Protein 6HBE (pdb70)

Solvent-accessible surface area: 39692 Å² total; per-residue (Å²): 96,125,86,112,27,52,0,44,0,69,56,9,13,8,50,4,15,90,18,0,14,20,96,10,6,0,1,42,23,31,12,0,1,22,9,6,47,1,114,49,46,7,38,0,58,1,2,1,90,3,92,21,128,15,13,0,0,1,3,3,6,1,1,35,30,1,3,48,135,71,0,10,48,0,75,57,69,66,58,57,118,20,55,11,65,0,85,36,14,1,0,0,0,0,3,0,10,1,18,10,0,0,20,0,2,0,0,8,4,6,0,5,0,0,0,1,0,37,11,163,81,114,3,79,1,27,145,98,58,70,113,32,30,47,8,58,0,6,0,0,1,5,8,4,1,17,8,0,28,25,1,14,54,26,74,3,43,2,0,6,3,0,7,44,3,12,50,18,22,61,123,35,5,36,0,87,29,42,8,0,0,5,0,0,0,0,1,0,0,1,20,42,21,0,0,0,2,1,16,6,4,0,1,22,23,0,3,22,0,0,9,16,141,15,68,25,20,1,0,1,0,0,14,0,0,0,0,0,0,13,0,0,0,1,91,2,6,120,45,66,14,37,0,19,3,5,0,2,10,2,2,5,0,0,8,1,0,8,1,20,1,88,1,103,160,126,5,89,92,50,114,71,16,104,0,30,5,59,91,17,50,158,146,46,60,116,102,28,62,14,15,6,17,2,7,2,59,11,52,34,35,44,59,41,25,69,34,34,72,80,25,32,13,67,66,85,88,4,5,15,64,84,166,43,35,125,42,42,25,28,52,0,38,0,0,3,0,0,1,96,17,5,9,1,5,0,8,32,28,9,28,0,4,0,2,0,16,0,6,5,38,77,80,88,27,9,61,0,0,61,0,4,0,23,19,51,123,86,118,14,74,44,69,14,110,5,72,120,8,7,4,2,75,60,80,126,25,76,0,79,103,41,5,51,1,30,1,26,0,57,27,0,66,52,0,65,0,15,0,58,0,10,70,65,146,100,128,89,105,28,51,0,45,0,85,64,10,16,9,50,2,15,95,19,0,12,19,97,9,6,0,1,45,33,31,12,0,1,24,6,5,39,1,97,39,41,12,45,0,54,0,4,2,92,4,98,19,125,12,14,0,0,2,3,4,5,1,2,35,31,1,3,50,136,72,0,10,48,0,82,63,67,60,56,49,121,19,57,11,64,0,81,38,14,0,0,0,0,0,2,0,10,1,17,11,0,0,21,0,1,0,0,8,4,5,0,5,0,0,0,1,0,22,11,155,81,118,4,77,1,24,142,95,57,70,114,30,29,50,31,65,1,6,0,0,1,5,8,4,1,17,7,0,31,27,1,14,51,26,74,3,44,1,0,6,3,0,9,40,2,10,48,14,23,66,121,37,4,20,0,79,32,42,7,0,0,5,1,0,0,0,0,1,0,0,21,42,22,0,0,0,3,0,15,6,3,0,2,20,23,0,3,22,0,0,9,15,138,15,69,24,20,1,0,0,0,0,14,0,0,0,0,0,0,14,0,0,0,0,98,3,6,121,42,58,11,38,0,20,2,4,0,2,10,1,2,6,0,0,8,1,0,8,0,20,0,91,0,97,157,125,3,86,100,83,120,90,18,93,0,35,6,54,101,17,45,193,130,48,58,119,97,29,62,14,13,5,17,3,6,2,61,10,51,31,35,51,61,44,23,69,36,31,72,74,25,29,13,67,67,90,86,4,8,18,71,93,183,50,40,133,43,44,25,26,53,0,39,0,0,2,0,0,1,93,18,6,10,1,7,0,8,34,27,9,32,0,4,0,3,0,17,0,6,5,40,76,83,84,24,8,56,0,0,64,0,5,0,22,25,86,69,79,108,24,76,40,77,16,114,5,70,119,8,8,3,2,76,59,81,124,23,75,0,79,110,42,2,44,0,26,1,24,0,55,26,0,63,49,0,66,0,17,0,54,0,11,69,69,144,95,129,82,109,27,52,0,46,0,64,58,9,20,7,53,3,15,91,16,0,13,20,95,9,6,0,1,46,24,31,12,0,0,22,9,5,42,1,96,42,40,10,44,0,56,0,2,1,89,2,97,18,118,12,15,0,0,2,3,3,5,1,2,34,29,1,2,48,134,73,0,10,49,1,84,63,67,61,57,49,118,20,57,12,63,0,81,37,15,0,0,0,0,0,2,0,11,1,17,12,0,0,18,0,2,0,0,8,5,5,0,5,0,0,0,2,0,20,13,153,78,122,4,79,1,27,146,98,59,69,110,33,29,48,9,53,2,4,0,0,0,5,8,3,2,16,8,0,33,26,1,16,53,24,78,3,42,1,0,6,4,0,7,43,2,12,50,17,20,62,125,36,5,38,0,89,19,42,8,0,0,5,1,0,0,0,0,0,0,1,20,41,21,0,0,0,3,0,14,7,3,0,2,21,22,0,4,22,0,0,10,15,138,15,70,24,20,1,0,1,0,0,13,0,0,0,0,0,0,14,0,0,0,1,93,3,7,112,42,68,14,38,0,21,4,5,0,2,10,2,2,6,0,0,8,1,0,8,1,21,2,88,1,105,127,127,5,87,91,50,116,74,15,104,0,29,5,61,91,18,49,150,144,44,57,115,97,29,63,13,10,4,16,2,8,2,56,11,51,35,35,46,59,43,23,69,36,33,75,77,25,32,12,68,65,91,84,3,6,13,73,86,183,47,37,139,49,44,24,25,57,0,37,0,0,4,0,0,1,98,15,5,8,2,6,0,10,34,32,9,32,0,4,0,3,0,19,0,6,4,43,65,82,88,27,9,58,0,0,62,0,4,0,23,23,95,64,84,114,22,79,42,70,25,101,6,70,122,7,8,3,5,76,62,77,124,25,74,0,80,110,39,1,54,2,29,1,23,0,57,27,0,55,51,0,68,0,20,0,57,0,10,43,30,98,98,156

CATH classification: 2.60.40.420

B-factor: mean 29.68, std 9.72, range [16.01, 89.19]

Foldseek 3Di:
DEEEDEWEKEWFWADQEVLEIETFIETPQWFVAAEAEEAAFYKYKYKYFYQYQAWKWKDKFQAPDDGCVQTEQAHHGGMTIDIGTRHAFFKFKMFIPNAAPLRVLRRQRRGMYIYGHHYPDDADVCVVVVHDFLAEAEWEKEFHDQALVCVVVVNTQAIEILRHFQPQVVPPAEDAQFTKYKYKYFYQYVFDKFWKAKAVDFFAWKAKRGGNVRIDGGHRTDIGHHRTIMITIGTHHRDFAWIKIATPPVVRRVRGGIHIHGYDNPTDRDHHHGSIGDRGDDDRDPSRDWYGYHQAQIPPRVVLEDEDEDFPLVVDFDDDPDGGDDGDADEWECGSNEIPSQEYEYEAFHKHKYAYQDAAADDAASNGSWWWKFFDPDDDDDTDTGPTDHHGDMDMDHGHDFDKTWIATPRHRRHIGIYTYDDDD/DEEEDEWEKEWFWADAEVLEIETAIETPQWFVHDEAEEAAFYKYKYKYFYQYQAWKWKDKFQAPDDGCVQTEQAHHGGMTMDIGTRHAFFKFKMFIPNAAPLRVLRRQRRGMYIYGHHYPDDADVCVVVVHDFPAEAEWEKEFHDQALVCVVVVNTQAIEILRYFQPQAVPPAEDAAFTWYKYKYFYQYVFDKFWKAKAVFFFAWKAKRGGNVRIDGGHRTDIGHHGIIMITITGHHRDFAWTKIATPVVVRRVRGGIHTHGYDNPTDDDPHNHSIGDRGDDDNDPSRPWYGYHQAQIPPNVVLEDEDDDFPLRVDFDDDPPGTDDGDAAEWECGSNETPSQEYEYEAFHKYKYAYQDAAADDAASNGSWWWKFFDDWFDDDGDTGPTDHHGDMDMDHGHDFTKTWIATPSHRRHIGIYTYDDDD/DEEEDEWEKEWFWADQEVLEIETAIETPQWFVADEAEDAAFYKYKYKYFYQYQAWKWKDKFQAPDDGCVQTELAHHGGMGIDIGGRHAFFKFKMFIPNAAPLRVLRRQRRGMYIYGYHYPDDADVCVVVVHDFLAEAEWEKEFHDQALVCVVVVNTQAIEILRHFQPQVVPPAEDAAFTKYKYKYFYQYVADKFWKAKAVFFFAWKAKRGGRVRIDGGHRTDIGHRGTIMITITGHHNDFAWTKIATPPVVRRVRGGIHTHGYDNPTDRDHHHGSIGDRGDDDNDPSRPWYGYHQAQIPPRVVLEDEDDDFPLVVDFDDDPDHTDDGDAAEWECGSNEIPSQEYEEEAFGKYKYAYQDAAADDAASNGSWWKKFFDDWWDDDGDTGDTDHHGDMDMDHGHDFTKTKIATPSHRSRIGIYTYDDDPVD

Organism: Thermus scotoductus (strain ATCC 700910 / SA-01) (NCBI:txid743525)

Radius of gyration: 29.8 Å; Cα contacts (8 Å, |Δi|>4): 4031; chains: 3; bounding box: 88×75×76 Å

Nearest PDB structures (foldseek):
  6hbe-assembly1_A  TM=1.001E+00  e=3.677E-94  Thermus scotoductus SA-01
  3wia-assembly1_B  TM=9.416E-01  e=6.941E-30  Geobacillus kaustophilus HTA426
  3x1f-assembly1_A  TM=9.394E-01  e=3.033E-29  Geobacillus thermodenitrificans NG80-2
  3wi9-assembly1_A  TM=9.405E-01  e=1.255E-28  Geobacillus kaustophilus HTA426
  6the-assembly1_A  TM=8.598E-01  e=2.128E-26  Bradyrhizobium sp. ORS 375

Secondary structure (DSSP, 8-state):
-EEEEEEEEEEEEEEEETTEEEEEEEETTBSS---EEEETT-EEEEEEEE-SSS-B--EETT--S--HHHHSSB-TT-EEEEEEE--S-EEEEEE---STHHHHHHHTTT-EEEEEEE-SSPPHHHHHHTS--SEEEEEEEEEE-S-HHHHHHT--SEEEETTBTTHHHHSPEEE-TT-EEEEEEEEEESS--EEEEETT--EEEEEETT-TTSEEEEES-EEE-TT-EEEEEEEPPSS-EEEEEEES-HHHHTTT-EEEEEE-TT---PPPB-S------SS--TT-SEEE-SSS--BSGGGGEEE-PPPHHHHS-EESSSSBPPPPPEEEEE-SSSEESSEEEEETTPEEEEEE------SSGGG---B--EEEEEESS---B---B-TT-EEEEE--S-EEEEEE-SSSTT-EEEEEEEEE-/-EEEEEEEEEEEEEEEETTEEEEEEEETTBSS---EEEETT-EEEEEEEE-SSS-B--EETT--S--HHHHSSB-TT-EEEEEEE--S-EEEEEE---STHHHHHHHTTT-EEEEEEE-SSPPHHHHHHTS--SEEEEEEEEEE-S-HHHHHHT--SEEEETTBTTHHHHSPEEE-TT-EEEEEEEEEESS--EEEEETT--EEEEEETT-TTSEEEEES-EEE-TT-EEEEEEEPPSS-EEEEEEES-HHHHTTT-EEEEEE-TT----S-B-S-PPPPPSS--TT-SEEE-SSS--BSGGGGEEEPPPPHHHHS-EESSSSBPPPPPEEEEE-SSSEESSEEEEETTPEEEEEE------S-GGG---B--EEEEEESS---BPPPB-TT-EEEEE--S-EEEEEE-SSSTT-EEEEEEEEE-/-EEEEEEEEEEEEEEEETTEEEEEEEETTBSS---EEEETT-EEEEEEEE-SSS-B--EETT--S--HHHHSSB-TT-EEEEEEE--S-EEEEEE---STHHHHHHHTTT-EEEEEEE-SSPPHHHHHHTS--SEEEEEEEEEE-S-HHHHHHT--SEEEETTBTTHHHHS-EEE-TT-EEEEEEEEEESS--EEEEETT--EEEEEETT-TTSEEEEES-EEE-TT-EEEEEEEPPSS-EEEEEEES-HHHHTTT-EEEEEE-TT---PPPB-S-PPP--SS--TT-SEEE-SSS--BSGGGGEEEPPPPHHHHS-EESSSSBPPPPPEEEEE-SSSEESSEEEEETT-EEEEEE------SSGGG---B--EEEEEESS---BPPPB-TT-EEEEE--S-EEEEEE-SSSTT-EEEEEEEEETT-

Structure (mmCIF, N/CA/C/O backbone):
data_6HBE
#
_entry.id   6HBE
#
_cell.length_a   145.692
_cell.length_b   110.553
_cell.length_c   88.810
_cell.angle_alpha   90.000
_cell.angle_beta   107.510
_cell.angle_gamma   90.000
#
_symmetry.space_group_name_H-M   'C 1 2 1'
#
loop_
_entity.id
_entity.type
_entity.pdbx_description
1 polymer 'Copper-containing nitrite reductase'
2 non-polymer 'COPPER (II) ION'
3 non-polymer 'CALCIUM ION'
4 water water
#
loop_
_atom_site.group_PDB
_atom_site.id
_atom_site.type_symbol
_atom_site.label_atom_id
_atom_site.label_alt_id
_atom_site.label_comp_id
_atom_site.label_asym_id
_atom_site.label_entity_id
_atom_site.label_seq_id
_atom_site.pdbx_PDB_ins_code
_atom_site.Cartn_x
_atom_site.Cartn_y
_atom_site.Cartn_z
_atom_site.occupancy
_atom_site.B_iso_or_equiv
_atom_site.auth_seq_id
_atom_site.auth_comp_id
_atom_site.auth_asym_id
_atom_site.auth_atom_id
_atom_site.pdbx_PDB_model_num
ATOM 1 N N . ALA A 1 20 ? -23.939 -9.660 -20.285 1.00 44.49 20 ALA A N 1
ATOM 2 C CA . ALA A 1 20 ? -25.226 -10.399 -20.543 1.00 43.67 20 ALA A CA 1
ATOM 3 C C . ALA A 1 20 ? -26.460 -9.509 -20.475 1.00 42.31 20 ALA A C 1
ATOM 4 O O . ALA A 1 20 ? -26.390 -8.371 -19.992 1.00 39.00 20 ALA A O 1
ATOM 6 N N . GLU A 1 21 ? -27.564 -10.050 -20.997 1.00 40.40 21 GLU A N 1
ATOM 7 C CA . GLU A 1 21 ? -28.908 -9.485 -20.881 1.00 42.73 21 GLU A CA 1
ATOM 8 C C . GLU A 1 21 ? -29.677 -10.385 -19.923 1.00 38.83 21 GLU A C 1
ATOM 9 O O . GLU A 1 21 ? -29.834 -11.577 -20.201 1.00 40.32 21 GLU A O 1
ATOM 15 N N . ARG A 1 22 ? -30.150 -9.840 -18.807 1.00 33.66 22 ARG A N 1
ATOM 16 C CA . ARG A 1 22 ? -30.837 -10.638 -17.779 1.00 32.67 22 ARG A CA 1
ATOM 17 C C . ARG A 1 22 ? -32.265 -10.164 -17.639 1.00 31.37 22 ARG A C 1
ATOM 18 O O . ARG A 1 22 ? -32.506 -8.960 -17.619 1.00 39.01 22 ARG A O 1
ATOM 26 N N . HIS A 1 23 ? -33.216 -11.084 -17.563 1.00 28.60 23 HIS A N 1
ATOM 27 C CA . HIS A 1 23 ? -34.629 -10.698 -17.502 1.00 31.08 23 HIS A CA 1
ATOM 28 C C . HIS A 1 23 ? -35.298 -11.236 -16.244 1.00 30.03 23 HIS A C 1
ATOM 29 O O . HIS A 1 23 ? -35.139 -12.404 -15.933 1.00 29.25 23 HIS A O 1
ATOM 36 N N . PHE A 1 24 ? -36.038 -10.369 -15.528 1.00 26.98 24 PHE A N 1
ATOM 37 C CA . PHE A 1 24 ? -36.725 -10.729 -14.297 1.00 26.70 24 PHE A CA 1
ATOM 38 C C . PHE A 1 24 ? -38.156 -10.236 -14.331 1.00 24.54 24 PHE A C 1
ATOM 39 O O . PHE A 1 24 ? -38.398 -9.110 -14.763 1.00 26.69 24 PHE A O 1
ATOM 47 N N . THR A 1 25 ? -39.077 -11.049 -13.826 1.00 26.19 25 THR A N 1
ATOM 48 C CA . THR A 1 25 ? -40.493 -10.671 -13.737 1.00 28.15 25 THR A CA 1
ATOM 49 C C . THR A 1 25 ? -40.950 -10.577 -12.272 1.00 26.24 25 THR A C 1
ATOM 50 O O . THR A 1 25 ? -40.791 -11.532 -11.488 1.00 25.41 25 THR A O 1
ATOM 54 N N . LEU A 1 26 ? -41.478 -9.407 -11.901 1.00 24.47 26 LEU A N 1
ATOM 55 C CA . LEU A 1 26 ? -42.031 -9.169 -10.574 1.00 24.58 26 LEU A CA 1
ATOM 56 C C . LEU A 1 26 ? -43.532 -8.949 -10.687 1.00 23.81 26 LEU A C 1
ATOM 57 O O . LEU A 1 26 ? -43.994 -8.160 -11.530 1.00 27.45 26 LEU A O 1
ATOM 62 N N . GLU A 1 27 ? -44.279 -9.630 -9.837 1.00 25.52 27 GLU A N 1
ATOM 63 C CA . GLU A 1 27 ? -45.736 -9.555 -9.855 1.00 26.25 27 GLU A CA 1
ATOM 64 C C . GLU A 1 27 ? -46.300 -9.032 -8.528 1.00 27.07 27 GLU A C 1
ATOM 65 O O . GLU A 1 27 ? -46.254 -9.723 -7.515 1.00 26.17 27 GLU A O 1
ATOM 71 N N . ALA A 1 28 ? -46.890 -7.835 -8.554 1.00 24.81 28 ALA A N 1
ATOM 72 C CA . ALA A 1 28 ? -47.404 -7.216 -7.341 1.00 26.14 28 ALA A CA 1
ATOM 73 C C . ALA A 1 28 ? -48.761 -7.808 -6.975 1.00 27.56 28 ALA A C 1
ATOM 74 O O . ALA A 1 28 ? -49.665 -7.885 -7.856 1.00 28.51 28 ALA A O 1
ATOM 76 N N . ARG A 1 29 ? -48.901 -8.266 -5.729 1.00 24.95 29 ARG A N 1
ATOM 77 C CA . ARG A 1 29 ? -50.194 -8.744 -5.222 1.00 27.88 29 ARG A CA 1
ATOM 78 C C . ARG A 1 29 ? -50.451 -8.589 -3.728 1.00 25.98 29 ARG A C 1
ATOM 79 O O . ARG A 1 29 ? -49.592 -8.116 -3.013 1.00 25.83 29 ARG A O 1
ATOM 87 N N . SER A 1 30 ? -51.685 -8.906 -3.305 1.00 24.87 30 SER A N 1
ATOM 88 C CA . SER A 1 30 ? -52.066 -9.040 -1.896 1.00 25.96 30 SER A CA 1
ATOM 89 C C . SER A 1 30 ? -51.846 -10.487 -1.409 1.00 26.98 30 SER A C 1
ATOM 90 O O . SER A 1 30 ? -52.200 -11.436 -2.107 1.00 26.83 30 SER A O 1
ATOM 93 N N . SER A 1 31 ? -51.276 -10.662 -0.220 1.00 24.50 31 SER A N 1
ATOM 94 C CA . SER A 1 31 ? -50.789 -11.975 0.230 1.00 23.75 31 SER A CA 1
ATOM 95 C C . SER A 1 31 ? -50.948 -12.182 1.742 1.00 25.10 31 SER A C 1
ATOM 96 O O . SER A 1 31 ? -51.237 -11.228 2.504 1.00 23.44 31 SER A O 1
ATOM 99 N N . ILE A 1 32 ? -50.738 -13.431 2.170 1.00 22.92 32 ILE A N 1
ATOM 100 C CA . ILE A 1 32 ? -50.741 -13.830 3.577 1.00 25.06 32 ILE A CA 1
ATOM 101 C C . ILE A 1 32 ? -49.474 -14.667 3.829 1.00 25.43 32 ILE A C 1
ATOM 102 O O . ILE A 1 32 ? -49.248 -15.678 3.138 1.00 23.81 32 ILE A O 1
ATOM 107 N N . PHE A 1 33 ? -48.641 -14.243 4.782 1.00 22.94 33 PHE A N 1
ATOM 108 C CA . PHE A 1 33 ? -47.366 -14.908 5.051 1.00 25.43 33 PHE A CA 1
ATOM 109 C C . PHE A 1 33 ? -47.465 -15.632 6.412 1.00 25.82 33 PHE A C 1
ATOM 110 O O . PHE A 1 33 ? -48.029 -15.064 7.351 1.00 25.68 33 PHE A O 1
ATOM 118 N N . GLU A 1 34 ? -46.934 -16.862 6.528 1.00 26.42 34 GLU A N 1
ATOM 119 C CA . GLU A 1 34 ? -46.791 -17.523 7.842 1.00 27.17 34 GLU A CA 1
ATOM 120 C C . GLU A 1 34 ? -45.430 -17.139 8.451 1.00 25.40 34 GLU A C 1
ATOM 121 O O . GLU A 1 34 ? -44.431 -17.750 8.160 1.00 25.38 34 GLU A O 1
ATOM 127 N N . VAL A 1 35 ? -45.415 -16.122 9.316 1.00 24.48 35 VAL A N 1
ATOM 128 C CA . VAL A 1 35 ? -44.167 -15.598 9.903 1.00 22.86 35 VAL A CA 1
ATOM 129 C C . VAL A 1 35 ? -43.661 -16.352 11.151 1.00 23.37 35 VAL A C 1
ATOM 130 O O . VAL A 1 35 ? -42.514 -16.181 11.554 1.00 21.72 35 VAL A O 1
ATOM 134 N N . ASP A 1 36 ? -44.522 -17.178 11.754 1.00 22.22 36 ASP A N 1
ATOM 135 C CA . ASP A 1 36 ? -44.151 -18.078 12.862 1.00 23.03 36 ASP A CA 1
ATOM 136 C C . ASP A 1 36 ? -45.177 -19.224 12.863 1.00 23.81 36 ASP A C 1
ATOM 137 O O . ASP A 1 36 ? -46.201 -19.114 12.184 1.00 23.75 36 ASP A O 1
ATOM 142 N N . GLN A 1 37 ? -44.938 -20.301 13.622 1.00 23.50 37 GLN A N 1
ATOM 143 C CA . GLN A 1 37 ? -45.918 -21.390 13.661 1.00 24.45 37 GLN A CA 1
ATOM 144 C C . GLN A 1 37 ? -47.240 -20.835 14.159 1.00 23.57 37 GLN A C 1
ATOM 145 O O . GLN A 1 37 ? -47.296 -20.249 15.231 1.00 25.58 37 GLN A O 1
ATOM 151 N N . GLY A 1 38 ? -48.286 -20.978 13.336 1.00 23.76 38 GLY A N 1
ATOM 152 C CA . GLY A 1 38 ? -49.642 -20.547 13.689 1.00 22.68 38 GLY A CA 1
ATOM 153 C C . GLY A 1 38 ? -49.894 -19.025 13.680 1.00 22.91 38 GLY A C 1
ATOM 154 O O . GLY A 1 38 ? -50.959 -18.555 14.142 1.00 21.15 38 GLY A O 1
ATOM 155 N N . VAL A 1 39 ? -48.923 -18.253 13.191 1.00 22.33 39 VAL A N 1
ATOM 156 C CA . VAL A 1 39 ? -49.010 -16.790 13.128 1.00 23.05 39 VAL A CA 1
ATOM 157 C C . VAL A 1 39 ? -48.935 -16.338 11.677 1.00 21.42 39 VAL A C 1
ATOM 158 O O . VAL A 1 39 ? -47.928 -16.575 11.006 1.00 22.69 39 VAL A O 1
ATOM 162 N N . TYR A 1 40 ? -49.989 -15.645 11.233 1.00 21.05 40 TYR A N 1
ATOM 163 C CA . TYR A 1 40 ? -50.200 -15.223 9.846 1.00 22.77 40 TYR A CA 1
ATOM 164 C C . TYR A 1 40 ? -50.253 -13.686 9.738 1.00 23.47 40 TYR A C 1
ATOM 165 O O . TYR A 1 40 ? -50.869 -13.021 10.580 1.00 24.10 40 TYR A O 1
ATOM 174 N N . LEU A 1 41 ? -49.588 -13.150 8.712 1.00 22.85 41 LEU A N 1
ATOM 175 C CA . LEU A 1 41 ? -49.451 -11.711 8.477 1.00 21.58 41 LEU A CA 1
ATOM 176 C C . LEU A 1 41 ? -50.079 -11.357 7.126 1.00 22.38 41 LEU A C 1
ATOM 177 O O . LEU A 1 41 ? -49.646 -11.850 6.093 1.00 24.00 41 LEU A O 1
ATOM 182 N N . ARG A 1 42 ? -51.090 -10.500 7.132 1.00 22.29 42 ARG A N 1
ATOM 183 C CA . ARG A 1 42 ? -51.674 -9.985 5.902 1.00 24.39 42 ARG A CA 1
ATOM 184 C C . ARG A 1 42 ? -50.909 -8.776 5.423 1.00 25.16 42 ARG A C 1
ATOM 185 O O . ARG A 1 42 ? -50.536 -7.906 6.223 1.00 25.66 42 ARG A O 1
ATOM 193 N N . GLY A 1 43 ? -50.696 -8.700 4.118 1.00 23.47 43 GLY A N 1
ATOM 194 C CA . GLY A 1 43 ? -49.989 -7.553 3.527 1.00 25.09 43 GLY A CA 1
ATOM 195 C C . GLY A 1 43 ? -49.889 -7.595 2.011 1.00 23.89 43 GLY A C 1
ATOM 196 O O . GLY A 1 43 ? -50.786 -8.091 1.344 1.00 23.47 43 GLY A O 1
ATOM 197 N N . PHE A 1 44 ? -48.791 -7.072 1.464 1.00 22.37 44 PHE A N 1
ATOM 198 C CA . PHE A 1 44 ? -48.612 -6.973 0.017 1.00 22.12 44 PHE A CA 1
ATOM 199 C C . PHE A 1 44 ? -47.276 -7.626 -0.309 1.00 21.95 44 PHE A C 1
ATOM 200 O O . PHE A 1 44 ? -46.384 -7.596 0.525 1.00 22.50 44 PHE A O 1
ATOM 208 N N . SER A 1 45 ? -47.142 -8.185 -1.508 1.00 21.51 45 SER A N 1
ATOM 209 C CA . SER A 1 45 ? -45.898 -8.861 -1.934 1.00 21.53 45 SER A CA 1
ATOM 210 C C . SER A 1 45 ? -45.548 -8.635 -3.386 1.00 22.14 45 SER A C 1
ATOM 211 O O . SER A 1 45 ? -46.347 -8.100 -4.164 1.00 24.60 45 SER A O 1
ATOM 214 N N . PHE A 1 46 ? -44.315 -9.008 -3.742 1.00 21.94 46 PHE A N 1
ATOM 215 C CA . PHE A 1 46 ? -44.002 -9.450 -5.093 1.00 22.06 46 PHE A CA 1
ATOM 216 C C . PHE A 1 46 ? -43.956 -10.988 -5.098 1.00 21.55 46 PHE A C 1
ATOM 217 O O . PHE A 1 46 ? -43.260 -11.622 -4.285 1.00 21.22 46 PHE A O 1
ATOM 225 N N . ASN A 1 47 ? -44.749 -11.600 -5.972 1.00 22.41 47 ASN A N 1
ATOM 226 C CA . ASN A 1 47 ? -44.654 -13.054 -6.244 1.00 24.17 47 ASN A CA 1
ATOM 227 C C . ASN A 1 47 ? -45.000 -13.953 -5.052 1.00 23.34 47 ASN A C 1
ATOM 228 O O . ASN A 1 47 ? -44.504 -15.063 -4.929 1.00 24.81 47 ASN A O 1
ATOM 233 N N . ASP A 1 48 ? -4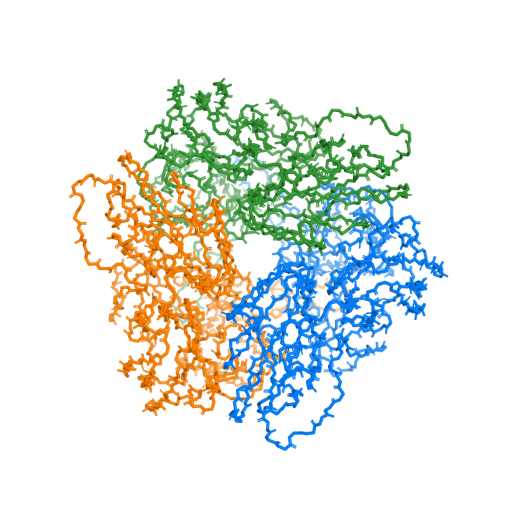5.878 -13.455 -4.166 1.00 23.47 48 ASP A N 1
ATOM 234 C CA . ASP A 1 48 ? -46.403 -14.186 -3.021 1.00 25.71 48 ASP A CA 1
ATOM 235 C C . ASP A 1 48 ? -45.378 -14.613 -1.939 1.00 26.78 48 ASP A C 1
ATOM 236 O O . ASP A 1 48 ? -45.625 -15.594 -1.214 1.00 28.87 48 ASP A O 1
ATOM 241 N N A MET A 1 49 ? -44.247 -13.908 -1.835 0.50 24.89 49 MET A N 1
ATOM 242 N N B MET A 1 49 ? -44.275 -13.859 -1.837 0.50 24.09 49 MET A N 1
ATOM 243 C CA A MET A 1 49 ? -43.252 -14.156 -0.782 0.50 24.48 49 MET A CA 1
ATOM 244 C CA B MET A 1 49 ? -43.192 -14.089 -0.877 0.50 23.37 49 MET A CA 1
ATOM 245 C C A MET A 1 49 ? -42.709 -12.800 -0.306 0.50 21.84 49 MET A C 1
ATOM 246 C C B MET A 1 49 ? -42.763 -12.743 -0.292 0.50 21.20 49 MET A C 1
ATOM 247 O O A MET A 1 49 ? -42.608 -11.869 -1.106 0.50 19.02 49 MET A O 1
ATOM 248 O O B MET A 1 49 ? -42.768 -11.752 -1.017 0.50 18.81 49 MET A O 1
ATOM 257 N N . SER A 1 50 ? -42.354 -12.723 0.979 1.00 20.92 50 SER A N 1
ATOM 258 C CA . SER A 1 50 ? -41.784 -11.500 1.623 1.00 19.53 50 SER A CA 1
ATOM 259 C C . SER A 1 50 ? -40.641 -11.912 2.545 1.00 18.88 50 SER A C 1
ATOM 260 O O . SER A 1 50 ? -40.889 -12.599 3.543 1.00 20.07 50 SER A O 1
ATOM 263 N N . PRO A 1 51 ? -39.375 -11.587 2.195 1.00 17.81 51 PRO A N 1
ATOM 264 C CA . PRO A 1 51 ? -38.999 -10.797 1.016 1.00 18.59 51 PRO A CA 1
ATOM 265 C C . PRO A 1 51 ? -39.292 -11.500 -0.317 1.00 19.17 51 PRO A C 1
ATOM 266 O O . PRO A 1 51 ? -39.449 -12.722 -0.358 1.00 20.61 51 PRO A O 1
ATOM 270 N N . GLY A 1 52 ? -39.313 -10.713 -1.379 1.00 19.20 52 GLY A N 1
ATOM 271 C CA . GLY A 1 52 ? -39.620 -11.183 -2.709 1.00 20.79 52 GLY A CA 1
ATOM 272 C C . GLY A 1 52 ? -38.474 -11.886 -3.408 1.00 21.20 52 GLY A C 1
ATOM 273 O O . GLY A 1 52 ? -37.410 -12.158 -2.794 1.00 21.81 52 GLY A O 1
ATOM 274 N N . PRO A 1 53 ? -38.676 -12.192 -4.698 1.00 20.55 53 PRO A N 1
ATOM 275 C CA . PRO A 1 53 ? -37.632 -12.895 -5.420 1.00 20.63 53 PRO A CA 1
ATOM 276 C C . PRO A 1 53 ? -36.295 -12.188 -5.357 1.00 18.75 53 PRO A C 1
ATOM 277 O O . PRO A 1 53 ? -36.248 -10.961 -5.505 1.00 19.97 53 PRO A O 1
ATOM 281 N N . MET A 1 54 ? -35.221 -12.959 -5.170 1.00 19.68 54 MET A N 1
ATOM 282 C CA . MET A 1 54 ? -33.852 -12.433 -5.158 1.00 21.63 54 MET A CA 1
ATOM 283 C C . MET A 1 54 ? -33.276 -12.429 -6.584 1.00 23.25 54 MET A C 1
ATOM 284 O O . MET A 1 54 ? -33.322 -13.454 -7.290 1.00 21.65 54 MET A O 1
ATOM 289 N N . LEU A 1 55 ? -32.726 -11.282 -6.992 1.00 21.57 55 LEU A N 1
ATOM 290 C CA . LEU A 1 55 ? -32.230 -11.074 -8.346 1.00 22.67 55 LEU A CA 1
ATOM 291 C C . LEU A 1 55 ? -30.705 -10.946 -8.247 1.00 21.85 55 LEU A C 1
ATOM 292 O O . LEU A 1 55 ? -30.207 -10.200 -7.427 1.00 20.84 55 LEU A O 1
ATOM 297 N N . VAL A 1 56 ? -29.965 -11.699 -9.050 1.00 21.98 56 VAL A N 1
ATOM 298 C CA . VAL A 1 56 ? -28.484 -11.662 -9.033 1.00 22.70 56 VAL A CA 1
ATOM 299 C C . VAL A 1 56 ? -27.938 -11.462 -10.460 1.00 24.57 56 VAL A C 1
ATOM 300 O O . VAL A 1 56 ? -28.268 -12.240 -11.382 1.00 24.90 56 VAL A O 1
ATOM 304 N N . VAL A 1 57 ? -27.132 -10.417 -10.649 1.00 24.74 57 VAL A N 1
ATOM 305 C CA . VAL A 1 57 ? -26.549 -10.098 -11.948 1.00 24.45 57 VAL A CA 1
ATOM 306 C C . VAL A 1 57 ? -25.070 -9.812 -11.772 1.00 25.52 57 VAL A C 1
ATOM 307 O O . VAL A 1 57 ? -24.567 -9.772 -10.653 1.00 25.54 57 VAL A O 1
ATOM 311 N N . GLU A 1 58 ? -24.379 -9.633 -12.889 1.00 26.18 58 GLU A N 1
ATOM 312 C CA . GLU A 1 58 ? -22.985 -9.201 -12.866 1.00 27.98 58 GLU A CA 1
ATOM 313 C C . GLU A 1 58 ? -22.845 -7.725 -13.242 1.00 25.07 58 GLU A C 1
ATOM 314 O O . GLU A 1 58 ? -23.583 -7.223 -14.090 1.00 25.72 58 GLU A O 1
ATOM 320 N N . GLU A 1 59 ? -21.858 -7.054 -12.644 1.00 25.56 59 GLU A N 1
ATOM 321 C CA . GLU A 1 59 ? -21.497 -5.669 -12.983 1.00 25.57 59 GLU A CA 1
ATOM 322 C C . GLU A 1 59 ? -21.363 -5.497 -14.509 1.00 27.30 59 GLU A C 1
ATOM 323 O O . GLU A 1 59 ? -20.642 -6.259 -15.154 1.00 26.80 59 GLU A O 1
ATOM 329 N N . GLY A 1 60 ? -22.067 -4.517 -15.071 1.00 26.44 60 GLY A N 1
ATOM 330 C CA . GLY A 1 60 ? -22.065 -4.278 -16.527 1.00 28.24 60 GLY A CA 1
ATOM 331 C C . GLY A 1 60 ? -23.175 -4.961 -17.307 1.00 28.81 60 GLY A C 1
ATOM 332 O O . GLY A 1 60 ? -23.363 -4.649 -18.481 1.00 29.97 60 GLY A O 1
ATOM 333 N N . ASP A 1 61 ? -23.930 -5.876 -16.685 1.00 27.27 61 ASP A N 1
ATOM 334 C CA . ASP A 1 61 ? -25.101 -6.485 -17.334 1.00 28.11 61 ASP A CA 1
ATOM 335 C C . ASP A 1 61 ? -26.202 -5.463 -17.631 1.00 29.06 61 ASP A C 1
ATOM 336 O O . ASP A 1 61 ? -26.340 -4.453 -16.927 1.00 27.25 61 ASP A O 1
ATOM 341 N N . THR A 1 62 ? -26.968 -5.728 -18.699 1.00 27.69 62 THR A N 1
ATOM 342 C CA . THR A 1 62 ? -28.234 -5.057 -18.953 1.00 27.32 62 THR A CA 1
ATOM 343 C C . THR A 1 62 ? -29.284 -5.858 -18.212 1.00 27.39 62 THR A C 1
ATOM 344 O O . THR A 1 62 ? -29.332 -7.087 -18.322 1.00 30.48 62 THR A O 1
ATOM 348 N N . VAL A 1 63 ? -30.107 -5.162 -17.434 1.00 27.38 63 VAL A N 1
ATOM 349 C CA . VAL A 1 63 ? -31.145 -5.789 -16.611 1.00 27.50 63 VAL A CA 1
ATOM 350 C C . VAL A 1 63 ? -32.477 -5.352 -17.168 1.00 27.21 63 VAL A C 1
ATOM 351 O O . VAL A 1 63 ? -32.742 -4.133 -17.229 1.00 28.40 63 VAL A O 1
ATOM 355 N N . HIS A 1 64 ? -33.299 -6.315 -17.601 1.00 26.76 64 HIS A N 1
ATOM 356 C CA . HIS A 1 64 ? -34.644 -6.042 -18.113 1.00 29.89 64 HIS A CA 1
ATOM 357 C C . HIS A 1 64 ? -35.632 -6.472 -17.045 1.00 29.49 64 HIS A C 1
ATOM 358 O O . HIS A 1 64 ? -35.591 -7.628 -16.606 1.00 29.43 64 HIS A O 1
ATOM 365 N N . ILE A 1 65 ? -36.525 -5.557 -16.643 1.00 27.00 65 ILE A N 1
ATOM 366 C CA . ILE A 1 65 ? -37.557 -5.845 -15.631 1.00 26.01 65 ILE A CA 1
ATOM 367 C C . ILE A 1 65 ? -38.941 -5.833 -16.289 1.00 25.92 65 ILE A C 1
ATOM 368 O O . ILE A 1 65 ? -39.249 -4.905 -17.050 1.00 28.92 65 ILE A O 1
ATOM 373 N N . THR A 1 66 ? -39.755 -6.847 -16.009 1.00 25.43 66 THR A N 1
ATOM 374 C CA . THR A 1 66 ? -41.174 -6.834 -16.331 1.00 26.74 66 THR A CA 1
ATOM 375 C C . THR A 1 66 ? -41.919 -6.756 -15.007 1.00 27.05 66 THR A C 1
ATOM 376 O O . THR A 1 66 ? -41.792 -7.661 -14.175 1.00 27.26 66 THR A O 1
ATOM 380 N N . LEU A 1 67 ? -42.650 -5.662 -14.805 1.00 26.60 67 LEU A N 1
ATOM 381 C CA . LEU A 1 67 ? -43.505 -5.502 -13.638 1.00 28.15 67 LEU A CA 1
ATOM 382 C C . LEU A 1 67 ? -44.957 -5.635 -14.049 1.00 26.81 67 LEU A C 1
ATOM 383 O O . LEU A 1 67 ? -45.411 -4.877 -14.916 1.00 28.67 67 LEU A O 1
ATOM 388 N N . ARG A 1 68 ? -45.690 -6.537 -13.402 1.00 25.04 68 ARG A N 1
ATOM 389 C CA . ARG A 1 68 ? -47.138 -6.715 -13.637 1.00 28.17 68 ARG A CA 1
ATOM 390 C C . ARG A 1 68 ? -47.917 -6.529 -12.350 1.00 27.90 68 ARG A C 1
ATOM 391 O O . ARG A 1 68 ? -47.528 -7.058 -11.293 1.00 28.53 68 ARG A O 1
ATOM 399 N N . ASN A 1 69 ? -49.030 -5.810 -12.418 1.00 26.81 69 ASN A N 1
ATOM 400 C CA . ASN A 1 69 ? -49.874 -5.612 -11.240 1.00 27.05 69 ASN A CA 1
ATOM 401 C C . ASN A 1 69 ? -51.082 -6.553 -11.298 1.00 28.68 69 ASN A C 1
ATOM 402 O O . ASN A 1 69 ? -52.024 -6.333 -12.062 1.00 30.25 69 ASN A O 1
ATOM 407 N N . LEU A 1 70 ? -51.041 -7.573 -10.458 1.00 28.80 70 LEU A N 1
ATOM 408 C CA . LEU A 1 70 ? -52.048 -8.599 -10.377 1.00 31.97 70 LEU A CA 1
ATOM 409 C C . LEU A 1 70 ? -53.069 -8.302 -9.276 1.00 33.78 70 LEU A C 1
ATOM 410 O O . LEU A 1 70 ? -53.950 -9.127 -9.029 1.00 35.89 70 LEU A O 1
ATOM 415 N N . ASP A 1 71 ? -52.992 -7.119 -8.650 1.00 30.92 71 ASP A N 1
ATOM 416 C CA . ASP A 1 71 ? -53.843 -6.759 -7.512 1.00 31.44 71 ASP A CA 1
ATOM 417 C C . ASP A 1 71 ? -55.004 -5.823 -7.933 1.00 31.02 71 ASP A C 1
ATOM 418 O O . ASP A 1 71 ? -55.105 -5.445 -9.099 1.00 31.17 71 ASP A O 1
ATOM 423 N N . ASN A 1 72 ? -55.870 -5.459 -6.986 1.00 32.01 72 ASN A N 1
ATOM 424 C CA . ASN A 1 72 ? -56.960 -4.487 -7.219 1.00 32.61 72 ASN A CA 1
ATOM 425 C C . ASN A 1 72 ? -56.697 -3.052 -6.698 1.00 32.78 72 ASN A C 1
ATOM 426 O O . ASN A 1 72 ? -57.603 -2.226 -6.722 1.00 29.90 72 ASN A O 1
ATOM 431 N N . VAL A 1 73 ? -55.458 -2.753 -6.280 1.00 29.25 73 VAL A N 1
ATOM 432 C CA . VAL A 1 73 ? -55.010 -1.374 -6.047 1.00 26.66 73 VAL A CA 1
ATOM 433 C C . VAL A 1 73 ? -53.691 -1.128 -6.803 1.00 25.99 73 VAL A C 1
ATOM 434 O O . VAL A 1 73 ? -53.027 -2.083 -7.231 1.00 26.38 73 VAL A O 1
ATOM 438 N N . THR A 1 74 ? -53.353 0.144 -6.973 1.00 23.62 74 THR A N 1
ATOM 439 C CA . THR A 1 74 ? -52.131 0.592 -7.649 1.00 23.47 74 THR A CA 1
ATOM 440 C C . THR A 1 74 ? -50.871 0.175 -6.878 1.00 23.50 74 THR A C 1
ATOM 441 O O . THR A 1 74 ? -50.867 0.165 -5.650 1.00 22.71 74 THR A O 1
ATOM 445 N N . HIS A 1 75 ? -49.841 -0.207 -7.624 1.00 23.18 75 HIS A N 1
ATOM 446 C CA . HIS A 1 75 ? -48.528 -0.583 -7.094 1.00 23.43 75 HIS A CA 1
ATOM 447 C C . HIS A 1 75 ? -47.452 0.076 -7.985 1.00 23.80 75 HIS A C 1
ATOM 448 O O . HIS A 1 75 ? -47.747 0.991 -8.760 1.00 24.63 75 HIS A O 1
ATOM 455 N N . GLY A 1 76 ? -46.193 -0.326 -7.833 1.00 23.61 76 GLY A N 1
ATOM 456 C CA . GLY A 1 76 ? -45.118 0.228 -8.595 1.00 21.78 76 GLY A CA 1
ATOM 457 C C . GLY A 1 76 ? -43.812 -0.405 -8.174 1.00 21.86 76 GLY A C 1
ATOM 458 O O . GLY A 1 76 ? -43.810 -1.409 -7.466 1.00 21.95 76 GLY A O 1
ATOM 459 N N . LEU A 1 77 ? -42.702 0.170 -8.617 1.00 22.09 77 LEU A N 1
ATOM 460 C CA . LEU A 1 77 ? -41.349 -0.361 -8.284 1.00 21.94 77 LEU A CA 1
ATOM 461 C C . LEU A 1 77 ? -40.272 0.714 -8.259 1.00 21.10 77 LEU A C 1
ATOM 462 O O . LEU A 1 77 ? -40.211 1.594 -9.140 1.00 20.50 77 LEU A O 1
ATOM 467 N N . SER A 1 78 ? -39.428 0.629 -7.233 1.00 20.13 78 SER A N 1
ATOM 468 C CA . SER A 1 78 ? -38.143 1.284 -7.186 1.00 20.45 78 SER A CA 1
ATOM 469 C C . SER A 1 78 ? -37.051 0.228 -7.021 1.00 20.12 78 SER A C 1
ATOM 470 O O . SER A 1 78 ? -37.220 -0.720 -6.265 1.00 19.39 78 SER A O 1
ATOM 473 N N . ILE A 1 79 ? -35.922 0.418 -7.695 1.00 20.17 79 ILE A N 1
ATOM 474 C CA . ILE A 1 79 ? -34.847 -0.564 -7.730 1.00 20.84 79 ILE A CA 1
ATOM 475 C C . ILE A 1 79 ? -33.495 0.147 -7.585 1.00 21.02 79 ILE A C 1
ATOM 476 O O . ILE A 1 79 ? -33.029 0.871 -8.490 1.00 21.16 79 ILE A O 1
ATOM 481 N N . HIS A 1 80 ? -32.865 -0.017 -6.411 1.00 19.95 80 HIS A N 1
ATOM 482 C CA . HIS A 1 80 ? -31.746 0.866 -6.027 1.00 19.59 80 HIS A CA 1
ATOM 483 C C . HIS A 1 80 ? -30.480 0.598 -6.861 1.00 21.06 80 HIS A C 1
ATOM 484 O O . HIS A 1 80 ? -29.562 1.412 -6.841 1.00 19.67 80 HIS A O 1
ATOM 491 N N . ALA A 1 81 ? -30.423 -0.518 -7.584 1.00 20.55 81 ALA A N 1
ATOM 492 C CA . ALA A 1 81 ? -29.276 -0.790 -8.471 1.00 21.34 81 ALA A CA 1
ATOM 493 C C . ALA A 1 81 ? -29.251 0.074 -9.746 1.00 22.44 81 ALA A C 1
ATOM 494 O O . ALA A 1 81 ? -28.229 0.111 -10.451 1.00 23.04 81 ALA A O 1
ATOM 496 N N . ALA A 1 82 ? -30.362 0.744 -10.050 1.00 21.31 82 ALA A N 1
ATOM 497 C CA . ALA A 1 82 ? -30.461 1.661 -11.208 1.00 22.08 82 ALA A CA 1
ATOM 498 C C . ALA A 1 82 ? -30.023 3.095 -10.866 1.00 23.00 82 ALA A C 1
ATOM 499 O O . ALA A 1 82 ? -30.649 3.752 -10.013 1.00 23.15 82 ALA A O 1
ATOM 501 N N . ASN A 1 83 ? -28.951 3.578 -11.511 1.00 21.84 83 ASN A N 1
ATOM 502 C CA . ASN A 1 83 ? -28.577 4.995 -11.472 1.00 21.87 83 ASN A CA 1
ATOM 503 C C . ASN A 1 83 ? -29.130 5.714 -12.706 1.00 22.52 83 ASN A C 1
ATOM 504 O O . ASN A 1 83 ? -28.377 6.231 -13.525 1.00 24.61 83 ASN A O 1
ATOM 509 N N . THR A 1 84 ? -30.459 5.747 -12.829 1.00 22.25 84 THR A N 1
ATOM 510 C CA . THR A 1 84 ? -31.145 6.458 -13.901 1.00 22.58 84 THR A CA 1
ATOM 511 C C . THR A 1 84 ? -32.598 6.592 -13.460 1.00 22.42 84 THR A C 1
ATOM 512 O O . THR A 1 84 ? -33.009 5.889 -12.528 1.00 22.89 84 THR A O 1
ATOM 516 N N A GLN A 1 85 ? -33.341 7.484 -14.109 0.50 21.32 85 GLN A N 1
ATOM 517 N N B GLN A 1 85 ? -33.356 7.481 -14.109 0.50 22.03 85 GLN A N 1
ATOM 518 C CA A GLN A 1 85 ? -34.738 7.765 -13.776 0.50 22.33 85 GLN A CA 1
ATOM 519 C CA B GLN A 1 85 ? -34.749 7.764 -13.727 0.50 23.60 85 GLN A CA 1
ATOM 520 C C A GLN A 1 85 ? -35.605 6.507 -13.753 0.50 23.74 85 GLN A C 1
ATOM 521 C C B GLN A 1 85 ? -35.570 6.493 -13.725 0.50 24.47 85 GLN A C 1
ATOM 522 O O A GLN A 1 85 ? -35.645 5.784 -14.749 0.50 24.44 85 GLN A O 1
ATOM 523 O O B GLN A 1 85 ? -35.534 5.741 -14.697 0.50 25.26 85 GLN A O 1
ATOM 534 N N . THR A 1 86 ? -36.316 6.255 -12.645 1.00 24.38 86 THR A N 1
ATOM 535 C CA . THR A 1 86 ? -37.202 5.088 -12.553 1.00 23.04 86 THR A CA 1
ATOM 536 C C . THR A 1 86 ? -38.685 5.386 -12.441 1.00 23.25 86 THR A C 1
ATOM 537 O O . THR A 1 86 ? -39.488 4.661 -13.049 1.00 23.42 86 THR A O 1
ATOM 541 N N A SER A 1 87 ? -39.071 6.413 -11.681 0.50 23.82 87 SER A N 1
ATOM 542 N N B SER A 1 87 ? -39.041 6.428 -11.687 0.50 24.43 87 SER A N 1
ATOM 543 C CA A SER A 1 87 ? -40.497 6.598 -11.325 0.50 23.92 87 SER A CA 1
ATOM 544 C CA B SER A 1 87 ? -40.440 6.687 -11.302 0.50 25.10 87 SER A CA 1
ATOM 545 C C A SER A 1 87 ? -41.434 6.886 -12.516 0.50 25.35 87 SER A C 1
ATOM 546 C C B SER A 1 87 ? -41.411 6.915 -12.489 0.50 26.09 87 SER A C 1
ATOM 547 O O A SER A 1 87 ? -42.607 6.492 -12.486 0.50 24.93 87 SER A O 1
ATOM 548 O O B SER A 1 87 ? -42.577 6.505 -12.428 0.50 25.86 87 SER A O 1
ATOM 553 N N . ARG A 1 88 ? -40.930 7.556 -13.552 1.00 25.71 88 ARG A N 1
ATOM 554 C CA . ARG A 1 88 ? -41.718 7.761 -14.812 1.00 29.46 88 ARG A CA 1
ATOM 555 C C . ARG A 1 88 ? -42.135 6.455 -15.461 1.00 29.40 88 ARG A C 1
ATOM 556 O O . ARG A 1 88 ? -43.215 6.348 -16.053 1.00 30.00 88 ARG A O 1
ATOM 564 N N . PHE A 1 89 ? -41.250 5.475 -15.369 1.00 27.77 89 PHE A N 1
ATOM 565 C CA . PHE A 1 89 ? -41.390 4.190 -16.037 1.00 27.36 89 PHE A CA 1
ATOM 566 C C . PHE A 1 89 ? -41.966 3.054 -15.190 1.00 28.67 89 PHE A C 1
ATOM 567 O O . PHE A 1 89 ? -42.563 2.115 -15.740 1.00 29.53 89 PHE A O 1
ATOM 575 N N . LEU A 1 90 ? -41.779 3.113 -13.864 1.00 28.28 90 LEU A N 1
ATOM 576 C CA . LEU A 1 90 ? -42.208 2.022 -12.969 1.00 27.63 90 LEU A CA 1
ATOM 577 C C . LEU A 1 90 ? -43.167 2.455 -11.835 1.00 26.70 90 LEU A C 1
ATOM 578 O O . LEU A 1 90 ? -43.567 1.611 -11.015 1.00 25.05 90 LEU A O 1
ATOM 583 N N . GLY A 1 91 ? -43.547 3.735 -11.798 1.00 25.32 91 GLY A N 1
ATOM 584 C CA . GLY A 1 91 ? -44.443 4.267 -10.766 1.00 24.99 91 GLY A CA 1
ATOM 585 C C . GLY A 1 91 ? -45.886 4.305 -11.216 1.00 25.70 91 GLY A C 1
ATOM 586 O O . GLY A 1 91 ? -46.168 4.280 -12.420 1.00 27.36 91 GLY A O 1
ATOM 587 N N . ASN A 1 92 ? -46.795 4.322 -10.244 1.00 25.95 92 ASN A N 1
ATOM 588 C CA . ASN A 1 92 ? -48.223 4.517 -10.486 1.00 27.27 92 ASN A CA 1
ATOM 589 C C . ASN A 1 92 ? -48.803 3.498 -11.493 1.00 28.14 92 ASN A C 1
ATOM 590 O O . ASN A 1 92 ? -49.463 3.875 -12.493 1.00 28.33 92 ASN A O 1
ATOM 595 N N . VAL A 1 93 ? -48.553 2.220 -11.210 1.00 25.72 93 VAL A N 1
ATOM 596 C CA . VAL A 1 93 ? -48.960 1.103 -12.065 1.00 26.90 93 VAL A CA 1
ATOM 597 C C . VAL A 1 93 ? -50.363 0.633 -11.673 1.00 25.94 93 VAL A C 1
ATOM 598 O O . VAL A 1 93 ? -50.556 0.003 -10.639 1.00 25.77 93 VAL A O 1
ATOM 602 N N . GLN A 1 94 ? -51.343 0.922 -12.522 1.00 27.76 94 GLN A N 1
ATOM 603 C CA . GLN A 1 94 ? -52.751 0.601 -12.206 1.00 28.94 94 GLN A CA 1
ATOM 604 C C . GLN A 1 94 ? -53.027 -0.912 -12.212 1.00 27.21 94 GLN A C 1
ATOM 605 O O . GLN A 1 94 ? -52.265 -1.683 -12.797 1.00 25.18 94 GLN A O 1
ATOM 611 N N . PRO A 1 95 ? -54.119 -1.352 -11.551 1.00 28.31 95 PRO A N 1
ATOM 612 C CA . PRO A 1 95 ? -54.514 -2.767 -11.558 1.00 30.36 95 PRO A CA 1
ATOM 613 C C . PRO A 1 95 ? -54.632 -3.328 -12.970 1.00 31.63 95 PRO A C 1
ATOM 614 O O . PRO A 1 95 ? -55.148 -2.650 -13.856 1.00 32.49 95 PRO A O 1
ATOM 618 N N . GLY A 1 96 ? -54.070 -4.504 -13.200 1.00 32.52 96 GLY A N 1
ATOM 619 C CA . GLY A 1 96 ? -54.023 -5.079 -14.544 1.00 34.19 96 GLY A CA 1
ATOM 620 C C . GLY A 1 96 ? -52.950 -4.565 -15.495 1.00 34.97 96 GLY A C 1
ATOM 621 O O . GLY A 1 96 ? -52.771 -5.166 -16.551 1.00 36.83 96 GLY A O 1
ATOM 622 N N . GLU A 1 97 ? -52.231 -3.489 -15.163 1.00 32.52 97 GLU A N 1
ATOM 623 C CA . GLU A 1 97 ? -51.204 -2.936 -16.071 1.00 34.74 97 GLU A CA 1
ATOM 624 C C . GLU A 1 97 ? -49.865 -3.680 -16.000 1.00 33.03 97 GLU A C 1
ATOM 625 O O . GLU A 1 97 ? -49.557 -4.317 -14.988 1.00 34.14 97 GLU A O 1
ATOM 631 N N . THR A 1 98 ? -49.061 -3.525 -17.060 1.00 32.05 98 THR A N 1
ATOM 632 C CA . THR A 1 98 ? -47.704 -4.086 -17.166 1.00 32.66 98 THR A CA 1
ATOM 633 C C . THR A 1 98 ? -46.752 -2.972 -17.550 1.00 32.39 98 THR A C 1
ATOM 634 O O . THR A 1 98 ? -47.145 -2.049 -18.268 1.00 33.30 98 THR A O 1
ATOM 638 N N . ARG A 1 99 ? -45.516 -3.008 -17.037 1.00 28.07 99 ARG A N 1
ATOM 639 C CA . ARG A 1 99 ? -44.465 -2.091 -17.472 1.00 29.11 99 ARG A CA 1
ATOM 640 C C . ARG A 1 99 ? -43.225 -2.892 -17.816 1.00 29.09 99 ARG A C 1
ATOM 641 O O . ARG A 1 99 ? -42.973 -3.922 -17.182 1.00 28.73 99 ARG A O 1
ATOM 649 N N . GLU A 1 100 ? -42.451 -2.381 -18.777 1.00 28.43 100 GLU A N 1
ATOM 650 C CA . GLU A 1 100 ? -41.181 -2.963 -19.199 1.00 31.67 100 GLU A CA 1
ATOM 651 C C . GLU A 1 100 ? -40.134 -1.887 -19.049 1.00 30.93 100 GLU A C 1
ATOM 652 O O . GLU A 1 100 ? -40.334 -0.789 -19.541 1.00 34.70 100 GLU A O 1
ATOM 658 N N . PHE A 1 101 ? -39.015 -2.193 -18.387 1.00 28.28 101 PHE A N 1
ATOM 659 C CA . PHE A 1 101 ? -37.969 -1.216 -18.113 1.00 28.66 101 PHE A CA 1
ATOM 660 C C . PHE A 1 101 ? -36.598 -1.893 -18.181 1.00 28.88 101 PHE A C 1
ATOM 661 O O . PHE A 1 101 ? -36.463 -3.003 -17.701 1.00 31.04 101 PHE A O 1
ATOM 669 N N . SER A 1 102 ? -35.597 -1.236 -18.778 1.00 28.34 102 SER A N 1
ATOM 670 C CA . SER A 1 102 ? -34.212 -1.748 -18.798 1.00 30.57 102 SER A CA 1
ATOM 671 C C . SER A 1 102 ? -33.212 -0.727 -18.277 1.00 27.48 102 SER A C 1
ATOM 672 O O . SER A 1 102 ? -33.387 0.455 -18.499 1.00 27.77 102 SER A O 1
ATOM 675 N N . PHE A 1 103 ? -32.153 -1.189 -17.620 1.00 25.83 103 PHE A N 1
ATOM 676 C CA . PHE A 1 103 ? -31.043 -0.332 -17.179 1.00 25.74 103 PHE A CA 1
ATOM 677 C C . PHE A 1 103 ? -29.787 -1.155 -17.117 1.00 24.96 103 PHE A C 1
ATOM 678 O O . PHE A 1 103 ? -29.862 -2.365 -17.054 1.00 27.13 103 PHE A O 1
ATOM 686 N N . THR A 1 104 ? -28.645 -0.491 -17.103 1.00 25.06 104 THR A N 1
ATOM 687 C CA . THR A 1 104 ? -27.359 -1.123 -16.966 1.00 25.70 104 THR A CA 1
ATOM 688 C C . THR A 1 104 ? -26.922 -1.106 -15.498 1.00 25.01 104 THR A C 1
ATOM 689 O O . THR A 1 104 ? -26.979 -0.071 -14.833 1.00 23.31 104 THR A O 1
ATOM 693 N N . ALA A 1 105 ? -26.426 -2.237 -15.016 1.00 25.32 105 ALA A N 1
ATOM 694 C CA . ALA A 1 105 ? -25.918 -2.332 -13.637 1.00 26.82 105 ALA A CA 1
ATOM 695 C C . ALA A 1 105 ? -24.456 -1.849 -13.539 1.00 27.72 105 ALA A C 1
ATOM 696 O O . ALA A 1 105 ? -23.541 -2.656 -13.617 1.00 30.23 105 ALA A O 1
ATOM 698 N N . ASP A 1 106 ? -24.266 -0.545 -13.315 1.00 28.83 106 ASP A N 1
ATOM 699 C CA . ASP A 1 106 ? -22.937 0.112 -13.347 1.00 29.99 106 ASP A CA 1
ATOM 700 C C . ASP A 1 106 ? -22.219 0.111 -12.012 1.00 30.07 106 ASP A C 1
ATOM 701 O O . ASP A 1 106 ? -21.029 0.400 -11.979 1.00 27.40 106 ASP A O 1
ATOM 706 N N . PHE A 1 107 ? -22.947 -0.135 -10.910 1.00 27.36 107 PHE A N 1
ATOM 707 C CA . PHE A 1 107 ? -22.363 -0.083 -9.568 1.00 27.46 107 PHE A CA 1
ATOM 708 C C . PHE A 1 107 ? -22.489 -1.444 -8.883 1.00 23.65 107 PHE A C 1
ATOM 709 O O . PHE A 1 107 ? -23.611 -1.962 -8.739 1.00 23.11 107 PHE A O 1
ATOM 717 N N . PRO A 1 108 ? -21.366 -2.020 -8.436 1.00 23.92 108 PRO A N 1
ATOM 718 C CA . PRO A 1 108 ? -21.456 -3.303 -7.741 1.00 23.61 108 PRO A CA 1
ATOM 719 C C . PRO A 1 108 ? -21.940 -3.161 -6.299 1.00 23.29 108 PRO A C 1
ATOM 720 O O . PRO A 1 108 ? -21.694 -2.117 -5.663 1.00 23.59 108 PRO A O 1
ATOM 724 N N . GLY A 1 109 ? -22.592 -4.221 -5.798 1.00 22.68 109 GLY A N 1
ATOM 725 C CA . GLY A 1 109 ? -22.965 -4.324 -4.391 1.00 22.72 109 GLY A CA 1
ATOM 726 C C . GLY A 1 109 ? -24.319 -4.976 -4.165 1.00 21.28 109 GLY A C 1
ATOM 727 O O . GLY A 1 109 ? -24.793 -5.704 -5.019 1.00 20.52 109 GLY A O 1
ATOM 728 N N . VAL A 1 110 ? -24.931 -4.659 -3.021 1.00 20.03 110 VAL A N 1
ATOM 729 C CA . VAL A 1 110 ? -26.181 -5.284 -2.558 1.00 19.52 110 VAL A CA 1
ATOM 730 C C . VAL A 1 110 ? -27.224 -4.173 -2.415 1.00 19.75 110 VAL A C 1
ATOM 731 O O . VAL A 1 110 ? -27.039 -3.255 -1.582 1.00 19.36 110 VAL A O 1
ATOM 735 N N . PHE A 1 111 ? -28.326 -4.259 -3.181 1.00 19.12 111 PHE A N 1
ATOM 736 C CA . PHE A 1 111 ? -29.277 -3.179 -3.311 1.00 18.69 111 PHE A CA 1
ATOM 737 C C . PHE A 1 111 ? -30.678 -3.634 -2.930 1.00 18.63 111 PHE A C 1
ATOM 738 O O . PHE A 1 111 ? -31.055 -4.775 -3.204 1.00 19.85 111 PHE A O 1
ATOM 746 N N . MET A 1 112 ? -31.439 -2.710 -2.337 1.00 16.71 112 MET A N 1
ATOM 747 C CA . MET A 1 112 ? -32.893 -2.942 -2.079 1.00 17.66 112 MET A CA 1
ATOM 748 C C . MET A 1 112 ? -33.728 -2.671 -3.343 1.00 17.97 112 MET A C 1
ATOM 749 O O . MET A 1 112 ? -33.412 -1.767 -4.119 1.00 18.82 112 MET A O 1
ATOM 754 N N . TYR A 1 113 ? -34.850 -3.387 -3.478 1.00 18.43 113 TYR A N 1
ATOM 755 C CA . TYR A 1 113 ? -35.980 -2.956 -4.320 1.00 18.69 113 TYR A CA 1
ATOM 756 C C . TYR A 1 113 ? -37.249 -3.026 -3.465 1.00 18.82 113 TYR A C 1
ATOM 757 O O . TYR A 1 113 ? -37.271 -3.744 -2.471 1.00 18.99 113 TYR A O 1
ATOM 766 N N . HIS A 1 114 ? -38.243 -2.220 -3.804 1.00 18.32 114 HIS A N 1
ATOM 767 C CA . HIS A 1 114 ? -39.496 -2.155 -3.046 1.00 18.99 114 HIS A CA 1
ATOM 768 C C . HIS A 1 114 ? -40.607 -1.552 -3.884 1.00 19.90 114 HIS A C 1
ATOM 769 O O . HIS A 1 114 ? -40.359 -0.984 -4.940 1.00 19.52 114 HIS A O 1
ATOM 776 N N . CYS A 1 115 ? -41.846 -1.644 -3.403 1.00 20.50 115 CYS A N 1
ATOM 777 C CA . CYS A 1 115 ? -42.976 -1.009 -4.100 1.00 22.63 115 CYS A CA 1
ATOM 778 C C . CYS A 1 115 ? -42.846 0.532 -4.055 1.00 22.97 115 CYS A C 1
ATOM 779 O O . CYS A 1 115 ? -42.331 1.119 -3.076 1.00 22.64 115 CYS A O 1
ATOM 782 N N . ALA A 1 116 ? -43.252 1.174 -5.146 1.00 22.36 116 ALA A N 1
ATOM 783 C CA . ALA A 1 116 ? -43.281 2.639 -5.259 1.00 23.04 116 ALA A CA 1
ATOM 784 C C . ALA A 1 116 ? -44.479 3.057 -6.106 1.00 24.90 116 ALA A C 1
ATOM 785 O O . ALA A 1 116 ? -44.319 3.455 -7.249 1.00 24.16 116 ALA A O 1
ATOM 787 N N . PRO A 1 117 ? -45.707 3.004 -5.523 1.00 23.93 117 PRO A N 1
ATOM 788 C CA . PRO A 1 117 ? -46.832 3.623 -6.236 1.00 25.46 117 PRO A CA 1
ATOM 789 C C . PRO A 1 117 ? -46.590 5.113 -6.509 1.00 26.64 117 PRO A C 1
ATOM 790 O O . PRO A 1 117 ? -47.000 5.614 -7.559 1.00 26.44 117 PRO A O 1
ATOM 794 N N . GLY A 1 118 ? -45.879 5.789 -5.586 1.00 25.66 118 GLY A N 1
ATOM 795 C CA . GLY A 1 118 ? -45.681 7.219 -5.589 1.00 24.32 118 GLY A CA 1
ATOM 796 C C . GLY A 1 118 ? -46.138 7.799 -4.260 1.00 23.16 118 GLY A C 1
ATOM 797 O O . GLY A 1 118 ? -46.991 7.227 -3.583 1.00 22.40 118 GLY A O 1
ATOM 798 N N . GLY A 1 119 ? -45.547 8.928 -3.892 1.00 22.88 119 GLY A N 1
ATOM 799 C CA . GLY A 1 119 ? -45.963 9.710 -2.721 1.00 22.95 119 GLY A CA 1
ATOM 800 C C . GLY A 1 119 ? -46.055 8.919 -1.429 1.00 22.44 119 GLY A C 1
ATOM 801 O O . GLY A 1 119 ? -45.160 8.153 -1.110 1.00 21.54 119 GLY A O 1
ATOM 802 N N . HIS A 1 120 ? -47.169 9.083 -0.710 1.00 22.15 120 HIS A N 1
ATOM 803 C CA . HIS A 1 120 ? -47.429 8.404 0.557 1.00 21.62 120 HIS A CA 1
ATOM 804 C C . HIS A 1 120 ? -47.296 6.890 0.453 1.00 21.58 120 HIS A C 1
ATOM 805 O O . HIS A 1 120 ? -46.789 6.224 1.375 1.00 20.04 120 HIS A O 1
ATOM 812 N N . GLY A 1 121 ? -47.726 6.335 -0.685 1.00 20.09 121 GLY A N 1
ATOM 813 C CA . GLY A 1 121 ? -47.757 4.896 -0.834 1.00 20.71 121 GLY A CA 1
ATOM 814 C C . GLY A 1 121 ? -46.418 4.173 -0.878 1.00 19.38 121 GLY A C 1
ATOM 815 O O . GLY A 1 121 ? -46.372 2.964 -0.611 1.00 21.05 121 GLY A O 1
ATOM 816 N N . ILE A 1 122 ? -45.358 4.882 -1.238 1.00 20.00 122 ILE A N 1
ATOM 817 C CA . ILE A 1 122 ? -44.021 4.278 -1.214 1.00 20.63 122 ILE A CA 1
ATOM 818 C C . ILE A 1 122 ? -43.748 3.704 0.197 1.00 19.98 122 ILE A C 1
ATOM 819 O O . ILE A 1 122 ? -43.392 2.526 0.367 1.00 20.50 122 ILE A O 1
ATOM 824 N N . MET A 1 123 ? -43.939 4.557 1.199 1.00 19.40 123 MET A N 1
ATOM 825 C CA . MET A 1 123 ? -43.698 4.198 2.593 1.00 18.86 123 MET A CA 1
ATOM 826 C C . MET A 1 123 ? -44.767 3.218 3.079 1.00 19.36 123 MET A C 1
ATOM 827 O O . MET A 1 123 ? -44.471 2.211 3.732 1.00 19.62 123 MET A O 1
ATOM 832 N N . ALA A 1 124 ? -46.030 3.478 2.746 1.00 20.27 124 ALA A N 1
ATOM 833 C CA . ALA A 1 124 ? -47.089 2.656 3.289 1.00 21.36 124 ALA A CA 1
ATOM 834 C C . ALA A 1 124 ? -47.074 1.202 2.773 1.00 21.82 124 ALA A C 1
ATOM 835 O O . ALA A 1 124 ? -47.279 0.250 3.560 1.00 21.77 124 ALA A O 1
ATOM 837 N N . HIS A 1 125 ? -46.854 1.025 1.479 1.00 21.21 125 HIS A N 1
ATOM 838 C CA . HIS A 1 125 ? -46.757 -0.317 0.884 1.00 22.38 125 HIS A CA 1
ATOM 839 C C . HIS A 1 125 ? -45.491 -1.069 1.270 1.00 20.97 125 HIS A C 1
ATOM 840 O O . HIS A 1 125 ? -45.540 -2.289 1.511 1.00 20.53 125 HIS A O 1
ATOM 847 N N . THR A 1 126 ? -44.349 -0.371 1.329 1.00 21.91 126 THR A N 1
ATOM 848 C CA . THR A 1 126 ? -43.107 -1.028 1.717 1.00 21.54 126 THR A CA 1
ATOM 849 C C . THR A 1 126 ? -43.197 -1.665 3.102 1.00 23.11 126 THR A C 1
ATOM 850 O O . THR A 1 126 ? -42.784 -2.823 3.295 1.00 24.79 126 THR A O 1
ATOM 854 N N . MET A 1 127 ? -43.824 -0.982 4.050 1.00 22.04 127 MET A N 1
ATOM 855 C CA . MET A 1 127 ? -43.980 -1.576 5.380 1.00 23.62 127 MET A CA 1
ATOM 856 C C . MET A 1 127 ? -44.969 -2.751 5.447 1.00 22.01 127 MET A C 1
ATOM 857 O O . MET A 1 127 ? -44.954 -3.501 6.415 1.00 21.13 127 MET A O 1
ATOM 862 N N . GLY A 1 128 ? -45.768 -2.936 4.406 1.00 21.24 128 GLY A N 1
ATOM 863 C CA . GLY A 1 128 ? -46.648 -4.111 4.280 1.00 22.52 128 GLY A CA 1
ATOM 864 C C . GLY A 1 128 ? -46.054 -5.376 3.693 1.00 22.83 128 GLY A C 1
ATOM 865 O O . GLY A 1 128 ? -46.745 -6.379 3.592 1.00 22.28 128 GLY A O 1
ATOM 866 N N . GLY A 1 129 ? -44.774 -5.335 3.299 1.00 22.76 129 GLY A N 1
ATOM 867 C CA . GLY A 1 129 ? -44.032 -6.543 2.888 1.00 23.21 129 GLY A CA 1
ATOM 868 C C . GLY A 1 129 ? -43.400 -6.515 1.501 1.00 22.81 129 GLY A C 1
ATOM 869 O O . GLY A 1 129 ? -42.741 -7.487 1.106 1.00 23.11 129 GLY A O 1
ATOM 870 N N . GLN A 1 130 ? -43.603 -5.434 0.747 1.00 22.24 130 GLN A N 1
ATOM 871 C CA . GLN A 1 130 ? -43.222 -5.401 -0.651 1.00 21.88 130 GLN A CA 1
ATOM 872 C C . GLN A 1 130 ? -41.775 -4.919 -0.787 1.00 21.31 130 GLN A C 1
ATOM 873 O O . GLN A 1 130 ? -41.539 -3.748 -1.040 1.00 21.50 130 GLN A O 1
ATOM 879 N N . PHE A 1 131 ? -40.838 -5.841 -0.647 1.00 19.73 131 PHE A N 1
ATOM 880 C CA . PHE A 1 131 ? -39.398 -5.533 -0.731 1.00 20.13 131 PHE A CA 1
ATOM 881 C C . PHE A 1 131 ? -38.601 -6.765 -1.072 1.00 18.76 131 PHE A C 1
ATOM 882 O O . PHE A 1 131 ? -39.074 -7.879 -0.853 1.00 19.69 131 PHE A O 1
ATOM 890 N N . GLY A 1 132 ? -37.340 -6.562 -1.499 1.00 19.45 132 GLY A N 1
ATOM 891 C CA . GLY A 1 132 ? -36.450 -7.659 -1.836 1.00 18.11 132 GLY A CA 1
ATOM 892 C C . GLY A 1 132 ? -35.036 -7.149 -2.116 1.00 18.33 132 GLY A C 1
ATOM 893 O O . GLY A 1 132 ? -34.765 -5.949 -1.957 1.00 17.48 132 GLY A O 1
ATOM 894 N N . MET A 1 133 ? -34.189 -8.059 -2.578 1.00 18.20 133 MET A N 1
ATOM 895 C CA . MET A 1 133 ? -32.744 -7.812 -2.845 1.00 18.91 133 MET A CA 1
ATOM 896 C C . MET A 1 133 ? -32.367 -8.032 -4.316 1.00 20.30 133 MET A C 1
ATOM 897 O O . MET A 1 133 ? -32.761 -9.058 -4.906 1.00 20.61 133 MET A O 1
ATOM 902 N N . ILE A 1 134 ? -31.551 -7.121 -4.861 1.00 19.31 134 ILE A N 1
ATOM 903 C CA . ILE A 1 134 ? -30.820 -7.335 -6.117 1.00 21.64 134 ILE A CA 1
ATOM 904 C C . ILE A 1 134 ? -29.315 -7.153 -5.863 1.00 21.56 134 ILE A C 1
ATOM 905 O O . ILE A 1 134 ? -28.897 -6.104 -5.333 1.00 21.50 134 ILE A O 1
ATOM 910 N N . VAL A 1 135 ? -28.542 -8.196 -6.200 1.00 20.47 135 VAL A N 1
ATOM 911 C CA . VAL A 1 135 ? -27.071 -8.226 -6.065 1.00 21.48 135 VAL A CA 1
ATOM 912 C C . VAL A 1 135 ? -26.410 -7.983 -7.438 1.00 22.46 135 VAL A C 1
ATOM 913 O O . VAL A 1 135 ? -26.805 -8.602 -8.440 1.00 21.76 135 VAL A O 1
ATOM 917 N N . VAL A 1 136 ? -25.383 -7.128 -7.455 1.00 22.17 136 VAL A N 1
ATOM 918 C CA . VAL A 1 136 ? -24.557 -6.831 -8.643 1.00 21.95 136 VAL A CA 1
ATOM 919 C C . VAL A 1 136 ? -23.131 -7.221 -8.276 1.00 22.80 136 VAL A C 1
ATOM 920 O O . VAL A 1 136 ? -22.458 -6.519 -7.514 1.00 22.29 136 VAL A O 1
ATOM 924 N N . GLU A 1 137 ? -22.710 -8.400 -8.750 1.00 22.79 137 GLU A N 1
ATOM 925 C CA . GLU A 1 137 ? -21.428 -8.970 -8.377 1.00 24.78 137 GLU A CA 1
ATOM 926 C C . GLU A 1 137 ? -20.287 -8.185 -9.064 1.00 24.24 137 GLU A C 1
ATOM 927 O O . GLU A 1 137 ? -20.351 -7.927 -10.275 1.00 23.87 137 GLU A O 1
ATOM 933 N N . PRO A 1 138 ? -19.249 -7.790 -8.294 1.00 25.47 138 PRO A N 1
ATOM 934 C CA . PRO A 1 138 ? -18.233 -6.925 -8.912 1.00 26.38 138 PRO A CA 1
ATOM 935 C C . PRO A 1 138 ? -17.280 -7.665 -9.861 1.00 27.22 138 PRO A C 1
ATOM 936 O O . PRO A 1 138 ? -17.015 -8.835 -9.669 1.00 26.40 138 PRO A O 1
ATOM 940 N N . LYS A 1 139 ? -16.754 -6.927 -10.839 1.00 30.28 139 LYS A N 1
ATOM 941 C CA . LYS A 1 139 ? -15.654 -7.415 -11.712 1.00 33.56 139 LYS A CA 1
ATOM 942 C C . LYS A 1 139 ? -14.385 -7.571 -10.889 1.00 32.84 139 LYS A C 1
ATOM 943 O O . LYS A 1 139 ? -13.724 -8.593 -10.968 1.00 34.70 139 LYS A O 1
ATOM 949 N N . GLU A 1 140 ? -14.060 -6.556 -10.086 1.00 31.43 140 GLU A N 1
ATOM 950 C CA . GLU A 1 140 ? -12.968 -6.621 -9.121 1.00 32.31 140 GLU A CA 1
ATOM 951 C C . GLU A 1 140 ? -13.326 -7.628 -8.019 1.00 34.28 140 GLU A C 1
ATOM 952 O O . GLU A 1 140 ? -14.349 -7.471 -7.322 1.00 32.34 140 GLU A O 1
ATOM 958 N N . LYS A 1 141 ? -12.475 -8.638 -7.856 1.00 31.40 141 LYS A N 1
ATOM 959 C CA . LYS A 1 141 ? -12.665 -9.650 -6.829 1.00 32.93 141 LYS A CA 1
ATOM 960 C C . LYS A 1 141 ? -12.518 -9.090 -5.414 1.00 30.65 141 LYS A C 1
ATOM 961 O O . LYS A 1 141 ? -11.601 -8.325 -5.141 1.00 28.11 141 LYS A O 1
ATOM 967 N N . TYR A 1 142 ? -13.408 -9.498 -4.504 1.00 29.12 142 TYR A N 1
ATOM 968 C CA . TYR A 1 142 ? -13.241 -9.190 -3.063 1.00 27.73 142 TYR A CA 1
ATOM 969 C C . TYR A 1 142 ? -11.907 -9.786 -2.522 1.00 29.56 142 TYR A C 1
ATOM 970 O O . TYR A 1 142 ? -11.364 -10.765 -3.067 1.00 28.44 142 TYR A O 1
ATOM 979 N N . ARG A 1 143 ? -11.410 -9.197 -1.445 1.00 29.36 143 ARG A N 1
ATOM 980 C CA . ARG A 1 143 ? -10.052 -9.437 -0.963 1.00 31.36 143 ARG A CA 1
ATOM 981 C C . ARG A 1 143 ? -9.757 -10.894 -0.580 1.00 32.68 143 ARG A C 1
ATOM 982 O O . ARG A 1 143 ? -8.733 -11.454 -1.014 1.00 28.94 143 ARG A O 1
ATOM 990 N N . MET A 1 144 ? -10.634 -11.524 0.210 1.00 29.71 144 MET A N 1
ATOM 991 C CA . MET A 1 144 ? -10.384 -12.922 0.600 1.00 29.37 144 MET A CA 1
ATOM 992 C C . MET A 1 144 ? -10.370 -13.896 -0.604 1.00 31.66 144 MET A C 1
ATOM 993 O O . MET A 1 144 ? -9.564 -14.852 -0.620 1.00 28.89 144 MET A O 1
ATOM 998 N N . GLU A 1 145 ? -11.257 -13.675 -1.585 1.00 30.32 145 GLU A N 1
ATOM 999 C CA . GLU A 1 145 ? -11.227 -14.469 -2.825 1.00 32.44 145 GLU A CA 1
ATOM 1000 C C . GLU A 1 145 ? -9.885 -14.278 -3.545 1.00 33.98 145 GLU A C 1
ATOM 1001 O O . GLU A 1 145 ? -9.297 -15.249 -3.997 1.00 34.50 145 GLU A O 1
ATOM 1007 N N . ARG A 1 146 ? -9.407 -13.046 -3.634 1.00 34.65 146 ARG A N 1
ATOM 1008 C CA . ARG A 1 146 ? -8.083 -12.791 -4.219 1.00 37.52 146 ARG A CA 1
ATOM 1009 C C . ARG A 1 146 ? -7.004 -13.571 -3.467 1.00 37.68 146 ARG A C 1
ATOM 1010 O O . ARG A 1 146 ? -6.230 -14.316 -4.078 1.00 35.76 146 ARG A O 1
ATOM 1018 N N . GLU A 1 147 ? -6.969 -13.410 -2.153 1.00 35.64 147 GLU A N 1
ATOM 1019 C CA . GLU A 1 147 ? -5.911 -14.013 -1.329 1.00 38.03 147 GLU A CA 1
ATOM 1020 C C . GLU A 1 147 ? -5.892 -15.547 -1.367 1.00 38.49 147 GLU A C 1
ATOM 1021 O O . GLU A 1 147 ? -4.821 -16.135 -1.419 1.00 40.93 147 GLU A O 1
ATOM 1027 N N . LEU A 1 148 ? -7.062 -16.184 -1.376 1.00 35.35 148 LEU A N 1
ATOM 1028 C CA . LEU A 1 148 ? -7.153 -17.650 -1.389 1.00 35.74 148 LEU A CA 1
ATOM 1029 C C . LEU A 1 148 ? -7.103 -18.295 -2.796 1.00 36.74 148 LEU A C 1
ATOM 1030 O O . LEU A 1 148 ? -6.991 -19.519 -2.905 1.00 36.93 148 LEU A O 1
ATOM 1035 N N . GLY A 1 149 ? -7.227 -17.494 -3.853 1.00 37.04 149 GLY A N 1
ATOM 1036 C CA . GLY A 1 149 ? -7.259 -18.006 -5.218 1.00 36.31 149 GLY A CA 1
ATOM 1037 C C . GLY A 1 149 ? -8.503 -18.801 -5.597 1.00 39.27 149 GLY A C 1
ATOM 1038 O O . GLY A 1 149 ? -8.479 -19.530 -6.575 1.00 37.75 149 GLY A O 1
ATOM 1039 N N . ARG A 1 150 ? -9.599 -18.653 -4.848 1.00 36.21 150 ARG A N 1
ATOM 1040 C CA . ARG A 1 150 ? -10.820 -19.412 -5.107 1.00 35.47 150 ARG A CA 1
ATOM 1041 C C . ARG A 1 150 ? -12.025 -18.688 -4.534 1.00 34.03 150 ARG A C 1
ATOM 1042 O O . ARG A 1 150 ? -11.867 -17.852 -3.651 1.00 30.89 150 ARG A O 1
ATOM 1050 N N . GLY A 1 151 ? -13.205 -19.056 -5.026 1.00 33.43 151 GLY A N 1
ATOM 1051 C CA . GLY A 1 151 ? -14.474 -18.483 -4.597 1.00 32.23 151 GLY A CA 1
ATOM 1052 C C . GLY A 1 151 ? -14.962 -19.061 -3.284 1.00 31.87 151 GLY A C 1
ATOM 1053 O O . GLY A 1 151 ? -14.359 -19.982 -2.752 1.00 31.57 151 GLY A O 1
ATOM 1054 N N . PRO A 1 152 ? -16.088 -18.527 -2.746 1.00 30.21 152 PRO A N 1
ATOM 1055 C CA . PRO A 1 152 ? -16.586 -18.989 -1.454 1.00 28.36 152 PRO A CA 1
ATOM 1056 C C . PRO A 1 152 ? -16.996 -20.444 -1.442 1.00 28.94 152 PRO A C 1
ATOM 1057 O O . PRO A 1 152 ? -17.466 -20.967 -2.446 1.00 26.48 152 PRO A O 1
ATOM 1061 N N . ASP A 1 153 ? -16.812 -21.103 -0.307 1.00 28.12 153 ASP A N 1
ATOM 1062 C CA . ASP A 1 153 ? -17.343 -22.458 -0.119 1.00 29.97 153 ASP A CA 1
ATOM 1063 C C . ASP A 1 153 ? -18.847 -22.416 0.001 1.00 29.28 153 ASP A C 1
ATOM 1064 O O . ASP A 1 153 ? -19.517 -23.338 -0.444 1.00 27.80 153 ASP A O 1
ATOM 1069 N N . LEU A 1 154 ? -19.387 -21.354 0.603 1.00 26.25 154 LEU A N 1
ATOM 1070 C CA . LEU A 1 154 ? -20.834 -21.166 0.620 1.00 27.05 154 LEU A CA 1
ATOM 1071 C C . LEU A 1 154 ? -21.177 -19.662 0.631 1.00 27.37 154 LEU A C 1
ATOM 1072 O O . LEU A 1 154 ? -20.561 -18.902 1.365 1.00 25.20 154 LEU A O 1
ATOM 1077 N N . LYS A 1 155 ? -22.171 -19.261 -0.170 1.00 26.50 155 LYS A N 1
ATOM 1078 C CA . LYS A 1 155 ? -22.722 -17.891 -0.150 1.00 26.15 155 LYS A CA 1
ATOM 1079 C C . LYS A 1 155 ? -24.034 -17.903 0.612 1.00 24.48 155 LYS A C 1
ATOM 1080 O O . LYS A 1 155 ? -24.852 -18.783 0.399 1.00 24.47 155 LYS A O 1
ATOM 1086 N N . LEU A 1 156 ? -24.245 -16.904 1.478 1.00 22.91 156 LEU A N 1
ATOM 1087 C CA . LEU A 1 156 ? -25.492 -16.743 2.243 1.00 23.18 156 LEU A CA 1
ATOM 1088 C C . LEU A 1 156 ? -26.060 -15.343 1.981 1.00 22.39 156 LEU A C 1
ATOM 1089 O O . LEU A 1 156 ? -25.351 -14.360 2.172 1.00 21.22 156 LEU A O 1
ATOM 1094 N N . TYR A 1 157 ? -27.350 -15.257 1.614 1.00 21.83 157 TYR A N 1
ATOM 1095 C CA . TYR A 1 157 ? -27.982 -13.995 1.244 1.00 20.24 157 TYR A CA 1
ATOM 1096 C C . TYR A 1 157 ? -29.092 -13.819 2.268 1.00 21.53 157 TYR A C 1
ATOM 1097 O O . TYR A 1 157 ? -29.978 -14.700 2.372 1.00 21.39 157 TYR A O 1
ATOM 1106 N N . ILE A 1 158 ? -29.003 -12.726 3.043 1.00 20.56 158 ILE A N 1
ATOM 1107 C CA . ILE A 1 158 ? -29.866 -12.478 4.209 1.00 20.72 158 ILE A CA 1
ATOM 1108 C C . ILE A 1 158 ? -30.492 -11.061 4.164 1.00 20.51 158 ILE A C 1
ATOM 1109 O O . ILE A 1 158 ? -29.783 -10.062 4.059 1.00 19.46 158 ILE A O 1
ATOM 1114 N N . ILE A 1 159 ? -31.822 -10.986 4.278 1.00 18.65 159 ILE A N 1
ATOM 1115 C CA . ILE A 1 159 ? -32.553 -9.745 4.545 1.00 19.81 159 ILE A CA 1
ATOM 1116 C C . ILE A 1 159 ? -33.062 -9.765 6.005 1.00 18.76 159 ILE A C 1
ATOM 1117 O O . ILE A 1 159 ? -33.587 -10.782 6.457 1.00 18.83 159 ILE A O 1
ATOM 1122 N N . GLN A 1 160 ? -32.890 -8.649 6.716 1.00 17.89 160 GLN A N 1
ATOM 1123 C CA . GLN A 1 160 ? -33.610 -8.385 7.954 1.00 17.91 160 GLN A CA 1
ATOM 1124 C C . GLN A 1 160 ? -34.769 -7.450 7.685 1.00 17.27 160 GLN A C 1
ATOM 1125 O O . GLN A 1 160 ? -34.594 -6.420 7.045 1.00 17.01 160 GLN A O 1
ATOM 1131 N N . SER A 1 161 ? -35.951 -7.788 8.196 1.00 17.51 161 SER A N 1
ATOM 1132 C CA . SER A 1 161 ? -37.122 -6.938 8.019 1.00 18.23 161 SER A CA 1
ATOM 1133 C C . SER A 1 161 ? -38.065 -6.993 9.223 1.00 18.70 161 SER A C 1
ATOM 1134 O O . SER A 1 161 ? -37.978 -7.903 10.065 1.00 18.13 161 SER A O 1
ATOM 1137 N N . GLU A 1 162 ? -38.990 -6.030 9.285 1.00 18.65 162 GLU A N 1
ATOM 1138 C CA . GLU A 1 162 ? -39.903 -5.857 10.427 1.00 18.83 162 GLU A CA 1
ATOM 1139 C C . GLU A 1 162 ? -41.343 -6.114 9.995 1.00 19.81 162 GLU A C 1
ATOM 1140 O O . GLU A 1 162 ? -41.676 -5.878 8.834 1.00 21.41 162 GLU A O 1
ATOM 1146 N N . ALA A 1 163 ? -42.184 -6.540 10.939 1.00 18.09 163 ALA A N 1
ATOM 1147 C CA . ALA A 1 163 ? -43.649 -6.608 10.740 1.00 18.94 163 ALA A CA 1
ATOM 1148 C C . ALA A 1 163 ? -44.399 -5.783 11.793 1.00 18.85 163 ALA A C 1
ATOM 1149 O O . ALA A 1 163 ? -43.984 -5.760 12.966 1.00 18.43 163 ALA A O 1
ATOM 1151 N N . TYR A 1 164 ? -45.526 -5.166 11.381 1.00 19.05 164 TYR A N 1
ATOM 1152 C CA . TYR A 1 164 ? -46.281 -4.213 12.241 1.00 19.00 164 TYR A CA 1
ATOM 1153 C C . TYR A 1 164 ? -47.742 -4.667 12.458 1.00 19.25 164 TYR A C 1
ATOM 1154 O O . TYR A 1 164 ? -48.390 -5.133 11.511 1.00 20.39 164 TYR A O 1
ATOM 1163 N N . ALA A 1 165 ? -48.208 -4.544 13.706 1.00 20.24 165 ALA A N 1
ATOM 1164 C CA . ALA A 1 165 ? -49.622 -4.776 14.054 1.00 21.23 165 ALA A CA 1
ATOM 1165 C C . ALA A 1 165 ? -50.596 -3.661 13.633 1.00 22.64 165 ALA A C 1
ATOM 1166 O O . ALA A 1 165 ? -51.792 -3.908 13.545 1.00 23.28 165 ALA A O 1
ATOM 1168 N N . SER A 1 166 ? -50.113 -2.432 13.448 1.00 22.37 166 SER A N 1
ATOM 1169 C CA . SER A 1 166 ? -50.962 -1.278 13.082 1.00 22.34 166 SER A CA 1
ATOM 1170 C C . SER A 1 166 ? -50.130 -0.167 12.464 1.00 21.49 166 SER A C 1
ATOM 1171 O O . SER A 1 166 ? -48.908 -0.116 12.664 1.00 20.33 166 SER A O 1
ATOM 1174 N N . GLY A 1 167 ? -50.782 0.733 11.732 1.00 22.19 167 GLY A N 1
ATOM 1175 C CA . GLY A 1 167 ? -50.109 1.962 11.254 1.00 22.88 167 GLY A CA 1
ATOM 1176 C C . GLY A 1 167 ? -49.688 2.896 12.401 1.00 21.88 167 GLY A C 1
ATOM 1177 O O . GLY A 1 167 ? -48.706 3.635 12.267 1.00 23.35 167 GLY A O 1
ATOM 1178 N N . ARG A 1 168 ? -50.404 2.866 13.529 1.00 20.51 168 ARG A N 1
ATOM 1179 C CA . ARG A 1 168 ? -49.983 3.596 14.747 1.00 21.37 168 ARG A CA 1
ATOM 1180 C C . ARG A 1 168 ? -48.584 3.135 15.208 1.00 22.72 168 ARG A C 1
ATOM 1181 O O . ARG A 1 168 ? -47.685 3.941 15.480 1.00 22.63 168 ARG A O 1
ATOM 1189 N N . ASP A 1 169 ? -48.427 1.818 15.296 1.00 20.98 169 ASP A N 1
ATOM 1190 C CA . ASP A 1 169 ? -47.156 1.222 15.676 1.00 21.48 169 ASP A CA 1
ATOM 1191 C C . ASP A 1 169 ? -46.068 1.522 14.644 1.00 19.94 169 ASP A C 1
ATOM 1192 O O . ASP A 1 169 ? -44.908 1.718 15.031 1.00 20.76 169 ASP A O 1
ATOM 1197 N N . PHE A 1 170 ? -46.410 1.514 13.357 1.00 19.71 170 PHE A N 1
ATOM 1198 C CA . PHE A 1 170 ? -45.438 1.884 12.306 1.00 19.68 170 PHE A CA 1
ATOM 1199 C C . PHE A 1 170 ? -44.890 3.329 12.549 1.00 19.92 170 PHE A C 1
ATOM 1200 O O . PHE A 1 170 ? -43.654 3.563 12.517 1.00 19.23 170 PHE A O 1
ATOM 1208 N N . TYR A 1 171 ? -45.780 4.289 12.780 1.00 19.18 171 TYR A N 1
ATOM 1209 C CA . TYR A 1 171 ? -45.380 5.678 13.106 1.00 19.60 171 TYR A CA 1
ATOM 1210 C C . TYR A 1 171 ? -44.476 5.723 14.338 1.00 20.41 171 TYR A C 1
ATOM 1211 O O . TYR A 1 171 ? -43.495 6.459 14.363 1.00 20.30 171 TYR A O 1
ATOM 1220 N N . ASP A 1 172 ? -44.796 4.907 15.341 1.00 22.03 172 ASP A N 1
ATOM 1221 C CA . ASP A 1 172 ? -44.102 4.919 16.625 1.00 21.70 172 ASP A CA 1
ATOM 1222 C C . ASP A 1 172 ? -42.784 4.091 16.656 1.00 22.34 172 ASP A C 1
ATOM 1223 O O . ASP A 1 172 ? -42.101 4.065 17.658 1.00 23.47 172 ASP A O 1
ATOM 1228 N N . GLY A 1 173 ? -42.444 3.386 15.577 1.00 22.74 173 GLY A N 1
ATOM 1229 C CA . GLY A 1 173 ? -41.257 2.536 15.560 1.00 22.38 173 GLY A CA 1
ATOM 1230 C C . GLY A 1 173 ? -41.368 1.259 16.399 1.00 21.47 173 GLY A C 1
ATOM 1231 O O . GLY A 1 173 ? -40.363 0.747 16.825 1.00 23.26 173 GLY A O 1
ATOM 1232 N N . LYS A 1 174 ? -42.581 0.772 16.654 1.00 20.06 174 LYS A N 1
ATOM 1233 C CA . LYS A 1 174 ? -42.851 -0.378 17.514 1.00 22.02 174 LYS A CA 1
ATOM 1234 C C . LYS A 1 174 ? -43.145 -1.643 16.656 1.00 21.01 174 LYS A C 1
ATOM 1235 O O . LYS A 1 174 ? -44.294 -1.938 16.331 1.00 19.28 174 LYS A O 1
ATOM 1241 N N . ALA A 1 175 ? -42.101 -2.374 16.272 1.00 17.59 175 ALA A N 1
ATOM 1242 C CA . ALA A 1 175 ? -42.247 -3.594 15.464 1.00 17.78 175 ALA A CA 1
ATOM 1243 C C . ALA A 1 175 ? -42.791 -4.758 16.310 1.00 18.81 175 ALA A C 1
ATOM 1244 O O . ALA A 1 175 ? -42.325 -4.965 17.415 1.00 19.44 175 ALA A O 1
ATOM 1246 N N . LEU A 1 176 ? -43.770 -5.506 15.797 1.00 19.84 176 LEU A N 1
ATOM 1247 C CA . LEU A 1 176 ? -44.197 -6.754 16.460 1.00 20.23 176 LEU A CA 1
ATOM 1248 C C . LEU A 1 176 ? -43.134 -7.860 16.321 1.00 19.95 176 LEU A C 1
ATOM 1249 O O . LEU A 1 176 ? -42.726 -8.476 17.326 1.00 18.84 176 LEU A O 1
ATOM 1254 N N . TYR A 1 177 ? -42.661 -8.084 15.091 1.00 18.83 177 TYR A N 1
ATOM 1255 C CA . TYR A 1 177 ? -41.632 -9.113 14.817 1.00 17.31 177 TYR A CA 1
ATOM 1256 C C . TYR A 1 177 ? -40.540 -8.494 13.984 1.00 16.83 177 TYR A C 1
ATOM 1257 O O . TYR A 1 177 ? -40.773 -7.545 13.227 1.00 16.87 177 TYR A O 1
ATOM 1266 N N . VAL A 1 178 ? -39.347 -9.062 14.134 1.00 16.62 178 VAL A N 1
ATOM 1267 C CA . VAL A 1 178 ? -38.168 -8.705 13.340 1.00 17.74 178 VAL A CA 1
ATOM 1268 C C . VAL A 1 178 ? -37.490 -10.030 12.977 1.00 17.63 178 VAL A C 1
ATOM 1269 O O . VAL A 1 178 ? -37.379 -10.918 13.830 1.00 16.82 178 VAL A O 1
ATOM 1273 N N . MET A 1 179 ? -37.178 -10.226 11.699 1.00 18.17 179 MET A N 1
ATOM 1274 C CA . MET A 1 179 ? -36.829 -11.566 11.176 1.00 20.22 179 MET A CA 1
ATOM 1275 C C . MET A 1 179 ? -35.797 -11.569 10.033 1.00 19.35 179 MET A C 1
ATOM 1276 O O . MET A 1 179 ? -35.667 -10.567 9.313 1.00 19.63 179 MET A O 1
ATOM 1281 N N . PHE A 1 180 ? -35.086 -12.692 9.886 1.00 18.47 180 PHE A N 1
ATOM 1282 C CA . PHE A 1 180 ? -34.206 -12.956 8.742 1.00 18.93 180 PHE A CA 1
ATOM 1283 C C . PHE A 1 180 ? -34.994 -13.796 7.689 1.00 19.11 180 PHE A C 1
ATOM 1284 O O . PHE A 1 180 ? -35.539 -14.847 8.007 1.00 18.41 180 PHE A O 1
ATOM 1292 N N . ASN A 1 181 ? -35.064 -13.298 6.462 1.00 18.10 181 ASN A N 1
ATOM 1293 C CA . ASN A 1 181 ? -35.734 -13.971 5.330 1.00 18.37 181 ASN A CA 1
ATOM 1294 C C . ASN A 1 181 ? -37.175 -14.425 5.644 1.00 18.25 181 ASN A C 1
ATOM 1295 O O . ASN A 1 181 ? -37.596 -15.542 5.323 1.00 19.71 181 ASN A O 1
ATOM 1300 N N . GLY A 1 182 ? -37.906 -13.534 6.271 1.00 19.21 182 GLY A N 1
ATOM 1301 C CA . GLY A 1 182 ? -39.385 -13.639 6.330 1.00 19.80 182 GLY A CA 1
ATOM 1302 C C . GLY A 1 182 ? -40.030 -14.574 7.311 1.00 20.65 182 GLY A C 1
ATOM 1303 O O . GLY A 1 182 ? -41.249 -14.771 7.232 1.00 21.35 182 GLY A O 1
ATOM 1304 N N . ARG A 1 183 ? -39.280 -15.146 8.256 1.00 19.73 183 ARG A N 1
ATOM 1305 C CA . ARG A 1 183 ? -39.883 -16.018 9.296 1.00 19.61 183 ARG A CA 1
ATOM 1306 C C . ARG A 1 183 ? -39.063 -15.960 10.592 1.00 20.22 183 ARG A C 1
ATOM 1307 O O . ARG A 1 183 ? -37.836 -16.095 10.556 1.00 18.59 183 ARG A O 1
ATOM 1315 N N . ASN A 1 184 ? -39.752 -15.752 11.714 1.00 18.71 184 ASN A N 1
ATOM 1316 C CA . ASN A 1 184 ? -39.124 -15.704 13.073 1.00 19.63 184 ASN A CA 1
ATOM 1317 C C . ASN A 1 184 ? -38.274 -16.947 13.365 1.00 20.63 184 ASN A C 1
ATOM 1318 O O . ASN A 1 184 ? -38.735 -18.089 13.239 1.00 20.52 184 ASN A O 1
ATOM 1323 N N . PHE A 1 185 ? -37.006 -16.736 13.713 1.00 19.28 185 PHE A N 1
ATOM 1324 C CA . PHE A 1 185 ? -36.112 -17.828 14.105 1.00 19.86 185 PHE A CA 1
ATOM 1325 C C . PHE A 1 185 ? -36.056 -18.975 13.071 1.00 18.97 185 PHE A C 1
ATOM 1326 O O . PHE A 1 185 ? -35.849 -20.139 13.431 1.00 18.48 185 PHE A O 1
ATOM 1334 N N . ARG A 1 186 ? -36.208 -18.605 11.792 1.00 19.61 186 ARG A N 1
ATOM 1335 C CA . ARG A 1 186 ? -36.149 -19.539 10.664 1.00 20.83 186 ARG A CA 1
ATOM 1336 C C . ARG A 1 186 ? -34.922 -20.481 10.694 1.00 20.77 186 ARG A C 1
ATOM 1337 O O . ARG A 1 186 ? -35.053 -21.685 10.463 1.00 20.72 186 ARG A O 1
ATOM 1345 N N . TYR A 1 187 ? -33.751 -19.917 10.974 1.00 19.89 187 TYR A N 1
ATOM 1346 C CA . TYR A 1 187 ? -32.498 -20.655 10.950 1.00 19.93 187 TYR A CA 1
ATOM 1347 C C . TYR A 1 187 ? -32.082 -21.178 12.325 1.00 21.64 187 TYR A C 1
ATOM 1348 O O . TYR A 1 187 ? -30.970 -21.689 12.497 1.00 22.01 187 TYR A O 1
ATOM 1357 N N . VAL A 1 188 ? -32.989 -21.075 13.298 1.00 22.24 188 VAL A N 1
ATOM 1358 C CA . VAL A 1 188 ? -32.924 -21.901 14.494 1.00 24.35 188 VAL A CA 1
ATOM 1359 C C . VAL A 1 188 ? -33.704 -23.197 14.217 1.00 25.34 188 VAL A C 1
ATOM 1360 O O . VAL A 1 188 ? -33.191 -24.273 14.504 1.00 24.27 188 VAL A O 1
ATOM 1364 N N . ASP A 1 189 ? -34.940 -23.079 13.695 1.00 24.57 189 ASP A N 1
ATOM 1365 C CA . ASP A 1 189 ? -35.758 -24.236 13.339 1.00 24.55 189 ASP A CA 1
ATOM 1366 C C . ASP A 1 189 ? -35.060 -25.129 12.304 1.00 25.37 189 ASP A C 1
ATOM 1367 O O . ASP A 1 189 ? -35.213 -26.358 12.388 1.00 25.50 189 ASP A O 1
ATOM 1372 N N . GLU A 1 190 ? -34.359 -24.518 11.330 1.00 23.13 190 GLU A N 1
ATOM 1373 C CA . GLU A 1 190 ? -33.564 -25.212 10.317 1.00 25.31 190 GLU A CA 1
ATOM 1374 C C . GLU A 1 190 ? -32.138 -24.580 10.209 1.00 22.04 190 GLU A C 1
ATOM 1375 O O . GLU A 1 190 ? -31.903 -23.699 9.356 1.00 21.67 190 GLU A O 1
ATOM 1381 N N . PRO A 1 191 ? -31.204 -25.022 11.055 1.00 22.82 191 PRO A N 1
ATOM 1382 C CA . PRO A 1 191 ? -29.834 -24.497 11.029 1.00 23.53 191 PRO A CA 1
ATOM 1383 C C . PRO A 1 191 ? -29.116 -24.722 9.716 1.00 25.65 191 PRO A C 1
ATOM 1384 O O . PRO A 1 191 ? -29.393 -25.704 9.009 1.00 23.91 191 PRO A O 1
ATOM 1388 N N . ILE A 1 192 ? -28.240 -23.780 9.367 1.00 24.07 192 ILE A N 1
ATOM 1389 C CA . ILE A 1 192 ? -27.540 -23.766 8.084 1.00 24.78 192 ILE A CA 1
ATOM 1390 C C . ILE A 1 192 ? -26.248 -24.578 8.247 1.00 24.85 192 ILE A C 1
ATOM 1391 O O . ILE A 1 192 ? -25.408 -24.213 9.068 1.00 23.29 192 ILE A O 1
ATOM 1396 N N . PRO A 1 193 ? -26.083 -25.687 7.487 1.00 26.89 193 PRO A N 1
ATOM 1397 C CA . PRO A 1 193 ? -24.835 -26.474 7.629 1.00 25.19 193 PRO A CA 1
ATOM 1398 C C . PRO A 1 193 ? -23.611 -25.817 7.008 1.00 23.29 193 PRO A C 1
ATOM 1399 O O . PRO A 1 193 ? -23.675 -25.334 5.884 1.00 22.63 193 PRO A O 1
ATOM 1403 N N . VAL A 1 194 ? -22.510 -25.818 7.757 1.00 22.36 194 VAL A N 1
ATOM 1404 C CA . VAL A 1 194 ? -21.220 -25.342 7.289 1.00 22.84 194 VAL A CA 1
ATOM 1405 C C . VAL A 1 194 ? -20.143 -26.269 7.834 1.00 21.18 194 VAL A C 1
ATOM 1406 O O . VAL A 1 194 ? -20.391 -27.051 8.728 1.00 22.18 194 VAL A O 1
ATOM 1410 N N . ARG A 1 195 ? -18.921 -26.129 7.320 1.00 23.42 195 ARG A N 1
ATOM 1411 C CA . ARG A 1 195 ? -17.769 -26.878 7.819 1.00 24.64 195 ARG A CA 1
ATOM 1412 C C . ARG A 1 195 ? -16.714 -25.950 8.466 1.00 25.02 195 ARG A C 1
ATOM 1413 O O . ARG A 1 195 ? -16.456 -24.860 7.937 1.00 24.58 195 ARG A O 1
ATOM 1421 N N . PRO A 1 196 ? -16.053 -26.413 9.557 1.00 24.22 196 PRO A N 1
ATOM 1422 C CA . PRO A 1 196 ? -14.860 -25.732 10.071 1.00 24.79 196 PRO A CA 1
ATOM 1423 C C . PRO A 1 196 ? -13.867 -25.485 8.952 1.00 25.10 196 PRO A C 1
ATOM 1424 O O . PRO A 1 196 ? -13.706 -26.334 8.079 1.00 26.47 196 PRO A O 1
ATOM 1428 N N . GLY A 1 197 ? -13.296 -24.289 8.914 1.00 22.77 197 GLY A N 1
ATOM 1429 C CA . GLY A 1 197 ? -12.451 -23.838 7.810 1.00 24.18 197 GLY A CA 1
ATOM 1430 C C . GLY A 1 197 ? -13.123 -23.273 6.545 1.00 24.53 197 GLY A C 1
ATOM 1431 O O . GLY A 1 197 ? -12.423 -22.728 5.705 1.00 27.19 197 GLY A O 1
ATOM 1432 N N . ASP A 1 198 ? -14.449 -23.365 6.391 1.00 24.82 198 ASP A N 1
ATOM 1433 C CA . ASP A 1 198 ? -15.136 -22.831 5.181 1.00 24.81 198 ASP A CA 1
ATOM 1434 C C . ASP A 1 198 ? -14.920 -21.317 4.977 1.00 24.40 198 ASP A C 1
ATOM 1435 O O . ASP A 1 198 ? -14.976 -20.556 5.952 1.00 26.43 198 ASP A O 1
ATOM 1440 N N . TYR A 1 199 ? -14.649 -20.892 3.748 1.00 25.21 199 TYR A N 1
ATOM 1441 C CA . TYR A 1 199 ? -14.743 -19.468 3.360 1.00 24.44 199 TYR A CA 1
ATOM 1442 C C . TYR A 1 199 ? -16.223 -19.131 3.053 1.00 25.57 199 TYR A C 1
ATOM 1443 O O . TYR A 1 199 ? -16.797 -19.591 2.049 1.00 23.39 199 TYR A O 1
ATOM 1452 N N . LEU A 1 200 ? -16.840 -18.368 3.957 1.00 25.55 200 LEU A N 1
ATOM 1453 C CA . LEU A 1 200 ? -18.215 -17.874 3.767 1.00 25.61 200 LEU A CA 1
ATOM 1454 C C . LEU A 1 200 ? -18.184 -16.435 3.246 1.00 23.97 200 LEU A C 1
ATOM 1455 O O . LEU A 1 200 ? -17.354 -15.624 3.690 1.00 23.17 200 LEU A O 1
ATOM 1460 N N . ARG A 1 201 ? -19.078 -16.140 2.306 1.00 21.93 201 ARG A N 1
ATOM 1461 C CA . ARG A 1 201 ? -19.391 -14.754 1.924 1.00 21.92 201 ARG A CA 1
ATOM 1462 C C . ARG A 1 201 ? -20.866 -14.477 2.189 1.00 22.98 201 ARG A C 1
ATOM 1463 O O . ARG A 1 201 ? -21.716 -15.149 1.634 1.00 23.90 201 ARG A O 1
ATOM 1471 N N . ILE A 1 202 ? -21.141 -13.467 3.012 1.00 21.36 202 ILE A N 1
ATOM 1472 C CA . ILE A 1 202 ? -22.490 -13.106 3.446 1.00 21.33 202 ILE A CA 1
ATOM 1473 C C . ILE A 1 202 ? -22.899 -11.801 2.737 1.00 20.72 202 ILE A C 1
ATOM 1474 O O . ILE A 1 202 ? -22.136 -10.832 2.754 1.00 20.03 202 ILE A O 1
ATOM 1479 N N . TYR A 1 203 ? -24.089 -11.798 2.109 1.00 19.30 203 TYR A N 1
ATOM 1480 C CA . TYR A 1 203 ? -24.677 -10.637 1.444 1.00 18.62 203 TYR A CA 1
ATOM 1481 C C . TYR A 1 203 ? -25.858 -10.216 2.328 1.00 19.32 203 TYR A C 1
ATOM 1482 O O . TYR A 1 203 ? -26.872 -10.922 2.370 1.00 18.78 203 TYR A O 1
ATOM 1491 N N . PHE A 1 204 ? -25.691 -9.119 3.065 1.00 19.20 204 PHE A N 1
ATOM 1492 C CA . PHE A 1 204 ? -26.662 -8.656 4.075 1.00 18.91 204 PHE A CA 1
ATOM 1493 C C . PHE A 1 204 ? -27.331 -7.327 3.716 1.00 18.52 204 PHE A C 1
ATOM 1494 O O . PHE A 1 204 ? -26.654 -6.331 3.471 1.00 18.31 204 PHE A O 1
ATOM 1502 N N . LEU A 1 205 ? -28.666 -7.263 3.810 1.00 18.77 205 LEU A N 1
ATOM 1503 C CA . LEU A 1 205 ? -29.424 -6.039 3.568 1.00 18.04 205 LEU A CA 1
ATOM 1504 C C . LEU A 1 205 ? -30.449 -5.876 4.684 1.00 18.72 205 LEU A C 1
ATOM 1505 O O . LEU A 1 205 ? -31.242 -6.785 4.892 1.00 17.99 205 LEU A O 1
ATOM 1510 N N . ASN A 1 206 ? -30.391 -4.757 5.408 1.00 17.23 206 ASN A N 1
ATOM 1511 C CA . ASN A 1 206 ? -31.424 -4.392 6.370 1.00 18.33 206 ASN A CA 1
ATOM 1512 C C . ASN A 1 206 ? -32.469 -3.558 5.654 1.00 18.66 206 ASN A C 1
ATOM 1513 O O . ASN A 1 206 ? -32.201 -2.399 5.315 1.00 18.09 206 ASN A O 1
ATOM 1518 N N . VAL A 1 207 ? -33.680 -4.096 5.446 1.00 19.93 207 VAL A N 1
ATOM 1519 C CA . VAL A 1 207 ? -34.707 -3.288 4.767 1.00 19.52 207 VAL A CA 1
ATOM 1520 C C . VAL A 1 207 ? -35.435 -2.377 5.775 1.00 19.56 207 VAL A C 1
ATOM 1521 O O . VAL A 1 207 ? -36.085 -1.431 5.370 1.00 18.00 207 VAL A O 1
ATOM 1525 N N . GLY A 1 208 ? -35.310 -2.658 7.068 1.00 18.06 208 GLY A N 1
ATOM 1526 C CA . GLY A 1 208 ? -36.002 -1.885 8.059 1.00 17.44 208 GLY A CA 1
ATOM 1527 C C . GLY A 1 208 ? -37.475 -2.302 8.079 1.00 17.92 208 GLY A C 1
ATOM 1528 O O . GLY A 1 208 ? -37.758 -3.507 8.244 1.00 19.45 208 GLY A O 1
ATOM 1529 N N . PRO A 1 209 ? -38.406 -1.366 7.920 1.00 18.36 209 PRO A N 1
ATOM 1530 C CA . PRO A 1 209 ? -38.173 0.017 7.453 1.00 19.46 209 PRO A CA 1
ATOM 1531 C C . PRO A 1 209 ? -37.832 1.107 8.494 1.00 18.00 209 PRO A C 1
ATOM 1532 O O . PRO A 1 209 ? -37.603 2.257 8.067 1.00 18.48 209 PRO A O 1
ATOM 1536 N N . ASN A 1 210 ? -37.837 0.788 9.788 1.00 16.94 210 ASN A N 1
ATOM 1537 C CA . ASN A 1 210 ? -37.554 1.755 10.859 1.00 18.11 210 ASN A CA 1
ATOM 1538 C C . ASN A 1 210 ? -36.270 1.548 11.664 1.00 19.23 210 ASN A C 1
ATOM 1539 O O . ASN A 1 210 ? -35.668 2.552 12.099 1.00 20.04 210 ASN A O 1
ATOM 1544 N N . LEU A 1 211 ? -35.861 0.288 11.893 1.00 17.52 211 LEU A N 1
ATOM 1545 C CA . LEU A 1 211 ? -34.887 0.006 12.961 1.00 18.10 211 LEU A CA 1
ATOM 1546 C C . LEU A 1 211 ? -33.495 -0.288 12.380 1.00 18.81 211 LEU A C 1
ATOM 1547 O O . LEU A 1 211 ? -33.374 -0.824 11.304 1.00 19.43 211 LEU A O 1
ATOM 1552 N N . THR A 1 212 ? -32.490 0.099 13.136 1.00 17.83 212 THR A N 1
ATOM 1553 C CA . THR A 1 212 ? -31.086 -0.179 12.791 1.00 18.42 212 THR A CA 1
ATOM 1554 C C . THR A 1 212 ? -30.721 -1.593 13.237 1.00 18.50 212 THR A C 1
ATOM 1555 O O . THR A 1 212 ? -31.359 -2.138 14.157 1.00 18.46 212 THR A O 1
ATOM 1559 N N . SER A 1 213 ? -29.710 -2.198 12.592 1.00 17.13 213 SER A N 1
ATOM 1560 C CA . SER A 1 213 ? -29.222 -3.544 12.895 1.00 18.20 213 SER A CA 1
ATOM 1561 C C . SER A 1 213 ? -27.723 -3.515 13.137 1.00 18.96 213 SER A C 1
ATOM 1562 O O . SER A 1 213 ? -27.058 -2.653 12.571 1.00 19.76 213 SER A O 1
ATOM 1565 N N . THR A 1 214 ? -27.221 -4.402 14.008 1.00 18.26 214 THR A N 1
ATOM 1566 C CA . THR A 1 214 ? -25.772 -4.602 14.144 1.00 18.01 214 THR A CA 1
ATOM 1567 C C . THR A 1 214 ? -25.470 -6.116 14.013 1.00 17.64 214 THR A C 1
ATOM 1568 O O . THR A 1 214 ? -25.486 -6.869 15.004 1.00 18.54 214 THR A O 1
ATOM 1572 N N . LEU A 1 215 ? -25.182 -6.560 12.790 1.00 18.07 215 LEU A N 1
ATOM 1573 C CA . LEU A 1 215 ? -25.059 -8.003 12.516 1.00 19.10 215 LEU A CA 1
ATOM 1574 C C . LEU A 1 215 ? -23.784 -8.575 13.156 1.00 18.97 215 LEU A C 1
ATOM 1575 O O . LEU A 1 215 ? -22.706 -7.964 13.068 1.00 20.38 215 LEU A O 1
ATOM 1580 N N . HIS A 1 216 ? -23.912 -9.751 13.759 1.00 19.09 216 HIS A N 1
ATOM 1581 C CA . HIS A 1 216 ? -22.869 -10.380 14.593 1.00 20.83 216 HIS A CA 1
ATOM 1582 C C . HIS A 1 216 ? -22.921 -11.907 14.456 1.00 20.24 216 HIS A C 1
ATOM 1583 O O . HIS A 1 216 ? -23.985 -12.471 14.299 1.00 19.04 216 HIS A O 1
ATOM 1590 N N . VAL A 1 217 ? -21.759 -12.559 14.470 1.00 20.42 217 VAL A N 1
ATOM 1591 C CA . VAL A 1 217 ? -21.680 -14.029 14.663 1.00 21.65 217 VAL A CA 1
ATOM 1592 C C . VAL A 1 217 ? -20.999 -14.365 15.992 1.00 22.10 217 VAL A C 1
ATOM 1593 O O . VAL A 1 217 ? -19.872 -13.929 16.228 1.00 21.90 217 VAL A O 1
ATOM 1597 N N . VAL A 1 218 ? -21.697 -15.125 16.851 1.00 21.60 218 VAL A N 1
ATOM 1598 C CA . VAL A 1 218 ? -21.156 -15.589 18.159 1.00 21.66 218 VAL A CA 1
ATOM 1599 C C . VAL A 1 218 ? -20.052 -16.620 17.912 1.00 22.68 218 VAL A C 1
ATOM 1600 O O . VAL A 1 218 ? -20.314 -17.698 17.332 1.00 23.33 218 VAL A O 1
ATOM 1604 N N . GLY A 1 219 ? -18.833 -16.297 18.338 1.00 21.87 219 GLY A N 1
ATOM 1605 C CA . GLY A 1 219 ? -17.642 -17.091 18.008 1.00 21.65 219 GLY A CA 1
ATOM 1606 C C . GLY A 1 219 ? -16.894 -16.652 16.774 1.00 22.80 219 GLY A C 1
ATOM 1607 O O . GLY A 1 219 ? -15.933 -17.331 16.356 1.00 25.22 219 GLY A O 1
ATOM 1608 N N . GLY A 1 220 ? -17.305 -15.533 16.158 1.00 21.42 220 GLY A N 1
ATOM 1609 C CA . GLY A 1 220 ? -16.556 -14.966 15.045 1.00 22.16 220 GLY A CA 1
ATOM 1610 C C . GLY A 1 220 ? -16.238 -13.474 15.100 1.00 21.35 220 GLY A C 1
ATOM 1611 O O . GLY A 1 220 ? -16.985 -12.695 15.664 1.00 20.91 220 GLY A O 1
ATOM 1612 N N . ILE A 1 221 ? -15.109 -13.095 14.497 1.00 21.21 221 ILE A N 1
ATOM 1613 C CA . ILE A 1 221 ? -14.790 -11.719 14.176 1.00 23.17 221 ILE A CA 1
ATOM 1614 C C . ILE A 1 221 ? -14.680 -11.646 12.670 1.00 24.06 221 ILE A C 1
ATOM 1615 O O . ILE A 1 221 ? -13.855 -12.360 12.073 1.00 24.24 221 ILE A O 1
ATOM 1620 N N . PHE A 1 222 ? -15.518 -10.807 12.047 1.00 22.75 222 PHE A N 1
ATOM 1621 C CA . PHE A 1 222 ? -15.570 -10.703 10.600 1.00 21.75 222 PHE A CA 1
ATOM 1622 C C . PHE A 1 222 ? -14.231 -10.168 10.064 1.00 23.09 222 PHE A C 1
ATOM 1623 O O . PHE A 1 222 ? -13.740 -9.140 10.528 1.00 23.84 222 PHE A O 1
ATOM 1631 N N . GLU A 1 223 ? -13.652 -10.861 9.090 1.00 22.55 223 GLU A N 1
ATOM 1632 C CA . GLU A 1 223 ? -12.300 -10.512 8.632 1.00 22.63 223 GLU A CA 1
ATOM 1633 C C . GLU A 1 223 ? -12.289 -9.271 7.730 1.00 21.10 223 GLU A C 1
ATOM 1634 O O . GLU A 1 223 ? -11.588 -8.307 8.020 1.00 20.23 223 GLU A O 1
ATOM 1640 N N . TYR A 1 224 ? -13.070 -9.287 6.656 1.00 21.33 224 TYR A N 1
ATOM 1641 C CA . TYR A 1 224 ? -13.237 -8.145 5.735 1.00 22.66 224 TYR A CA 1
ATOM 1642 C C . TYR A 1 224 ? -14.729 -7.863 5.488 1.00 21.90 224 TYR A C 1
ATOM 1643 O O . TYR A 1 224 ? -15.492 -8.800 5.279 1.00 22.64 224 TYR A O 1
ATOM 1652 N N . MET A 1 225 ? -15.113 -6.586 5.506 1.00 20.55 225 MET A N 1
ATOM 1653 C CA . MET A 1 225 ? -16.508 -6.177 5.250 1.00 21.01 225 MET A CA 1
ATOM 1654 C C . MET A 1 225 ? -16.494 -5.009 4.237 1.00 21.49 225 MET A C 1
ATOM 1655 O O . MET A 1 225 ? -15.558 -4.206 4.219 1.00 21.83 225 MET A O 1
ATOM 1660 N N . TYR A 1 226 ? -17.544 -4.909 3.422 1.00 19.64 226 TYR A N 1
ATOM 1661 C CA . TYR A 1 226 ? -17.634 -3.914 2.348 1.00 21.08 226 TYR A CA 1
ATOM 1662 C C . TYR A 1 226 ? -18.959 -3.172 2.425 1.00 21.17 226 TYR A C 1
ATOM 1663 O O . TYR A 1 226 ? -20.020 -3.780 2.168 1.00 18.69 226 TYR A O 1
ATOM 1672 N N . TYR A 1 227 ? -18.909 -1.888 2.796 1.00 19.44 227 TYR A N 1
ATOM 1673 C CA . TYR A 1 227 ? -20.132 -1.085 2.947 1.00 19.98 227 TYR A CA 1
ATOM 1674 C C . TYR A 1 227 ? -20.824 -0.925 1.585 1.00 19.63 227 TYR A C 1
ATOM 1675 O O . TYR A 1 227 ? -20.174 -0.622 0.569 1.00 19.49 227 TYR A O 1
ATOM 1684 N N . GLN A 1 228 ? -22.133 -1.193 1.559 1.00 18.18 228 GLN A N 1
ATOM 1685 C CA . GLN A 1 228 ? -22.912 -1.251 0.325 1.00 18.48 228 GLN A CA 1
ATOM 1686 C C . GLN A 1 228 ? -22.582 -2.459 -0.590 1.00 20.40 228 GLN A C 1
ATOM 1687 O O . GLN A 1 228 ? -23.205 -2.620 -1.654 1.00 19.82 228 GLN A O 1
ATOM 1693 N N . GLY A 1 229 ? -21.634 -3.307 -0.174 1.00 19.49 229 GLY A N 1
ATOM 1694 C CA . GLY A 1 229 ? -21.117 -4.378 -1.032 1.00 21.11 229 GLY A CA 1
ATOM 1695 C C . GLY A 1 229 ? -20.090 -3.926 -2.093 1.00 21.36 229 GLY A C 1
ATOM 1696 O O . GLY A 1 229 ? -19.708 -4.723 -2.939 1.00 23.37 229 GLY A O 1
ATOM 1697 N N . ASN A 1 230 ? -19.649 -2.673 -2.059 1.00 22.20 230 ASN A N 1
ATOM 1698 C CA . ASN A 1 230 ? -18.657 -2.179 -3.021 1.00 21.94 230 ASN A CA 1
ATOM 1699 C C . ASN A 1 230 ? -17.255 -2.535 -2.542 1.00 23.14 230 ASN A C 1
ATOM 1700 O O . ASN A 1 230 ? -16.875 -2.168 -1.410 1.00 24.01 230 ASN A O 1
ATOM 1705 N N . PRO A 1 231 ? -16.454 -3.232 -3.383 1.00 24.58 231 PRO A N 1
ATOM 1706 C CA . PRO A 1 231 ? -15.100 -3.628 -2.929 1.00 25.42 231 PRO A CA 1
ATOM 1707 C C . PRO A 1 231 ? -14.199 -2.512 -2.417 1.00 26.24 231 PRO A C 1
ATOM 1708 O O . PRO A 1 231 ? -13.296 -2.796 -1.641 1.00 25.90 231 PRO A O 1
ATOM 1712 N N . LYS A 1 232 ? -14.418 -1.265 -2.836 1.00 27.21 232 LYS A N 1
ATOM 1713 C CA . LYS A 1 232 ? -13.609 -0.142 -2.335 1.00 28.60 232 LYS A CA 1
ATOM 1714 C C . LYS A 1 232 ? -13.872 0.201 -0.853 1.00 28.97 232 LYS A C 1
ATOM 1715 O O . LYS A 1 232 ? -12.998 0.737 -0.188 1.00 26.62 232 LYS A O 1
ATOM 1721 N N . ASN A 1 233 ? -15.071 -0.096 -0.324 1.00 25.79 233 ASN A N 1
ATOM 1722 C CA . ASN A 1 233 ? -15.460 0.400 1.025 1.00 24.07 233 ASN A CA 1
ATOM 1723 C C . ASN A 1 233 ? -15.108 -0.615 2.164 1.00 25.13 233 ASN A C 1
ATOM 1724 O O . ASN A 1 233 ? -15.967 -1.081 2.922 1.00 23.36 233 ASN A O 1
ATOM 1729 N N . LEU A 1 234 ? -13.817 -0.921 2.280 1.00 24.40 234 LEU A N 1
ATOM 1730 C CA . LEU A 1 234 ? -13.305 -1.963 3.175 1.00 24.21 234 LEU A CA 1
ATOM 1731 C C . LEU A 1 234 ? -13.206 -1.550 4.621 1.00 23.91 234 LEU A C 1
ATOM 1732 O O . LEU A 1 234 ? -12.652 -0.498 4.944 1.00 24.01 234 LEU A O 1
ATOM 1737 N N . VAL A 1 235 ? -13.744 -2.409 5.492 1.00 22.91 235 VAL A N 1
ATOM 1738 C CA . VAL A 1 235 ? -13.614 -2.322 6.938 1.00 24.26 235 VAL A CA 1
ATOM 1739 C C . VAL A 1 235 ? -13.127 -3.690 7.423 1.00 24.82 235 VAL A C 1
ATOM 1740 O O . VAL A 1 235 ? -13.654 -4.717 6.972 1.00 23.47 235 VAL A O 1
ATOM 1744 N N . VAL A 1 236 ? -12.161 -3.723 8.346 1.00 23.63 236 VAL A N 1
ATOM 1745 C CA . VAL A 1 236 ? -11.580 -4.998 8.810 1.00 23.88 236 VAL A CA 1
ATOM 1746 C C . VAL A 1 236 ? -11.766 -5.295 10.306 1.00 21.65 236 VAL A C 1
ATOM 1747 O O . VAL A 1 236 ? -11.834 -4.381 11.150 1.00 21.02 236 VAL A O 1
ATOM 1751 N N . GLY A 1 237 ? -11.811 -6.592 10.626 1.00 20.68 237 GLY A N 1
ATOM 1752 C CA . GLY A 1 237 ? -11.727 -7.072 12.006 1.00 20.85 237 GLY A CA 1
ATOM 1753 C C . GLY A 1 237 ? -12.855 -6.616 12.945 1.00 20.70 237 GLY A C 1
ATOM 1754 O O . GLY A 1 237 ? -12.606 -6.078 14.049 1.00 21.16 237 GLY A O 1
ATOM 1755 N N . ALA A 1 238 ? -14.082 -6.853 12.505 1.00 21.15 238 ALA A N 1
ATOM 1756 C CA . ALA A 1 238 ? -15.275 -6.309 13.149 1.00 21.11 238 ALA A CA 1
ATOM 1757 C C . ALA A 1 238 ? -16.175 -7.332 13.875 1.00 21.33 238 ALA A C 1
ATOM 1758 O O . ALA A 1 238 ? -16.459 -8.432 13.360 1.00 20.46 238 ALA A O 1
ATOM 1760 N N . GLN A 1 239 ? -16.623 -6.957 15.073 1.00 20.10 239 GLN A N 1
ATOM 1761 C CA . GLN A 1 239 ? -17.583 -7.745 15.837 1.00 19.70 239 GLN A CA 1
ATOM 1762 C C . GLN A 1 239 ? -19.048 -7.487 15.431 1.00 20.88 239 GLN A C 1
ATOM 1763 O O . GLN A 1 239 ? -19.943 -8.290 15.797 1.00 20.75 239 GLN A O 1
ATOM 1769 N N . THR A 1 240 ? -19.279 -6.371 14.730 1.00 20.09 240 THR A N 1
ATOM 1770 C CA . THR A 1 240 ? -20.599 -5.945 14.256 1.00 20.92 240 THR A CA 1
ATOM 1771 C C . THR A 1 240 ? -20.492 -5.256 12.884 1.00 21.04 240 THR A C 1
ATOM 1772 O O . THR A 1 240 ? -19.458 -4.621 12.558 1.00 21.15 240 THR A O 1
ATOM 1776 N N . ALA A 1 241 ? -21.564 -5.360 12.109 1.00 19.73 241 ALA A N 1
ATOM 1777 C CA . ALA A 1 241 ? -21.779 -4.577 10.897 1.00 19.11 241 ALA A CA 1
ATOM 1778 C C . ALA A 1 241 ? -23.008 -3.715 11.098 1.00 20.02 241 ALA A C 1
ATOM 1779 O O . ALA A 1 241 ? -24.134 -4.249 11.083 1.00 20.35 241 ALA A O 1
ATOM 1781 N N . LEU A 1 242 ? -22.799 -2.407 11.282 1.00 18.26 242 LEU A N 1
ATOM 1782 C CA . LEU A 1 242 ? -23.856 -1.434 11.538 1.00 19.41 242 LEU A CA 1
ATOM 1783 C C . LEU A 1 242 ? -24.615 -1.132 10.239 1.00 17.92 242 LEU A C 1
ATOM 1784 O O . LEU A 1 242 ? -23.993 -0.793 9.231 1.00 19.62 242 LEU A O 1
ATOM 1789 N N . ALA A 1 243 ? -25.950 -1.233 10.258 1.00 17.80 243 ALA A N 1
ATOM 1790 C CA . ALA A 1 243 ? -26.755 -0.981 9.053 1.00 16.13 243 ALA A CA 1
ATOM 1791 C C . ALA A 1 243 ? -28.114 -0.375 9.415 1.00 17.14 243 ALA A C 1
ATOM 1792 O O . ALA A 1 243 ? -28.938 -1.028 10.083 1.00 16.61 243 ALA A O 1
ATOM 1794 N N . GLY A 1 244 ? -28.331 0.859 8.974 1.00 17.35 244 GLY A N 1
ATOM 1795 C CA . GLY A 1 244 ? -29.645 1.484 9.039 1.00 17.90 244 GLY A CA 1
ATOM 1796 C C . GLY A 1 244 ? -30.546 0.918 7.953 1.00 17.39 244 GLY A C 1
ATOM 1797 O O . GLY A 1 244 ? -30.135 0.089 7.147 1.00 17.13 244 GLY A O 1
ATOM 1798 N N . PRO A 1 245 ? -31.815 1.345 7.929 1.00 16.37 245 PRO A N 1
ATOM 1799 C CA . PRO A 1 245 ? -32.721 0.903 6.884 1.00 17.76 245 PRO A CA 1
ATOM 1800 C C . PRO A 1 245 ? -32.255 1.251 5.453 1.00 17.87 245 PRO A C 1
ATOM 1801 O O . PRO A 1 245 ? -31.961 2.411 5.168 1.00 17.54 245 PRO A O 1
ATOM 1805 N N . SER A 1 246 ? -32.196 0.201 4.617 1.00 17.70 246 SER A N 1
ATOM 1806 C CA . SER A 1 246 ? -31.695 0.148 3.242 1.00 17.39 246 SER A CA 1
ATOM 1807 C C . SER A 1 246 ? -30.163 0.168 3.171 1.00 18.17 246 SER A C 1
ATOM 1808 O O . SER A 1 246 ? -29.644 0.220 2.068 1.00 20.18 246 SER A O 1
ATOM 1811 N N . ASP A 1 247 ? -29.446 0.102 4.298 1.00 18.53 247 ASP A N 1
ATOM 1812 C CA . ASP A 1 247 ? -27.973 -0.115 4.236 1.00 18.25 247 ASP A CA 1
ATOM 1813 C C . ASP A 1 247 ? -27.699 -1.603 3.994 1.00 18.05 247 ASP A C 1
ATOM 1814 O O . ASP A 1 247 ? -28.449 -2.489 4.427 1.00 16.89 247 ASP A O 1
ATOM 1819 N N . SER A 1 248 ? -26.523 -1.897 3.437 1.00 17.40 248 SER A N 1
ATOM 1820 C CA . SER A 1 248 ? -26.125 -3.257 3.159 1.00 18.11 248 SER A CA 1
ATOM 1821 C C . SER A 1 248 ? -24.601 -3.454 3.345 1.00 18.93 248 SER A C 1
ATOM 1822 O O . SER A 1 248 ? -23.877 -2.483 3.405 1.00 19.24 248 SER A O 1
ATOM 1825 N N . TRP A 1 249 ? -24.188 -4.717 3.430 1.00 18.79 249 TRP A N 1
ATOM 1826 C CA . TRP A 1 249 ? -22.793 -5.138 3.536 1.00 18.63 249 TRP A CA 1
ATOM 1827 C C . TRP A 1 249 ? -22.556 -6.428 2.748 1.00 19.99 249 TRP A C 1
ATOM 1828 O O . TRP A 1 249 ? -23.427 -7.274 2.658 1.00 20.37 249 TRP A O 1
ATOM 1839 N N . VAL A 1 250 ? -21.336 -6.612 2.246 1.00 18.87 250 VAL A N 1
ATOM 1840 C CA . VAL A 1 250 ? -20.825 -7.946 1.966 1.00 20.94 250 VAL A CA 1
ATOM 1841 C C . VAL A 1 250 ? -19.732 -8.239 3.023 1.00 21.73 250 VAL A C 1
ATOM 1842 O O . VAL A 1 250 ? -18.923 -7.357 3.357 1.00 21.43 250 VAL A O 1
ATOM 1846 N N . ILE A 1 251 ? -19.777 -9.442 3.587 1.00 20.21 251 ILE A N 1
ATOM 1847 C CA . ILE A 1 251 ? -18.885 -9.839 4.693 1.00 21.65 251 ILE A CA 1
ATOM 1848 C C . ILE A 1 251 ? -18.148 -11.133 4.266 1.00 22.57 251 ILE A C 1
ATOM 1849 O O . ILE A 1 251 ? -18.778 -12.081 3.772 1.00 22.46 251 ILE A O 1
ATOM 1854 N N . GLU A 1 252 ? -16.817 -11.141 4.413 1.00 21.80 252 GLU A N 1
ATOM 1855 C CA . GLU A 1 252 ? -15.986 -12.334 4.197 1.00 22.71 252 GLU A CA 1
ATOM 1856 C C . GLU A 1 252 ? -15.420 -12.828 5.539 1.00 20.67 252 GLU A C 1
ATOM 1857 O O . GLU A 1 252 ? -14.846 -12.045 6.314 1.00 21.18 252 GLU A O 1
ATOM 1863 N N . TRP A 1 253 ? -15.624 -14.117 5.834 1.00 21.66 253 TRP A N 1
ATOM 1864 C CA . TRP A 1 253 ? -15.216 -14.727 7.119 1.00 21.79 253 TRP A CA 1
ATOM 1865 C C . TRP A 1 253 ? -14.959 -16.226 6.933 1.00 23.66 253 TRP A C 1
ATOM 1866 O O . TRP A 1 253 ? -15.776 -16.934 6.317 1.00 23.13 253 TRP A O 1
ATOM 1877 N N . ARG A 1 254 ? -13.854 -16.718 7.504 1.00 25.37 254 ARG A N 1
ATOM 1878 C CA . ARG A 1 254 ? -13.600 -18.168 7.616 1.00 25.12 254 ARG A CA 1
ATOM 1879 C C . ARG A 1 254 ? -14.128 -18.746 8.906 1.00 23.67 254 ARG A C 1
ATOM 1880 O O . ARG A 1 254 ? -13.890 -18.189 9.985 1.00 23.63 254 ARG A O 1
ATOM 1888 N N . VAL A 1 255 ? -14.835 -19.870 8.819 1.00 24.90 255 VAL A N 1
ATOM 1889 C CA . VAL A 1 255 ? -15.330 -20.561 10.009 1.00 24.03 255 VAL A CA 1
ATOM 1890 C C . VAL A 1 255 ? -14.083 -21.072 10.761 1.00 24.57 255 VAL A C 1
ATOM 1891 O O . VAL A 1 255 ? -13.262 -21.749 10.148 1.00 24.21 255 VAL A O 1
ATOM 1895 N N . PRO A 1 256 ? -13.928 -20.744 12.063 1.00 24.56 256 PRO A N 1
ATOM 1896 C CA . PRO A 1 256 ? -12.765 -21.253 12.818 1.00 25.54 256 PRO A CA 1
ATOM 1897 C C . PRO A 1 256 ? -12.699 -22.773 12.828 1.00 27.42 256 PRO A C 1
ATOM 1898 O O . PRO A 1 256 ? -13.731 -23.428 12.587 1.00 26.51 256 PRO A O 1
ATOM 1902 N N . PRO A 1 257 ? -11.501 -23.341 13.092 1.00 27.71 257 PRO A N 1
ATOM 1903 C CA . PRO A 1 257 ? -11.306 -24.806 12.950 1.00 27.95 257 PRO A CA 1
ATOM 1904 C C . PRO A 1 257 ? -11.888 -25.626 14.093 1.00 26.33 257 PRO A C 1
ATOM 1905 O O . PRO A 1 257 ? -11.258 -26.569 14.542 1.00 27.66 257 PRO A O 1
ATOM 1909 N N . VAL A 1 258 ? -13.099 -25.295 14.566 1.00 26.31 258 VAL A N 1
ATOM 1910 C CA . VAL A 1 258 ? -13.698 -25.957 15.723 1.00 25.31 258 VAL A CA 1
ATOM 1911 C C . VAL A 1 258 ? -15.178 -26.190 15.448 1.00 26.81 258 VAL A C 1
ATOM 1912 O O . VAL A 1 258 ? -15.872 -25.266 14.998 1.00 26.85 258 VAL A O 1
ATOM 1916 N N . GLU A 1 259 ? -15.654 -27.406 15.744 1.00 25.13 259 GLU A N 1
ATOM 1917 C CA . GLU A 1 259 ? -17.053 -27.767 15.489 1.00 26.01 259 GLU A CA 1
ATOM 1918 C C . GLU A 1 259 ? -17.983 -27.102 16.500 1.00 25.90 259 GLU A C 1
ATOM 1919 O O . GLU A 1 259 ? -17.577 -26.789 17.621 1.00 24.47 259 GLU A O 1
ATOM 1925 N N . GLY A 1 260 ? -19.233 -26.896 16.072 1.00 23.44 260 GLY A N 1
ATOM 1926 C CA . GLY A 1 260 ? -20.300 -26.401 16.928 1.00 22.80 260 GLY A CA 1
ATOM 1927 C C . GLY A 1 260 ? -21.124 -25.289 16.278 1.00 21.91 260 GLY A C 1
ATOM 1928 O O . GLY A 1 260 ? -20.986 -25.010 15.087 1.00 22.35 260 GLY A O 1
ATOM 1929 N N . ASP A 1 261 ? -22.033 -24.705 17.057 1.00 21.78 261 ASP A N 1
ATOM 1930 C CA . ASP A 1 261 ? -22.946 -23.680 16.548 1.00 23.12 261 ASP A CA 1
ATOM 1931 C C . ASP A 1 261 ? -22.316 -22.286 16.642 1.00 22.02 261 ASP A C 1
ATOM 1932 O O . ASP A 1 261 ? -21.790 -21.929 17.707 1.00 23.82 261 ASP A O 1
ATOM 1937 N N . TYR A 1 262 ? -22.372 -21.534 15.543 1.00 21.33 262 TYR A N 1
ATOM 1938 C CA . TYR A 1 262 ? -21.988 -20.143 15.480 1.00 20.86 262 TYR A CA 1
ATOM 1939 C C . TYR A 1 262 ? -23.250 -19.328 15.143 1.00 21.56 262 TYR A C 1
ATOM 1940 O O . TYR A 1 262 ? -23.762 -19.397 14.009 1.00 20.69 262 TYR A O 1
ATOM 1949 N N . THR A 1 263 ? -23.736 -18.569 16.123 1.00 21.92 263 THR A N 1
ATOM 1950 C CA . THR A 1 263 ? -25.110 -17.973 16.069 1.00 22.24 263 THR A CA 1
ATOM 1951 C C . THR A 1 263 ? -25.046 -16.617 15.357 1.00 23.01 263 THR A C 1
ATOM 1952 O O . THR A 1 263 ? -24.211 -15.776 15.680 1.00 22.95 263 THR A O 1
ATOM 1956 N N . LEU A 1 264 ? -25.871 -16.459 14.334 1.00 21.15 264 LEU A N 1
ATOM 1957 C CA . LEU A 1 264 ? -26.023 -15.216 13.595 1.00 21.28 264 LEU A CA 1
ATOM 1958 C C . LEU A 1 264 ? -27.110 -14.392 14.261 1.00 21.54 264 LEU A C 1
ATOM 1959 O O . LEU A 1 264 ? -28.222 -14.883 14.467 1.00 20.73 264 LEU A O 1
ATOM 1964 N N . VAL A 1 265 ? -26.804 -13.143 14.604 1.00 20.33 265 VAL A N 1
ATOM 1965 C CA . VAL A 1 265 ? -27.741 -12.345 15.415 1.00 19.63 265 VAL A CA 1
ATOM 1966 C C . VAL A 1 265 ? -27.501 -10.845 15.186 1.00 18.42 265 VAL A C 1
ATOM 1967 O O . VAL A 1 265 ? -26.402 -10.430 14.788 1.00 20.40 265 VAL A O 1
ATOM 1971 N N . THR A 1 266 ? -28.545 -10.042 15.389 1.00 18.01 266 THR A N 1
ATOM 1972 C CA . THR A 1 266 ? -28.375 -8.566 15.497 1.00 17.85 266 THR A CA 1
ATOM 1973 C C . THR A 1 266 ? -28.174 -8.221 16.978 1.00 18.94 266 THR A C 1
ATOM 1974 O O . THR A 1 266 ? -28.924 -8.697 17.846 1.00 18.48 266 THR A O 1
ATOM 1978 N N . HIS A 1 267 ? -27.175 -7.387 17.275 1.00 18.03 267 HIS A N 1
ATOM 1979 C CA . HIS A 1 267 ? -26.886 -6.989 18.676 1.00 18.16 267 HIS A CA 1
ATOM 1980 C C . HIS A 1 267 ? -27.838 -5.890 19.222 1.00 17.52 267 HIS A C 1
ATOM 1981 O O . HIS A 1 267 ? -27.740 -5.479 20.386 1.00 18.02 267 HIS A O 1
ATOM 1988 N N . VAL A 1 268 ? -28.798 -5.457 18.389 1.00 16.36 268 VAL A N 1
ATOM 1989 C CA . VAL A 1 268 ? -29.933 -4.660 18.849 1.00 16.88 268 VAL A CA 1
ATOM 1990 C C . VAL A 1 268 ? -30.888 -5.701 19.486 1.00 17.99 268 VAL A C 1
ATOM 1991 O O . VAL A 1 268 ? -31.722 -6.344 18.795 1.00 18.73 268 VAL A O 1
ATOM 1995 N N . PHE A 1 269 ? -30.683 -5.955 20.775 1.00 18.17 269 PHE A N 1
ATOM 1996 C CA . PHE A 1 269 ? -31.252 -7.175 21.404 1.00 17.78 269 PHE A CA 1
ATOM 1997 C C . PHE A 1 269 ? -32.754 -7.122 21.613 1.00 18.25 269 PHE A C 1
ATOM 1998 O O . PHE A 1 269 ? -33.399 -8.177 21.729 1.00 19.26 269 PHE A O 1
ATOM 2006 N N . GLY A 1 270 ? -33.311 -5.915 21.614 1.00 18.12 270 GLY A N 1
ATOM 2007 C CA . GLY A 1 270 ? -34.779 -5.777 21.594 1.00 17.45 270 GLY A CA 1
ATOM 2008 C C . GLY A 1 270 ? -35.428 -6.150 20.267 1.00 19.56 270 GLY A C 1
ATOM 2009 O O . GLY A 1 270 ? -36.657 -6.271 20.205 1.00 19.62 270 GLY A O 1
ATOM 2010 N N . THR A 1 271 ? -34.633 -6.318 19.214 1.00 17.88 271 THR A N 1
ATOM 2011 C CA . THR A 1 271 ? -35.085 -6.912 17.947 1.00 18.42 271 THR A CA 1
ATOM 2012 C C . THR A 1 271 ? -34.666 -8.391 17.766 1.00 18.80 271 THR A C 1
ATOM 2013 O O . THR A 1 271 ? -35.371 -9.165 17.122 1.00 19.84 271 THR A O 1
ATOM 2017 N N . ALA A 1 272 ? -33.515 -8.796 18.303 1.00 18.63 272 ALA A N 1
ATOM 2018 C CA . ALA A 1 272 ? -33.108 -10.225 18.281 1.00 19.28 272 ALA A CA 1
ATOM 2019 C C . ALA A 1 272 ? -34.160 -11.098 18.975 1.00 19.70 272 ALA A C 1
ATOM 2020 O O . ALA A 1 272 ? -34.487 -12.183 18.500 1.00 18.96 272 ALA A O 1
ATOM 2022 N N . ILE A 1 273 ? -34.700 -10.566 20.065 1.00 20.10 273 ILE A N 1
ATOM 2023 C CA . ILE A 1 273 ? -35.674 -11.264 20.912 1.00 19.95 273 ILE A CA 1
ATOM 2024 C C . ILE A 1 273 ? -37.041 -11.437 20.231 1.00 21.00 273 ILE A C 1
ATOM 2025 O O . ILE A 1 273 ? -37.841 -12.292 20.680 1.00 19.92 273 ILE A O 1
ATOM 2030 N N . LYS A 1 274 ? -37.287 -10.651 19.164 1.00 18.83 274 LYS A N 1
ATOM 2031 C CA . LYS A 1 274 ? -38.515 -10.700 18.375 1.00 19.76 274 LYS A CA 1
ATOM 2032 C C . LYS A 1 274 ? -38.418 -11.563 17.112 1.00 19.64 274 LYS A C 1
ATOM 2033 O O . LYS A 1 274 ? -39.364 -11.523 16.296 1.00 20.00 274 LYS A O 1
ATOM 2039 N N . GLY A 1 275 ? -37.294 -12.283 16.902 1.00 18.87 275 GLY A N 1
ATOM 2040 C CA . GLY A 1 275 ? -37.162 -13.248 15.790 1.00 18.95 275 GLY A CA 1
ATOM 2041 C C . GLY A 1 275 ? -35.876 -13.245 14.951 1.00 20.43 275 GLY A C 1
ATOM 2042 O O . GLY A 1 275 ? -35.697 -14.109 14.065 1.00 19.86 275 GLY A O 1
ATOM 2043 N N . ALA A 1 276 ? -34.999 -12.289 15.211 1.00 17.94 276 ALA A N 1
ATOM 2044 C CA . ALA A 1 276 ? -33.776 -12.082 14.374 1.00 17.96 276 ALA A CA 1
ATOM 2045 C C . ALA A 1 276 ? -32.539 -12.738 14.946 1.00 19.82 276 ALA A C 1
ATOM 2046 O O . ALA A 1 276 ? -31.565 -12.073 15.397 1.00 18.52 276 ALA A O 1
ATOM 2048 N N . LEU A 1 277 ? -32.565 -14.068 14.898 1.00 19.41 277 LEU A N 1
ATOM 2049 C CA . LEU A 1 277 ? -31.475 -14.902 15.385 1.00 20.54 277 LEU A CA 1
ATOM 2050 C C . LEU A 1 277 ? -31.514 -16.217 14.583 1.00 20.60 277 LEU A C 1
ATOM 2051 O O . LEU A 1 277 ? -32.578 -16.711 14.301 1.00 19.37 277 LEU A O 1
ATOM 2056 N N . GLY A 1 278 ? -30.351 -16.716 14.146 1.00 19.23 278 GLY A N 1
ATOM 2057 C CA . GLY A 1 278 ? -30.244 -17.987 13.397 1.00 20.58 278 GLY A CA 1
ATOM 2058 C C . GLY A 1 278 ? -28.970 -18.734 13.769 1.00 21.92 278 GLY A C 1
ATOM 2059 O O . GLY A 1 278 ? -28.165 -18.213 14.564 1.00 22.09 278 GLY A O 1
ATOM 2060 N N . ILE A 1 279 ? -28.800 -19.951 13.235 1.00 21.03 279 ILE A N 1
ATOM 2061 C CA . ILE A 1 279 ? -27.634 -20.807 13.553 1.00 22.00 279 ILE A CA 1
ATOM 2062 C C . ILE A 1 279 ? -26.872 -21.269 12.303 1.00 21.64 279 ILE A C 1
ATOM 2063 O O . ILE A 1 279 ? -27.487 -21.756 11.342 1.00 21.72 279 ILE A O 1
ATOM 2068 N N . LEU A 1 280 ? -25.546 -21.103 12.321 1.00 20.89 280 LEU A N 1
ATOM 2069 C CA . LEU A 1 280 ? -24.625 -21.773 11.400 1.00 21.78 280 LEU A CA 1
ATOM 2070 C C . LEU A 1 280 ? -24.053 -22.982 12.164 1.00 23.13 280 LEU A C 1
ATOM 2071 O O . LEU A 1 280 ? -23.311 -22.787 13.128 1.00 23.84 280 LEU A O 1
ATOM 2076 N N . ARG A 1 281 ? -24.431 -24.202 11.755 1.00 23.30 281 ARG A N 1
ATOM 2077 C CA . ARG A 1 281 ? -24.054 -25.433 12.478 1.00 23.53 281 ARG A CA 1
ATOM 2078 C C . ARG A 1 281 ? -22.852 -26.055 11.784 1.00 24.62 281 ARG A C 1
ATOM 2079 O O . ARG A 1 281 ? -22.970 -26.647 10.691 1.00 23.45 281 ARG A O 1
ATOM 2087 N N . ALA A 1 282 ? -21.694 -25.911 12.434 1.00 23.84 282 ALA A N 1
ATOM 2088 C CA . ALA A 1 282 ? -20.407 -26.362 11.875 1.00 24.51 282 ALA A CA 1
ATOM 2089 C C . ALA A 1 282 ? -20.065 -27.817 12.229 1.00 24.66 282 ALA A C 1
ATOM 2090 O O . ALA A 1 282 ? -19.956 -28.175 13.416 1.00 24.94 282 ALA A O 1
ATOM 2092 N N . LYS A 1 283 ? -19.961 -28.656 11.194 1.00 26.28 283 LYS A N 1
ATOM 2093 C CA . LYS A 1 283 ? -19.563 -30.075 11.328 1.00 27.68 283 LYS A CA 1
ATOM 2094 C C . LYS A 1 283 ? -18.563 -30.439 10.237 1.00 26.26 283 LYS A C 1
ATOM 2095 O O . LYS A 1 283 ? -18.763 -30.090 9.075 1.00 23.47 283 LYS A O 1
ATOM 2101 N N . LYS A 1 284 ? -17.525 -31.199 10.595 1.00 28.62 284 LYS A N 1
ATOM 2102 C CA . LYS A 1 284 ? -16.498 -31.637 9.636 1.00 32.43 284 LYS A CA 1
ATOM 2103 C C . LYS A 1 284 ? -17.091 -32.368 8.425 1.00 31.14 284 LYS A C 1
ATOM 2104 O O . LYS A 1 284 ? -16.598 -32.199 7.337 1.00 31.14 284 LYS A O 1
ATOM 2110 N N . ASP A 1 285 ? -18.161 -33.124 8.614 1.00 30.25 285 ASP A N 1
ATOM 2111 C CA . ASP A 1 285 ? -18.736 -33.889 7.487 1.00 37.83 285 ASP A CA 1
ATOM 2112 C C . ASP A 1 285 ? -20.014 -33.234 6.878 1.00 36.30 285 ASP A C 1
ATOM 2113 O O . ASP A 1 285 ? -20.845 -33.927 6.282 1.00 35.39 285 ASP A O 1
ATOM 2118 N N . ALA A 1 286 ? -20.177 -31.915 7.029 1.00 31.53 286 ALA A N 1
ATOM 2119 C CA . ALA A 1 286 ? -21.402 -31.249 6.569 1.00 29.40 286 ALA A CA 1
ATOM 2120 C C . ALA A 1 286 ? -21.491 -31.313 5.044 1.00 30.23 286 ALA A C 1
ATOM 2121 O O . ALA A 1 286 ? -20.495 -31.004 4.339 1.00 32.03 286 ALA A O 1
ATOM 2123 N N . PRO A 1 287 ? -22.679 -31.674 4.515 1.00 31.76 287 PRO A N 1
ATOM 2124 C CA . PRO A 1 287 ? -22.876 -31.611 3.065 1.00 32.46 287 PRO A CA 1
ATOM 2125 C C . PRO A 1 287 ? -22.925 -30.189 2.581 1.00 33.09 287 PRO A C 1
ATOM 2126 O O . PRO A 1 287 ? -23.290 -29.287 3.351 1.00 34.66 287 PRO A O 1
ATOM 2130 N N . ARG A 1 288 ? -22.601 -30.009 1.308 1.00 30.94 288 ARG A N 1
ATOM 2131 C CA . ARG A 1 288 ? -22.666 -28.724 0.669 1.00 31.86 288 ARG A CA 1
ATOM 2132 C C . ARG A 1 288 ? -24.079 -28.444 0.159 1.00 32.08 288 ARG A C 1
ATOM 2133 O O . ARG A 1 288 ? -24.498 -28.925 -0.897 1.00 29.81 288 ARG A O 1
ATOM 2141 N N . ILE A 1 289 ? -24.842 -27.703 0.952 1.00 29.48 289 ILE A N 1
ATOM 2142 C CA . ILE A 1 289 ? -26.217 -27.382 0.577 1.00 30.80 289 ILE A CA 1
ATOM 2143 C C . ILE A 1 289 ? -26.287 -26.290 -0.481 1.00 28.26 289 ILE A C 1
ATOM 2144 O O . ILE A 1 289 ? -25.279 -25.577 -0.738 1.00 27.95 289 ILE A O 1
ATOM 2149 N N . PRO A 1 290 ? -27.463 -26.140 -1.107 1.00 29.26 290 PRO A N 1
ATOM 2150 C CA . PRO A 1 290 ? -27.651 -25.003 -2.011 1.00 30.83 290 PRO A CA 1
ATOM 2151 C C . PRO A 1 290 ? -27.556 -23.649 -1.270 1.00 29.15 290 PRO A C 1
ATOM 2152 O O . PRO A 1 290 ? -27.859 -23.585 -0.070 1.00 26.16 290 PRO A O 1
ATOM 2156 N N . GLU A 1 291 ? -27.120 -22.606 -1.974 1.00 29.63 291 GLU A N 1
ATOM 2157 C CA . GLU A 1 291 ? -27.008 -21.262 -1.395 1.00 27.83 291 GLU A CA 1
ATOM 2158 C C . GLU A 1 291 ? -28.330 -20.830 -0.746 1.00 26.19 291 GLU A C 1
ATOM 2159 O O . GLU A 1 291 ? -29.435 -21.129 -1.224 1.00 24.72 291 GLU A O 1
ATOM 2165 N N . VAL A 1 292 ? -28.195 -20.131 0.372 1.00 24.69 292 VAL A N 1
ATOM 2166 C CA . VAL A 1 292 ? -29.331 -19.583 1.105 1.00 23.36 292 VAL A CA 1
ATOM 2167 C C . VAL A 1 292 ? -29.745 -18.303 0.379 1.00 23.79 292 VAL A C 1
ATOM 2168 O O . VAL A 1 292 ? -28.962 -17.344 0.333 1.00 22.52 292 VAL A O 1
ATOM 2172 N N . ARG A 1 293 ? -30.948 -18.311 -0.220 1.00 21.89 293 ARG A N 1
ATOM 2173 C CA . ARG A 1 293 ? -31.488 -17.185 -0.966 1.00 21.70 293 ARG A CA 1
ATOM 2174 C C . ARG A 1 293 ? -32.287 -16.231 -0.037 1.00 21.24 293 ARG A C 1
ATOM 2175 O O . ARG A 1 293 ? -32.887 -16.677 0.948 1.00 20.60 293 ARG A O 1
ATOM 2183 N N . ALA A 1 294 ? -32.280 -14.938 -0.342 1.00 20.30 294 ALA A N 1
ATOM 2184 C CA . ALA A 1 294 ? -32.904 -13.912 0.546 1.00 20.36 294 ALA A CA 1
ATOM 2185 C C . ALA A 1 294 ? -34.372 -13.777 0.168 1.00 20.89 294 ALA A C 1
ATOM 2186 O O . ALA A 1 294 ? -34.788 -12.724 -0.329 1.00 21.27 294 ALA A O 1
ATOM 2188 N N . GLU A 1 295 ? -35.137 -14.850 0.391 1.00 22.53 295 GLU A N 1
ATOM 2189 C CA . GLU A 1 295 ? -36.538 -14.980 -0.075 1.00 21.20 295 GLU A CA 1
ATOM 2190 C C . GLU A 1 295 ? -37.377 -15.585 1.026 1.00 22.37 295 GLU A C 1
ATOM 2191 O O . GLU A 1 295 ? -36.941 -16.501 1.739 1.00 22.45 295 GLU A O 1
ATOM 2197 N N . GLY A 1 296 ? -38.599 -15.073 1.191 1.00 21.93 296 GLY A N 1
ATOM 2198 C CA . GLY A 1 296 ? -39.500 -15.633 2.175 1.00 23.02 296 GLY A CA 1
ATOM 2199 C C . GLY A 1 296 ? -40.091 -16.974 1.719 1.00 26.21 296 GLY A C 1
ATOM 2200 O O . GLY A 1 296 ? -39.863 -17.421 0.600 1.00 25.82 296 GLY A O 1
ATOM 2201 N N . VAL A 1 297 ? -40.915 -17.551 2.586 1.00 26.96 297 VAL A N 1
ATOM 2202 C CA . VAL A 1 297 ? -41.632 -18.808 2.335 1.00 30.30 297 VAL A CA 1
ATOM 2203 C C . VAL A 1 297 ? -42.895 -18.451 1.541 1.00 28.81 297 VAL A C 1
ATOM 2204 O O . VAL A 1 297 ? -43.583 -17.501 1.905 1.00 29.46 297 VAL A O 1
ATOM 2208 N N . PRO A 1 298 ? -43.229 -19.198 0.474 1.00 27.90 298 PRO A N 1
ATOM 2209 C CA . PRO A 1 298 ? -44.456 -18.815 -0.245 1.00 27.37 298 PRO A CA 1
ATOM 2210 C C . PRO A 1 298 ? -45.677 -18.713 0.663 1.00 26.81 298 PRO A C 1
ATOM 2211 O O . PRO A 1 298 ? -45.797 -19.475 1.628 1.00 27.49 298 PRO A O 1
ATOM 2215 N N . GLY A 1 299 ? -46.564 -17.780 0.336 1.00 27.87 299 GLY A N 1
ATOM 2216 C CA . GLY A 1 299 ? -47.745 -17.491 1.147 1.00 29.06 299 GLY A CA 1
ATOM 2217 C C . GLY A 1 299 ? -48.868 -18.488 1.004 1.00 30.13 299 GLY A C 1
ATOM 2218 O O . GLY A 1 299 ? -48.755 -19.472 0.284 1.00 29.32 299 GLY A O 1
ATOM 2219 N N . VAL A 1 300 ? -49.967 -18.217 1.688 1.00 31.47 300 VAL A N 1
ATOM 2220 C CA . VAL A 1 300 ? -51.114 -19.125 1.719 1.00 33.09 300 VAL A CA 1
ATOM 2221 C C . VAL A 1 300 ? -52.334 -18.423 1.152 1.00 34.92 300 VAL A C 1
ATOM 2222 O O . VAL A 1 300 ? -52.361 -17.217 1.095 1.00 32.84 300 VAL A O 1
ATOM 2226 N N . LYS A 1 301 ? -53.358 -19.179 0.755 1.00 39.37 301 LYS A N 1
ATOM 2227 C CA . LYS A 1 301 ? -54.612 -18.583 0.258 1.00 41.88 301 LYS A CA 1
ATOM 2228 C C . LYS A 1 301 ? -55.655 -18.364 1.326 1.00 41.85 301 LYS A C 1
ATOM 2229 O O . LYS A 1 301 ? -56.451 -17.428 1.216 1.00 43.40 301 LYS A O 1
ATOM 2235 N N . GLU A 1 302 ? -55.638 -19.201 2.357 1.00 41.87 302 GLU A N 1
ATOM 2236 C CA . GLU A 1 302 ? -56.545 -19.067 3.480 1.00 46.28 302 GLU A CA 1
ATOM 2237 C C . GLU A 1 302 ? -55.825 -19.342 4.786 1.00 41.23 302 GLU A C 1
ATOM 2238 O O . GLU A 1 302 ? -54.802 -20.026 4.825 1.00 44.79 302 GLU A O 1
ATOM 2244 N N . ILE A 1 303 ? -56.403 -18.819 5.855 1.00 37.91 303 ILE A N 1
ATOM 2245 C CA . ILE A 1 303 ? -55.882 -18.993 7.204 1.00 38.03 303 ILE A CA 1
ATOM 2246 C C . ILE A 1 303 ? -56.554 -20.225 7.814 1.00 38.44 303 ILE A C 1
ATOM 2247 O O . ILE A 1 303 ? -57.771 -20.294 7.827 1.00 39.14 303 ILE A O 1
ATOM 2252 N N . PRO A 1 304 ? -55.770 -21.202 8.302 1.00 41.82 304 PRO A N 1
ATOM 2253 C CA . PRO A 1 304 ? -56.396 -22.397 8.883 1.00 43.55 304 PRO A CA 1
ATOM 2254 C C . PRO A 1 304 ? -57.134 -22.146 10.191 1.00 48.34 304 PRO A C 1
ATOM 2255 O O . PRO A 1 304 ? -56.894 -21.135 10.874 1.00 50.28 304 PRO A O 1
ATOM 2259 N N . ALA A 1 305 ? -58.019 -23.075 10.540 1.00 51.26 305 ALA A N 1
ATOM 2260 C CA . ALA A 1 305 ? -58.773 -23.004 11.795 1.00 52.05 305 ALA A CA 1
ATOM 2261 C C . ALA A 1 305 ? -57.841 -22.994 13.020 1.00 48.36 305 ALA A C 1
ATOM 2262 O O . ALA A 1 305 ? -58.124 -22.301 13.997 1.00 54.15 305 ALA A O 1
ATOM 2264 N N . SER A 1 306 ? -56.740 -23.752 12.927 1.00 47.54 306 SER A N 1
ATOM 2265 C CA . SER A 1 306 ? -55.672 -23.812 13.944 1.00 48.06 306 SER A CA 1
ATOM 2266 C C . SER A 1 306 ? -54.968 -22.481 14.354 1.00 46.32 306 SER A C 1
ATOM 2267 O O . SER A 1 306 ? -54.433 -22.392 15.465 1.00 48.67 306 SER A O 1
ATOM 2270 N N . ALA A 1 307 ? -54.989 -21.459 13.499 1.00 40.10 307 ALA A N 1
ATOM 2271 C CA . ALA A 1 307 ? -54.175 -20.236 13.718 1.00 36.20 307 ALA A CA 1
ATOM 2272 C C . ALA A 1 307 ? -54.337 -19.628 15.093 1.00 36.23 307 ALA A C 1
ATOM 2273 O O . ALA A 1 307 ? -55.449 -19.499 15.591 1.00 40.25 307 ALA A O 1
ATOM 2275 N N . LYS A 1 308 ? -53.241 -19.186 15.685 1.00 31.00 308 LYS A N 1
ATOM 2276 C CA . LYS A 1 308 ? -53.344 -18.519 16.963 1.00 32.12 308 LYS A CA 1
ATOM 2277 C C . LYS A 1 308 ? -53.351 -16.987 16.899 1.00 30.02 308 LYS A C 1
ATOM 2278 O O . LYS A 1 308 ? -53.839 -16.348 17.813 1.00 28.76 308 LYS A O 1
ATOM 2284 N N . ARG A 1 309 ? -52.875 -16.416 15.804 1.00 28.67 309 ARG A N 1
ATOM 2285 C CA . ARG A 1 309 ? -52.850 -14.965 15.611 1.00 28.77 309 ARG A CA 1
ATOM 2286 C C . ARG A 1 309 ? -52.895 -14.610 14.120 1.00 26.31 309 ARG A C 1
ATOM 2287 O O . ARG A 1 309 ? -52.217 -15.260 13.306 1.00 26.60 309 ARG A O 1
ATOM 2295 N N . VAL A 1 310 ? -53.694 -13.598 13.763 1.00 24.85 310 VAL A N 1
ATOM 2296 C CA . VAL A 1 310 ? -53.649 -12.979 12.439 1.00 25.13 310 VAL A CA 1
ATOM 2297 C C . VAL A 1 310 ? -53.348 -11.485 12.611 1.00 26.17 310 VAL A C 1
ATOM 2298 O O . VAL A 1 310 ? -54.082 -10.766 13.313 1.00 25.41 310 VAL A O 1
ATOM 2302 N N . VAL A 1 311 ? -52.236 -11.055 12.008 1.00 24.43 311 VAL A N 1
ATOM 2303 C CA . VAL A 1 311 ? -51.704 -9.703 12.117 1.00 23.40 311 VAL A CA 1
ATOM 2304 C C . VAL A 1 311 ? -52.057 -9.006 10.796 1.00 22.70 311 VAL A C 1
ATOM 2305 O O . VAL A 1 311 ? -51.886 -9.590 9.729 1.00 22.93 311 VAL A O 1
ATOM 2309 N N . ASP A 1 312 ? -52.550 -7.772 10.869 1.00 21.88 312 ASP A N 1
ATOM 2310 C CA . ASP A 1 312 ? -52.894 -6.964 9.690 1.00 22.91 312 ASP A CA 1
ATOM 2311 C C . ASP A 1 312 ? -52.711 -5.497 10.024 1.00 22.76 312 ASP A C 1
ATOM 2312 O O . ASP A 1 312 ? -53.516 -4.944 10.751 1.00 20.82 312 ASP A O 1
ATOM 2317 N N . PRO A 1 313 ? -51.637 -4.867 9.510 1.00 22.89 313 PRO A N 1
ATOM 2318 C CA . PRO A 1 313 ? -51.429 -3.472 9.892 1.00 22.75 313 PRO A CA 1
ATOM 2319 C C . PRO A 1 313 ? -52.523 -2.538 9.431 1.00 23.13 313 PRO A C 1
ATOM 2320 O O . PRO A 1 313 ? -52.838 -1.600 10.172 1.00 24.90 313 PRO A O 1
ATOM 2324 N N . TYR A 1 314 ? -53.153 -2.839 8.293 1.00 22.04 314 TYR A N 1
ATOM 2325 C CA . TYR A 1 314 ? -54.153 -1.947 7.710 1.00 23.88 314 TYR A CA 1
ATOM 2326 C C . TYR A 1 314 ? -55.599 -2.196 8.147 1.00 25.74 314 TYR A C 1
ATOM 2327 O O . TYR A 1 314 ? -56.419 -1.281 8.053 1.00 24.74 314 TYR A O 1
ATOM 2336 N N . GLY A 1 315 ? -55.895 -3.403 8.614 1.00 26.71 315 GLY A N 1
ATOM 2337 C CA . GLY A 1 315 ? -57.283 -3.887 8.718 1.00 26.52 315 GLY A CA 1
ATOM 2338 C C . GLY A 1 315 ? -57.592 -4.593 10.017 1.00 27.14 315 GLY A C 1
ATOM 2339 O O . GLY A 1 315 ? -56.965 -4.354 11.037 1.00 26.03 315 GLY A O 1
ATOM 2340 N N . LEU A 1 316 ? -58.589 -5.474 10.003 1.00 28.16 316 LEU A N 1
ATOM 2341 C CA . LEU A 1 316 ? -58.953 -6.193 11.235 1.00 30.26 316 LEU A CA 1
ATOM 2342 C C . LEU A 1 316 ? -58.003 -7.355 11.551 1.00 29.09 316 LEU A C 1
ATOM 2343 O O . LEU A 1 316 ? -57.634 -8.116 10.674 1.00 35.78 316 LEU A O 1
ATOM 2348 N N . ALA A 1 317 ? -57.621 -7.477 12.800 1.00 29.43 317 ALA A N 1
ATOM 2349 C CA . ALA A 1 317 ? -56.721 -8.530 13.273 1.00 32.01 317 ALA A CA 1
ATOM 2350 C C . ALA A 1 317 ? -57.428 -9.532 14.211 1.00 32.27 317 ALA A C 1
ATOM 2351 O O . ALA A 1 317 ? -58.529 -9.237 14.712 1.00 32.52 317 ALA A O 1
ATOM 2353 N N . SER A 1 318 ? -56.812 -10.702 14.440 1.00 29.28 318 SER A N 1
ATOM 2354 C CA . SER A 1 318 ? -57.384 -11.749 15.342 1.00 31.03 318 SER A CA 1
ATOM 2355 C C . SER A 1 318 ? -56.355 -12.240 16.358 1.00 30.53 318 SER A C 1
ATOM 2356 O O . SER A 1 318 ? -55.193 -12.444 15.980 1.00 31.80 318 SER A O 1
ATOM 2359 N N . PRO A 1 319 ? -56.752 -12.462 17.616 1.00 29.84 319 PRO A N 1
ATOM 2360 C CA . PRO A 1 319 ? -58.160 -12.322 18.073 1.00 31.28 319 PRO A CA 1
ATOM 2361 C C . PRO A 1 319 ? -58.554 -10.859 18.187 1.00 33.21 319 PRO A C 1
ATOM 2362 O O . PRO A 1 319 ? -57.714 -10.027 18.563 1.00 30.81 319 PRO A O 1
ATOM 2366 N N . GLY A 1 320 ? -59.814 -10.552 17.886 1.00 31.42 320 GLY A N 1
ATOM 2367 C CA . GLY A 1 320 ? -60.300 -9.161 17.865 1.00 31.92 320 GLY A CA 1
ATOM 2368 C C . GLY A 1 320 ? -60.230 -8.406 19.190 1.00 31.59 320 GLY A C 1
ATOM 2369 O O . GLY A 1 320 ? -60.035 -7.182 19.210 1.00 28.88 320 GLY A O 1
ATOM 2370 N N . HIS A 1 321 ? -60.366 -9.124 20.303 1.00 31.67 321 HIS A N 1
ATOM 2371 C CA . HIS A 1 321 ? -60.463 -8.490 21.614 1.00 31.49 321 HIS A CA 1
ATOM 2372 C C . HIS A 1 321 ? -59.151 -7.787 22.024 1.00 31.74 321 HIS A C 1
ATOM 2373 O O . HIS A 1 321 ? -59.197 -6.772 22.726 1.00 30.58 321 HIS A O 1
ATOM 2380 N N . GLU A 1 322 ? -58.009 -8.272 21.526 1.00 32.62 322 GLU A N 1
ATOM 2381 C CA . GLU A 1 322 ? -56.721 -7.619 21.816 1.00 35.38 322 GLU A CA 1
ATOM 2382 C C . GLU A 1 322 ? -56.538 -6.268 21.079 1.00 34.95 322 GLU A C 1
ATOM 2383 O O . GLU A 1 322 ? -55.587 -5.550 21.360 1.00 38.19 322 GLU A O 1
ATOM 2389 N N . HIS A 1 323 ? -57.444 -5.925 20.156 1.00 33.21 323 HIS A N 1
ATOM 2390 C CA . HIS A 1 323 ? -57.416 -4.622 19.453 1.00 32.62 323 HIS A CA 1
ATOM 2391 C C . HIS A 1 323 ? -58.624 -3.721 19.791 1.00 31.68 323 HIS A C 1
ATOM 2392 O O . HIS A 1 323 ? -58.871 -2.701 19.124 1.00 29.17 323 HIS A O 1
ATOM 2399 N N . THR A 1 324 ? -59.356 -4.094 20.841 1.00 30.48 324 THR A N 1
ATOM 2400 C CA . THR A 1 324 ? -60.646 -3.472 21.165 1.00 29.80 324 THR A CA 1
ATOM 2401 C C . THR A 1 324 ? -60.494 -2.551 22.372 1.00 29.42 324 THR A C 1
ATOM 2402 O O . THR A 1 324 ? -59.920 -2.943 23.395 1.00 31.44 324 THR A O 1
ATOM 2406 N N . VAL A 1 325 ? -61.014 -1.335 22.230 1.00 30.06 325 VAL A N 1
ATOM 2407 C CA . VAL A 1 325 ? -61.126 -0.365 23.304 1.00 31.68 325 VAL A CA 1
ATOM 2408 C C . VAL A 1 325 ? -62.630 -0.233 23.631 1.00 31.31 325 VAL A C 1
ATOM 2409 O O . VAL A 1 325 ? -63.413 0.094 22.749 1.00 30.25 325 VAL A O 1
ATOM 2413 N N . ARG A 1 326 ? -62.994 -0.474 24.891 1.00 30.83 326 ARG A N 1
ATOM 2414 C CA . ARG A 1 326 ? -64.379 -0.282 25.372 1.00 30.89 326 ARG A CA 1
ATOM 2415 C C . ARG A 1 326 ? -64.345 0.874 26.370 1.00 31.65 326 ARG A C 1
ATOM 2416 O O . ARG A 1 326 ? -63.590 0.862 27.337 1.00 29.90 326 ARG A O 1
ATOM 2424 N N . VAL A 1 327 ? -65.146 1.890 26.087 1.00 35.08 327 VAL A N 1
ATOM 2425 C CA . VAL A 1 327 ? -65.153 3.135 26.842 1.00 37.78 327 VAL A CA 1
ATOM 2426 C C . VAL A 1 327 ? -66.410 3.116 27.741 1.00 38.08 327 VAL A C 1
ATOM 2427 O O . VAL A 1 327 ? -67.457 2.680 27.285 1.00 33.25 327 VAL A O 1
ATOM 2431 N N . PRO A 1 328 ? -66.295 3.538 29.018 1.00 40.60 328 PRO A N 1
ATOM 2432 C CA . PRO A 1 328 ? -67.511 3.759 29.842 1.00 41.21 328 PRO A CA 1
ATOM 2433 C C . PRO A 1 328 ? -68.194 5.091 29.505 1.00 42.26 328 PRO A C 1
ATOM 2434 O O . PRO A 1 328 ? -67.658 5.886 28.726 1.00 39.64 328 PRO A O 1
ATOM 2438 N N . LEU A 1 329 ? -69.364 5.342 30.089 1.00 43.00 329 LEU A N 1
ATOM 2439 C CA . LEU A 1 329 ? -70.069 6.625 29.881 1.00 45.19 329 LEU A CA 1
ATOM 2440 C C . LEU A 1 329 ? -69.227 7.779 30.434 1.00 41.82 329 LEU A C 1
ATOM 2441 O O . LEU A 1 329 ? -68.725 7.665 31.544 1.00 40.61 329 LEU A O 1
ATOM 2446 N N . ASP A 1 330 ? -69.032 8.856 29.661 1.00 40.49 330 ASP A N 1
ATOM 2447 C CA . ASP A 1 330 ? -68.341 10.076 30.162 1.00 42.00 330 ASP A CA 1
ATOM 2448 C C . ASP A 1 330 ? -69.042 10.560 31.459 1.00 41.58 330 ASP A C 1
ATOM 2449 O O . ASP A 1 330 ? -70.287 10.601 31.482 1.00 42.50 330 ASP A O 1
ATOM 2454 N N . PRO A 1 331 ? -68.267 10.916 32.519 1.00 40.39 331 PRO A N 1
ATOM 2455 C CA . PRO A 1 331 ? -68.855 11.493 33.750 1.00 43.60 331 PRO A CA 1
ATOM 2456 C C . PRO A 1 331 ? -69.813 12.676 33.503 1.00 45.01 331 PRO A C 1
ATOM 2457 O O . PRO A 1 331 ? -70.783 12.842 34.244 1.00 45.20 331 PRO A O 1
ATOM 2461 N N . ALA A 1 332 ? -69.541 13.462 32.460 1.00 45.17 332 ALA A N 1
ATOM 2462 C CA . ALA A 1 332 ? -70.381 14.602 32.064 1.00 46.64 332 ALA A CA 1
ATOM 2463 C C . ALA A 1 332 ? -71.718 14.207 31.442 1.00 48.01 332 ALA A C 1
ATOM 2464 O O . ALA A 1 332 ? -72.659 15.000 31.480 1.00 46.04 332 ALA A O 1
ATOM 2466 N N . LEU A 1 333 ? -71.783 13.021 30.828 1.00 47.89 333 LEU A N 1
ATOM 2467 C CA . LEU A 1 333 ? -73.051 12.434 30.355 1.00 44.90 333 LEU A CA 1
ATOM 2468 C C . LEU A 1 333 ? -73.789 11.665 31.455 1.00 44.80 333 LEU A C 1
ATOM 2469 O O . LEU A 1 333 ? -75.026 11.634 31.462 1.00 46.24 333 LEU A O 1
ATOM 2474 N N . ALA A 1 334 ? -73.048 11.022 32.357 1.00 43.01 334 ALA A N 1
ATOM 2475 C CA . ALA A 1 334 ? -73.656 10.295 33.473 1.00 47.23 334 ALA A CA 1
ATOM 2476 C C . ALA A 1 334 ? -74.607 11.208 34.265 1.00 50.85 334 ALA A C 1
ATOM 2477 O O . ALA A 1 334 ? -75.778 10.875 34.458 1.00 48.89 334 ALA A O 1
ATOM 2479 N N . GLN A 1 335 ? -74.089 12.361 34.691 1.00 49.30 335 GLN A N 1
ATOM 2480 C CA . GLN A 1 335 ? -74.886 13.390 35.378 1.00 52.19 335 GLN A CA 1
ATOM 2481 C C . GLN A 1 335 ? -74.322 14.780 35.066 1.00 51.55 335 GLN A C 1
ATOM 2482 O O . GLN A 1 335 ? -73.175 14.889 34.620 1.00 49.61 335 GLN A O 1
ATOM 2488 N N . PRO A 1 336 ? -75.121 15.845 35.281 1.00 49.62 336 PRO A N 1
ATOM 2489 C CA . PRO A 1 336 ? -74.558 17.189 35.089 1.00 46.70 336 PRO A CA 1
ATOM 2490 C C . PRO A 1 336 ? -73.443 17.540 36.093 1.00 44.58 336 PRO A C 1
ATOM 2491 O O . PRO A 1 336 ? -73.667 17.495 37.305 1.00 42.71 336 PRO A O 1
ATOM 2495 N N . VAL A 1 337 ? -72.244 17.857 35.584 1.00 42.18 337 VAL A N 1
ATOM 2496 C CA . VAL A 1 337 ? -71.106 18.255 36.442 1.00 37.95 337 VAL A CA 1
ATOM 2497 C C . VAL A 1 337 ? -70.538 19.595 35.969 1.00 35.71 337 VAL A C 1
ATOM 2498 O O . VAL A 1 337 ? -70.776 20.003 34.827 1.00 37.37 337 VAL A O 1
ATOM 2502 N N . ALA A 1 338 ? -69.785 20.278 36.834 1.00 34.87 338 ALA A N 1
ATOM 2503 C CA . ALA A 1 338 ? -69.210 21.595 36.485 1.00 37.06 338 ALA A CA 1
ATOM 2504 C C . ALA A 1 338 ? -67.943 21.884 37.246 1.00 36.14 338 ALA A C 1
ATOM 2505 O O . ALA A 1 338 ? -67.711 21.291 38.303 1.00 37.16 338 ALA A O 1
ATOM 2507 N N . VAL A 1 339 ? -67.163 22.834 36.732 1.00 36.46 339 VAL A N 1
ATOM 2508 C CA . VAL A 1 339 ? -65.882 23.224 37.346 1.00 41.21 339 VAL A CA 1
ATOM 2509 C C . VAL A 1 339 ? -65.899 24.650 37.932 1.00 44.61 339 VAL A C 1
ATOM 2510 O O . VAL A 1 339 ? -64.843 25.266 38.109 1.00 45.56 339 VAL A O 1
ATOM 2514 N N . GLY A 1 340 ? -67.087 25.138 38.274 1.00 51.30 340 GLY A N 1
ATOM 2515 C CA . GLY A 1 340 ? -67.260 26.490 38.810 1.00 56.36 340 GLY A CA 1
ATOM 2516 C C . GLY A 1 340 ? -68.369 27.312 38.169 1.00 59.18 340 GLY A C 1
ATOM 2517 O O . GLY A 1 340 ? -68.812 28.298 38.767 1.00 63.87 340 GLY A O 1
ATOM 2518 N N . ALA A 1 341 ? -68.815 26.932 36.969 1.00 58.14 341 ALA A N 1
ATOM 2519 C CA . ALA A 1 341 ? -69.821 27.707 36.237 1.00 60.57 341 ALA A CA 1
ATOM 2520 C C . ALA A 1 341 ? -70.877 26.755 35.634 1.00 61.34 341 ALA A C 1
ATOM 2521 O O . ALA A 1 341 ? -71.516 26.032 36.402 1.00 59.38 341 ALA A O 1
ATOM 2523 N N . LYS A 1 342 ? -71.062 26.742 34.305 1.00 60.64 342 LYS A N 1
ATOM 2524 C CA . LYS A 1 342 ? -72.060 25.872 33.656 1.00 60.68 342 LYS A CA 1
ATOM 2525 C C . LYS A 1 342 ? -71.574 24.424 33.490 1.00 56.51 342 LYS A C 1
ATOM 2526 O O . LYS A 1 342 ? -70.392 24.129 33.677 1.00 49.13 342 LYS A O 1
ATOM 2532 N N . ALA A 1 343 ? -72.500 23.541 33.111 1.00 52.58 343 ALA A N 1
ATOM 2533 C CA . ALA A 1 343 ? -72.218 22.111 32.948 1.00 52.66 343 ALA A CA 1
ATOM 2534 C C . ALA A 1 343 ? -71.114 21.828 31.912 1.00 51.15 343 ALA A C 1
ATOM 2535 O O . ALA A 1 343 ? -71.077 22.468 30.859 1.00 47.53 343 ALA A O 1
ATOM 2537 N N . LEU A 1 344 ? -70.218 20.885 32.234 1.00 52.33 344 LEU A N 1
ATOM 2538 C CA . LEU A 1 344 ? -69.207 20.396 31.278 1.00 49.45 344 LEU A CA 1
ATOM 2539 C C . LEU A 1 344 ? -69.852 19.582 30.158 1.00 48.32 344 LEU A C 1
ATOM 2540 O O . LEU A 1 344 ? -70.775 18.803 30.404 1.00 46.55 344 LEU A O 1
ATOM 2545 N N . GLU A 1 345 ? -69.337 19.779 28.944 1.00 48.81 345 GLU A N 1
ATOM 2546 C CA . GLU A 1 345 ? -69.620 18.917 27.796 1.00 50.11 345 GLU A CA 1
ATOM 2547 C C . GLU A 1 345 ? -68.772 17.648 27.898 1.00 46.29 345 GLU A C 1
ATOM 2548 O O . GLU A 1 345 ? -67.679 17.691 28.471 1.00 41.79 345 GLU A O 1
ATOM 2554 N N . PRO A 1 346 ? -69.253 16.519 27.341 1.00 43.97 346 PRO A N 1
ATOM 2555 C CA . PRO A 1 346 ? -68.378 15.340 27.258 1.00 43.40 346 PRO A CA 1
ATOM 2556 C C . PRO A 1 346 ? -67.183 15.567 26.298 1.00 39.86 346 PRO A C 1
ATOM 2557 O O . PRO A 1 346 ? -67.272 16.377 25.381 1.00 39.50 346 PRO A O 1
ATOM 2561 N N . LEU A 1 347 ? -66.071 14.888 26.547 1.00 38.10 347 LEU A N 1
ATOM 2562 C CA . LEU A 1 347 ? -64.952 14.879 25.587 1.00 38.68 347 LEU A CA 1
ATOM 2563 C C . LEU A 1 347 ? -65.227 13.885 24.447 1.00 33.82 347 LEU A C 1
ATOM 2564 O O . LEU A 1 347 ? -65.674 12.778 24.688 1.00 35.70 347 LEU A O 1
ATOM 2569 N N . PRO A 1 348 ? -64.942 14.266 23.198 1.00 35.66 348 PRO A N 1
ATOM 2570 C CA . PRO A 1 348 ? -65.080 13.266 22.124 1.00 34.57 348 PRO A CA 1
ATOM 2571 C C . PRO A 1 348 ? -64.068 12.098 22.276 1.00 31.67 348 PRO A C 1
ATOM 2572 O O . PRO A 1 348 ? -63.040 12.255 22.938 1.00 30.70 348 PRO A O 1
ATOM 2576 N N . VAL A 1 349 ? -64.412 10.947 21.701 1.00 31.13 349 VAL A N 1
ATOM 2577 C CA . VAL A 1 349 ? -63.571 9.747 21.659 1.00 32.06 349 VAL A CA 1
ATOM 2578 C C . VAL A 1 349 ? -62.902 9.734 20.274 1.00 30.11 349 VAL A C 1
ATOM 2579 O O . VAL A 1 349 ? -63.575 9.714 19.258 1.00 28.40 349 VAL A O 1
ATOM 2583 N N . THR A 1 350 ? -61.569 9.768 20.248 1.00 30.24 350 THR A N 1
ATOM 2584 C CA . THR A 1 350 ? -60.811 9.845 18.989 1.00 28.77 350 THR A CA 1
ATOM 2585 C C . THR A 1 350 ? -60.607 8.491 18.283 1.00 27.85 350 THR A C 1
ATOM 2586 O O . THR A 1 350 ? -60.201 7.498 18.918 1.00 30.45 350 THR A O 1
ATOM 2590 N N . VAL A 1 351 ? -60.861 8.466 16.976 1.00 26.74 351 VAL A N 1
ATOM 2591 C CA . VAL A 1 351 ? -60.322 7.439 16.081 1.00 25.79 351 VAL A CA 1
ATOM 2592 C C . VAL A 1 351 ? -59.378 8.142 15.091 1.00 24.35 351 VAL A C 1
ATOM 2593 O O . VAL A 1 351 ? -59.769 9.088 14.367 1.00 24.33 351 VAL A O 1
ATOM 2597 N N . GLN A 1 352 ? -58.114 7.709 15.105 1.00 23.36 352 GLN A N 1
ATOM 2598 C CA . GLN A 1 352 ? -57.069 8.198 14.181 1.00 24.20 352 GLN A CA 1
ATOM 2599 C C . GLN A 1 352 ? -57.041 7.412 12.873 1.00 24.00 352 GLN A C 1
ATOM 2600 O O . GLN A 1 352 ? -57.189 6.179 12.874 1.00 25.29 352 GLN A O 1
ATOM 2606 N N . MET A 1 353 ? -56.866 8.128 11.768 1.00 22.87 353 MET A N 1
ATOM 2607 C CA . MET A 1 353 ? -56.391 7.538 10.533 1.00 23.19 353 MET A CA 1
ATOM 2608 C C . MET A 1 353 ? -54.889 7.731 10.546 1.00 22.61 353 MET A C 1
ATOM 2609 O O . MET A 1 353 ? -54.436 8.864 10.617 1.00 22.96 353 MET A O 1
ATOM 2614 N N . VAL A 1 354 ? -54.125 6.634 10.532 1.00 22.15 354 VAL A N 1
ATOM 2615 C CA . VAL A 1 354 ? -52.663 6.735 10.674 1.00 21.59 354 VAL A CA 1
ATOM 2616 C C . VAL A 1 354 ? -51.986 5.509 10.049 1.00 22.14 354 VAL A C 1
ATOM 2617 O O . VAL A 1 354 ? -52.352 4.370 10.353 1.00 22.47 354 VAL A O 1
ATOM 2621 N N . GLY A 1 355 ? -50.983 5.748 9.203 1.00 21.99 355 GLY A N 1
ATOM 2622 C CA . GLY A 1 355 ? -50.316 4.647 8.470 1.00 22.21 355 GLY A CA 1
ATOM 2623 C C . GLY A 1 355 ? -51.270 3.746 7.666 1.00 22.80 355 GLY A C 1
ATOM 2624 O O . GLY A 1 355 ? -51.131 2.518 7.666 1.00 22.03 355 GLY A O 1
ATOM 2625 N N . ASN A 1 356 ? -52.209 4.361 6.947 1.00 21.12 356 ASN A N 1
ATOM 2626 C CA . ASN A 1 356 ? -53.232 3.631 6.180 1.00 21.62 356 ASN A CA 1
ATOM 2627 C C . ASN A 1 356 ? -53.994 2.583 7.051 1.00 21.24 356 ASN A C 1
ATOM 2628 O O . ASN A 1 356 ? -54.194 1.425 6.661 1.00 20.74 356 ASN A O 1
ATOM 2633 N N . SER A 1 357 ? -54.391 3.020 8.239 1.00 21.76 357 SER A N 1
ATOM 2634 C CA . SER A 1 357 ? -55.129 2.186 9.189 1.00 21.55 357 SER A CA 1
ATOM 2635 C C . SER A 1 357 ? -55.980 3.035 10.127 1.00 22.91 357 SER A C 1
ATOM 2636 O O . SER A 1 357 ? -55.768 4.239 10.235 1.00 23.81 357 SER A O 1
ATOM 2639 N N . PHE A 1 358 ? -56.949 2.413 10.807 1.00 24.48 358 PHE A N 1
ATOM 2640 C CA . PHE A 1 358 ? -57.750 3.090 11.830 1.00 23.39 358 PHE A CA 1
ATOM 2641 C C . PHE A 1 358 ? -57.338 2.637 13.230 1.00 22.29 358 PHE A C 1
ATOM 2642 O O . PHE A 1 358 ? -57.208 1.437 13.479 1.00 23.70 358 PHE A O 1
ATOM 2650 N N . TYR A 1 359 ? -57.155 3.592 14.150 1.00 22.73 359 TYR A N 1
ATOM 2651 C CA . TYR A 1 359 ? -56.690 3.294 15.498 1.00 23.05 359 TYR A CA 1
ATOM 2652 C C . TYR A 1 359 ? -57.561 3.984 16.563 1.00 23.97 359 TYR A C 1
ATOM 2653 O O . TYR A 1 359 ? -57.641 5.217 16.539 1.00 24.11 359 TYR A O 1
ATOM 2662 N N . PRO A 1 360 ? -58.178 3.248 17.503 1.00 26.18 360 PRO A N 1
ATOM 2663 C CA . PRO A 1 360 ? -58.176 1.791 17.571 1.00 25.79 360 PRO A CA 1
ATOM 2664 C C . PRO A 1 360 ? -58.961 1.117 16.416 1.00 25.36 360 PRO A C 1
ATOM 2665 O O . PRO A 1 360 ? -59.867 1.732 15.806 1.00 26.08 360 PRO A O 1
ATOM 2669 N N . LYS A 1 361 ? -58.572 -0.120 16.094 1.00 24.69 361 LYS A N 1
ATOM 2670 C CA . LYS A 1 361 ? -59.228 -0.924 15.056 1.00 24.72 361 LYS A CA 1
ATOM 2671 C C . LYS A 1 361 ? -60.710 -1.206 15.409 1.00 24.63 361 LYS A C 1
ATOM 2672 O O . LYS A 1 361 ? -61.546 -1.165 14.521 1.00 25.35 361 LYS A O 1
ATOM 2678 N N . VAL A 1 362 ? -60.983 -1.468 16.687 1.00 25.58 362 VAL A N 1
ATOM 2679 C CA . VAL A 1 362 ? -62.363 -1.744 17.181 1.00 27.81 362 VAL A CA 1
ATOM 2680 C C . VAL A 1 362 ? -62.637 -0.855 18.400 1.00 26.42 362 VAL A C 1
ATOM 2681 O O . VAL A 1 362 ? -61.864 -0.859 19.382 1.00 24.89 362 VAL A O 1
ATOM 2685 N N . LEU A 1 363 ? -63.735 -0.086 18.329 1.00 27.66 363 LEU A N 1
ATOM 2686 C CA . LEU A 1 363 ? -64.129 0.853 19.377 1.00 29.39 363 LEU A CA 1
ATOM 2687 C C . LEU A 1 363 ? -65.566 0.522 19.847 1.00 30.71 363 LEU A C 1
ATOM 2688 O O . LEU A 1 363 ? -66.444 0.354 19.013 1.00 32.60 363 LEU A O 1
ATOM 2693 N N . GLU A 1 364 ? -65.778 0.444 21.164 1.00 30.93 364 GLU A N 1
ATOM 2694 C CA . GLU A 1 364 ? -67.097 0.107 21.742 1.00 32.04 364 GLU A CA 1
ATOM 2695 C C . GLU A 1 364 ? -67.478 1.213 22.724 1.00 31.36 364 GLU A C 1
ATOM 2696 O O . GLU A 1 364 ? -66.752 1.459 23.689 1.00 29.23 364 GLU A O 1
ATOM 2702 N N . ILE A 1 365 ? -68.598 1.884 22.444 1.00 32.24 365 ILE A N 1
ATOM 2703 C CA . ILE A 1 365 ? -68.971 3.133 23.119 1.00 33.89 365 ILE A CA 1
ATOM 2704 C C . ILE A 1 365 ? -70.445 3.104 23.563 1.00 32.61 365 ILE A C 1
ATOM 2705 O O . ILE A 1 365 ? -71.258 2.473 22.907 1.00 31.29 365 ILE A O 1
ATOM 2710 N N . PRO A 1 366 ? -70.780 3.797 24.663 1.00 32.82 366 PRO A N 1
ATOM 2711 C CA . PRO A 1 366 ? -72.195 3.864 25.068 1.00 34.77 366 PRO A CA 1
ATOM 2712 C C . PRO A 1 366 ? -72.988 4.891 24.260 1.00 35.83 366 PRO A C 1
ATOM 2713 O O . PRO A 1 366 ? -72.443 5.915 23.782 1.00 33.37 366 PRO A O 1
ATOM 2717 N N . VAL A 1 367 ? -74.280 4.611 24.098 1.00 36.69 367 VAL A N 1
ATOM 2718 C CA . VAL A 1 367 ? -75.202 5.547 23.436 1.00 36.71 367 VAL A CA 1
ATOM 2719 C C . VAL A 1 367 ? -75.032 6.938 24.026 1.00 35.12 367 VAL A C 1
ATOM 2720 O O . VAL A 1 367 ? -74.807 7.066 25.232 1.00 35.18 367 VAL A O 1
ATOM 2724 N N . GLY A 1 368 ? -75.090 7.955 23.162 1.00 36.34 368 GLY A N 1
ATOM 2725 C CA . GLY A 1 368 ? -74.865 9.352 23.546 1.00 38.14 368 GLY A CA 1
ATOM 2726 C C . GLY A 1 368 ? -73.450 9.874 23.316 1.00 40.06 368 GLY A C 1
ATOM 2727 O O . GLY A 1 368 ? -73.220 11.078 23.423 1.00 38.22 368 GLY A O 1
ATOM 2728 N N . THR A 1 369 ? -72.512 8.984 22.972 1.00 36.86 369 THR A N 1
ATOM 2729 C CA . THR A 1 369 ? -71.104 9.352 22.794 1.00 35.30 369 THR A CA 1
ATOM 2730 C C . THR A 1 369 ? -70.845 9.952 21.402 1.00 34.39 369 THR A C 1
ATOM 2731 O O . THR A 1 369 ? -71.411 9.497 20.401 1.00 37.51 369 THR A O 1
ATOM 2735 N N . THR A 1 370 ? -69.986 10.974 21.351 1.00 33.20 370 THR A N 1
ATOM 2736 C CA . THR A 1 370 ? -69.520 11.551 20.088 1.00 33.61 370 THR A CA 1
ATOM 2737 C C . THR A 1 370 ? -68.127 11.005 19.747 1.00 32.48 370 THR A C 1
ATOM 2738 O O . THR A 1 370 ? -67.240 10.982 20.614 1.00 33.56 370 THR A O 1
ATOM 2742 N N . VAL A 1 371 ? -67.973 10.553 18.505 1.00 31.73 371 VAL A N 1
ATOM 2743 C CA . VAL A 1 371 ? -66.680 10.137 17.964 1.00 31.81 371 VAL A CA 1
ATOM 2744 C C . VAL A 1 371 ? -66.088 11.230 17.093 1.00 29.93 371 VAL A C 1
ATOM 2745 O O . VAL A 1 371 ? -66.805 11.799 16.268 1.00 33.58 371 VAL A O 1
ATOM 2749 N N . GLU A 1 372 ? -64.779 11.498 17.234 1.00 29.32 372 GLU A N 1
ATOM 2750 C CA . GLU A 1 372 ? -64.060 12.391 16.299 1.00 28.22 372 GLU A CA 1
ATOM 2751 C C . GLU A 1 372 ? -62.966 11.627 15.522 1.00 28.37 372 GLU A C 1
ATOM 2752 O O . GLU A 1 372 ? -61.985 11.177 16.117 1.00 28.08 372 GLU A O 1
ATOM 2758 N N . PHE A 1 373 ? -63.151 11.505 14.216 1.00 27.79 373 PHE A N 1
ATOM 2759 C CA . PHE A 1 373 ? -62.117 11.011 13.299 1.00 27.96 373 PHE A CA 1
ATOM 2760 C C . PHE A 1 373 ? -61.142 12.147 13.064 1.00 28.24 373 PHE A C 1
ATOM 2761 O O . PHE A 1 373 ? -61.556 13.298 12.879 1.00 26.48 373 PHE A O 1
ATOM 2769 N N . VAL A 1 374 ? -59.849 11.836 13.080 1.00 24.85 374 VAL A N 1
ATOM 2770 C CA . VAL A 1 374 ? -58.807 12.808 12.779 1.00 25.35 374 VAL A CA 1
ATOM 2771 C C . VAL A 1 374 ? -57.774 12.109 11.873 1.00 24.88 374 VAL A C 1
ATOM 2772 O O . VAL A 1 374 ? -57.394 10.976 12.155 1.00 24.16 374 VAL A O 1
ATOM 2776 N N . ASN A 1 375 ? -57.383 12.764 10.782 1.00 25.00 375 ASN A N 1
ATOM 2777 C CA . ASN A 1 375 ? -56.336 12.229 9.889 1.00 24.48 375 ASN A CA 1
ATOM 2778 C C . ASN A 1 375 ? -54.930 12.642 10.342 1.00 22.61 375 ASN A C 1
ATOM 2779 O O . ASN A 1 375 ? -54.536 13.796 10.192 1.00 23.82 375 ASN A O 1
ATOM 2784 N N . GLU A 1 376 ? -54.198 11.689 10.918 1.00 21.48 376 GLU A N 1
ATOM 2785 C CA . GLU A 1 376 ? -52.799 11.903 11.321 1.00 21.64 376 GLU A CA 1
ATOM 2786 C C . GLU A 1 376 ? -51.782 11.621 10.190 1.00 21.55 376 GLU A C 1
ATOM 2787 O O . GLU A 1 376 ? -50.625 11.999 10.328 1.00 21.66 376 GLU A O 1
ATOM 2793 N N . ASP A 1 377 ? -52.176 10.990 9.076 1.00 21.94 377 ASP A N 1
ATOM 2794 C CA . ASP A 1 377 ? -51.245 10.909 7.923 1.00 21.37 377 ASP A CA 1
ATOM 2795 C C . ASP A 1 377 ? -51.004 12.346 7.418 1.00 23.17 377 ASP A C 1
ATOM 2796 O O . ASP A 1 377 ? -51.878 13.213 7.542 1.00 21.92 377 ASP A O 1
ATOM 2801 N N . VAL A 1 378 ? -49.777 12.606 6.959 1.00 21.25 378 VAL A N 1
ATOM 2802 C CA . VAL A 1 378 ? -49.265 13.944 6.708 1.00 22.13 378 VAL A CA 1
ATOM 2803 C C . VAL A 1 378 ? -49.287 14.334 5.214 1.00 23.35 378 VAL A C 1
ATOM 2804 O O . VAL A 1 378 ? -49.615 15.483 4.884 1.00 23.30 378 VAL A O 1
ATOM 2808 N N . PHE A 1 379 ? -48.941 13.398 4.325 1.00 22.88 379 PHE A N 1
ATOM 2809 C CA . PHE A 1 379 ? -48.875 13.654 2.889 1.00 24.23 379 PHE A CA 1
ATOM 2810 C C . PHE A 1 379 ? -50.292 13.579 2.323 1.00 24.17 379 PHE A C 1
ATOM 2811 O O . PHE A 1 379 ? -50.827 12.491 2.202 1.00 24.84 379 PHE A O 1
ATOM 2819 N N . ASP A 1 380 ? -50.880 14.725 1.981 1.00 24.59 380 ASP A N 1
ATOM 2820 C CA . ASP A 1 380 ? -52.291 14.758 1.540 1.00 26.51 380 ASP A CA 1
ATOM 2821 C C . ASP A 1 380 ? -52.522 15.261 0.099 1.00 28.03 380 ASP A C 1
ATOM 2822 O O . ASP A 1 380 ? -53.670 15.539 -0.286 1.00 24.96 380 ASP A O 1
ATOM 2827 N N . LEU A 1 381 ? -51.445 15.328 -0.682 1.00 25.62 381 LEU A N 1
ATOM 2828 C CA . LEU A 1 381 ? -51.495 15.585 -2.127 1.00 29.03 381 LEU A CA 1
ATOM 2829 C C . LEU A 1 381 ? -51.727 14.308 -2.955 1.00 27.21 381 LEU A C 1
ATOM 2830 O O . LEU A 1 381 ? -51.758 13.208 -2.421 1.00 27.36 381 LEU A O 1
ATOM 2835 N N . LEU A 1 382 ? -51.877 14.478 -4.273 1.00 26.39 382 LEU A N 1
ATOM 2836 C CA . LEU A 1 382 ? -52.061 13.361 -5.237 1.00 26.79 382 LEU A CA 1
ATOM 2837 C C . LEU A 1 382 ? -53.396 12.633 -5.012 1.00 28.19 382 LEU A C 1
ATOM 2838 O O . LEU A 1 382 ? -54.324 13.237 -4.486 1.00 28.93 382 LEU A O 1
ATOM 2843 N N . GLU A 1 383 ? -53.513 11.365 -5.412 1.00 26.99 383 GLU A N 1
ATOM 2844 C CA . GLU A 1 383 ? -54.780 10.609 -5.279 1.00 28.27 383 GLU A CA 1
ATOM 2845 C C . GLU A 1 383 ? -54.506 9.125 -5.107 1.00 27.30 383 GLU A C 1
ATOM 2846 O O . GLU A 1 383 ? -53.366 8.669 -5.344 1.00 26.70 383 GLU A O 1
ATOM 2852 N N . GLY A 1 384 ? -55.538 8.378 -4.711 1.00 25.17 384 GLY A N 1
ATOM 2853 C CA . GLY A 1 384 ? -55.477 6.919 -4.618 1.00 25.82 384 GLY A CA 1
ATOM 2854 C C . GLY A 1 384 ? -54.356 6.437 -3.702 1.00 27.87 384 GLY A C 1
ATOM 2855 O O . GLY A 1 384 ? -54.149 6.998 -2.614 1.00 24.20 384 GLY A O 1
ATOM 2856 N N . GLU A 1 385 ? -53.589 5.441 -4.161 1.00 26.25 385 GLU A N 1
ATOM 2857 C CA . GLU A 1 385 ? -52.483 4.905 -3.350 1.00 25.74 385 GLU A CA 1
ATOM 2858 C C . GLU A 1 385 ? -51.311 5.877 -3.196 1.00 25.22 385 GLU A C 1
ATOM 2859 O O . GLU A 1 385 ? -50.430 5.624 -2.370 1.00 24.86 385 GLU A O 1
ATOM 2865 N N . ARG A 1 386 ? -51.282 6.968 -3.978 1.00 23.49 386 ARG A N 1
ATOM 2866 C CA . ARG A 1 386 ? -50.259 7.987 -3.810 1.00 23.31 386 ARG A CA 1
ATOM 2867 C C . ARG A 1 386 ? -50.565 9.032 -2.717 1.00 22.11 386 ARG A C 1
ATOM 2868 O O . ARG A 1 386 ? -49.690 9.805 -2.363 1.00 22.25 386 ARG A O 1
ATOM 2876 N N . THR A 1 387 ? -51.797 9.079 -2.215 1.00 23.45 387 THR A N 1
ATOM 2877 C CA . THR A 1 387 ? -52.182 10.067 -1.192 1.00 22.90 387 THR A CA 1
ATOM 2878 C C . THR A 1 387 ? -52.371 9.436 0.184 1.00 21.38 387 THR A C 1
ATOM 2879 O O . THR A 1 387 ? -52.678 8.262 0.290 1.00 22.02 387 THR A O 1
ATOM 2883 N N . GLY A 1 388 ? -52.191 10.260 1.220 1.00 21.00 388 GLY A N 1
ATOM 2884 C CA . GLY A 1 388 ? -52.509 9.939 2.607 1.00 21.48 388 GLY A CA 1
ATOM 2885 C C . GLY A 1 388 ? -53.795 10.598 3.114 1.00 23.50 388 GLY A C 1
ATOM 2886 O O . GLY A 1 388 ? -54.074 10.565 4.319 1.00 22.80 388 GLY A O 1
ATOM 2887 N N . ARG A 1 389 ? -54.567 11.204 2.207 1.00 24.42 389 ARG A N 1
ATOM 2888 C CA . ARG A 1 389 ? -55.994 11.546 2.502 1.00 25.59 389 ARG A CA 1
ATOM 2889 C C . ARG A 1 389 ? -56.845 10.283 2.742 1.00 25.31 389 ARG A C 1
ATOM 2890 O O . ARG A 1 389 ? -56.582 9.244 2.132 1.00 24.44 389 ARG A O 1
ATOM 2898 N N . HIS A 1 390 ? -57.862 10.376 3.616 1.00 23.95 390 HIS A N 1
ATOM 2899 C CA . HIS A 1 390 ? -58.722 9.238 3.977 1.00 24.46 390 HIS A CA 1
ATOM 2900 C C . HIS A 1 390 ? -60.140 9.690 4.320 1.00 26.79 390 HIS A C 1
ATOM 2901 O O . HIS A 1 390 ? -60.355 10.830 4.765 1.00 26.65 390 HIS A O 1
ATOM 2908 N N . ASP A 1 391 ? -61.062 8.749 4.172 1.00 26.82 391 ASP A N 1
ATOM 2909 C CA . ASP A 1 391 ? -62.426 8.892 4.710 1.00 28.38 391 ASP A CA 1
ATOM 2910 C C . ASP A 1 391 ? -62.781 7.634 5.492 1.00 29.47 391 ASP A C 1
ATOM 2911 O O . ASP A 1 391 ? -61.960 6.697 5.629 1.00 27.30 391 ASP A O 1
ATOM 2916 N N . ALA A 1 392 ? -63.986 7.612 6.043 1.00 27.93 392 ALA A N 1
ATOM 2917 C CA . ALA A 1 392 ? -64.505 6.450 6.714 1.00 29.06 392 ALA A CA 1
ATOM 2918 C C . ALA A 1 392 ? -65.985 6.306 6.316 1.00 31.01 392 ALA A C 1
ATOM 2919 O O . ALA A 1 392 ? -66.746 7.247 6.512 1.00 29.30 392 ALA A O 1
ATOM 2921 N N . VAL A 1 393 ? -66.335 5.154 5.723 1.00 31.66 393 VAL A N 1
ATOM 2922 C CA . VAL A 1 393 ? -67.655 4.881 5.131 1.00 33.70 393 VAL A CA 1
ATOM 2923 C C . VAL A 1 393 ? -68.184 3.477 5.518 1.00 35.04 393 VAL A C 1
ATOM 2924 O O . VAL A 1 393 ? -67.491 2.459 5.348 1.00 31.32 393 VAL A O 1
ATOM 2928 N N . VAL A 1 394 ? -69.407 3.417 6.069 1.00 35.11 394 VAL A N 1
ATOM 2929 C CA . VAL A 1 394 ? -69.985 2.138 6.510 1.00 36.23 394 VAL A CA 1
ATOM 2930 C C . VAL A 1 394 ? -70.364 1.275 5.281 1.00 37.91 394 VAL A C 1
ATOM 2931 O O . VAL A 1 394 ? -70.943 1.769 4.329 1.00 37.28 394 VAL A O 1
ATOM 2935 N N . ILE A 1 395 ? -69.992 -0.008 5.333 1.00 40.53 395 ILE A N 1
ATOM 2936 C CA . ILE A 1 395 ? -70.372 -1.021 4.345 1.00 43.04 395 ILE A CA 1
ATOM 2937 C C . ILE A 1 395 ? -71.263 -2.083 5.027 1.00 45.27 395 ILE A C 1
ATOM 2938 O O . ILE A 1 395 ? -71.270 -2.210 6.276 1.00 39.56 395 ILE A O 1
ATOM 2943 N N . ASP A 1 396 ? -72.015 -2.829 4.221 1.00 49.78 396 ASP A N 1
ATOM 2944 C CA . ASP A 1 396 ? -72.899 -3.901 4.739 1.00 58.04 396 ASP A CA 1
ATOM 2945 C C . ASP A 1 396 ? -73.711 -3.452 5.985 1.00 58.80 396 ASP A C 1
ATOM 2946 O O . ASP A 1 396 ? -73.622 -4.044 7.078 1.00 58.52 396 ASP A O 1
ATOM 2951 N N . VAL A 1 397 ? -74.495 -2.394 5.787 1.00 59.26 397 VAL A N 1
ATOM 2952 C CA . VAL A 1 397 ? -75.140 -1.643 6.882 1.00 57.28 397 VAL A CA 1
ATOM 2953 C C . VAL A 1 397 ? -76.114 -2.527 7.687 1.00 55.54 397 VAL A C 1
ATOM 2954 O O . VAL A 1 397 ? -76.980 -3.164 7.104 1.00 54.58 397 VAL A O 1
ATOM 2958 N N . GLN A 1 398 ? -75.949 -2.547 9.012 1.00 58.24 398 GLN A N 1
ATOM 2959 C CA . GLN A 1 398 ? -76.803 -3.302 9.945 1.00 61.27 398 GLN A CA 1
ATOM 2960 C C . GLN A 1 398 ? -76.976 -2.562 11.296 1.00 61.38 398 GLN A C 1
ATOM 2961 O O . GLN A 1 398 ? -76.982 -3.171 12.378 1.00 65.96 398 GLN A O 1
ATOM 2967 N N . GLY A 1 399 ? -77.091 -1.244 11.228 1.00 56.18 399 GLY A N 1
ATOM 2968 C CA . GLY A 1 399 ? -77.370 -0.424 12.399 1.00 50.82 399 GLY A CA 1
ATOM 2969 C C . GLY A 1 399 ? -78.149 0.772 11.912 1.00 49.60 399 GLY A C 1
ATOM 2970 O O . GLY A 1 399 ? -78.091 1.089 10.722 1.00 47.06 399 GLY A O 1
ATOM 2971 N N . PRO A 1 400 ? -78.889 1.441 12.808 1.00 47.58 400 PRO A N 1
ATOM 2972 C CA . PRO A 1 400 ? -79.767 2.542 12.364 1.00 48.45 400 PRO A CA 1
ATOM 2973 C C . PRO A 1 400 ? -79.101 3.864 11.933 1.00 45.82 400 PRO A C 1
ATOM 2974 O O . PRO A 1 400 ? -79.747 4.650 11.248 1.00 45.22 400 PRO A O 1
ATOM 2978 N N . GLU A 1 401 ? -77.832 4.095 12.297 1.00 44.41 401 GLU A N 1
ATOM 2979 C CA . GLU A 1 401 ? -77.152 5.371 12.053 1.00 43.04 401 GLU A CA 1
ATOM 2980 C C . GLU A 1 401 ? -75.810 5.220 11.279 1.00 42.55 401 GLU A C 1
ATOM 2981 O O . GLU A 1 401 ? -74.745 5.503 11.830 1.00 41.15 401 GLU A O 1
ATOM 2987 N N . PRO A 1 402 ? -75.862 4.783 10.003 1.00 43.85 402 PRO A N 1
ATOM 2988 C CA . PRO A 1 402 ? -74.625 4.639 9.223 1.00 45.20 402 PRO A CA 1
ATOM 2989 C C . PRO A 1 402 ? -74.055 5.991 8.815 1.00 45.36 402 PRO A C 1
ATOM 2990 O O . PRO A 1 402 ? -74.803 6.956 8.688 1.00 41.59 402 PRO A O 1
ATOM 2994 N N . PHE A 1 403 ? -72.739 6.046 8.614 1.00 41.96 403 PHE A N 1
ATOM 2995 C CA . PHE A 1 403 ? -72.025 7.301 8.380 1.00 39.63 403 PHE A CA 1
ATOM 2996 C C . PHE A 1 403 ? -71.156 7.247 7.110 1.00 37.71 403 PHE A C 1
ATOM 2997 O O . PHE A 1 403 ? -70.812 6.164 6.618 1.00 36.42 403 PHE A O 1
ATOM 3005 N N . VAL A 1 404 ? -70.880 8.433 6.567 1.00 39.64 404 VAL A N 1
ATOM 3006 C CA . VAL A 1 404 ? -69.953 8.660 5.458 1.00 39.30 404 VAL A CA 1
ATOM 3007 C C . VAL A 1 404 ? -69.235 9.968 5.789 1.00 39.82 404 VAL A C 1
ATOM 3008 O O . VAL A 1 404 ? -69.865 11.014 5.774 1.00 41.68 404 VAL A O 1
ATOM 3012 N N . THR A 1 405 ? -67.937 9.929 6.097 1.00 37.02 405 THR A N 1
ATOM 3013 C CA . THR A 1 405 ? -67.205 11.165 6.391 1.00 32.70 405 THR A CA 1
ATOM 3014 C C . THR A 1 405 ? -66.734 11.778 5.075 1.00 31.88 405 THR A C 1
ATOM 3015 O O . THR A 1 405 ? -66.597 11.070 4.075 1.00 29.53 405 THR A O 1
ATOM 3019 N N . PRO A 1 406 ? -66.447 13.087 5.069 1.00 31.54 406 PRO A N 1
ATOM 3020 C CA . PRO A 1 406 ? -65.718 13.634 3.946 1.00 34.26 406 PRO A CA 1
ATOM 3021 C C . PRO A 1 406 ? -64.300 13.066 3.920 1.00 31.65 406 PRO A C 1
ATOM 3022 O O . PRO A 1 406 ? -63.872 12.412 4.887 1.00 31.41 406 PRO A O 1
ATOM 3026 N N . LYS A 1 407 ? -63.608 13.321 2.822 1.00 31.02 407 LYS A N 1
ATOM 3027 C CA . LYS A 1 407 ? -62.200 12.960 2.688 1.00 31.41 407 LYS A CA 1
ATOM 3028 C C . LYS A 1 407 ? -61.337 14.015 3.387 1.00 31.38 407 LYS A C 1
ATOM 3029 O O . LYS A 1 407 ? -61.301 15.182 2.965 1.00 32.16 407 LYS A O 1
ATOM 3035 N N . LEU A 1 408 ? -60.666 13.589 4.452 1.00 27.54 408 LEU A N 1
ATOM 3036 C CA . LEU A 1 408 ? -59.924 14.457 5.334 1.00 27.74 408 LEU A CA 1
ATOM 3037 C C . LEU A 1 408 ? -58.460 14.551 4.894 1.00 28.80 408 LEU A C 1
ATOM 3038 O O . LEU A 1 408 ? -57.829 13.520 4.674 1.00 26.64 408 LEU A O 1
ATOM 3043 N N . GLY A 1 409 ? -57.962 15.786 4.763 1.00 27.50 409 GLY A N 1
ATOM 3044 C CA . GLY A 1 409 ? -56.502 16.079 4.690 1.00 26.15 409 GLY A CA 1
ATOM 3045 C C . GLY A 1 409 ? -55.843 16.039 6.075 1.00 24.80 409 GLY A C 1
ATOM 3046 O O . GLY A 1 409 ? -56.494 15.755 7.115 1.00 24.10 409 GLY A O 1
ATOM 3047 N N . HIS A 1 410 ? -54.546 16.337 6.121 1.00 24.02 410 HIS A N 1
ATOM 3048 C CA . HIS A 1 410 ? -53.800 16.236 7.376 1.00 22.92 410 HIS A CA 1
ATOM 3049 C C . HIS A 1 410 ? -54.358 17.155 8.467 1.00 23.96 410 HIS A C 1
ATOM 3050 O O . HIS A 1 410 ? -54.571 18.332 8.236 1.00 24.49 410 HIS A O 1
ATOM 3057 N N . GLY A 1 411 ? -54.601 16.608 9.648 1.00 24.03 411 GLY A N 1
ATOM 3058 C CA . GLY A 1 411 ? -55.074 17.408 10.778 1.00 25.69 411 GLY A CA 1
ATOM 3059 C C . GLY A 1 411 ? -56.539 17.833 10.697 1.00 26.08 411 GLY A C 1
ATOM 3060 O O . GLY A 1 411 ? -57.008 18.585 11.584 1.00 24.22 411 GLY A O 1
ATOM 3061 N N . GLU A 1 412 ? -57.243 17.385 9.651 1.00 25.62 412 GLU A N 1
ATOM 3062 C CA . GLU A 1 412 ? -58.679 17.644 9.497 1.00 25.03 412 GLU A CA 1
ATOM 3063 C C . GLU A 1 412 ? -59.490 16.622 10.265 1.00 26.52 412 GLU A C 1
ATOM 3064 O O . GLU A 1 412 ? -59.016 15.511 10.536 1.00 26.28 412 GLU A O 1
ATOM 3070 N N . ARG A 1 413 ? -60.712 17.017 10.658 1.00 25.64 413 ARG A N 1
ATOM 3071 C CA . ARG A 1 413 ? -61.503 16.289 11.670 1.00 27.34 413 ARG A CA 1
ATOM 3072 C C . ARG A 1 413 ? -62.970 16.146 11.262 1.00 29.80 413 ARG A C 1
ATOM 3073 O O . ARG A 1 413 ? -63.473 16.943 10.472 1.00 29.96 413 ARG A O 1
ATOM 3081 N N . TYR A 1 414 ? -63.645 15.133 11.799 1.00 29.37 414 TYR A N 1
ATOM 3082 C CA . TYR A 1 414 ? -65.091 14.985 11.593 1.00 31.10 414 TYR A CA 1
ATOM 3083 C C . TYR A 1 414 ? -65.772 14.271 12.768 1.00 32.75 414 TYR A C 1
ATOM 3084 O O . TYR A 1 414 ? -65.286 13.228 13.225 1.00 30.63 414 TYR A O 1
ATOM 3093 N N . ARG A 1 415 ? -66.897 14.838 13.245 1.00 31.53 415 ARG A N 1
ATOM 3094 C CA . ARG A 1 415 ? -67.617 14.331 14.425 1.00 32.32 415 ARG A CA 1
ATOM 3095 C C . ARG A 1 415 ? -68.939 13.643 14.081 1.00 32.78 415 ARG A C 1
ATOM 3096 O O . ARG A 1 415 ? -69.651 14.044 13.166 1.00 32.92 415 ARG A O 1
ATOM 3104 N N . ILE A 1 416 ? -69.237 12.577 14.810 1.00 34.52 416 ILE A N 1
ATOM 3105 C CA . ILE A 1 416 ? -70.483 11.820 14.666 1.00 36.87 416 ILE A CA 1
ATOM 3106 C C . ILE A 1 416 ? -70.962 11.486 16.082 1.00 37.55 416 ILE A C 1
ATOM 3107 O O . ILE A 1 416 ? -70.193 10.936 16.886 1.00 35.25 416 ILE A O 1
ATOM 3112 N N . THR A 1 417 ? -72.211 11.844 16.402 1.00 39.67 417 THR A N 1
ATOM 3113 C CA . THR A 1 417 ? -72.830 11.500 17.699 1.00 38.44 417 THR A CA 1
ATOM 3114 C C . THR A 1 417 ? -73.768 10.322 17.490 1.00 37.03 417 THR A C 1
ATOM 3115 O O . THR A 1 417 ? -74.630 10.390 16.635 1.00 37.09 417 THR A O 1
ATOM 3119 N N . PHE A 1 418 ? -73.590 9.254 18.272 1.00 35.63 418 PHE A N 1
ATOM 3120 C CA . PHE A 1 418 ? -74.361 8.020 18.128 1.00 36.72 418 PHE A CA 1
ATOM 3121 C C . PHE A 1 418 ? -75.420 8.004 19.242 1.00 36.92 418 PHE A C 1
ATOM 3122 O O . PHE A 1 418 ? -75.076 8.169 20.413 1.00 41.17 418 PHE A O 1
ATOM 3130 N N . THR A 1 419 ? -76.688 7.847 18.868 1.00 39.64 419 THR A N 1
ATOM 3131 C CA . THR A 1 419 ? -77.813 7.869 19.845 1.00 43.47 419 THR A CA 1
ATOM 3132 C C . THR A 1 419 ? -78.542 6.531 20.047 1.00 45.54 419 THR A C 1
ATOM 3133 O O . THR A 1 419 ? -79.286 6.397 21.024 1.00 43.75 419 THR A O 1
ATOM 3137 N N . LYS A 1 420 ? -78.335 5.557 19.153 1.00 46.22 420 LYS A N 1
ATOM 3138 C CA . LYS A 1 420 ? -79.006 4.249 19.241 1.00 47.71 420 LYS A CA 1
ATOM 3139 C C . LYS A 1 420 ? -78.016 3.076 19.105 1.00 50.26 420 LYS A C 1
ATOM 3140 O O . LYS A 1 420 ? -76.944 3.232 18.514 1.00 47.65 420 LYS A O 1
ATOM 3146 N N . PRO A 1 421 ? -78.373 1.888 19.651 1.00 50.77 421 PRO A N 1
ATOM 3147 C CA . PRO A 1 421 ? -77.393 0.796 19.631 1.00 48.05 421 PRO A CA 1
ATOM 3148 C C . PRO A 1 421 ? -77.217 0.232 18.217 1.00 46.30 421 PRO A C 1
ATOM 3149 O O . PRO A 1 421 ? -78.120 0.355 17.389 1.00 43.82 421 PRO A O 1
ATOM 3153 N N . GLY A 1 422 ? -76.039 -0.322 17.927 1.00 43.08 422 GLY A N 1
ATOM 3154 C CA . GLY A 1 422 ? -75.778 -0.931 16.624 1.00 41.01 422 GLY A CA 1
ATOM 3155 C C . GLY A 1 422 ? -74.300 -1.195 16.369 1.00 41.34 422 GLY A C 1
ATOM 3156 O O . GLY A 1 422 ? -73.441 -0.730 17.121 1.00 40.29 422 GLY A O 1
ATOM 3157 N N . GLU A 1 423 ? -74.026 -1.972 15.328 1.00 40.34 423 GLU A N 1
ATOM 3158 C CA . GLU A 1 423 ? -72.654 -2.317 14.921 1.00 42.35 423 GLU A CA 1
ATOM 3159 C C . GLU A 1 423 ? -72.396 -1.784 13.518 1.00 39.29 423 GLU A C 1
ATOM 3160 O O . GLU A 1 423 ? -73.257 -1.901 12.654 1.00 37.55 423 GLU A O 1
ATOM 3166 N N . TYR A 1 424 ? -71.205 -1.202 13.303 1.00 38.10 424 TYR A N 1
ATOM 3167 C CA . TYR A 1 424 ? -70.809 -0.640 12.014 1.00 36.21 424 TYR A CA 1
ATOM 3168 C C . TYR A 1 424 ? -69.373 -1.067 11.657 1.00 34.98 424 TYR A C 1
ATOM 3169 O O . TYR A 1 424 ? -68.419 -0.728 12.352 1.00 33.00 424 TYR A O 1
ATOM 3178 N N . VAL A 1 425 ? -69.263 -1.819 10.574 1.00 34.63 425 VAL A N 1
ATOM 3179 C CA . VAL A 1 425 ? -67.993 -2.117 9.940 1.00 35.31 425 VAL A CA 1
ATOM 3180 C C . VAL A 1 425 ? -67.811 -1.047 8.874 1.00 31.71 425 VAL A C 1
ATOM 3181 O O . VAL A 1 425 ? -68.731 -0.792 8.095 1.00 31.44 425 VAL A O 1
ATOM 3185 N N . TYR A 1 426 ? -66.623 -0.437 8.813 1.00 28.27 426 TYR A N 1
ATOM 3186 C CA . TYR A 1 426 ? -66.366 0.668 7.883 1.00 27.02 426 TYR A CA 1
ATOM 3187 C C . TYR A 1 426 ? -64.992 0.562 7.210 1.00 28.40 426 TYR A C 1
ATOM 3188 O O . TYR A 1 426 ? -64.099 -0.112 7.723 1.00 27.44 426 TYR A O 1
ATOM 3197 N N . ILE A 1 427 ? -64.870 1.191 6.046 1.00 28.60 427 ILE A N 1
ATOM 3198 C CA . ILE A 1 427 ? -63.610 1.217 5.272 1.00 31.00 427 ILE A CA 1
ATOM 3199 C C . ILE A 1 427 ? -63.281 2.635 4.830 1.00 29.89 427 ILE A C 1
ATOM 3200 O O . ILE A 1 427 ? -64.097 3.544 4.988 1.00 30.75 427 ILE A O 1
ATOM 3205 N N . CYS A 1 428 ? -62.080 2.810 4.278 1.00 27.00 428 CYS A N 1
ATOM 3206 C CA . CYS A 1 428 ? -61.723 3.994 3.510 1.00 27.02 428 CYS A CA 1
ATOM 3207 C C . CYS A 1 428 ? -62.025 3.749 2.030 1.00 28.94 428 CYS A C 1
ATOM 3208 O O . CYS A 1 428 ? -61.564 2.740 1.469 1.00 28.00 428 CYS A O 1
ATOM 3211 N N . SER A 1 429 ? -62.770 4.663 1.388 1.00 28.39 429 SER A N 1
ATOM 3212 C CA . SER A 1 429 ? -63.111 4.517 -0.051 1.00 30.42 429 SER A CA 1
ATOM 3213 C C . SER A 1 429 ? -61.895 4.694 -0.974 1.00 31.22 429 SER A C 1
ATOM 3214 O O . SER A 1 429 ? -61.880 4.143 -2.080 1.00 29.85 429 SER A O 1
ATOM 3217 N N . ILE A 1 430 ? -60.889 5.426 -0.501 1.00 26.91 430 ILE A N 1
ATOM 3218 C CA . ILE A 1 430 ? -59.671 5.681 -1.273 1.00 29.82 430 ILE A CA 1
ATOM 3219 C C . ILE A 1 430 ? -58.740 4.461 -1.221 1.00 29.04 430 ILE A C 1
ATOM 3220 O O . ILE A 1 430 ? -58.191 4.091 -2.252 1.00 28.70 430 ILE A O 1
ATOM 3225 N N . HIS A 1 431 ? -58.571 3.877 -0.024 1.00 26.46 431 HIS A N 1
ATOM 3226 C CA . HIS A 1 431 ? -57.755 2.681 0.221 1.00 27.78 431 HIS A CA 1
ATOM 3227 C C . HIS A 1 431 ? -58.634 1.552 0.810 1.00 26.77 431 HIS A C 1
ATOM 3228 O O . HIS A 1 431 ? -58.728 1.393 2.035 1.00 26.70 431 HIS A O 1
ATOM 3235 N N . PRO A 1 432 ? -59.297 0.757 -0.048 1.00 28.47 432 PRO A N 1
ATOM 3236 C CA . PRO A 1 432 ? -60.385 -0.133 0.460 1.00 29.59 432 PRO A CA 1
ATOM 3237 C C . PRO A 1 432 ? -60.002 -1.314 1.354 1.00 29.29 432 PRO A C 1
ATOM 3238 O O . PRO A 1 432 ? -60.877 -1.910 2.022 1.00 28.89 432 PRO A O 1
ATOM 3242 N N . TYR A 1 433 ? -58.710 -1.621 1.409 1.00 27.52 433 TYR A N 1
ATOM 3243 C CA . TYR A 1 433 ? -58.158 -2.574 2.412 1.00 26.04 433 TYR A CA 1
ATOM 3244 C C . TYR A 1 433 ? -58.058 -2.028 3.862 1.00 25.65 433 TYR A C 1
ATOM 3245 O O . TYR A 1 433 ? -57.833 -2.796 4.780 1.00 26.60 433 TYR A O 1
ATOM 3254 N N . MET A 1 434 ? -58.217 -0.716 4.071 1.00 24.27 434 MET A N 1
ATOM 3255 C CA . MET A 1 434 ? -58.322 -0.153 5.429 1.00 26.08 434 MET A CA 1
ATOM 3256 C C . MET A 1 434 ? -59.699 -0.495 5.972 1.00 26.52 434 MET A C 1
ATOM 3257 O O . MET A 1 434 ? -60.680 -0.266 5.266 1.00 30.45 434 MET A O 1
ATOM 3262 N N . LYS A 1 435 ? -59.759 -1.017 7.194 1.00 25.81 435 LYS A N 1
ATOM 3263 C CA . LYS A 1 435 ?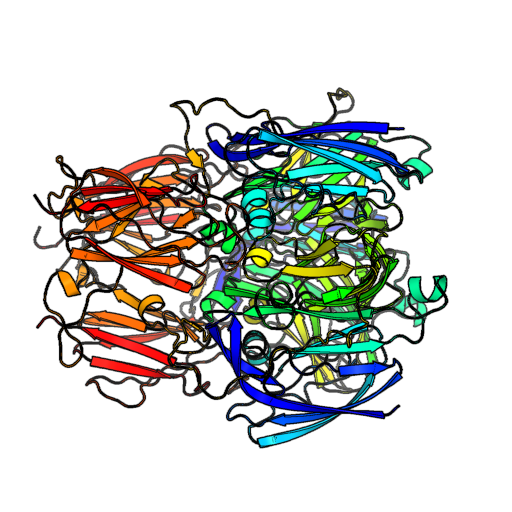 -61.033 -1.422 7.822 1.00 27.73 435 LYS A CA 1
ATOM 3264 C C . LYS A 1 435 ? -61.052 -1.240 9.323 1.00 28.24 435 LYS A C 1
ATOM 3265 O O . LYS A 1 435 ? -60.047 -1.465 10.004 1.00 28.23 435 LYS A O 1
ATOM 3271 N N . GLY A 1 436 ? -62.211 -0.837 9.851 1.00 27.22 436 GLY A N 1
ATOM 3272 C CA . GLY A 1 436 ? -62.413 -0.724 11.278 1.00 27.83 436 GLY A CA 1
ATOM 3273 C C . GLY A 1 436 ? -63.869 -1.003 11.676 1.00 27.72 436 GLY A C 1
ATOM 3274 O O . GLY A 1 436 ? -64.724 -1.182 10.811 1.00 29.10 436 GLY A O 1
ATOM 3275 N N . ILE A 1 437 ? -64.108 -1.035 12.979 1.00 28.70 437 ILE A N 1
ATOM 3276 C CA . ILE A 1 437 ? -65.435 -1.315 13.576 1.00 29.36 437 ILE A CA 1
ATOM 3277 C C . ILE A 1 437 ? -65.748 -0.321 14.700 1.00 29.65 437 ILE A C 1
ATOM 3278 O O . ILE A 1 437 ? -64.897 -0.043 15.573 1.00 28.26 437 ILE A O 1
ATOM 3283 N N . ILE A 1 438 ? -66.993 0.173 14.707 1.00 30.34 438 ILE A N 1
ATOM 3284 C CA . ILE A 1 438 ? -67.560 0.857 15.875 1.00 31.66 438 ILE A CA 1
ATOM 3285 C C . ILE A 1 438 ? -68.837 0.120 16.296 1.00 30.09 438 ILE A C 1
ATOM 3286 O O . ILE A 1 438 ? -69.703 -0.150 15.470 1.00 31.33 438 ILE A O 1
ATOM 3291 N N . ARG A 1 439 ? -68.919 -0.212 17.577 1.00 32.45 439 ARG A N 1
ATOM 3292 C CA . ARG A 1 439 ? -70.140 -0.757 18.170 1.00 34.30 439 ARG A CA 1
ATOM 3293 C C . ARG A 1 439 ? -70.656 0.198 19.245 1.00 34.85 439 ARG A C 1
ATOM 3294 O O . ARG A 1 439 ? -69.880 0.706 20.068 1.00 33.39 439 ARG A O 1
ATOM 3302 N N . VAL A 1 440 ? -71.976 0.412 19.252 1.00 37.70 440 VAL A N 1
ATOM 3303 C CA . VAL A 1 440 ? -72.634 1.290 20.230 1.00 37.15 440 VAL A CA 1
ATOM 3304 C C . VAL A 1 440 ? -73.553 0.435 21.133 1.00 36.71 440 VAL A C 1
ATOM 3305 O O . VAL A 1 440 ? -74.407 -0.290 20.621 1.00 35.41 440 VAL A O 1
ATOM 3309 N N . TYR A 1 441 ? -73.380 0.535 22.450 1.00 36.07 441 TYR A N 1
ATOM 3310 C CA . TYR A 1 441 ? -74.117 -0.301 23.406 1.00 36.24 441 TYR A CA 1
ATOM 3311 C C . TYR A 1 441 ? -75.090 0.515 24.265 1.00 36.82 441 TYR A C 1
ATOM 3312 O O . TYR A 1 441 ? -74.908 1.717 24.468 1.00 33.39 441 TYR A O 1
ATOM 3321 N N . GLU A 1 442 ? -76.102 -0.182 24.780 1.00 40.87 442 GLU A N 1
ATOM 3322 C CA . GLU A 1 442 ? -77.213 0.409 25.535 1.00 44.22 442 GLU A CA 1
ATOM 3323 C C . GLU A 1 442 ? -77.662 -0.596 26.594 1.00 43.59 442 GLU A C 1
ATOM 3324 O O . GLU A 1 442 ? -77.777 -1.788 26.280 1.00 42.47 442 GLU A O 1
ATOM 3330 N N . PRO A 1 443 ? -77.932 -0.136 27.837 1.00 46.64 443 PRO A N 1
ATOM 3331 C CA . PRO A 1 443 ? -78.533 -1.040 28.833 1.00 49.55 443 PRO A CA 1
ATOM 3332 C C . PRO A 1 443 ? -79.829 -1.704 28.354 1.00 47.80 443 PRO A C 1
ATOM 3333 O O . PRO A 1 443 ? -80.641 -1.041 27.727 1.00 47.07 443 PRO A O 1
ATOM 3337 N N . LEU A 1 444 ? -79.980 -3.004 28.603 1.00 50.58 444 LEU A N 1
ATOM 3338 C CA . LEU A 1 444 ? -81.255 -3.695 28.367 1.00 58.08 444 LEU A CA 1
ATOM 3339 C C . LEU A 1 444 ? -82.264 -3.305 29.439 1.00 54.37 444 LEU A C 1
ATOM 3340 O O . LEU A 1 444 ? -83.196 -2.570 29.155 1.00 57.33 444 LEU A O 1
ATOM 3345 N N . ALA B 1 20 ? 2.170 -13.140 26.324 1.00 48.99 20 ALA B N 1
ATOM 3346 C CA . ALA B 1 20 ? 1.954 -13.671 27.703 1.00 48.54 20 ALA B CA 1
ATOM 3347 C C . ALA B 1 20 ? 0.640 -14.465 27.821 1.00 47.57 20 ALA B C 1
ATOM 3348 O O . ALA B 1 20 ? -0.153 -14.545 26.867 1.00 43.79 20 ALA B O 1
ATOM 3350 N N . GLU B 1 21 ? 0.455 -15.074 28.989 1.00 46.00 21 GLU B N 1
ATOM 3351 C CA . GLU B 1 21 ? -0.782 -15.727 29.373 1.00 45.25 21 GLU B CA 1
ATOM 3352 C C . GLU B 1 21 ? -1.393 -14.842 30.418 1.00 43.66 21 GLU B C 1
ATOM 3353 O O . GLU B 1 21 ? -0.730 -14.479 31.390 1.00 44.54 21 GLU B O 1
ATOM 3359 N N . ARG B 1 22 ? -2.663 -14.523 30.232 1.00 38.05 22 ARG B N 1
ATOM 3360 C CA . ARG B 1 22 ? -3.401 -13.608 31.092 1.00 35.64 22 ARG B CA 1
ATOM 3361 C C . ARG B 1 22 ? -4.626 -14.351 31.566 1.00 34.48 22 ARG B C 1
ATOM 3362 O O . ARG B 1 22 ? -5.291 -15.008 30.766 1.00 38.94 22 ARG B O 1
ATOM 3370 N N . HIS B 1 23 ? -4.925 -14.251 32.844 1.00 29.91 23 HIS B N 1
ATOM 3371 C CA . HIS B 1 23 ? -6.047 -14.964 33.428 1.00 30.47 23 HIS B CA 1
ATOM 3372 C C . HIS B 1 23 ? -7.013 -14.021 34.107 1.00 29.92 23 HIS B C 1
ATOM 3373 O O . HIS B 1 23 ? -6.611 -13.156 34.895 1.00 29.29 23 HIS B O 1
ATOM 3380 N N . PHE B 1 24 ? -8.309 -14.260 33.883 1.00 28.59 24 PHE B N 1
ATOM 3381 C CA . PHE B 1 24 ? -9.377 -13.489 34.483 1.00 28.33 24 PHE B CA 1
ATOM 3382 C C . PHE B 1 24 ? -10.463 -14.396 35.010 1.00 27.25 24 PHE B C 1
ATOM 3383 O O . PHE B 1 24 ? -10.780 -15.404 34.376 1.00 27.17 24 PHE B O 1
ATOM 3391 N N . THR B 1 25 ? -11.050 -14.013 36.143 1.00 25.93 25 THR B N 1
ATOM 3392 C CA . THR B 1 25 ? -12.194 -14.718 36.726 1.00 26.79 25 THR B CA 1
ATOM 3393 C C . THR B 1 25 ? -13.448 -13.838 36.693 1.00 26.45 25 THR B C 1
ATOM 3394 O O . THR B 1 25 ? -13.423 -12.706 37.172 1.00 26.60 25 THR B O 1
ATOM 3398 N N . LEU B 1 26 ? -14.542 -14.365 36.129 1.00 25.41 26 LEU B N 1
ATOM 3399 C CA . LEU B 1 26 ? -15.830 -13.705 36.148 1.00 25.03 2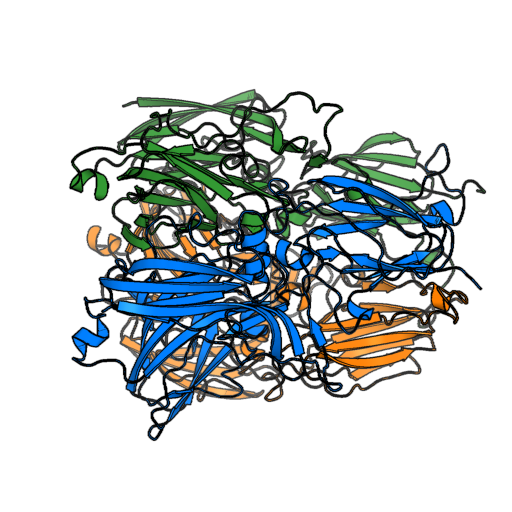6 LEU B CA 1
ATOM 3400 C C . LEU B 1 26 ? -16.825 -14.562 36.939 1.00 25.17 26 LEU B C 1
ATOM 3401 O O . LEU B 1 26 ? -16.881 -15.792 36.732 1.00 24.82 26 LEU B O 1
ATOM 3406 N N . GLU B 1 27 ? -17.592 -13.916 37.823 1.00 24.07 27 GLU B N 1
ATOM 3407 C CA . GLU B 1 27 ? -18.547 -14.571 38.699 1.00 24.20 27 GLU B CA 1
ATOM 3408 C C . GLU B 1 27 ? -19.958 -14.048 38.457 1.00 24.91 27 GLU B C 1
ATOM 3409 O O . GLU B 1 27 ? -20.272 -12.894 38.806 1.00 23.06 27 GLU B O 1
ATOM 3415 N N . ALA B 1 28 ? -20.821 -14.888 37.863 1.00 26.06 28 ALA B N 1
ATOM 3416 C CA . ALA B 1 28 ? -22.207 -14.519 37.622 1.00 24.33 28 ALA B CA 1
ATOM 3417 C C . ALA B 1 28 ? -23.033 -14.506 38.911 1.00 26.74 28 ALA B C 1
ATOM 3418 O O . ALA B 1 28 ? -23.004 -15.484 39.689 1.00 25.54 28 ALA B O 1
ATOM 3420 N N . ARG B 1 29 ? -23.781 -13.414 39.132 1.00 24.97 29 ARG B N 1
ATOM 3421 C CA . ARG B 1 29 ? -24.490 -13.144 40.393 1.00 28.57 29 ARG B CA 1
ATOM 3422 C C . ARG B 1 29 ? -25.769 -12.362 40.157 1.00 27.11 29 ARG B C 1
ATOM 3423 O O . ARG B 1 29 ? -25.896 -11.676 39.151 1.00 26.04 29 ARG B O 1
ATOM 3431 N N . SER B 1 30 ? -26.703 -12.461 41.094 1.00 25.85 30 SER B N 1
ATOM 3432 C CA . SER B 1 30 ? -27.832 -11.544 41.181 1.00 25.55 30 SER B CA 1
ATOM 3433 C C . SER B 1 30 ? -27.404 -10.337 42.043 1.00 26.06 30 SER B C 1
ATOM 3434 O O . SER B 1 30 ? -26.818 -10.536 43.100 1.00 27.55 30 SER B O 1
ATOM 3437 N N . SER B 1 31 ? -27.671 -9.104 41.597 1.00 26.27 31 SER B N 1
ATOM 3438 C CA . SER B 1 31 ? -27.129 -7.878 42.245 1.00 26.63 31 SER B CA 1
ATOM 3439 C C . SER B 1 31 ? -28.117 -6.689 42.332 1.00 25.63 31 SER B C 1
ATOM 3440 O O . SER B 1 31 ? -29.226 -6.708 41.735 1.00 23.57 31 SER B O 1
ATOM 3443 N N . ILE B 1 32 ? -27.728 -5.684 43.125 1.00 24.77 32 ILE B N 1
ATOM 3444 C CA . ILE B 1 32 ? -28.438 -4.385 43.238 1.00 26.30 32 ILE B CA 1
ATOM 3445 C C . ILE B 1 32 ? -27.423 -3.251 42.965 1.00 27.89 32 ILE B C 1
ATOM 3446 O O . ILE B 1 32 ? -26.419 -3.133 43.675 1.00 28.21 32 ILE B O 1
ATOM 3451 N N . PHE B 1 33 ? -27.686 -2.417 41.947 1.00 26.27 33 PHE B N 1
ATOM 3452 C CA . PHE B 1 33 ? -26.781 -1.328 41.544 1.00 25.65 33 PHE B CA 1
ATOM 3453 C C . PHE B 1 33 ? -27.351 0.045 41.961 1.00 26.58 33 PHE B C 1
ATOM 3454 O O . PHE B 1 33 ? -28.542 0.305 41.798 1.00 25.33 33 PHE B O 1
ATOM 3462 N N . GLU B 1 34 ? -26.507 0.918 42.514 1.00 27.50 34 GLU B N 1
ATOM 3463 C CA . GLU B 1 34 ? -26.911 2.297 42.839 1.00 27.43 34 GLU B CA 1
ATOM 3464 C C . GLU B 1 34 ? -26.644 3.184 41.608 1.00 26.48 34 GLU B C 1
ATOM 3465 O O . GLU B 1 34 ? -25.502 3.580 41.358 1.00 29.32 34 GLU B O 1
ATOM 3471 N N . VAL B 1 35 ? -27.678 3.416 40.800 1.00 25.13 35 VAL B N 1
ATOM 3472 C CA . VAL B 1 35 ? -27.537 4.123 39.512 1.00 24.37 35 VAL B CA 1
ATOM 3473 C C . VAL B 1 35 ? -27.716 5.642 39.595 1.00 24.97 35 VAL B C 1
ATOM 3474 O O . VAL B 1 35 ? -27.403 6.352 38.618 1.00 23.88 35 VAL B O 1
ATOM 3478 N N . ASP B 1 36 ? -28.275 6.130 40.704 1.00 22.69 36 ASP B N 1
ATOM 3479 C CA . ASP B 1 36 ? -28.422 7.574 40.965 1.00 24.37 36 ASP B CA 1
ATOM 3480 C C . ASP B 1 36 ? -28.515 7.741 42.489 1.00 24.28 36 ASP B C 1
ATOM 3481 O O . ASP B 1 36 ? -28.671 6.723 43.215 1.00 22.59 36 ASP B O 1
ATOM 3486 N N . GLN B 1 37 ? -28.460 8.984 42.987 1.00 23.80 37 GLN B N 1
ATOM 3487 C CA . GLN B 1 37 ? -28.682 9.194 44.424 1.00 24.08 37 GLN B CA 1
ATOM 3488 C C . GLN B 1 37 ? -30.101 8.760 44.726 1.00 23.27 37 GLN B C 1
ATOM 3489 O O . GLN B 1 37 ? -30.992 9.207 44.056 1.00 26.04 37 GLN B O 1
ATOM 3495 N N . GLY B 1 38 ? -30.284 7.825 45.682 1.00 23.08 38 GLY B N 1
ATOM 3496 C CA . GLY B 1 38 ? -31.581 7.285 46.037 1.00 21.91 38 GLY B CA 1
ATOM 3497 C C . GLY B 1 38 ? -32.274 6.349 45.035 1.00 23.51 38 GLY B C 1
ATOM 3498 O O . GLY B 1 38 ? -33.437 5.999 45.240 1.00 24.01 38 GLY B O 1
ATOM 3499 N N . VAL B 1 39 ? -31.568 5.923 43.984 1.00 23.54 39 VAL B N 1
ATOM 3500 C CA . VAL B 1 39 ? -32.176 5.102 42.907 1.00 22.51 39 VAL B CA 1
ATOM 3501 C C . VAL B 1 39 ? -31.393 3.814 42.735 1.00 22.92 39 VAL B C 1
ATOM 3502 O O . VAL B 1 39 ? -30.175 3.848 42.414 1.00 24.19 39 VAL B O 1
ATOM 3506 N N . TYR B 1 40 ? -32.091 2.687 42.956 1.00 23.59 40 TYR B N 1
ATOM 3507 C CA . TYR B 1 40 ? -31.492 1.348 42.929 1.00 25.45 40 TYR B CA 1
ATOM 3508 C C . TYR B 1 40 ? -32.057 0.493 41.778 1.00 25.32 40 TYR B C 1
ATOM 3509 O O . TYR B 1 40 ? -33.237 0.556 41.508 1.00 26.17 40 TYR B O 1
ATOM 3518 N N . LEU B 1 41 ? -31.193 -0.301 41.132 1.00 22.73 41 LEU B N 1
ATOM 3519 C CA . LEU B 1 41 ? -31.583 -1.178 40.018 1.00 23.69 41 LEU B CA 1
ATOM 3520 C C . LEU B 1 41 ? -31.312 -2.634 40.355 1.00 22.25 41 LEU B C 1
ATOM 3521 O O . LEU B 1 41 ? -30.160 -3.010 40.569 1.00 23.74 41 LEU B O 1
ATOM 3526 N N . ARG B 1 42 ? -32.354 -3.458 40.351 1.00 22.95 42 ARG B N 1
ATOM 3527 C CA . ARG B 1 42 ? -32.196 -4.918 40.529 1.00 25.00 42 ARG B CA 1
ATOM 3528 C C . ARG B 1 42 ? -31.879 -5.587 39.200 1.00 25.38 42 ARG B C 1
ATOM 3529 O O . ARG B 1 42 ? -32.502 -5.283 38.185 1.00 25.61 42 ARG B O 1
ATOM 3537 N N . GLY B 1 43 ? -30.892 -6.475 39.204 1.00 24.65 43 GLY B N 1
ATOM 3538 C CA . GLY B 1 43 ? -30.544 -7.236 37.990 1.00 24.11 43 GLY B CA 1
ATOM 3539 C C . GLY B 1 43 ? -29.523 -8.326 38.186 1.00 23.61 43 GLY B C 1
ATOM 3540 O O . GLY B 1 43 ? -29.441 -8.925 39.282 1.00 22.79 43 GLY B O 1
ATOM 3541 N N . PHE B 1 44 ? -28.747 -8.587 37.125 1.00 21.18 44 PHE B N 1
ATOM 3542 C CA . PHE B 1 44 ? -27.717 -9.622 37.128 1.00 22.15 44 PHE B CA 1
ATOM 3543 C C . PHE B 1 44 ? -26.381 -8.965 36.805 1.00 22.26 44 PHE B C 1
ATOM 3544 O O . PHE B 1 44 ? -26.324 -8.009 35.997 1.00 21.75 44 PHE B O 1
ATOM 3552 N N . SER B 1 45 ? -25.308 -9.478 37.414 1.00 21.31 45 SER B N 1
ATOM 3553 C CA . SER B 1 45 ? -23.966 -8.946 37.172 1.00 21.06 45 SER B CA 1
ATOM 3554 C C . SER B 1 45 ? -22.916 -10.026 36.949 1.00 21.94 45 SER B C 1
ATOM 3555 O O . SER B 1 45 ? -23.172 -11.231 37.153 1.00 21.60 45 SER B O 1
ATOM 3558 N N . PHE B 1 46 ? -21.752 -9.573 36.483 1.00 21.13 46 PHE B N 1
ATOM 3559 C CA . PHE B 1 46 ? -20.485 -10.234 36.742 1.00 21.80 46 PHE B CA 1
ATOM 3560 C C . PHE B 1 46 ? -19.758 -9.480 37.871 1.00 22.59 46 PHE B C 1
ATOM 3561 O O . PHE B 1 46 ? -19.427 -8.289 37.731 1.00 22.68 46 PHE B O 1
ATOM 3569 N N . ASN B 1 47 ? -19.506 -10.170 38.988 1.00 22.11 47 ASN B N 1
ATOM 3570 C CA . ASN B 1 47 ? -18.705 -9.639 40.101 1.00 22.72 47 ASN B CA 1
ATOM 3571 C C . ASN B 1 47 ? -19.292 -8.439 40.845 1.00 24.17 47 ASN B C 1
ATOM 3572 O O . ASN B 1 47 ? -18.559 -7.617 41.376 1.00 25.28 47 ASN B O 1
ATOM 3577 N N . ASP B 1 48 ? -20.625 -8.364 40.905 1.00 22.91 48 ASP B N 1
ATOM 3578 C CA . ASP B 1 48 ? -21.350 -7.370 41.683 1.00 26.07 48 ASP B CA 1
ATOM 3579 C C . ASP B 1 48 ? -21.104 -5.897 41.250 1.00 26.30 48 ASP B C 1
ATOM 3580 O O . ASP B 1 48 ? -21.056 -5.003 42.102 1.00 28.78 48 ASP B O 1
ATOM 3585 N N A MET B 1 49 ? -20.997 -5.681 39.939 0.50 23.25 49 MET B N 1
ATOM 3586 N N B MET B 1 49 ? -20.946 -5.674 39.945 0.50 24.24 49 MET B N 1
ATOM 3587 C CA A MET B 1 49 ? -20.750 -4.363 39.338 0.50 23.13 49 MET B CA 1
ATOM 3588 C CA B MET B 1 49 ? -20.799 -4.327 39.368 0.50 24.61 49 MET B CA 1
ATOM 3589 C C A MET B 1 49 ? -21.333 -4.400 37.915 0.50 22.46 49 MET B C 1
ATOM 3590 C C B MET B 1 49 ? -21.326 -4.388 37.925 0.50 23.35 49 MET B C 1
ATOM 3591 O O A MET B 1 49 ? -21.243 -5.430 37.247 0.50 20.54 49 MET B O 1
ATOM 3592 O O B MET B 1 49 ? -21.198 -5.417 37.260 0.50 21.29 49 MET B O 1
ATOM 3601 N N . SER B 1 50 ? -21.932 -3.295 37.464 1.00 21.78 50 SER B N 1
ATOM 3602 C CA . SER B 1 50 ? -22.448 -3.187 36.074 1.00 22.13 50 SER B CA 1
ATOM 3603 C C . SER B 1 50 ? -22.130 -1.787 35.508 1.00 21.30 50 SER B C 1
ATOM 3604 O O . SER B 1 50 ? -22.657 -0.802 36.021 1.00 21.79 50 SER B O 1
ATOM 3607 N N . PRO B 1 51 ? -21.284 -1.674 34.479 1.00 22.14 51 PRO B N 1
ATOM 3608 C CA . PRO B 1 51 ? -20.592 -2.787 33.809 1.00 22.15 51 PRO B CA 1
ATOM 3609 C C . PRO B 1 51 ? -19.601 -3.605 34.680 1.00 22.25 51 PRO B C 1
ATOM 3610 O O . PRO B 1 51 ? -19.124 -3.124 35.731 1.00 21.85 51 PRO B O 1
ATOM 3614 N N . GLY B 1 52 ? -19.308 -4.824 34.216 1.00 21.68 52 GLY B N 1
ATOM 3615 C CA . GLY B 1 52 ? -18.497 -5.762 34.946 1.00 20.99 52 GLY B CA 1
ATOM 3616 C C . GLY B 1 52 ? -17.024 -5.402 34.842 1.00 22.81 52 GLY B C 1
ATOM 3617 O O . GLY B 1 52 ? -16.694 -4.377 34.243 1.00 23.68 52 GLY B O 1
ATOM 3618 N N . PRO B 1 53 ? -16.146 -6.233 35.418 1.00 22.28 53 PRO B N 1
ATOM 3619 C CA . PRO B 1 53 ? -14.683 -5.961 35.347 1.00 23.06 53 PRO B CA 1
ATOM 3620 C C . PRO B 1 53 ? -14.185 -5.715 33.940 1.00 23.39 53 PRO B C 1
ATOM 3621 O O . PRO B 1 53 ? -14.597 -6.420 32.993 1.00 24.29 53 PRO B O 1
ATOM 3625 N N . MET B 1 54 ? -13.268 -4.762 33.791 1.00 22.81 54 MET B N 1
ATOM 3626 C CA . MET B 1 54 ? -12.670 -4.474 32.501 1.00 24.03 54 MET B CA 1
ATOM 3627 C C . MET B 1 54 ? -11.417 -5.327 32.369 1.00 24.96 54 MET B C 1
ATOM 3628 O O . MET B 1 54 ? -10.611 -5.372 33.295 1.00 25.06 54 MET B O 1
ATOM 3633 N N . LEU B 1 55 ? -11.280 -5.991 31.222 1.00 23.85 55 LEU B N 1
ATOM 3634 C CA . LEU B 1 55 ? -10.136 -6.864 30.913 1.00 24.03 55 LEU B CA 1
ATOM 3635 C C . LEU B 1 55 ? -9.275 -6.208 29.838 1.00 24.92 55 LEU B C 1
ATOM 3636 O O . LEU B 1 55 ? -9.795 -5.739 28.810 1.00 24.20 55 LEU B O 1
ATOM 3641 N N . VAL B 1 56 ? -7.952 -6.190 30.035 1.00 24.84 56 VAL B N 1
ATOM 3642 C CA . VAL B 1 56 ? -7.050 -5.560 29.064 1.00 25.01 56 VAL B CA 1
ATOM 3643 C C . VAL B 1 56 ? -5.886 -6.497 28.782 1.00 25.86 56 VAL B C 1
ATOM 3644 O O . VAL B 1 56 ? -5.207 -6.928 29.719 1.00 26.40 56 VAL B O 1
ATOM 3648 N N . VAL B 1 57 ? -5.680 -6.793 27.499 1.00 26.30 57 VAL B N 1
ATOM 3649 C CA . VAL B 1 57 ? -4.588 -7.653 27.019 1.00 26.25 57 VAL B CA 1
ATOM 3650 C C . VAL B 1 57 ? -3.926 -7.044 25.796 1.00 28.32 57 VAL B C 1
ATOM 3651 O O . VAL B 1 57 ? -4.380 -6.016 25.262 1.00 28.10 57 VAL B O 1
ATOM 3655 N N . GLU B 1 58 ? -2.841 -7.677 25.352 1.00 28.82 58 GLU B N 1
ATOM 3656 C CA . GLU B 1 58 ? -2.144 -7.290 24.136 1.00 31.68 58 GLU B CA 1
ATOM 3657 C C . GLU B 1 58 ? -2.482 -8.268 22.994 1.00 27.85 58 GLU B C 1
ATOM 3658 O O . GLU B 1 58 ? -2.702 -9.455 23.237 1.00 28.64 58 GLU B O 1
ATOM 3664 N N . GLU B 1 59 ? -2.504 -7.758 21.762 1.00 26.09 59 GLU B N 1
ATOM 3665 C CA . GLU B 1 59 ? -2.663 -8.578 20.557 1.00 27.44 59 GLU B CA 1
ATOM 3666 C C . GLU B 1 59 ? -1.677 -9.763 20.541 1.00 30.70 59 GLU B C 1
ATOM 3667 O O . GLU B 1 59 ? -0.484 -9.575 20.802 1.00 30.24 59 GLU B O 1
ATOM 3673 N N . GLY B 1 60 ? -2.194 -10.967 20.275 1.00 30.36 60 GLY B N 1
ATOM 3674 C CA . GLY B 1 60 ? -1.406 -12.206 20.292 1.00 30.32 60 GLY B CA 1
ATOM 3675 C C . GLY B 1 60 ? -1.321 -12.898 21.648 1.00 32.75 60 GLY B C 1
ATOM 3676 O O . GLY B 1 60 ? -0.807 -14.017 21.714 1.00 31.62 60 GLY B O 1
ATOM 3677 N N . ASP B 1 61 ? -1.816 -12.279 22.736 1.00 30.91 61 ASP B N 1
ATOM 3678 C CA . ASP B 1 61 ? -1.818 -12.947 24.061 1.00 31.93 61 ASP B CA 1
ATOM 3679 C C . ASP B 1 61 ? -2.767 -14.159 24.077 1.00 31.97 61 ASP B C 1
ATOM 3680 O O . ASP B 1 61 ? -3.758 -14.209 23.328 1.00 29.92 61 ASP B O 1
ATOM 3685 N N . THR B 1 62 ? -2.442 -15.127 24.929 1.00 30.93 62 THR B N 1
ATOM 3686 C CA . THR B 1 62 ? -3.369 -16.200 25.312 1.00 30.86 62 THR B CA 1
ATOM 3687 C C . THR B 1 62 ? -4.192 -15.728 26.488 1.00 30.07 62 THR B C 1
ATOM 3688 O O . THR B 1 62 ? -3.654 -15.227 27.485 1.00 30.58 62 THR B O 1
ATOM 3692 N N . VAL B 1 63 ? -5.508 -15.897 26.391 1.00 29.93 63 VAL B N 1
ATOM 3693 C CA . VAL B 1 63 ? -6.431 -15.391 27.391 1.00 27.71 63 VAL B CA 1
ATOM 3694 C C . VAL B 1 63 ? -7.136 -16.590 28.043 1.00 28.91 63 VAL B C 1
ATOM 3695 O O . VAL B 1 63 ? -7.772 -17.396 27.350 1.00 27.41 63 VAL B O 1
ATOM 3699 N N . HIS B 1 64 ? -7.009 -16.709 29.362 1.00 26.56 64 HIS B N 1
ATOM 3700 C CA . HIS B 1 64 ? -7.624 -17.781 30.121 1.00 29.38 64 HIS B CA 1
ATOM 3701 C C . HIS B 1 64 ? -8.782 -17.186 30.913 1.00 27.21 64 HIS B C 1
ATOM 3702 O O . HIS B 1 64 ? -8.585 -16.272 31.720 1.00 30.75 64 HIS B O 1
ATOM 3709 N N . ILE B 1 65 ? -9.972 -17.746 30.741 1.00 24.58 65 ILE B N 1
ATOM 3710 C CA . ILE B 1 65 ? -11.166 -17.306 31.449 1.00 25.78 65 ILE B CA 1
ATOM 3711 C C . ILE B 1 65 ? -11.650 -18.416 32.396 1.00 25.34 65 ILE B C 1
ATOM 3712 O O . ILE B 1 65 ? -11.807 -19.574 31.969 1.00 25.85 65 ILE B O 1
ATOM 3717 N N . THR B 1 66 ? -11.853 -18.069 33.661 1.00 23.75 66 THR B N 1
ATOM 3718 C CA . THR B 1 66 ? -12.579 -18.917 34.602 1.00 25.43 66 THR B CA 1
ATOM 3719 C C . THR B 1 66 ? -13.908 -18.258 34.847 1.00 24.99 66 THR B C 1
ATOM 3720 O O . THR B 1 66 ? -13.952 -17.140 35.348 1.00 27.55 66 THR B O 1
ATOM 3724 N N . LEU B 1 67 ? -14.984 -18.954 34.518 1.00 23.94 67 LEU B N 1
ATOM 3725 C CA . LEU B 1 67 ? -16.337 -18.487 34.757 1.00 23.87 67 LEU B CA 1
ATOM 3726 C C . LEU B 1 67 ? -17.007 -19.323 35.836 1.00 25.24 67 LEU B C 1
ATOM 3727 O O . LEU B 1 67 ? -17.117 -20.555 35.690 1.00 25.35 67 LEU B O 1
ATOM 3732 N N . ARG B 1 68 ? -17.476 -18.668 36.908 1.00 22.70 68 ARG B N 1
ATOM 3733 C CA . ARG B 1 68 ? -18.146 -19.349 38.006 1.00 24.45 68 ARG B CA 1
ATOM 3734 C C . ARG B 1 68 ? -19.543 -18.812 38.109 1.00 24.55 68 ARG B C 1
ATOM 3735 O O . ARG B 1 68 ? -19.740 -17.594 38.057 1.00 26.88 68 ARG B O 1
ATOM 3743 N N . ASN B 1 69 ? -20.508 -19.698 38.293 1.00 23.49 69 ASN B N 1
ATOM 3744 C CA . ASN B 1 69 ? -21.900 -19.282 38.524 1.00 23.29 69 ASN B CA 1
ATOM 3745 C C . ASN B 1 69 ? -22.236 -19.367 40.017 1.00 27.57 69 ASN B C 1
ATOM 3746 O O . ASN B 1 69 ? -22.469 -20.463 40.549 1.00 28.14 69 ASN B O 1
ATOM 3751 N N . LEU B 1 70 ? -22.337 -18.195 40.658 1.00 27.37 70 LEU B N 1
ATOM 3752 C CA . LEU B 1 70 ? -22.663 -18.071 42.078 1.00 29.35 70 LEU B CA 1
ATOM 3753 C C . LEU B 1 70 ? -24.153 -17.885 42.333 1.00 30.41 70 LEU B C 1
ATOM 3754 O O . LEU B 1 70 ? -24.557 -17.775 43.479 1.00 34.47 70 LEU B O 1
ATOM 3759 N N . ASP B 1 71 ? -24.966 -17.875 41.283 1.00 26.30 71 ASP B N 1
ATOM 3760 C CA . ASP B 1 71 ? -26.392 -17.574 41.385 1.00 27.99 71 ASP B CA 1
ATOM 3761 C C . ASP B 1 71 ? -27.236 -18.858 41.446 1.00 28.41 71 ASP B C 1
ATOM 3762 O O . ASP B 1 71 ? -26.720 -19.983 41.256 1.00 27.53 71 ASP B O 1
ATOM 3767 N N . ASN B 1 72 ? -28.533 -18.690 41.666 1.00 28.26 72 ASN B N 1
ATOM 3768 C CA . ASN B 1 72 ? -29.479 -19.814 41.651 1.00 30.76 72 ASN B CA 1
ATOM 3769 C C . ASN B 1 72 ? -30.243 -20.030 40.329 1.00 29.50 72 ASN B C 1
ATOM 3770 O O . ASN B 1 72 ? -31.196 -20.831 40.300 1.00 28.97 72 ASN B O 1
ATOM 3775 N N . VAL B 1 73 ? -29.857 -19.312 39.266 1.00 25.71 73 VAL B N 1
ATOM 3776 C CA . VAL B 1 73 ? -30.272 -19.643 37.895 1.00 24.55 73 VAL B CA 1
ATOM 3777 C C . VAL B 1 73 ? -29.055 -19.765 36.982 1.00 23.64 73 VAL B C 1
ATOM 3778 O O . VAL B 1 73 ? -27.970 -19.308 37.311 1.00 23.97 73 VAL B O 1
ATOM 3782 N N . THR B 1 74 ? -29.277 -20.402 35.837 1.00 24.23 74 THR B N 1
ATOM 3783 C CA . THR B 1 74 ? -28.269 -20.610 34.815 1.00 23.65 74 THR B CA 1
ATOM 3784 C C . THR B 1 74 ? -27.773 -19.292 34.201 1.00 23.54 74 THR B C 1
ATOM 3785 O O . THR B 1 74 ? -28.559 -18.393 34.004 1.00 22.15 74 THR B O 1
ATOM 3789 N N . HIS B 1 75 ? -26.463 -19.222 33.927 1.00 22.53 75 HIS B N 1
ATOM 3790 C CA . HIS B 1 75 ? -25.818 -18.118 33.238 1.00 22.64 75 HIS B CA 1
ATOM 3791 C C . HIS B 1 75 ? -24.833 -18.673 32.168 1.00 23.24 75 HIS B C 1
ATOM 3792 O O . HIS B 1 75 ? -24.939 -19.857 31.728 1.00 22.88 75 HIS B O 1
ATOM 3799 N N . GLY B 1 76 ? -23.941 -17.820 31.670 1.00 21.97 76 GLY B N 1
ATOM 3800 C CA . GLY B 1 76 ? -22.944 -18.221 30.688 1.00 22.05 76 GLY B CA 1
ATOM 3801 C C . GLY B 1 76 ? -22.145 -17.016 30.222 1.00 21.15 76 GLY B C 1
ATOM 3802 O O . GLY B 1 76 ? -22.171 -15.974 30.875 1.00 22.22 76 GLY B O 1
ATOM 3803 N N . LEU B 1 77 ? -21.462 -17.136 29.099 1.00 21.46 77 LEU B N 1
ATOM 3804 C CA . LEU B 1 77 ? -20.583 -16.050 28.627 1.00 23.54 77 LEU B CA 1
ATOM 3805 C C . LEU B 1 77 ? -20.361 -16.087 27.126 1.00 21.90 77 LEU B C 1
ATOM 3806 O O . LEU B 1 77 ? -20.076 -17.155 26.536 1.00 23.15 77 LEU B O 1
ATOM 3811 N N . SER B 1 78 ? -20.485 -14.918 26.513 1.00 21.63 78 SER B N 1
ATOM 3812 C CA . SER B 1 78 ? -19.968 -14.657 25.163 1.00 21.48 78 SER B CA 1
ATOM 3813 C C . SER B 1 78 ? -18.912 -13.561 25.270 1.00 20.85 78 SER B C 1
ATOM 3814 O O . SER B 1 78 ? -19.064 -12.613 26.041 1.00 20.41 78 SER B O 1
ATOM 3817 N N . ILE B 1 79 ? -17.838 -13.709 24.504 1.00 22.44 79 ILE B N 1
ATOM 3818 C CA . ILE B 1 79 ? -16.713 -12.777 24.563 1.00 23.06 79 ILE B CA 1
ATOM 3819 C C . ILE B 1 79 ? -16.230 -12.461 23.154 1.00 21.48 79 ILE B C 1
ATOM 3820 O O . ILE B 1 79 ? -15.665 -13.309 22.445 1.00 20.99 79 ILE B O 1
ATOM 3825 N N . HIS B 1 80 ? -16.504 -11.226 22.702 1.00 20.01 80 HIS B N 1
ATOM 3826 C CA . HIS B 1 80 ? -16.409 -10.895 21.272 1.00 18.59 80 HIS B CA 1
ATOM 3827 C C . HIS B 1 80 ? -14.951 -10.844 20.782 1.00 18.70 80 HIS B C 1
ATOM 3828 O O . HIS B 1 80 ? -14.723 -10.881 19.598 1.00 19.00 80 HIS B O 1
ATOM 3835 N N . ALA B 1 81 ? -13.989 -10.778 21.690 1.00 19.07 81 ALA B N 1
ATOM 3836 C CA . ALA B 1 81 ? -12.552 -10.881 21.272 1.00 20.38 81 ALA B CA 1
ATOM 3837 C C . ALA B 1 81 ? -12.097 -12.273 20.768 1.00 21.53 81 ALA B C 1
ATOM 3838 O O . ALA B 1 81 ? -10.996 -12.427 20.188 1.00 20.71 81 ALA B O 1
ATOM 3840 N N . ALA B 1 82 ? -12.926 -13.296 20.968 1.00 22.37 82 ALA B N 1
ATOM 3841 C CA . ALA B 1 82 ? -12.601 -14.666 20.521 1.00 22.00 82 ALA B CA 1
ATOM 3842 C C . ALA B 1 82 ? -13.147 -14.964 19.120 1.00 23.19 82 ALA B C 1
ATOM 3843 O O . ALA B 1 82 ? -14.371 -14.940 18.906 1.00 24.58 82 ALA B O 1
ATOM 3845 N N . ASN B 1 83 ? -12.248 -15.261 18.173 1.00 21.30 83 ASN B N 1
ATOM 3846 C CA . ASN B 1 83 ? -12.632 -15.746 16.838 1.00 22.46 83 ASN B CA 1
ATOM 3847 C C . ASN B 1 83 ? -12.496 -17.271 16.823 1.00 23.30 83 ASN B C 1
ATOM 3848 O O . ASN B 1 83 ? -11.688 -17.837 16.096 1.00 24.61 83 ASN B O 1
ATOM 3853 N N . THR B 1 84 ? -13.317 -17.923 17.644 1.00 22.77 84 THR B N 1
ATOM 3854 C CA . THR B 1 84 ? -13.372 -19.368 17.740 1.00 24.30 84 THR B CA 1
ATOM 3855 C C . THR B 1 84 ? -14.665 -19.729 18.493 1.00 23.62 84 THR B C 1
ATOM 3856 O O . THR B 1 84 ? -15.244 -18.860 19.184 1.00 23.84 84 THR B O 1
ATOM 3860 N N A GLN B 1 85 ? -15.105 -20.979 18.360 0.50 22.57 85 GLN B N 1
ATOM 3861 N N B GLN B 1 85 ? -15.107 -20.986 18.375 0.50 22.61 85 GLN B N 1
ATOM 3862 C CA A GLN B 1 85 ? -16.318 -21.477 19.029 0.50 22.32 85 GLN B CA 1
ATOM 3863 C CA B GLN B 1 85 ? -16.347 -21.455 19.030 0.50 22.34 85 GLN B CA 1
ATOM 3864 C C A GLN B 1 85 ? -16.330 -21.194 20.536 0.50 23.29 85 GLN B C 1
ATOM 3865 C C B GLN B 1 85 ? -16.327 -21.170 20.528 0.50 23.30 85 GLN B C 1
ATOM 3866 O O A GLN B 1 85 ? -15.381 -21.550 21.228 0.50 24.91 85 GLN B O 1
ATOM 3867 O O B GLN B 1 85 ? -15.354 -21.491 21.199 0.50 24.97 85 GLN B O 1
ATOM 3878 N N . THR B 1 86 ? -17.403 -20.563 21.042 1.00 23.02 86 THR B N 1
ATOM 3879 C CA . THR B 1 86 ? -17.533 -20.237 22.475 1.00 22.99 86 THR B CA 1
ATOM 3880 C C . THR B 1 86 ? -18.685 -20.920 23.183 1.00 23.08 86 THR B C 1
ATOM 3881 O O . THR B 1 86 ? -18.497 -21.348 24.303 1.00 23.34 86 THR B O 1
ATOM 3885 N N A SER B 1 87 ? -19.852 -21.029 22.546 0.50 23.32 87 SER B N 1
ATOM 3886 N N B SER B 1 87 ? -19.845 -21.015 22.533 0.50 23.53 87 SER B N 1
ATOM 3887 C CA A SER B 1 87 ? -21.066 -21.513 23.231 0.50 24.96 87 SER B CA 1
ATOM 3888 C CA B SER B 1 87 ? -21.078 -21.518 23.158 0.50 25.35 87 SER B CA 1
ATOM 3889 C C A SER B 1 87 ? -20.991 -22.965 23.770 0.50 26.87 87 SER B C 1
ATOM 3890 C C B SER B 1 87 ? -20.981 -22.949 23.758 0.50 27.11 87 SER B C 1
ATOM 3891 O O A SER B 1 87 ? -21.582 -23.255 24.804 0.50 26.62 87 SER B O 1
ATOM 3892 O O B SER B 1 87 ? -21.543 -23.206 24.818 0.50 26.72 87 SER B O 1
ATOM 3897 N N . ARG B 1 88 ? -20.240 -23.853 23.116 1.00 27.44 88 ARG B N 1
ATOM 3898 C CA . ARG B 1 88 ? -20.061 -25.244 23.656 1.00 30.40 88 ARG B CA 1
ATOM 3899 C C . ARG B 1 88 ? -19.365 -25.223 25.010 1.00 30.94 88 ARG B C 1
ATOM 3900 O O . ARG B 1 88 ? -19.670 -26.035 25.878 1.00 29.50 88 ARG B O 1
ATOM 3908 N N . PHE B 1 89 ? -18.426 -24.282 25.169 1.00 28.05 89 PHE B N 1
ATOM 3909 C CA . PHE B 1 89 ? -17.551 -24.207 26.314 1.00 27.70 89 PHE B CA 1
ATOM 3910 C C . PHE B 1 89 ? -18.030 -23.276 27.419 1.00 28.59 89 PHE B C 1
ATOM 3911 O O . PHE B 1 89 ? -17.766 -23.540 28.613 1.00 26.85 89 PHE B O 1
ATOM 3919 N N . LEU B 1 90 ? -18.725 -22.189 27.032 1.00 25.61 90 LEU B N 1
ATOM 3920 C CA . LEU B 1 90 ? -19.153 -21.166 27.976 1.00 23.21 90 LEU B CA 1
ATOM 3921 C C . LEU B 1 90 ? -20.674 -20.954 28.103 1.00 23.11 90 LEU B C 1
ATOM 3922 O O . LEU B 1 90 ? -21.089 -20.112 28.901 1.00 23.42 90 LEU B O 1
ATOM 3927 N N . GLY B 1 91 ? -21.477 -21.690 27.352 1.00 22.26 91 GLY B N 1
ATOM 3928 C CA . GLY B 1 91 ? -22.946 -21.621 27.484 1.00 23.04 91 GLY B CA 1
ATOM 3929 C C . GLY B 1 91 ? -23.559 -22.601 28.469 1.00 24.01 91 GLY B C 1
ATOM 3930 O O . GLY B 1 91 ? -22.932 -23.581 28.873 1.00 23.67 91 GLY B O 1
ATOM 3931 N N . ASN B 1 92 ? -24.791 -22.298 28.872 1.00 24.31 92 ASN B N 1
ATOM 3932 C CA . ASN B 1 92 ? -25.607 -23.171 29.706 1.00 27.34 92 ASN B CA 1
ATOM 3933 C C . ASN B 1 92 ? -24.906 -23.603 30.985 1.00 26.80 92 ASN B C 1
ATOM 3934 O O . ASN B 1 92 ? -24.801 -24.811 31.290 1.00 25.83 92 ASN B O 1
ATOM 3939 N N . VAL B 1 93 ? -24.398 -22.614 31.719 1.00 25.40 93 VAL B N 1
ATOM 3940 C CA . VAL B 1 93 ? -23.626 -22.881 32.941 1.00 26.62 93 VAL B CA 1
ATOM 3941 C C . VAL B 1 93 ? -24.593 -22.903 34.141 1.00 27.52 93 VAL B C 1
ATOM 3942 O O . VAL B 1 93 ? -25.130 -21.878 34.549 1.00 25.93 93 VAL B O 1
ATOM 3946 N N . GLN B 1 94 ? -24.805 -24.092 34.708 1.00 26.77 94 GLN B N 1
ATOM 3947 C CA . GLN B 1 94 ? -25.838 -24.297 35.734 1.00 27.04 94 GLN B CA 1
ATOM 3948 C C . GLN B 1 94 ? -25.431 -23.679 37.098 1.00 26.54 94 GLN B C 1
ATOM 3949 O O . GLN B 1 94 ? -24.244 -23.425 37.333 1.00 23.88 94 GLN B O 1
ATOM 3955 N N . PRO B 1 95 ? -26.396 -23.455 38.007 1.00 23.89 95 PRO B N 1
ATOM 3956 C CA . PRO B 1 95 ? -26.031 -22.966 39.358 1.00 27.08 95 PRO B CA 1
ATOM 3957 C C . PRO B 1 95 ? -24.902 -23.782 40.008 1.00 28.67 95 PRO B C 1
ATOM 3958 O O . PRO B 1 95 ? -24.923 -25.014 39.953 1.00 27.64 95 PRO B O 1
ATOM 3962 N N . GLY B 1 96 ? -23.880 -23.087 40.508 1.00 29.17 96 GLY B N 1
ATOM 3963 C CA . GLY B 1 96 ? -22.723 -23.700 41.132 1.00 29.35 96 GLY B CA 1
ATOM 3964 C C . GLY B 1 96 ? -21.642 -24.258 40.239 1.00 29.13 96 GLY B C 1
ATOM 3965 O O . GLY B 1 96 ? -20.622 -24.683 40.746 1.00 29.17 96 GLY B O 1
ATOM 3966 N N . GLU B 1 97 ? -21.835 -24.262 38.924 1.00 26.86 97 GLU B N 1
ATOM 3967 C CA . GLU B 1 97 ? -20.882 -24.863 38.009 1.00 28.00 97 GLU B CA 1
ATOM 3968 C C . GLU B 1 97 ? -19.780 -23.849 37.657 1.00 29.42 97 GLU B C 1
ATOM 3969 O O . GLU B 1 97 ? -20.009 -22.631 37.707 1.00 29.88 97 GLU B O 1
ATOM 3975 N N . THR B 1 98 ? -18.609 -24.371 37.298 1.00 28.14 98 THR B N 1
ATOM 3976 C CA . THR B 1 98 ? -17.441 -23.627 36.820 1.00 30.37 98 THR B CA 1
ATOM 3977 C C . THR B 1 98 ? -17.041 -24.104 35.434 1.00 30.95 98 THR B C 1
ATOM 3978 O O . THR B 1 98 ? -17.174 -25.296 35.124 1.00 30.78 98 THR B O 1
ATOM 3982 N N . ARG B 1 99 ? -16.582 -23.178 34.580 1.00 28.29 99 ARG B N 1
ATOM 3983 C CA . ARG B 1 99 ? -15.974 -23.508 33.290 1.00 26.78 99 ARG B CA 1
ATOM 3984 C C . ARG B 1 99 ? -14.629 -22.815 33.144 1.00 26.54 99 ARG B C 1
ATOM 3985 O O . ARG B 1 99 ? -14.438 -21.721 33.655 1.00 26.52 99 ARG B O 1
ATOM 3993 N N . GLU B 1 100 ? -13.746 -23.441 32.375 1.00 26.27 100 GLU B N 1
ATOM 3994 C CA . GLU B 1 100 ? -12.427 -22.899 32.018 1.00 29.30 100 GLU B CA 1
ATOM 3995 C C . GLU B 1 100 ? -12.340 -22.888 30.515 1.00 29.90 100 GLU B C 1
ATOM 3996 O O . GLU B 1 100 ? -12.725 -23.867 29.865 1.00 30.71 100 GLU B O 1
ATOM 4002 N N . PHE B 1 101 ? -11.855 -21.784 29.944 1.00 28.64 101 PHE B N 1
ATOM 4003 C CA . PHE B 1 101 ? -11.780 -21.606 28.488 1.00 27.60 101 PHE B CA 1
ATOM 4004 C C . PHE B 1 101 ? -10.582 -20.725 28.133 1.00 27.24 101 PHE B C 1
ATOM 4005 O O . PHE B 1 101 ? -10.343 -19.726 28.806 1.00 29.33 101 PHE B O 1
ATOM 4013 N N . SER B 1 102 ? -9.836 -21.106 27.107 1.00 27.02 102 SER B N 1
ATOM 4014 C CA . SER B 1 102 ? -8.733 -20.292 26.585 1.00 29.17 102 SER B CA 1
ATOM 4015 C C . SER B 1 102 ? -8.868 -19.984 25.122 1.00 27.40 102 SER B C 1
ATOM 4016 O O . SER B 1 102 ? -9.348 -20.820 24.366 1.00 27.87 102 SER B O 1
ATOM 4019 N N . PHE B 1 103 ? -8.374 -18.815 24.716 1.00 26.47 103 PHE B N 1
ATOM 4020 C CA . PHE B 1 103 ? -8.326 -18.408 23.303 1.00 27.70 103 PHE B CA 1
ATOM 4021 C C . PHE B 1 103 ? -7.148 -17.449 23.050 1.00 27.21 103 PHE B C 1
ATOM 4022 O O . PHE B 1 103 ? -6.605 -16.877 23.984 1.00 28.60 103 PHE B O 1
ATOM 4030 N N . THR B 1 104 ? -6.771 -17.274 21.793 1.00 26.36 104 THR B N 1
ATOM 4031 C CA . THR B 1 104 ? -5.773 -16.292 21.405 1.00 28.77 104 THR B CA 1
ATOM 4032 C C . THR B 1 104 ? -6.454 -15.005 20.913 1.00 27.93 104 THR B C 1
ATOM 4033 O O . THR B 1 104 ? -7.358 -15.053 20.079 1.00 28.16 104 THR B O 1
ATOM 4037 N N . ALA B 1 105 ? -5.998 -13.866 21.424 1.00 27.88 105 ALA B N 1
ATOM 4038 C CA . ALA B 1 105 ? -6.495 -12.538 20.991 1.00 28.78 105 ALA B CA 1
ATOM 4039 C C . ALA B 1 105 ? -5.836 -12.080 19.686 1.00 30.24 105 ALA B C 1
ATOM 4040 O O . ALA B 1 105 ? -4.897 -11.278 19.691 1.00 31.79 105 ALA B O 1
ATOM 4042 N N . ASP B 1 106 ? -6.361 -12.565 18.566 1.00 31.35 106 ASP B N 1
ATOM 4043 C CA . ASP B 1 106 ? -5.772 -12.344 17.224 1.00 34.52 106 ASP B CA 1
ATOM 4044 C C . ASP B 1 106 ? -6.139 -11.013 16.540 1.00 32.75 106 ASP B C 1
ATOM 4045 O O . ASP B 1 106 ? -5.526 -10.644 15.537 1.00 29.77 106 ASP B O 1
ATOM 4050 N N . PHE B 1 107 ? -7.171 -10.333 17.038 1.00 28.73 107 PHE B N 1
ATOM 4051 C CA . PHE B 1 107 ? -7.664 -9.092 16.432 1.00 27.26 107 PHE B CA 1
ATOM 4052 C C . PHE B 1 107 ? -7.634 -7.959 17.474 1.00 25.45 107 PHE B C 1
ATOM 4053 O O . PHE B 1 107 ? -8.289 -8.064 18.535 1.00 24.27 107 PHE B O 1
ATOM 4061 N N . PRO B 1 108 ? -6.930 -6.855 17.153 1.00 25.42 108 PRO B N 1
ATOM 4062 C CA . PRO B 1 108 ? -6.933 -5.690 18.052 1.00 24.93 108 PRO B CA 1
ATOM 4063 C C . PRO B 1 108 ? -8.248 -4.909 18.056 1.00 25.92 108 PRO B C 1
ATOM 4064 O O . PRO B 1 108 ? -8.936 -4.822 17.009 1.00 25.50 108 PRO B O 1
ATOM 4068 N N . GLY B 1 109 ? -8.538 -4.293 19.204 1.00 25.05 109 GLY B N 1
ATOM 4069 C CA . GLY B 1 109 ? -9.663 -3.361 19.358 1.00 24.77 109 GLY B CA 1
ATOM 4070 C C . GLY B 1 109 ? -10.427 -3.434 20.676 1.00 23.95 109 GLY B C 1
ATOM 4071 O O . GLY B 1 109 ? -9.927 -3.943 21.699 1.00 23.58 109 GLY B O 1
ATOM 4072 N N . VAL B 1 110 ? -11.662 -2.923 20.658 1.00 22.76 110 VAL B N 1
ATOM 4073 C CA . VAL B 1 110 ? -12.481 -2.823 21.857 1.00 21.97 110 VAL B CA 1
ATOM 4074 C C . VAL B 1 110 ? -13.715 -3.711 21.663 1.00 21.78 110 VAL B C 1
ATOM 4075 O O . VAL B 1 110 ? -14.476 -3.484 20.714 1.00 20.45 110 VAL B O 1
ATOM 4079 N N . PHE B 1 111 ? -13.872 -4.710 22.550 1.00 20.76 111 PHE B N 1
ATOM 4080 C CA . PHE B 1 111 ? -14.837 -5.797 22.395 1.00 21.29 111 PHE B CA 1
ATOM 4081 C C . PHE B 1 111 ? -15.804 -5.895 23.561 1.00 20.00 111 PHE B C 1
ATOM 4082 O O . PHE B 1 111 ? -15.427 -5.709 24.729 1.00 21.11 111 PHE B O 1
ATOM 4090 N N . MET B 1 112 ? -17.079 -6.182 23.265 1.00 19.41 112 MET B N 1
ATOM 4091 C CA . MET B 1 112 ? -18.079 -6.498 24.320 1.00 18.39 112 MET B CA 1
ATOM 4092 C C . MET B 1 112 ? -17.922 -7.965 24.816 1.00 18.76 112 MET B C 1
ATOM 4093 O O . MET B 1 112 ? -17.585 -8.855 24.019 1.00 19.08 112 MET B O 1
ATOM 4098 N N . TYR B 1 113 ? -18.163 -8.178 26.109 1.00 19.21 113 TYR B N 1
ATOM 4099 C CA . TYR B 1 113 ? -18.557 -9.484 26.645 1.00 19.08 113 TYR B CA 1
ATOM 4100 C C . TYR B 1 113 ? -19.890 -9.329 27.359 1.00 20.44 113 TYR B C 1
ATOM 4101 O O . TYR B 1 113 ? -20.231 -8.233 27.826 1.00 19.88 113 TYR B O 1
ATOM 4110 N N . HIS B 1 114 ? -20.620 -10.433 27.468 1.00 19.69 114 HIS B N 1
ATOM 4111 C CA . HIS B 1 114 ? -21.953 -10.431 28.085 1.00 19.26 114 HIS B CA 1
ATOM 4112 C C . HIS B 1 114 ? -22.398 -11.842 28.472 1.00 20.53 114 HIS B C 1
ATOM 4113 O O . HIS B 1 114 ? -21.798 -12.838 28.049 1.00 19.59 114 HIS B O 1
ATOM 4120 N N . CYS B 1 115 ? -23.469 -11.934 29.254 1.00 20.81 115 CYS B N 1
ATOM 4121 C CA . CYS B 1 115 ? -24.033 -13.257 29.604 1.00 21.81 115 CYS B CA 1
ATOM 4122 C C . CYS B 1 115 ? -24.664 -13.959 28.382 1.00 23.34 115 CYS B C 1
ATOM 4123 O O . CYS B 1 115 ? -25.302 -13.311 27.515 1.00 22.48 115 CYS B O 1
ATOM 4126 N N . ALA B 1 116 ? -24.467 -15.274 28.309 1.00 23.00 116 ALA B N 1
ATOM 4127 C CA . ALA B 1 116 ? -25.031 -16.088 27.223 1.00 23.93 116 ALA B CA 1
ATOM 4128 C C . ALA B 1 116 ? -25.422 -17.477 27.736 1.00 24.54 116 ALA B C 1
ATOM 4129 O O . ALA B 1 116 ? -24.720 -18.464 27.469 1.00 25.62 116 ALA B O 1
ATOM 4131 N N . PRO B 1 117 ? -26.554 -17.575 28.443 1.00 23.94 117 PRO B N 1
ATOM 4132 C CA . PRO B 1 117 ? -27.039 -18.905 28.816 1.00 24.21 117 PRO B CA 1
ATOM 4133 C C . PRO B 1 117 ? -27.318 -19.752 27.571 1.00 23.79 117 PRO B C 1
ATOM 4134 O O . PRO B 1 117 ? -27.045 -20.959 27.579 1.00 24.02 117 PRO B O 1
ATOM 4138 N N . GLY B 1 118 ? -27.807 -19.092 26.508 1.00 23.63 118 GLY B N 1
ATOM 4139 C CA . GLY B 1 118 ? -28.206 -19.695 25.252 1.00 22.58 118 GLY B CA 1
ATOM 4140 C C . GLY B 1 118 ? -29.621 -19.238 24.923 1.00 23.77 118 GLY B C 1
ATOM 4141 O O . GLY B 1 118 ? -30.367 -18.829 25.811 1.00 22.56 118 GLY B O 1
ATOM 4142 N N . GLY B 1 119 ? -29.967 -19.291 23.640 1.00 23.01 119 GLY B N 1
ATOM 4143 C CA . GLY B 1 119 ? -31.303 -18.879 23.161 1.00 24.44 119 GLY B CA 1
ATOM 4144 C C . GLY B 1 119 ? -31.826 -17.539 23.673 1.00 23.91 119 GLY B C 1
ATOM 4145 O O . GLY B 1 119 ? -31.123 -16.525 23.644 1.00 22.62 119 GLY B O 1
ATOM 4146 N N . HIS B 1 120 ? -33.088 -17.554 24.110 1.00 21.81 120 HIS B N 1
ATOM 4147 C CA . HIS B 1 120 ? -33.808 -16.397 24.629 1.00 22.56 120 HIS B CA 1
ATOM 4148 C C . HIS B 1 120 ? -33.081 -15.656 25.742 1.00 21.62 120 HIS B C 1
ATOM 4149 O O . HIS B 1 120 ? -33.136 -14.417 25.819 1.00 20.11 120 HIS B O 1
ATOM 4156 N N . GLY B 1 121 ? -32.372 -16.409 26.592 1.00 20.98 121 GLY B N 1
ATOM 4157 C CA . GLY B 1 121 ? -31.672 -15.825 27.713 1.00 20.66 121 GLY B CA 1
ATOM 4158 C C . GLY B 1 121 ? -30.488 -14.913 27.413 1.00 20.77 121 GLY B C 1
ATOM 4159 O O . GLY B 1 121 ? -30.126 -14.096 28.252 1.00 20.65 121 GLY B O 1
ATOM 4160 N N . ILE B 1 122 ? -29.856 -15.086 26.258 1.00 22.72 122 ILE B N 1
ATOM 4161 C CA . ILE B 1 122 ? -28.752 -14.202 25.830 1.00 22.24 122 ILE B CA 1
ATOM 4162 C C . ILE B 1 122 ? -29.255 -12.739 25.874 1.00 21.70 122 ILE B C 1
ATOM 4163 O O . ILE B 1 122 ? -28.657 -11.878 26.577 1.00 20.55 122 ILE B O 1
ATOM 4168 N N . MET B 1 123 ? -30.396 -12.498 25.211 1.00 20.93 123 MET B N 1
ATOM 4169 C CA . MET B 1 123 ? -31.039 -11.172 25.188 1.00 21.72 123 MET B CA 1
ATOM 4170 C C . MET B 1 123 ? -31.622 -10.755 26.544 1.00 22.21 123 MET B C 1
ATOM 4171 O O . MET B 1 123 ? -31.353 -9.633 26.996 1.00 20.22 123 MET B O 1
ATOM 4176 N N . ALA B 1 124 ? -32.378 -11.654 27.223 1.00 22.02 124 ALA B N 1
ATOM 4177 C CA . ALA B 1 124 ? -33.013 -11.305 28.496 1.00 22.63 124 ALA B CA 1
ATOM 4178 C C . ALA B 1 124 ? -32.015 -10.996 29.639 1.00 21.83 124 ALA B C 1
ATOM 4179 O O . ALA B 1 124 ? -32.217 -10.026 30.363 1.00 22.35 124 ALA B O 1
ATOM 4181 N N . HIS B 1 125 ? -30.911 -11.737 29.734 1.00 21.92 125 HIS B N 1
ATOM 4182 C CA . HIS B 1 125 ? -29.907 -11.491 30.793 1.00 23.22 125 HIS B CA 1
ATOM 4183 C C . HIS B 1 125 ? -29.013 -10.270 30.516 1.00 23.54 125 HIS B C 1
ATOM 4184 O O . HIS B 1 125 ? -28.683 -9.521 31.442 1.00 20.63 125 HIS B O 1
ATOM 4191 N N . THR B 1 126 ? -28.611 -10.087 29.256 1.00 22.86 126 THR B N 1
ATOM 4192 C CA . THR B 1 126 ? -27.778 -8.938 28.873 1.00 22.19 126 THR B CA 1
ATOM 4193 C C . THR B 1 126 ? -28.429 -7.620 29.260 1.00 23.54 126 THR B C 1
ATOM 4194 O O . THR B 1 126 ? -27.765 -6.738 29.852 1.00 23.81 126 THR B O 1
ATOM 4198 N N . MET B 1 127 ? -29.741 -7.514 29.044 1.00 23.43 127 MET B N 1
ATOM 4199 C CA . MET B 1 127 ? -30.447 -6.276 29.388 1.00 24.46 127 MET B CA 1
ATOM 4200 C C . MET B 1 127 ? -30.620 -6.031 30.901 1.00 22.73 127 MET B C 1
ATOM 4201 O O . MET B 1 127 ? -30.906 -4.907 31.301 1.00 22.05 127 MET B O 1
ATOM 4206 N N . GLY B 1 128 ? -30.402 -7.060 31.727 1.00 21.83 128 GLY B N 1
ATOM 4207 C CA . GLY B 1 128 ? -30.412 -6.914 33.190 1.00 20.89 128 GLY B CA 1
ATOM 4208 C C . GLY B 1 128 ? -29.119 -6.506 33.845 1.00 22.29 128 GLY B C 1
ATOM 4209 O O . GLY B 1 128 ? -29.060 -6.412 35.083 1.00 21.03 128 GLY B O 1
ATOM 4210 N N . GLY B 1 129 ? -28.070 -6.251 33.062 1.00 22.49 129 GLY B N 1
ATOM 4211 C CA . GLY B 1 129 ? -26.815 -5.727 33.638 1.00 23.40 129 GLY B CA 1
ATOM 4212 C C . GLY B 1 129 ? -25.536 -6.480 33.357 1.00 24.00 129 GLY B C 1
ATOM 4213 O O . GLY B 1 129 ? -24.451 -5.983 33.704 1.00 23.75 129 GLY B O 1
ATOM 4214 N N . GLN B 1 130 ? -25.642 -7.649 32.712 1.00 23.11 130 GLN B N 1
ATOM 4215 C CA . GLN B 1 130 ? -24.518 -8.572 32.578 1.00 22.73 130 GLN B CA 1
ATOM 4216 C C . GLN B 1 130 ? -23.707 -8.316 31.307 1.00 22.31 130 GLN B C 1
ATOM 4217 O O . GLN B 1 130 ? -23.873 -9.000 30.274 1.00 21.61 130 GLN B O 1
ATOM 4223 N N . PHE B 1 131 ? -22.816 -7.329 31.391 1.00 20.37 131 PHE B N 1
ATOM 4224 C CA . PHE B 1 131 ? -21.990 -6.921 30.270 1.00 21.55 131 PHE B CA 1
ATOM 4225 C C . PHE B 1 131 ? -20.717 -6.217 30.742 1.00 21.20 131 PHE B C 1
ATOM 4226 O O . PHE B 1 131 ? -20.663 -5.741 31.874 1.00 22.00 131 PHE B O 1
ATOM 4234 N N . GLY B 1 132 ? -19.714 -6.185 29.865 1.00 21.49 132 GLY B N 1
ATOM 4235 C CA . GLY B 1 132 ? -18.437 -5.468 30.088 1.00 21.05 132 GLY B CA 1
ATOM 4236 C C . GLY B 1 132 ? -17.564 -5.341 28.856 1.00 21.45 132 GLY B C 1
ATOM 4237 O O . GLY B 1 132 ? -17.985 -5.649 27.740 1.00 20.35 132 GLY B O 1
ATOM 4238 N N . MET B 1 133 ? -16.314 -4.899 29.065 1.00 20.05 133 MET B N 1
ATOM 4239 C CA . MET B 1 133 ? -15.392 -4.589 27.987 1.00 21.51 133 MET B CA 1
ATOM 4240 C C . MET B 1 133 ? -14.110 -5.400 28.123 1.00 21.30 133 MET B C 1
ATOM 4241 O O . MET B 1 133 ? -13.532 -5.484 29.233 1.00 22.65 133 MET B O 1
ATOM 4246 N N . ILE B 1 134 ? -13.680 -5.972 27.011 1.00 21.54 134 ILE B N 1
ATOM 4247 C CA . ILE B 1 134 ? -12.288 -6.446 26.863 1.00 22.26 134 ILE B CA 1
ATOM 4248 C C . ILE B 1 134 ? -11.551 -5.684 25.751 1.00 22.57 134 ILE B C 1
ATOM 4249 O O . ILE B 1 134 ? -12.024 -5.609 24.590 1.00 23.13 134 ILE B O 1
ATOM 4254 N N . VAL B 1 135 ? -10.381 -5.121 26.107 1.00 21.15 135 VAL B N 1
ATOM 4255 C CA . VAL B 1 135 ? -9.526 -4.375 25.193 1.00 22.68 135 VAL B CA 1
ATOM 4256 C C . VAL B 1 135 ? -8.330 -5.251 24.802 1.00 23.23 135 VAL B C 1
ATOM 4257 O O . VAL B 1 135 ? -7.724 -5.906 25.683 1.00 23.29 135 VAL B O 1
ATOM 4261 N N . VAL B 1 136 ? -8.060 -5.288 23.498 1.00 21.78 136 VAL B N 1
ATOM 4262 C CA . VAL B 1 136 ? -6.911 -5.955 22.909 1.00 23.75 136 VAL B CA 1
ATOM 4263 C C . VAL B 1 136 ? -6.072 -4.867 22.260 1.00 24.45 136 VAL B C 1
ATOM 4264 O O . VAL B 1 136 ? -6.418 -4.343 21.189 1.00 23.70 136 VAL B O 1
ATOM 4268 N N . GLU B 1 137 ? -4.971 -4.504 22.916 1.00 27.95 137 GLU B N 1
ATOM 4269 C CA . GLU B 1 137 ? -4.096 -3.393 22.434 1.00 28.65 137 GLU B CA 1
ATOM 4270 C C . GLU B 1 137 ? -3.242 -3.833 21.199 1.00 29.42 137 GLU B C 1
ATOM 4271 O O . GLU B 1 137 ? -2.588 -4.892 21.228 1.00 27.40 137 GLU B O 1
ATOM 4277 N N . PRO B 1 138 ? -3.277 -3.054 20.084 1.00 28.24 138 PRO B N 1
ATOM 4278 C CA . PRO B 1 138 ? -2.620 -3.520 18.851 1.00 29.15 138 PRO B CA 1
ATOM 4279 C C . PRO B 1 138 ? -1.096 -3.452 18.926 1.00 30.94 138 PRO B C 1
ATOM 4280 O O . PRO B 1 138 ? -0.577 -2.609 19.656 1.00 30.48 138 PRO B O 1
ATOM 4284 N N . LYS B 1 139 ? -0.417 -4.342 18.190 1.00 32.05 139 LYS B N 1
ATOM 4285 C CA . LYS B 1 139 ? 1.044 -4.262 17.987 1.00 35.78 139 LYS B CA 1
ATOM 4286 C C . LYS B 1 139 ? 1.385 -2.998 17.194 1.00 34.56 139 LYS B C 1
ATOM 4287 O O . LYS B 1 139 ? 2.298 -2.269 17.554 1.00 37.94 139 LYS B O 1
ATOM 4293 N N . GLU B 1 140 ? 0.675 -2.783 16.085 1.00 34.24 140 GLU B N 1
ATOM 4294 C CA . GLU B 1 140 ? 0.737 -1.525 15.323 1.00 34.69 140 GLU B CA 1
ATOM 4295 C C . GLU B 1 140 ? 0.280 -0.347 16.188 1.00 35.07 140 GLU B C 1
ATOM 4296 O O . GLU B 1 140 ? -0.853 -0.353 16.710 1.00 34.70 140 GLU B O 1
ATOM 4302 N N . LYS B 1 141 ? 1.129 0.672 16.323 1.00 34.26 141 LYS B N 1
ATOM 4303 C CA . LYS B 1 141 ? 0.760 1.880 17.075 1.00 34.26 141 LYS B CA 1
ATOM 4304 C C . LYS B 1 141 ? -0.324 2.698 16.355 1.00 30.62 141 LYS B C 1
ATOM 4305 O O . LYS B 1 141 ? -0.305 2.807 15.130 1.00 29.30 141 LYS B O 1
ATOM 4311 N N . TYR B 1 142 ? -1.261 3.272 17.119 1.00 29.35 142 TYR B N 1
ATOM 4312 C CA . TYR B 1 142 ? -2.215 4.223 16.553 1.00 30.18 142 TYR B CA 1
ATOM 4313 C C . TYR B 1 142 ? -1.464 5.476 16.052 1.00 31.05 142 TYR B C 1
ATOM 4314 O O . TYR B 1 142 ? -0.389 5.798 16.547 1.00 32.15 142 TYR B O 1
ATOM 4323 N N . ARG B 1 143 ? -2.065 6.170 15.098 1.00 29.68 143 ARG B N 1
ATOM 4324 C CA . ARG B 1 143 ? -1.405 7.238 14.361 1.00 31.40 143 ARG B CA 1
ATOM 4325 C C . ARG B 1 143 ? -0.839 8.382 15.218 1.00 32.74 143 ARG B C 1
ATOM 4326 O O . ARG B 1 143 ? 0.291 8.797 14.976 1.00 32.18 143 ARG B O 1
ATOM 4334 N N . MET B 1 144 ? -1.602 8.903 16.179 1.00 30.67 144 MET B N 1
ATOM 4335 C CA . MET B 1 144 ? -1.118 10.011 17.013 1.00 31.25 144 MET B CA 1
ATOM 4336 C C . MET B 1 144 ? 0.077 9.611 17.886 1.00 35.76 144 MET B C 1
ATOM 4337 O O . MET B 1 144 ? 1.007 10.411 18.047 1.00 33.37 144 MET B O 1
ATOM 4342 N N . GLU B 1 145 ? 0.041 8.399 18.454 1.00 35.24 145 GLU B N 1
ATOM 4343 C CA . GLU B 1 145 ? 1.195 7.833 19.158 1.00 36.59 145 GLU B CA 1
ATOM 4344 C C . GLU B 1 145 ? 2.429 7.752 18.250 1.00 38.19 145 GLU B C 1
ATOM 4345 O O . GLU B 1 145 ? 3.515 8.093 18.685 1.00 41.68 145 GLU B O 1
ATOM 4351 N N . ARG B 1 146 ? 2.260 7.300 17.010 1.00 38.69 146 ARG B N 1
ATOM 4352 C CA . ARG B 1 146 ? 3.378 7.221 16.062 1.00 40.42 146 ARG B CA 1
ATOM 4353 C C . ARG B 1 146 ? 3.917 8.623 15.775 1.00 42.19 146 ARG B C 1
ATOM 4354 O O . ARG B 1 146 ? 5.131 8.856 15.898 1.00 40.04 146 ARG B O 1
ATOM 4362 N N . GLU B 1 147 ? 3.008 9.536 15.410 1.00 37.82 147 GLU B N 1
ATOM 4363 C CA . GLU B 1 147 ? 3.351 10.933 15.087 1.00 39.22 147 GLU B CA 1
ATOM 4364 C C . GLU B 1 147 ? 4.033 11.710 16.212 1.00 42.15 147 GLU B C 1
ATOM 4365 O O . GLU B 1 147 ? 4.950 12.489 15.936 1.00 42.58 147 GLU B O 1
ATOM 4371 N N . LEU B 1 148 ? 3.602 11.515 17.453 1.00 39.67 148 LEU B N 1
ATOM 4372 C CA . LEU B 1 148 ? 4.183 12.234 18.596 1.00 42.44 148 LEU B CA 1
ATOM 4373 C C . LEU B 1 148 ? 5.380 11.524 19.259 1.00 41.79 148 LEU B C 1
ATOM 4374 O O . LEU B 1 148 ? 5.995 12.090 20.154 1.00 41.94 148 LEU B O 1
ATOM 4379 N N . GLY B 1 149 ? 5.671 10.287 18.857 1.00 41.29 149 GLY B N 1
ATOM 4380 C CA . GLY B 1 149 ? 6.723 9.487 19.467 1.00 40.79 149 GLY B CA 1
ATOM 4381 C C . GLY B 1 149 ? 6.503 9.102 20.919 1.00 42.71 149 GLY B C 1
ATOM 4382 O O . GLY B 1 149 ? 7.455 8.749 21.603 1.00 42.18 149 GLY B O 1
ATOM 4383 N N . ARG B 1 150 ? 5.261 9.159 21.408 1.00 40.51 150 ARG B N 1
ATOM 4384 C CA . ARG B 1 150 ? 4.976 8.816 22.792 1.00 40.14 150 ARG B CA 1
ATOM 4385 C C . ARG B 1 150 ? 3.533 8.358 22.975 1.00 39.86 150 ARG B C 1
ATOM 4386 O O . ARG B 1 150 ? 2.684 8.586 22.121 1.00 35.61 150 ARG B O 1
ATOM 4394 N N . GLY B 1 151 ? 3.292 7.737 24.115 1.00 39.43 151 GLY B N 1
ATOM 4395 C CA . GLY B 1 151 ? 1.990 7.184 24.458 1.00 40.43 151 GLY B CA 1
ATOM 4396 C C . GLY B 1 151 ? 1.083 8.270 24.984 1.00 38.26 151 GLY B C 1
ATOM 4397 O O . GLY B 1 151 ? 1.522 9.420 25.163 1.00 38.92 151 GLY B O 1
ATOM 4398 N N . PRO B 1 152 ? -0.206 7.930 25.209 1.00 35.37 152 PRO B N 1
ATOM 4399 C CA . PRO B 1 152 ? -1.149 8.914 25.739 1.00 31.81 152 PRO B CA 1
ATOM 4400 C C . PRO B 1 152 ? -0.723 9.463 27.077 1.00 32.08 152 PRO B C 1
ATOM 4401 O O . PRO B 1 152 ? -0.228 8.718 27.921 1.00 30.52 152 PRO B O 1
ATOM 4405 N N . ASP B 1 153 ? -0.955 10.751 27.279 1.00 31.90 153 ASP B N 1
ATOM 4406 C CA . ASP B 1 153 ? -0.890 11.337 28.605 1.00 33.35 153 ASP B CA 1
ATOM 4407 C C . ASP B 1 153 ? -1.990 10.772 29.491 1.00 36.25 153 ASP B C 1
ATOM 4408 O O . ASP B 1 153 ? -1.850 10.722 30.713 1.00 34.71 153 ASP B O 1
ATOM 4413 N N . LEU B 1 154 ? -3.104 10.370 28.880 1.00 34.85 154 LEU B N 1
ATOM 4414 C CA . LEU B 1 154 ? -4.200 9.792 29.633 1.00 33.99 154 LEU B CA 1
ATOM 4415 C C . LEU B 1 154 ? -5.101 8.878 28.769 1.00 31.46 154 LEU B C 1
ATOM 4416 O O . LEU B 1 154 ? -5.431 9.226 27.649 1.00 28.00 154 LEU B O 1
ATOM 4421 N N . LYS B 1 155 ? -5.473 7.715 29.314 1.00 30.12 155 LYS B N 1
ATOM 4422 C CA . LYS B 1 155 ? -6.396 6.769 28.670 1.00 29.03 155 LYS B CA 1
ATOM 4423 C C . LYS B 1 155 ? -7.725 6.795 29.455 1.00 27.52 155 LYS B C 1
ATOM 4424 O O . LYS B 1 155 ? -7.713 6.736 30.683 1.00 27.71 155 LYS B O 1
ATOM 4430 N N . LEU B 1 156 ? -8.855 6.851 28.748 1.00 24.48 156 LEU B N 1
ATOM 4431 C CA . LEU B 1 156 ? -10.189 6.873 29.364 1.00 24.30 156 LEU B CA 1
ATOM 4432 C C . LEU B 1 156 ? -11.015 5.719 28.740 1.00 24.57 156 LEU B C 1
ATOM 4433 O O . LEU B 1 156 ? -11.058 5.595 27.491 1.00 24.61 156 LEU B O 1
ATOM 4438 N N . TYR B 1 157 ? -11.630 4.892 29.584 1.00 23.33 157 TYR B N 1
ATOM 4439 C CA . TYR B 1 157 ? -12.379 3.706 29.133 1.00 22.73 157 TYR B CA 1
ATOM 4440 C C . TYR B 1 157 ? -13.859 3.902 29.535 1.00 22.23 157 TYR B C 1
ATOM 4441 O O . TYR B 1 157 ? -14.177 4.037 30.725 1.00 24.90 157 TYR B O 1
ATOM 4450 N N . ILE B 1 158 ? -14.748 3.934 28.535 1.00 21.15 158 ILE B N 1
ATOM 4451 C CA . ILE B 1 158 ? -16.161 4.296 28.756 1.00 21.12 158 ILE B CA 1
ATOM 4452 C C . ILE B 1 158 ? -17.098 3.287 28.083 1.00 21.48 158 ILE B C 1
ATOM 4453 O O . ILE B 1 158 ? -16.994 3.055 26.866 1.00 19.83 158 ILE B O 1
ATOM 4458 N N . ILE B 1 159 ? -18.075 2.799 28.858 1.00 19.16 159 ILE B N 1
ATOM 4459 C CA . ILE B 1 159 ? -19.207 2.061 28.360 1.00 20.69 159 ILE B CA 1
ATOM 4460 C C . ILE B 1 159 ? -20.445 2.926 28.499 1.00 19.14 159 ILE B C 1
ATOM 4461 O O . ILE B 1 159 ? -20.642 3.549 29.547 1.00 18.51 159 ILE B O 1
ATOM 4466 N N . GLN B 1 160 ? -21.230 3.004 27.413 1.00 18.13 160 GLN B N 1
ATOM 4467 C CA . GLN B 1 160 ? -22.608 3.477 27.498 1.00 17.60 160 GLN B CA 1
ATOM 4468 C C . GLN B 1 160 ? -23.601 2.311 27.569 1.00 18.01 160 GLN B C 1
ATOM 4469 O O . GLN B 1 160 ? -23.515 1.375 26.741 1.00 18.39 160 GLN B O 1
ATOM 4475 N N . SER B 1 161 ? -24.583 2.411 28.470 1.00 17.94 161 SER B N 1
ATOM 4476 C CA . SER B 1 161 ? -25.596 1.340 28.640 1.00 18.05 161 SER B CA 1
ATOM 4477 C C . SER B 1 161 ? -26.911 1.903 29.142 1.00 17.59 161 SER B C 1
ATOM 4478 O O . SER B 1 161 ? -26.974 3.023 29.664 1.00 18.24 161 SER B O 1
ATOM 4481 N N . GLU B 1 162 ? -27.963 1.105 28.965 1.00 18.10 162 GLU B N 1
ATOM 4482 C CA . GLU B 1 162 ? -29.342 1.476 29.278 1.00 18.19 162 GLU B CA 1
ATOM 4483 C C . GLU B 1 162 ? -29.871 0.643 30.469 1.00 19.67 162 GLU B C 1
ATOM 4484 O O . GLU B 1 162 ? -29.432 -0.490 30.679 1.00 19.74 162 GLU B O 1
ATOM 4490 N N . ALA B 1 163 ? -30.874 1.185 31.188 1.00 19.06 163 ALA B N 1
ATOM 4491 C CA . ALA B 1 163 ? -31.616 0.452 32.227 1.00 19.01 163 ALA B CA 1
ATOM 4492 C C . ALA B 1 163 ? -33.096 0.522 31.925 1.00 18.63 163 ALA B C 1
ATOM 4493 O O . ALA B 1 163 ? -33.563 1.566 31.479 1.00 18.96 163 ALA B O 1
ATOM 4495 N N . TYR B 1 164 ? -33.804 -0.590 32.165 1.00 18.23 164 TYR B N 1
ATOM 4496 C CA . TYR B 1 164 ? -35.253 -0.726 31.875 1.00 19.79 164 TYR B CA 1
ATOM 4497 C C . TYR B 1 164 ? -36.099 -0.992 33.129 1.00 21.01 164 TYR B C 1
ATOM 4498 O O . TYR B 1 164 ? -35.718 -1.772 34.004 1.00 21.84 164 TYR B O 1
ATOM 4507 N N . ALA B 1 165 ? -37.272 -0.371 33.161 1.00 22.06 165 ALA B N 1
ATOM 4508 C CA . ALA B 1 165 ? -38.285 -0.578 34.198 1.00 22.85 165 ALA B CA 1
ATOM 4509 C C . ALA B 1 165 ? -39.159 -1.837 34.042 1.00 23.71 165 ALA B C 1
ATOM 4510 O O . ALA B 1 165 ? -39.784 -2.293 35.017 1.00 23.83 165 ALA B O 1
ATOM 4512 N N . SER B 1 166 ? -39.227 -2.390 32.825 1.00 21.88 166 SER B N 1
ATOM 4513 C CA . SER B 1 166 ? -39.995 -3.605 32.567 1.00 22.37 166 SER B CA 1
ATOM 4514 C C . SER B 1 166 ? -39.531 -4.273 31.272 1.00 21.72 166 SER B C 1
ATOM 4515 O O . SER B 1 166 ? -38.909 -3.614 30.408 1.00 20.88 166 SER B O 1
ATOM 4518 N N . GLY B 1 167 ? -39.840 -5.555 31.131 1.00 19.42 167 GLY B N 1
ATOM 4519 C CA . GLY B 1 167 ? -39.650 -6.262 29.857 1.00 20.47 167 GLY B CA 1
ATOM 4520 C C . GLY B 1 167 ? -40.485 -5.668 28.706 1.00 20.29 167 GLY B C 1
ATOM 4521 O O . GLY B 1 167 ? -40.053 -5.686 27.538 1.00 19.73 167 GLY B O 1
ATOM 4522 N N . ARG B 1 168 ? -41.689 -5.173 29.017 1.00 19.34 168 ARG B N 1
ATOM 4523 C CA . ARG B 1 168 ? -42.500 -4.423 28.053 1.00 22.33 168 ARG B CA 1
ATOM 4524 C C . ARG B 1 168 ? -41.723 -3.214 27.444 1.00 21.58 168 ARG B C 1
ATOM 4525 O O . ARG B 1 168 ? -41.713 -3.005 26.220 1.00 22.05 168 ARG B O 1
ATOM 4533 N N . ASP B 1 169 ? -41.112 -2.420 28.316 1.00 20.03 169 ASP B N 1
ATOM 4534 C CA . ASP B 1 169 ? -40.315 -1.263 27.889 1.00 21.04 169 ASP B CA 1
ATOM 4535 C C . ASP B 1 169 ? -39.060 -1.709 27.091 1.00 20.23 169 ASP B C 1
ATOM 4536 O O . ASP B 1 169 ? -38.679 -1.017 26.134 1.00 19.43 169 ASP B O 1
ATOM 4541 N N . PHE B 1 170 ? -38.468 -2.848 27.457 1.00 20.09 170 PHE B N 1
ATOM 4542 C CA . PHE B 1 170 ? -37.335 -3.400 26.706 1.00 20.83 170 PHE B CA 1
ATOM 4543 C C . PHE B 1 170 ? -37.720 -3.740 25.252 1.00 20.72 170 PHE B C 1
ATOM 4544 O O . PHE B 1 170 ? -36.987 -3.353 24.294 1.00 20.18 170 PHE B O 1
ATOM 4552 N N . TYR B 1 171 ? -38.848 -4.418 25.069 1.00 19.72 171 TYR B N 1
ATOM 4553 C CA . TYR B 1 171 ? -39.372 -4.698 23.706 1.00 20.41 171 TYR B CA 1
ATOM 4554 C C . TYR B 1 171 ? -39.608 -3.376 22.951 1.00 20.54 171 TYR B C 1
ATOM 4555 O O . TYR B 1 171 ? -39.277 -3.264 21.763 1.00 21.62 171 TYR B O 1
ATOM 4564 N N . ASP B 1 172 ? -40.160 -2.376 23.641 1.00 21.74 172 ASP B N 1
ATOM 4565 C CA . ASP B 1 172 ? -40.519 -1.091 23.013 1.00 21.47 172 ASP B CA 1
ATOM 4566 C C . ASP B 1 172 ? -39.349 -0.103 22.795 1.00 21.69 172 ASP B C 1
ATOM 4567 O O . ASP B 1 172 ? -39.558 0.952 22.211 1.00 22.98 172 ASP B O 1
ATOM 4572 N N . GLY B 1 173 ? -38.153 -0.412 23.280 1.00 21.89 173 GLY B N 1
ATOM 4573 C CA . GLY B 1 173 ? -36.991 0.503 23.174 1.00 22.80 173 GLY B CA 1
ATOM 4574 C C . GLY B 1 173 ? -37.087 1.757 24.033 1.00 22.49 173 GLY B C 1
ATOM 4575 O O . GLY B 1 173 ? -36.507 2.782 23.692 1.00 23.31 173 GLY B O 1
ATOM 4576 N N . LYS B 1 174 ? -37.821 1.674 25.140 1.00 21.69 174 LYS B N 1
ATOM 4577 C CA . LYS B 1 174 ? -38.082 2.790 26.056 1.00 21.99 174 LYS B CA 1
ATOM 4578 C C . LYS B 1 174 ? -37.196 2.678 27.312 1.00 21.17 174 LYS B C 1
ATOM 4579 O O . LYS B 1 174 ? -37.582 2.079 28.309 1.00 22.10 174 LYS B O 1
ATOM 4585 N N . ALA B 1 175 ? -35.975 3.185 27.238 1.00 18.34 175 ALA B N 1
ATOM 4586 C CA . ALA B 1 175 ? -35.021 3.125 28.351 1.00 17.93 175 ALA B CA 1
ATOM 4587 C C . ALA B 1 175 ? -35.397 4.123 29.440 1.00 18.45 175 ALA B C 1
ATOM 4588 O O . ALA B 1 175 ? -35.736 5.272 29.127 1.00 19.61 175 ALA B O 1
ATOM 4590 N N . LEU B 1 176 ? -35.324 3.708 30.708 1.00 18.25 176 LEU B N 1
ATOM 4591 C CA . LEU B 1 176 ? -35.557 4.652 31.833 1.00 18.90 176 LEU B CA 1
ATOM 4592 C C . LEU B 1 176 ? -34.344 5.555 32.033 1.00 19.20 176 LEU B C 1
ATOM 4593 O O . LEU B 1 176 ? -34.473 6.789 32.146 1.00 19.35 176 LEU B O 1
ATOM 4598 N N . TYR B 1 177 ? -33.157 4.949 32.048 1.00 19.25 177 TYR B N 1
ATOM 4599 C CA . TYR B 1 177 ? -31.913 5.706 32.204 1.00 18.81 177 TYR B CA 1
ATOM 4600 C C . TYR B 1 177 ? -30.899 5.227 31.181 1.00 17.05 177 TYR B C 1
ATOM 4601 O O . TYR B 1 177 ? -30.919 4.063 30.736 1.00 17.64 177 TYR B O 1
ATOM 4610 N N . VAL B 1 178 ? -30.012 6.132 30.808 1.00 17.19 178 VAL B N 1
ATOM 4611 C CA . VAL B 1 178 ? -28.900 5.808 29.930 1.00 18.24 178 VAL B CA 1
ATOM 4612 C C . VAL B 1 178 ? -27.664 6.444 30.540 1.00 18.66 178 VAL B C 1
ATOM 4613 O O . VAL B 1 178 ? -27.732 7.618 30.973 1.00 19.02 178 VAL B O 1
ATOM 4617 N N . MET B 1 179 ? -26.533 5.720 30.590 1.00 19.87 179 MET B N 1
ATOM 4618 C CA . MET B 1 179 ? -25.423 6.137 31.459 1.00 21.07 179 MET B CA 1
ATOM 4619 C C . MET B 1 179 ? -24.037 5.724 31.002 1.00 20.14 179 MET B C 1
ATOM 4620 O O . MET B 1 179 ? -23.884 4.759 30.244 1.00 20.23 179 MET B O 1
ATOM 4625 N N . PHE B 1 180 ? -23.037 6.483 31.463 1.00 17.73 180 PHE B N 1
ATOM 4626 C CA . PHE B 1 180 ? -21.624 6.145 31.254 1.00 18.08 180 PHE B CA 1
ATOM 4627 C C . PHE B 1 180 ? -21.090 5.446 32.523 1.00 19.10 180 PHE B C 1
ATOM 4628 O O . PHE B 1 180 ? -21.198 5.995 33.640 1.00 19.30 180 PHE B O 1
ATOM 4636 N N . ASN B 1 181 ? -20.533 4.261 32.338 1.00 18.85 181 ASN B N 1
ATOM 4637 C CA . ASN B 1 181 ? -19.983 3.439 33.430 1.00 19.98 181 ASN B CA 1
ATOM 4638 C C . ASN B 1 181 ? -20.894 3.248 34.631 1.00 19.81 181 ASN B C 1
ATOM 4639 O O . ASN B 1 181 ? -20.489 3.358 35.802 1.00 19.89 181 ASN B O 1
ATOM 4644 N N . GLY B 1 182 ? -22.170 2.999 34.345 1.00 19.84 182 GLY B N 1
ATOM 4645 C CA . GLY B 1 182 ? -23.091 2.482 35.363 1.00 20.57 182 GLY B CA 1
ATOM 4646 C C . GLY B 1 182 ? -23.783 3.439 36.324 1.00 22.93 182 GLY B C 1
ATOM 4647 O O . GLY B 1 182 ? -24.501 2.977 37.208 1.00 22.77 182 GLY B O 1
ATOM 4648 N N . ARG B 1 183 ? -23.642 4.755 36.137 1.00 21.01 183 ARG B N 1
ATOM 4649 C CA . ARG B 1 183 ? -24.260 5.715 37.033 1.00 21.88 183 ARG B CA 1
ATOM 4650 C C . ARG B 1 183 ? -24.638 6.995 36.323 1.00 20.24 183 ARG B C 1
ATOM 4651 O O . ARG B 1 183 ? -23.819 7.578 35.647 1.00 20.09 183 ARG B O 1
ATOM 4659 N N . ASN B 1 184 ? -25.888 7.444 36.484 1.00 18.71 184 ASN B N 1
ATOM 4660 C CA . ASN B 1 184 ? -26.347 8.686 35.836 1.00 19.89 184 ASN B CA 1
ATOM 4661 C C . ASN B 1 184 ? -25.457 9.886 36.183 1.00 20.36 184 ASN B C 1
ATOM 4662 O O . ASN B 1 184 ? -25.175 10.119 37.365 1.00 20.28 184 ASN B O 1
ATOM 4667 N N . PHE B 1 185 ? -25.018 10.640 35.173 1.00 20.24 185 PHE B N 1
ATOM 4668 C CA . PHE B 1 185 ? -24.238 11.859 35.387 1.00 21.01 185 PHE B CA 1
ATOM 4669 C C . PHE B 1 185 ? -23.063 11.637 36.371 1.00 22.21 185 PHE B C 1
ATOM 4670 O O . PHE B 1 185 ? -22.673 12.562 37.099 1.00 21.32 185 PHE B O 1
ATOM 4678 N N . ARG B 1 186 ? -22.509 10.415 36.341 1.00 23.19 186 ARG B N 1
ATOM 4679 C CA . ARG B 1 186 ? -21.334 10.012 37.151 1.00 24.42 186 ARG B CA 1
ATOM 4680 C C . ARG B 1 186 ? -20.202 11.048 37.077 1.00 24.55 186 ARG B C 1
ATOM 4681 O O . ARG B 1 186 ? -19.667 11.458 38.117 1.00 22.86 186 ARG B O 1
ATOM 4689 N N . TYR B 1 187 ? -19.878 11.492 35.861 1.00 22.58 187 TYR B N 1
ATOM 4690 C CA . TYR B 1 187 ? -18.705 12.357 35.619 1.00 23.17 187 TYR B CA 1
ATOM 4691 C C . TYR B 1 187 ? -19.080 13.866 35.551 1.00 21.54 187 TYR B C 1
ATOM 4692 O O . TYR B 1 187 ? -18.260 14.704 35.180 1.00 22.24 187 TYR B O 1
ATOM 4701 N N . VAL B 1 188 ? -20.319 14.193 35.921 1.00 21.21 188 VAL B N 1
ATOM 4702 C CA . VAL B 1 188 ? -20.671 15.529 36.340 1.00 22.00 188 VAL B CA 1
ATOM 4703 C C . VAL B 1 188 ? -20.419 15.647 37.849 1.00 23.61 188 VAL B C 1
ATOM 4704 O O . VAL B 1 188 ? -19.863 16.653 38.280 1.00 25.63 188 VAL B O 1
ATOM 4708 N N . ASP B 1 189 ? -20.851 14.639 38.623 1.00 23.31 189 ASP B N 1
ATOM 4709 C CA . ASP B 1 189 ? -20.651 14.611 40.085 1.00 24.18 189 ASP B CA 1
ATOM 4710 C C . ASP B 1 189 ? -19.148 14.535 40.401 1.00 24.70 189 ASP B C 1
ATOM 4711 O O . ASP B 1 189 ? -18.682 15.154 41.367 1.00 26.28 189 ASP B O 1
ATOM 4716 N N . GLU B 1 190 ? -18.406 13.784 39.589 1.00 24.81 190 GLU B N 1
ATOM 4717 C CA . GLU B 1 190 ? -16.950 13.659 39.694 1.00 26.59 190 GLU B CA 1
ATOM 4718 C C . GLU B 1 190 ? -16.253 13.877 38.333 1.00 24.28 190 GLU B C 1
ATOM 4719 O O . GLU B 1 190 ? -15.950 12.898 37.612 1.00 24.36 190 GLU B O 1
ATOM 4725 N N . PRO B 1 191 ? -15.993 15.147 37.981 1.00 24.41 191 PRO B N 1
ATOM 4726 C CA . PRO B 1 191 ? -15.363 15.496 36.703 1.00 24.67 191 PRO B CA 1
ATOM 4727 C C . PRO B 1 191 ? -13.999 14.908 36.571 1.00 25.41 191 PRO B C 1
ATOM 4728 O O . PRO B 1 191 ? -13.264 14.849 37.568 1.00 27.71 191 PRO B O 1
ATOM 4732 N N . ILE B 1 192 ? -13.700 14.410 35.374 1.00 23.12 192 ILE B N 1
ATOM 4733 C CA . ILE B 1 192 ? -12.432 13.766 35.073 1.00 24.20 192 ILE B CA 1
ATOM 4734 C C . ILE B 1 192 ? -11.344 14.836 34.822 1.00 25.30 192 ILE B C 1
ATOM 4735 O O . ILE B 1 192 ? -11.476 15.654 33.909 1.00 24.25 192 ILE B O 1
ATOM 4740 N N . PRO B 1 193 ? -10.252 14.811 35.606 1.00 27.07 193 PRO B N 1
ATOM 4741 C CA . PRO B 1 193 ? -9.211 15.830 35.480 1.00 27.28 193 PRO B CA 1
ATOM 4742 C C . PRO B 1 193 ? -8.294 15.619 34.286 1.00 26.83 193 PRO B C 1
ATOM 4743 O O . PRO B 1 193 ? -7.786 14.512 34.073 1.00 25.64 193 PRO B O 1
ATOM 4747 N N . VAL B 1 194 ? -8.137 16.671 33.470 1.00 25.86 194 VAL B N 1
ATOM 4748 C CA . VAL B 1 194 ? -7.212 16.686 32.343 1.00 27.05 194 VAL B CA 1
ATOM 4749 C C . VAL B 1 194 ? -6.462 18.021 32.343 1.00 25.33 194 VAL B C 1
ATOM 4750 O O . VAL B 1 194 ? -6.821 18.927 33.071 1.00 26.09 194 VAL B O 1
ATOM 4754 N N . ARG B 1 195 ? -5.423 18.088 31.513 1.00 28.38 195 ARG B N 1
ATOM 4755 C CA . ARG B 1 195 ? -4.609 19.286 31.310 1.00 29.73 195 ARG B CA 1
ATOM 4756 C C . ARG B 1 195 ? -4.676 19.767 29.863 1.00 28.16 195 ARG B C 1
ATOM 4757 O O . ARG B 1 195 ? -4.616 18.957 28.946 1.00 25.89 195 ARG B O 1
ATOM 4765 N N . PRO B 1 196 ? -4.726 21.105 29.653 1.00 28.42 196 PRO B N 1
ATOM 4766 C CA . PRO B 1 196 ? -4.587 21.636 28.297 1.00 27.94 196 PRO B CA 1
ATOM 4767 C C . PRO B 1 196 ? -3.347 21.079 27.629 1.00 28.07 196 PRO B C 1
ATOM 4768 O O . PRO B 1 196 ? -2.320 20.938 28.290 1.00 29.39 196 PRO B O 1
ATOM 4772 N N . GLY B 1 197 ? -3.460 20.690 26.361 1.00 25.47 197 GLY B N 1
ATOM 4773 C CA . GLY B 1 197 ? -2.375 20.034 25.624 1.00 26.71 197 GLY B CA 1
ATOM 4774 C C . GLY B 1 197 ? -2.192 18.510 25.785 1.00 26.24 197 GLY B C 1
ATOM 4775 O O . GLY B 1 197 ? -1.365 17.938 25.096 1.00 27.95 197 GLY B O 1
ATOM 4776 N N . ASP B 1 198 ? -2.946 17.866 26.681 1.00 27.27 198 ASP B N 1
ATOM 4777 C CA . ASP B 1 198 ? -2.907 16.391 26.860 1.00 28.30 198 ASP B CA 1
ATOM 4778 C C . ASP B 1 198 ? -3.272 15.608 25.593 1.00 26.67 198 ASP B C 1
ATOM 4779 O O . ASP B 1 198 ? -4.231 15.939 24.911 1.00 28.44 198 ASP B O 1
ATOM 4784 N N . TYR B 1 199 ? -2.495 14.585 25.280 1.00 26.92 199 TYR B N 1
ATOM 4785 C CA . TYR B 1 199 ? -2.894 13.560 24.314 1.00 26.58 199 TYR B CA 1
ATOM 4786 C C . TYR B 1 199 ? -3.793 12.549 25.052 1.00 28.89 199 TYR B C 1
ATOM 4787 O O . TYR B 1 199 ? -3.308 11.797 25.920 1.00 27.97 199 TYR B O 1
ATOM 4796 N N . LEU B 1 200 ? -5.106 12.594 24.751 1.00 28.61 200 LEU B N 1
ATOM 4797 C CA . LEU B 1 200 ? -6.082 11.639 25.277 1.00 26.60 200 LEU B CA 1
ATOM 4798 C C . LEU B 1 200 ? -6.325 10.490 24.277 1.00 26.43 200 LEU B C 1
ATOM 4799 O O . LEU B 1 200 ? -6.456 10.730 23.065 1.00 24.11 200 LEU B O 1
ATOM 4804 N N . ARG B 1 201 ? -6.386 9.253 24.784 1.00 24.62 201 ARG B N 1
ATOM 4805 C CA . ARG B 1 201 ? -6.901 8.119 23.992 1.00 24.05 201 ARG B CA 1
ATOM 4806 C C . ARG B 1 201 ? -8.127 7.573 24.711 1.00 22.81 201 ARG B C 1
ATOM 4807 O O . ARG B 1 201 ? -8.051 7.195 25.870 1.00 22.92 201 ARG B O 1
ATOM 4815 N N . ILE B 1 202 ? -9.267 7.618 24.021 1.00 22.32 202 ILE B N 1
ATOM 4816 C CA . ILE B 1 202 ? -10.558 7.173 24.555 1.00 22.37 202 ILE B CA 1
ATOM 4817 C C . ILE B 1 202 ? -10.965 5.816 23.937 1.00 20.57 202 ILE B C 1
ATOM 4818 O O . ILE B 1 202 ? -10.946 5.659 22.723 1.00 20.87 202 ILE B O 1
ATOM 4823 N N . TYR B 1 203 ? -11.315 4.852 24.792 1.00 20.76 203 TYR B N 1
ATOM 4824 C CA . TYR B 1 203 ? -11.781 3.514 24.402 1.00 20.00 203 TYR B CA 1
ATOM 4825 C C . TYR B 1 203 ? -13.300 3.480 24.717 1.00 20.74 203 TYR B C 1
ATOM 4826 O O . TYR B 1 203 ? -13.681 3.479 25.890 1.00 19.79 203 TYR B O 1
ATOM 4835 N N . PHE B 1 204 ? -14.135 3.532 23.670 1.00 18.49 204 PHE B N 1
ATOM 4836 C CA . PHE B 1 204 ? -15.607 3.638 23.810 1.00 18.77 204 PHE B CA 1
ATOM 4837 C C . PHE B 1 204 ? -16.361 2.420 23.273 1.00 19.55 204 PHE B C 1
ATOM 4838 O O . PHE B 1 204 ? -16.171 2.021 22.116 1.00 20.11 204 PHE B O 1
ATOM 4846 N N . LEU B 1 205 ? -17.268 1.876 24.084 1.00 20.69 205 LEU B N 1
ATOM 4847 C CA . LEU B 1 205 ? -18.145 0.772 23.684 1.00 19.72 205 LEU B CA 1
ATOM 4848 C C . LEU B 1 205 ? -19.584 1.129 24.056 1.00 1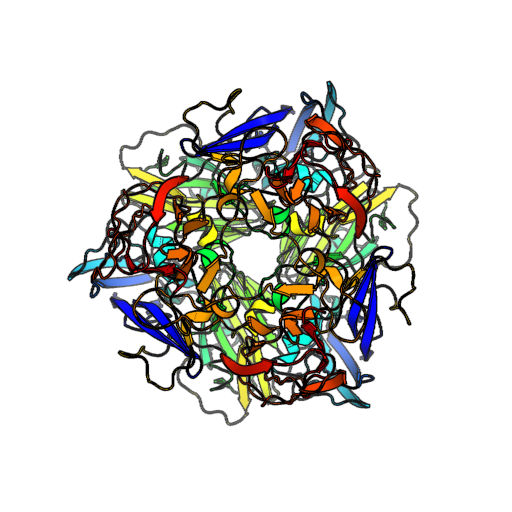9.77 205 LEU B C 1
ATOM 4849 O O . LEU B 1 205 ? -19.854 1.447 25.200 1.00 18.61 205 LEU B O 1
ATOM 4854 N N . ASN B 1 206 ? -20.484 1.117 23.068 1.00 17.41 206 ASN B N 1
ATOM 4855 C CA . ASN B 1 206 ? -21.938 1.249 23.352 1.00 17.16 206 ASN B CA 1
ATOM 4856 C C . ASN B 1 206 ? -22.482 -0.164 23.445 1.00 18.80 206 ASN B C 1
ATOM 4857 O O . ASN B 1 206 ? -22.576 -0.868 22.400 1.00 18.76 206 ASN B O 1
ATOM 4862 N N . VAL B 1 207 ? -22.858 -0.599 24.654 1.00 19.90 207 VAL B N 1
ATOM 4863 C CA . VAL B 1 207 ? -23.425 -1.964 24.789 1.00 20.89 207 VAL B CA 1
ATOM 4864 C C . VAL B 1 207 ? -24.908 -1.939 24.399 1.00 20.91 207 VAL B C 1
ATOM 4865 O O . VAL B 1 207 ? -25.469 -2.987 24.162 1.00 23.16 207 VAL B O 1
ATOM 4869 N N . GLY B 1 208 ? -25.533 -0.764 24.367 1.00 19.78 208 GLY B N 1
ATOM 4870 C CA . GLY B 1 208 ? -26.970 -0.669 24.174 1.00 19.12 208 GLY B CA 1
ATOM 4871 C C . GLY B 1 208 ? -27.760 -1.115 25.409 1.00 19.40 208 GLY B C 1
ATOM 4872 O O . GLY B 1 208 ? -27.536 -0.544 26.487 1.00 19.23 208 GLY B O 1
ATOM 4873 N N . PRO B 1 209 ? -28.697 -2.073 25.296 1.00 19.64 209 PRO B N 1
ATOM 4874 C CA . PRO B 1 209 ? -28.817 -3.015 24.164 1.00 19.81 209 PRO B CA 1
ATOM 4875 C C . PRO B 1 209 ? -29.671 -2.623 22.986 1.00 19.30 209 PRO B C 1
ATOM 4876 O O . PRO B 1 209 ? -29.663 -3.389 22.001 1.00 18.96 209 PRO B O 1
ATOM 4880 N N . ASN B 1 210 ? -30.408 -1.499 23.059 1.00 18.04 210 ASN B N 1
ATOM 4881 C CA . ASN B 1 210 ? -31.298 -1.055 21.969 1.00 17.49 210 ASN B CA 1
ATOM 4882 C C . ASN B 1 210 ? -30.906 0.201 21.185 1.00 18.13 210 ASN B C 1
ATOM 4883 O O . ASN B 1 210 ? -31.242 0.297 19.999 1.00 17.54 210 ASN B O 1
ATOM 4888 N N . LEU B 1 211 ? -30.277 1.183 21.838 1.00 17.05 211 LEU B N 1
ATOM 4889 C CA . LEU B 1 211 ? -30.216 2.558 21.287 1.00 17.99 211 LEU B CA 1
ATOM 4890 C C . LEU B 1 211 ? -28.846 2.866 20.704 1.00 18.08 211 LEU B C 1
ATOM 4891 O O . LEU B 1 211 ? -27.839 2.355 21.156 1.00 19.01 211 LEU B O 1
ATOM 4896 N N . THR B 1 212 ? -28.865 3.688 19.677 1.00 16.96 212 THR B N 1
ATOM 4897 C CA . THR B 1 212 ? -27.652 4.162 19.024 1.00 17.80 212 THR B CA 1
ATOM 4898 C C . THR B 1 212 ? -27.094 5.369 19.794 1.00 17.56 212 THR B C 1
ATOM 4899 O O . THR B 1 212 ? -27.831 6.100 20.478 1.00 18.41 212 THR B O 1
ATOM 4903 N N . SER B 1 213 ? -25.772 5.563 19.699 1.00 17.92 213 SER B N 1
ATOM 4904 C CA . SER B 1 213 ? -25.063 6.669 20.333 1.00 18.87 213 SER B CA 1
ATOM 4905 C C . SER B 1 213 ? -24.245 7.453 19.289 1.00 18.42 213 SER B C 1
ATOM 4906 O O . SER B 1 213 ? -23.802 6.870 18.284 1.00 17.74 213 SER B O 1
ATOM 4909 N N . THR B 1 214 ? -24.079 8.756 19.531 1.00 19.11 214 THR B N 1
ATOM 4910 C CA . THR B 1 214 ? -23.192 9.618 18.759 1.00 18.76 214 THR B CA 1
ATOM 4911 C C . THR B 1 214 ? -22.306 10.407 19.746 1.00 18.15 214 THR B C 1
ATOM 4912 O O . THR B 1 214 ? -22.664 11.508 20.185 1.00 17.63 214 THR B O 1
ATOM 4916 N N . LEU B 1 215 ? -21.129 9.843 20.057 1.00 19.03 215 LEU B N 1
ATOM 4917 C CA . LEU B 1 215 ? -20.273 10.414 21.109 1.00 20.27 215 LEU B CA 1
ATOM 4918 C C . LEU B 1 215 ? -19.627 11.714 20.606 1.00 20.30 215 LEU B C 1
ATOM 4919 O O . LEU B 1 215 ? -19.180 11.781 19.469 1.00 19.78 215 LEU B O 1
ATOM 4924 N N . HIS B 1 216 ? -19.565 12.708 21.501 1.00 19.85 216 HIS B N 1
ATOM 4925 C CA . HIS B 1 216 ? -19.177 14.090 21.176 1.00 21.13 216 HIS B CA 1
ATOM 4926 C C . HIS B 1 216 ? -18.506 14.718 22.423 1.00 21.00 216 HIS B C 1
ATOM 4927 O O . HIS B 1 216 ? -18.866 14.394 23.555 1.00 20.02 216 HIS B O 1
ATOM 4934 N N . VAL B 1 217 ? -17.501 15.555 22.197 1.00 21.81 217 VAL B N 1
ATOM 4935 C CA . VAL B 1 217 ? -16.976 16.467 23.237 1.00 22.46 217 VAL B CA 1
ATOM 4936 C C . VAL B 1 217 ? -17.225 17.926 22.836 1.00 22.79 217 VAL B C 1
ATOM 4937 O O . VAL B 1 217 ? -16.802 18.317 21.754 1.00 22.24 217 VAL B O 1
ATOM 4941 N N . VAL B 1 218 ? -17.870 18.700 23.713 1.00 22.87 218 VAL B N 1
ATOM 4942 C CA . VAL B 1 218 ? -18.157 20.133 23.500 1.00 24.52 218 VAL B CA 1
ATOM 4943 C C . VAL B 1 218 ? -16.818 20.879 23.574 1.00 25.46 218 VAL B C 1
ATOM 4944 O O . VAL B 1 218 ? -16.162 20.842 24.629 1.00 25.11 218 VAL B O 1
ATOM 4948 N N . GLY B 1 219 ? -16.427 21.528 22.468 1.00 24.80 219 GLY B N 1
ATOM 4949 C CA . GLY B 1 219 ? -15.090 22.162 22.345 1.00 23.75 219 GLY B CA 1
ATOM 4950 C C . GLY B 1 219 ? -14.023 21.315 21.720 1.00 24.35 219 GLY B C 1
ATOM 4951 O O . GLY B 1 219 ? -12.819 21.709 21.692 1.00 24.17 219 GLY B O 1
ATOM 4952 N N . GLY B 1 220 ? -14.408 20.157 21.166 1.00 21.78 220 GLY B N 1
ATOM 4953 C CA . GLY B 1 220 ? -13.449 19.305 20.537 1.00 22.71 220 GLY B CA 1
ATOM 4954 C C . GLY B 1 220 ? -13.915 18.752 19.199 1.00 22.51 220 GLY B C 1
ATOM 4955 O O . GLY B 1 220 ? -15.085 18.476 19.035 1.00 22.03 220 GLY B O 1
ATOM 4956 N N . ILE B 1 221 ? -12.969 18.586 18.277 1.00 21.71 221 ILE B N 1
ATOM 4957 C CA . ILE B 1 221 ? -13.138 17.800 17.056 1.00 23.22 221 ILE B CA 1
ATOM 4958 C C . ILE B 1 221 ? -12.115 16.674 17.126 1.00 25.28 221 ILE B C 1
ATOM 4959 O O . ILE B 1 221 ? -10.892 16.928 17.186 1.00 25.55 221 ILE B O 1
ATOM 4964 N N . PHE B 1 222 ? -12.602 15.428 17.129 1.00 24.64 222 PHE B N 1
ATOM 4965 C CA . PHE B 1 222 ? -11.743 14.265 17.277 1.00 24.85 222 PHE B CA 1
ATOM 4966 C C . PHE B 1 222 ? -10.796 14.180 16.105 1.00 24.07 222 PHE B C 1
ATOM 4967 O O . PHE B 1 222 ? -11.220 14.227 14.949 1.00 24.32 222 PHE B O 1
ATOM 4975 N N . GLU B 1 223 ? -9.511 14.032 16.378 1.00 24.71 223 GLU B N 1
ATOM 4976 C CA . GLU B 1 223 ? -8.533 14.076 15.301 1.00 26.47 223 GLU B CA 1
ATOM 4977 C C . GLU B 1 223 ? -8.471 12.776 14.481 1.00 24.43 223 GLU B C 1
ATOM 4978 O O . GLU B 1 223 ? -8.566 12.803 13.246 1.00 22.83 223 G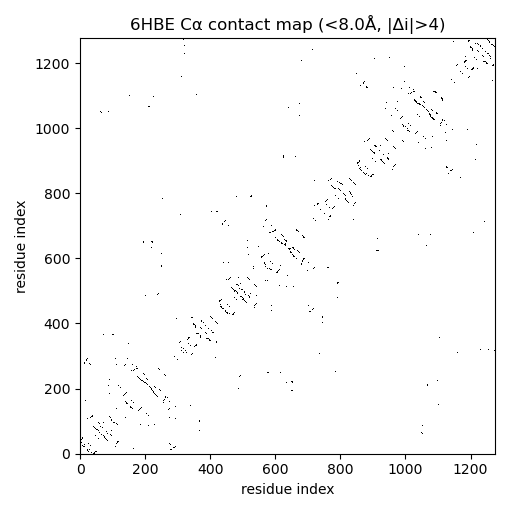LU B O 1
ATOM 4984 N N . TYR B 1 224 ? -8.315 11.657 15.182 1.00 24.54 224 TYR B N 1
ATOM 4985 C CA . TYR B 1 224 ? -8.317 10.326 14.581 1.00 25.75 224 TYR B CA 1
ATOM 4986 C C . TYR B 1 224 ? -9.245 9.397 15.380 1.00 25.08 224 TYR B C 1
ATOM 4987 O O . TYR B 1 224 ? -9.211 9.390 16.618 1.00 23.48 224 TYR B O 1
ATOM 4996 N N . MET B 1 225 ? -10.059 8.620 14.658 1.00 23.09 225 MET B N 1
ATOM 4997 C CA . MET B 1 225 ? -10.904 7.595 15.291 1.00 23.23 225 MET B CA 1
ATOM 4998 C C . MET B 1 225 ? -10.788 6.290 14.516 1.00 22.80 225 MET B C 1
ATOM 4999 O O . MET B 1 225 ? -10.604 6.304 13.300 1.00 22.48 225 MET B O 1
ATOM 5004 N N . TYR B 1 226 ? -10.938 5.168 15.228 1.00 21.77 226 TYR B N 1
ATOM 5005 C CA . TYR B 1 226 ? -10.749 3.835 14.641 1.00 23.44 226 TYR B CA 1
ATOM 5006 C C . TYR B 1 226 ? -11.992 2.980 14.938 1.00 21.62 226 TYR B C 1
ATOM 5007 O O . TYR B 1 226 ? -12.268 2.671 16.089 1.00 21.38 226 TYR B O 1
ATOM 5016 N N . TYR B 1 227 ? -12.727 2.612 13.899 1.00 21.19 227 TYR B N 1
ATOM 5017 C CA . TYR B 1 227 ? -13.922 1.781 14.076 1.00 22.31 227 TYR B CA 1
ATOM 5018 C C . TYR B 1 227 ? -13.501 0.384 14.557 1.00 20.93 227 TYR B C 1
ATOM 5019 O O . TYR B 1 227 ? -12.529 -0.219 14.013 1.00 18.70 227 TYR B O 1
ATOM 5028 N N . GLN B 1 228 ? -14.203 -0.082 15.594 1.00 19.14 228 GLN B N 1
ATOM 5029 C CA . GLN B 1 228 ? -13.929 -1.338 16.314 1.00 19.76 228 GLN B CA 1
ATOM 5030 C C . GLN B 1 228 ? -12.617 -1.271 17.131 1.00 20.67 228 GLN B C 1
ATOM 5031 O O . GLN B 1 228 ? -12.237 -2.241 17.801 1.00 21.61 228 GLN B O 1
ATOM 5037 N N . GLY B 1 229 ? -11.962 -0.115 17.126 1.00 22.04 229 GLY B N 1
ATOM 5038 C CA . GLY B 1 229 ? -10.616 0.016 17.700 1.00 23.29 229 GLY B CA 1
ATOM 5039 C C . GLY B 1 229 ? -9.490 -0.598 16.873 1.00 23.54 229 GLY B C 1
ATOM 5040 O O . GLY B 1 229 ? -8.368 -0.697 17.381 1.00 24.30 229 GLY B O 1
ATOM 5041 N N . ASN B 1 230 ? -9.763 -1.032 15.642 1.00 22.99 230 ASN B N 1
ATOM 5042 C CA . ASN B 1 230 ? -8.721 -1.578 14.765 1.00 23.95 230 ASN B CA 1
ATOM 5043 C C . ASN B 1 230 ? -7.972 -0.415 14.074 1.00 24.61 230 ASN B C 1
ATOM 5044 O O . ASN B 1 230 ? -8.579 0.423 13.388 1.00 24.52 230 ASN B O 1
ATOM 5049 N N . PRO B 1 231 ? -6.632 -0.370 14.201 1.00 25.95 231 PRO B N 1
ATOM 5050 C CA . PRO B 1 231 ? -5.899 0.760 13.561 1.00 26.05 231 PRO B CA 1
ATOM 5051 C C . PRO B 1 231 ? -6.124 0.992 12.061 1.00 25.73 231 PRO B C 1
ATOM 5052 O O . PRO B 1 231 ? -5.916 2.120 11.577 1.00 27.32 231 PRO B O 1
ATOM 5056 N N . LYS B 1 232 ? -6.514 -0.050 11.328 1.00 27.09 232 LYS B N 1
ATOM 5057 C CA . LYS B 1 232 ? -6.783 0.072 9.885 1.00 27.17 232 LYS B CA 1
ATOM 5058 C C . LYS B 1 232 ? -8.015 0.902 9.534 1.00 27.64 232 LYS B C 1
ATOM 5059 O O . LYS B 1 232 ? -8.094 1.474 8.441 1.00 26.54 232 LYS B O 1
ATOM 5065 N N . ASN B 1 233 ? -8.987 0.957 10.448 1.00 25.78 233 ASN B N 1
ATOM 5066 C CA . ASN B 1 233 ? -10.294 1.557 10.154 1.00 23.68 233 ASN B CA 1
ATOM 5067 C C . ASN B 1 233 ? -10.368 3.057 10.564 1.00 23.06 233 ASN B C 1
ATOM 5068 O O . ASN B 1 233 ? -11.224 3.481 11.374 1.00 21.90 233 ASN B O 1
ATOM 5073 N N . LEU B 1 234 ? -9.510 3.850 9.930 1.00 22.38 234 LEU B N 1
ATOM 5074 C CA . LEU B 1 234 ? -9.289 5.273 10.249 1.00 24.15 234 LEU B CA 1
ATOM 5075 C C . LEU B 1 234 ? -10.323 6.228 9.678 1.00 24.12 234 LEU B C 1
ATOM 5076 O O . LEU B 1 234 ? -10.612 6.201 8.472 1.00 25.99 234 LEU B O 1
ATOM 5081 N N . VAL B 1 235 ? -10.885 7.053 10.561 1.00 23.88 235 VAL B N 1
ATOM 5082 C CA . VAL B 1 235 ? -11.755 8.179 10.227 1.00 24.79 235 VAL B CA 1
ATOM 5083 C C . VAL B 1 235 ? -11.123 9.425 10.853 1.00 24.06 235 VAL B C 1
ATOM 5084 O O . VAL B 1 235 ? -10.694 9.353 12.007 1.00 25.12 235 VAL B O 1
ATOM 5088 N N . VAL B 1 236 ? -11.088 10.543 10.127 1.00 24.45 236 VAL B N 1
ATOM 5089 C CA . VAL B 1 236 ? -10.494 11.785 10.654 1.00 25.49 236 VAL B CA 1
ATOM 5090 C C . VAL B 1 236 ? -11.468 12.947 10.795 1.00 23.73 236 VAL B C 1
ATOM 5091 O O . VAL B 1 236 ? -12.404 13.088 10.003 1.00 23.79 236 VAL B O 1
ATOM 5095 N N . GLY B 1 237 ? -11.192 13.815 11.781 1.00 23.11 237 GLY B N 1
ATOM 5096 C CA . GLY B 1 237 ? -11.793 15.143 11.887 1.00 21.98 237 GLY B CA 1
ATOM 5097 C C . GLY B 1 237 ? -13.301 15.124 12.118 1.00 22.39 237 GLY B C 1
ATOM 5098 O O . GLY B 1 237 ? -14.073 15.753 11.372 1.00 21.44 237 GLY B O 1
ATOM 5099 N N . ALA B 1 238 ? -13.698 14.393 13.146 1.00 21.31 238 ALA B N 1
ATOM 5100 C CA . ALA B 1 238 ? -15.115 14.114 13.402 1.00 21.30 238 ALA B CA 1
ATOM 5101 C C . ALA B 1 238 ? -15.686 14.810 14.640 1.00 21.57 238 ALA B C 1
ATOM 5102 O O . ALA B 1 238 ? -15.069 14.851 15.725 1.00 21.83 238 ALA B O 1
ATOM 5104 N N . GLN B 1 239 ? -16.888 15.337 14.488 1.00 20.74 239 GLN B N 1
ATOM 5105 C CA . GLN B 1 239 ? -17.645 15.889 15.610 1.00 21.70 239 GLN B CA 1
ATOM 5106 C C . GLN B 1 239 ? -18.441 14.832 16.431 1.00 22.75 239 GLN B C 1
ATOM 5107 O O . GLN B 1 239 ? -18.859 15.139 17.534 1.00 21.72 239 GLN B O 1
ATOM 5113 N N . THR B 1 240 ? -18.684 13.646 15.843 1.00 21.62 240 THR B N 1
ATOM 5114 C CA . THR B 1 240 ? -19.443 12.543 16.430 1.00 22.42 240 THR B CA 1
ATOM 5115 C C . THR B 1 240 ? -18.751 11.204 16.087 1.00 21.39 240 THR B C 1
ATOM 5116 O O . THR B 1 240 ? -18.129 11.070 15.038 1.00 22.01 240 THR B O 1
ATOM 5120 N N . ALA B 1 241 ? -18.861 10.226 16.988 1.00 20.78 241 ALA B N 1
ATOM 5121 C CA . ALA B 1 241 ? -18.508 8.831 16.708 1.00 19.91 241 ALA B CA 1
ATOM 5122 C C . ALA B 1 241 ? -19.822 8.036 16.781 1.00 20.72 241 ALA B C 1
ATOM 5123 O O . ALA B 1 241 ? -20.346 7.821 17.877 1.00 20.24 241 ALA B O 1
ATOM 5125 N N . LEU B 1 242 ? -20.334 7.614 15.622 1.00 20.01 242 LEU B N 1
ATOM 5126 C CA . LEU B 1 242 ? -21.617 6.863 15.533 1.00 20.12 242 LEU B CA 1
ATOM 5127 C C . LEU B 1 242 ? -21.396 5.409 15.957 1.00 18.85 242 LEU B C 1
ATOM 5128 O O . LEU B 1 242 ? -20.499 4.723 15.416 1.00 19.35 242 LEU B O 1
ATOM 5133 N N . ALA B 1 243 ? -22.206 4.921 16.899 1.00 18.97 243 ALA B N 1
ATOM 5134 C CA . ALA B 1 243 ? -22.086 3.536 17.424 1.00 17.17 243 ALA B CA 1
ATOM 5135 C C . ALA B 1 243 ? -23.455 2.946 17.778 1.00 17.82 243 ALA B C 1
ATOM 5136 O O . ALA B 1 243 ? -24.138 3.412 18.701 1.00 16.93 243 ALA B O 1
ATOM 5138 N N . GLY B 1 244 ? -23.834 1.906 17.039 1.00 18.77 244 GLY B N 1
ATOM 5139 C CA . GLY B 1 244 ? -24.995 1.102 17.382 1.00 18.34 244 GLY B CA 1
ATOM 5140 C C . GLY B 1 244 ? -24.646 0.141 18.522 1.00 18.38 244 GLY B C 1
ATOM 5141 O O . GLY B 1 244 ? -23.492 0.112 19.009 1.00 17.70 244 GLY B O 1
ATOM 5142 N N . PRO B 1 245 ? -25.630 -0.630 19.005 1.00 17.63 245 PRO B N 1
ATOM 5143 C CA . PRO B 1 245 ? -25.334 -1.609 20.066 1.00 17.37 245 PRO B CA 1
ATOM 5144 C C . PRO B 1 245 ? -24.249 -2.627 19.716 1.00 17.11 245 PRO B C 1
ATOM 5145 O O . PRO B 1 245 ? -24.344 -3.308 18.699 1.00 16.68 245 PRO B O 1
ATOM 5149 N N . SER B 1 246 ? -23.246 -2.694 20.605 1.00 18.45 246 SER B N 1
ATOM 5150 C CA . SER B 1 246 ? -22.013 -3.455 20.493 1.00 17.89 246 SER B CA 1
ATOM 5151 C C . SER B 1 246 ? -20.995 -2.893 19.510 1.00 20.04 246 SER B C 1
ATOM 5152 O O . SER B 1 246 ? -19.981 -3.551 19.300 1.00 20.15 246 SER B O 1
ATOM 5155 N N . ASP B 1 247 ? -21.223 -1.703 18.912 1.00 19.88 247 ASP B N 1
ATOM 5156 C CA . ASP B 1 247 ? -20.148 -1.011 18.148 1.00 19.72 247 ASP B CA 1
ATOM 5157 C C . ASP B 1 247 ? -19.209 -0.329 19.126 1.00 18.42 247 ASP B C 1
ATOM 5158 O O . ASP B 1 247 ? -19.614 0.092 20.232 1.00 17.94 247 ASP B O 1
ATOM 5163 N N . SER B 1 248 ? -17.941 -0.190 18.701 1.00 18.18 248 SER B N 1
ATOM 5164 C CA . SER B 1 248 ? -16.931 0.484 19.499 1.00 20.29 248 SER B CA 1
ATOM 5165 C C . SER B 1 248 ? -16.029 1.360 18.621 1.00 20.50 248 SER B C 1
ATOM 5166 O O . SER B 1 248 ? -16.013 1.205 17.399 1.00 19.78 248 SER B O 1
ATOM 5169 N N . TRP B 1 249 ? -15.264 2.225 19.296 1.00 21.12 249 TRP B N 1
ATOM 5170 C CA . TRP B 1 249 ? -14.251 3.116 18.694 1.00 20.18 249 TRP B CA 1
ATOM 5171 C C . TRP B 1 249 ? -13.063 3.310 19.646 1.00 21.27 249 TRP B C 1
ATOM 5172 O O . TRP B 1 249 ? -13.250 3.302 20.869 1.00 21.22 249 TRP B O 1
ATOM 5183 N N . VAL B 1 250 ? -11.860 3.490 19.082 1.00 20.07 250 VAL B N 1
ATOM 5184 C CA . VAL B 1 250 ? -10.749 4.169 19.772 1.00 21.43 250 VAL B CA 1
ATOM 5185 C C . VAL B 1 250 ? -10.629 5.569 19.152 1.00 20.26 250 VAL B C 1
ATOM 5186 O O . VAL B 1 250 ? -10.721 5.718 17.943 1.00 23.07 250 VAL B O 1
ATOM 5190 N N . ILE B 1 251 ? -10.486 6.580 20.004 1.00 20.03 251 ILE B N 1
ATOM 5191 C CA . ILE B 1 251 ? -10.468 7.989 19.605 1.00 22.29 251 ILE B CA 1
ATOM 5192 C C . ILE B 1 251 ? -9.171 8.633 20.162 1.00 23.39 251 ILE B C 1
ATOM 5193 O O . ILE B 1 251 ? -8.858 8.457 21.344 1.00 23.25 251 ILE B O 1
ATOM 5198 N N . GLU B 1 252 ? -8.421 9.317 19.297 1.00 25.04 252 GLU B N 1
ATOM 5199 C CA . GLU B 1 252 ? -7.266 10.128 19.697 1.00 24.65 252 GLU B CA 1
ATOM 5200 C C . GLU B 1 252 ? -7.571 11.632 19.515 1.00 23.61 252 GLU B C 1
ATOM 5201 O O . GLU B 1 252 ? -8.011 12.064 18.426 1.00 22.47 252 GLU B O 1
ATOM 5207 N N . TRP B 1 253 ? -7.327 12.423 20.566 1.00 23.79 253 TRP B N 1
ATOM 5208 C CA . TRP B 1 253 ? -7.626 13.858 20.561 1.00 23.28 253 TRP B CA 1
ATOM 5209 C C . TRP B 1 253 ? -6.713 14.568 21.548 1.00 25.84 253 TRP B C 1
ATOM 5210 O O . TRP B 1 253 ? -6.533 14.098 22.684 1.00 25.63 253 TRP B O 1
ATOM 5221 N N . ARG B 1 254 ? -6.151 15.701 21.121 1.00 26.85 254 ARG B N 1
ATOM 5222 C CA . ARG B 1 254 ? -5.432 16.604 22.044 1.00 27.77 254 ARG B CA 1
ATOM 5223 C C . ARG B 1 254 ? -6.361 17.629 22.623 1.00 26.82 254 ARG B C 1
ATOM 5224 O O . ARG B 1 254 ? -7.079 18.299 21.889 1.00 28.65 254 ARG B O 1
ATOM 5232 N N . VAL B 1 255 ? -6.323 17.773 23.942 1.00 26.42 255 VAL B N 1
ATOM 5233 C CA . VAL B 1 255 ? -7.051 18.803 24.651 1.00 25.62 255 VAL B CA 1
ATOM 5234 C C . VAL B 1 255 ? -6.486 20.171 24.154 1.00 26.89 255 VAL B C 1
ATOM 5235 O O . VAL B 1 255 ? -5.248 20.357 24.126 1.00 25.41 255 VAL B O 1
ATOM 5239 N N . PRO B 1 256 ? -7.367 21.070 23.683 1.00 25.72 256 PRO B N 1
ATOM 5240 C CA . PRO B 1 256 ? -6.870 22.375 23.196 1.00 27.54 256 PRO B CA 1
ATOM 5241 C C . PRO B 1 256 ? -6.186 23.198 24.332 1.00 28.92 256 PRO B C 1
ATOM 5242 O O . PRO B 1 256 ? -6.430 22.935 25.531 1.00 27.46 256 PRO B O 1
ATOM 5246 N N . PRO B 1 257 ? -5.377 24.205 23.964 1.00 29.72 257 PRO B N 1
ATOM 5247 C CA . PRO B 1 257 ? -4.538 24.920 24.959 1.00 29.39 257 PRO B CA 1
ATOM 5248 C C . PRO B 1 257 ? -5.273 25.961 25.787 1.00 28.70 257 PRO B C 1
ATOM 5249 O O . PRO B 1 257 ? -4.732 27.034 26.014 1.00 31.46 257 PRO B O 1
ATOM 5253 N N . VAL B 1 258 ? -6.490 25.655 26.239 1.00 27.54 258 VAL B N 1
ATOM 5254 C CA . VAL B 1 258 ? -7.348 26.571 26.961 1.00 27.36 258 VAL B CA 1
ATOM 5255 C C . VAL B 1 258 ? -8.035 25.818 28.079 1.00 29.49 258 VAL B C 1
ATOM 5256 O O . VAL B 1 258 ? -8.608 24.737 27.840 1.00 27.31 258 VAL B O 1
ATOM 5260 N N . GLU B 1 259 ? -7.986 26.391 29.291 1.00 27.35 259 GLU B N 1
ATOM 5261 C CA . GLU B 1 259 ? -8.639 25.825 30.464 1.00 26.72 259 GLU B CA 1
ATOM 5262 C C . GLU B 1 259 ? -10.170 25.922 30.444 1.00 27.12 259 GLU B C 1
ATOM 5263 O O . GLU B 1 259 ? -10.739 26.806 29.807 1.00 27.26 259 GLU B O 1
ATOM 5269 N N . GLY B 1 260 ? -10.793 24.993 31.178 1.00 24.12 260 GLY B N 1
ATOM 5270 C CA . GLY B 1 260 ? -12.255 24.922 31.430 1.00 23.47 260 GLY B CA 1
ATOM 5271 C C . GLY B 1 260 ? -12.845 23.528 31.123 1.00 23.50 260 GLY B C 1
ATOM 5272 O O . GLY B 1 260 ? -12.108 22.561 30.855 1.00 24.84 260 GLY B O 1
ATOM 5273 N N . ASP B 1 261 ? -14.176 23.440 31.131 1.00 23.23 261 ASP B N 1
ATOM 5274 C CA . ASP B 1 261 ? -14.896 22.166 30.979 1.00 25.33 261 ASP B CA 1
ATOM 5275 C C . ASP B 1 261 ? -15.144 21.813 29.518 1.00 24.34 261 ASP B C 1
ATOM 5276 O O . ASP B 1 261 ? -15.648 22.648 28.755 1.00 25.45 261 ASP B O 1
ATOM 5281 N N . TYR B 1 262 ? -14.748 20.592 29.149 1.00 23.87 262 TYR B N 1
ATOM 5282 C CA . TYR B 1 262 ? -15.023 19.990 27.846 1.00 22.81 262 TYR B CA 1
ATOM 5283 C C . TYR B 1 262 ? -16.007 18.819 28.090 1.00 23.80 262 TYR B C 1
ATOM 5284 O O . TYR B 1 262 ? -15.632 17.747 28.571 1.00 24.68 262 TYR B O 1
ATOM 5293 N N . THR B 1 263 ? -17.290 19.058 27.832 1.00 23.03 263 THR B N 1
ATOM 5294 C CA . THR B 1 263 ? -18.344 18.111 28.179 1.00 22.83 263 THR B CA 1
ATOM 5295 C C . THR B 1 263 ? -18.393 16.913 27.215 1.00 22.40 263 THR B C 1
ATOM 5296 O O . THR B 1 263 ? -18.505 17.093 26.007 1.00 22.32 263 THR B O 1
ATOM 5300 N N . LEU B 1 264 ? -18.362 15.708 27.781 1.00 21.43 264 LEU B N 1
ATOM 5301 C CA . LEU B 1 264 ? -18.555 14.433 27.058 1.00 22.29 264 LEU B CA 1
ATOM 5302 C C . LEU B 1 264 ? -20.045 14.056 27.041 1.00 22.03 264 LEU B C 1
ATOM 5303 O O . LEU B 1 264 ? -20.680 13.946 28.094 1.00 22.44 264 LEU B O 1
ATOM 5308 N N . VAL B 1 265 ? -20.602 13.816 25.850 1.00 20.17 265 VAL B N 1
ATOM 5309 C CA . VAL B 1 265 ? -22.054 13.651 25.750 1.00 20.90 265 VAL B CA 1
ATOM 5310 C C . VAL B 1 265 ? -22.392 12.802 24.492 1.00 20.16 265 VAL B C 1
ATOM 5311 O O . VAL B 1 265 ? -21.620 12.746 23.541 1.00 20.88 265 VAL B O 1
ATOM 5315 N N . THR B 1 266 ? -23.522 12.122 24.518 1.00 19.51 266 THR B N 1
ATOM 5316 C CA . THR B 1 266 ? -24.073 11.545 23.264 1.00 18.98 266 THR B CA 1
ATOM 5317 C C . THR B 1 266 ? -25.025 12.571 22.630 1.00 19.21 266 THR B C 1
ATOM 5318 O O . THR B 1 266 ? -25.880 13.154 23.320 1.00 18.36 266 THR B O 1
ATOM 5322 N N . HIS B 1 267 ? -24.914 12.781 21.312 1.00 19.26 267 HIS B N 1
ATOM 5323 C CA . HIS B 1 267 ? -25.757 13.771 20.656 1.00 18.66 267 HIS B CA 1
ATOM 5324 C C . HIS B 1 267 ? -27.163 13.222 20.323 1.00 18.67 267 HIS B C 1
ATOM 5325 O O . HIS B 1 267 ? -27.965 13.926 19.740 1.00 18.62 267 HIS B O 1
ATOM 5332 N N . VAL B 1 268 ? -27.444 11.971 20.718 1.00 16.99 268 VAL B N 1
ATOM 5333 C CA . VAL B 1 268 ? -28.816 11.471 20.796 1.00 17.78 268 VAL B CA 1
ATOM 5334 C C . VAL B 1 268 ? -29.406 12.046 22.088 1.00 17.34 268 VAL B C 1
ATOM 5335 O O . VAL B 1 268 ? -29.316 11.432 23.197 1.00 17.77 268 VAL B O 1
ATOM 5339 N N . PHE B 1 269 ? -29.979 13.235 21.970 1.00 18.91 269 PHE B N 1
ATOM 5340 C CA . PHE B 1 269 ? -30.237 14.074 23.157 1.00 18.56 269 PHE B CA 1
ATOM 5341 C C . PHE B 1 269 ? -31.368 13.574 24.060 1.00 18.86 269 PHE B C 1
ATOM 5342 O O . PHE B 1 269 ? -31.383 13.915 25.258 1.00 18.16 269 PHE B O 1
ATOM 5350 N N . GLY B 1 270 ? -32.250 12.734 23.521 1.00 17.88 270 GLY B N 1
ATOM 5351 C CA . GLY B 1 270 ? -33.248 12.013 24.341 1.00 18.94 270 GLY B CA 1
ATOM 5352 C C . GLY B 1 270 ? -32.661 10.917 25.236 1.00 19.71 270 GLY B C 1
ATOM 5353 O O . GLY B 1 270 ? -33.357 10.355 26.082 1.00 19.98 270 GLY B O 1
ATOM 5354 N N . THR B 1 271 ? -31.380 10.578 25.036 1.00 18.69 271 THR B N 1
ATOM 5355 C CA . THR B 1 271 ? -30.663 9.709 25.947 1.00 18.88 271 THR B CA 1
ATOM 5356 C C . THR B 1 271 ? -29.637 10.487 26.826 1.00 18.82 271 THR B C 1
ATOM 5357 O O . THR B 1 271 ? -29.394 10.121 27.990 1.00 18.44 271 THR B O 1
ATOM 5361 N N . ALA B 1 272 ? -29.020 11.545 26.288 1.00 19.12 272 ALA B N 1
ATOM 5362 C CA . ALA B 1 272 ? -28.175 12.434 27.107 1.00 18.83 272 ALA B CA 1
ATOM 5363 C C . ALA B 1 272 ? -28.949 12.976 28.301 1.00 18.88 272 ALA B C 1
ATOM 5364 O O . ALA B 1 272 ? -28.417 13.051 29.418 1.00 19.16 272 ALA B O 1
ATOM 5366 N N . ILE B 1 273 ? -30.225 13.285 28.081 1.00 19.22 273 ILE B N 1
ATOM 5367 C CA . ILE B 1 273 ? -31.077 13.869 29.103 1.00 20.20 273 ILE B CA 1
ATOM 5368 C C . ILE B 1 273 ? -31.386 12.853 30.230 1.00 20.77 273 ILE B C 1
ATOM 5369 O O . ILE B 1 273 ? -31.747 13.267 31.328 1.00 20.73 273 ILE B O 1
ATOM 5374 N N . LYS B 1 274 ? -31.201 11.553 29.948 1.00 18.95 274 LYS B N 1
ATOM 5375 C CA . LYS B 1 274 ? -31.481 10.452 30.884 1.00 20.30 274 LYS B CA 1
ATOM 5376 C C . LYS B 1 274 ? -30.289 9.978 31.708 1.00 20.01 274 LYS B C 1
ATOM 5377 O O . LYS B 1 274 ? -30.418 8.958 32.433 1.00 21.11 274 LYS B O 1
ATOM 5383 N N . GLY B 1 275 ? -29.131 10.631 31.552 1.00 19.13 275 GLY B N 1
ATOM 5384 C CA . GLY B 1 275 ? -27.948 10.362 32.380 1.00 18.82 275 GLY B CA 1
ATOM 5385 C C . GLY B 1 275 ? -26.609 10.303 31.657 1.00 19.10 275 GLY B C 1
ATOM 5386 O O . GLY B 1 275 ? -25.598 10.208 32.340 1.00 19.73 275 GLY B O 1
ATOM 5387 N N . ALA B 1 276 ? -26.585 10.317 30.313 1.00 17.99 276 ALA B N 1
ATOM 5388 C CA . ALA B 1 276 ? -25.316 10.063 29.527 1.00 18.46 276 ALA B CA 1
ATOM 5389 C C . ALA B 1 276 ? -24.625 11.366 29.142 1.00 19.92 276 ALA B C 1
ATOM 5390 O O . ALA B 1 276 ? -24.621 11.804 27.952 1.00 19.76 276 ALA B O 1
ATOM 5392 N N . LEU B 1 277 ? -24.052 12.007 30.159 1.00 20.55 277 LEU B N 1
ATOM 5393 C CA . LEU B 1 277 ? -23.307 13.278 30.012 1.00 21.71 277 LEU B CA 1
ATOM 5394 C C . LEU B 1 277 ? -22.301 13.323 31.176 1.00 21.32 277 LEU B C 1
ATOM 5395 O O . LEU B 1 277 ? -22.670 12.936 32.291 1.00 19.98 277 LEU B O 1
ATOM 5400 N N . GLY B 1 278 ? -21.039 13.695 30.887 1.00 20.67 278 GLY B N 1
ATOM 5401 C CA . GLY B 1 278 ? -19.970 13.874 31.897 1.00 23.01 278 GLY B CA 1
ATOM 5402 C C . GLY B 1 278 ? -19.075 15.060 31.562 1.00 23.68 278 GLY B C 1
ATOM 5403 O O . GLY B 1 278 ? -19.297 15.731 30.546 1.00 22.19 278 GLY B O 1
ATOM 5404 N N . ILE B 1 279 ? -18.050 15.320 32.378 1.00 22.96 279 ILE B N 1
ATOM 5405 C CA . ILE B 1 279 ? -17.182 16.504 32.199 1.00 23.29 279 ILE B CA 1
ATOM 5406 C C . ILE B 1 279 ? -15.701 16.096 32.195 1.00 22.52 279 ILE B C 1
ATOM 5407 O O . ILE B 1 279 ? -15.280 15.357 33.091 1.00 24.53 279 ILE B O 1
ATOM 5412 N N . LEU B 1 280 ? -14.939 16.552 31.205 1.00 22.62 280 LEU B N 1
ATOM 5413 C CA . LEU B 1 280 ? -13.451 16.558 31.240 1.00 22.75 280 LEU B CA 1
ATOM 5414 C C . LEU B 1 280 ? -13.043 17.980 31.662 1.00 24.37 280 LEU B C 1
ATOM 5415 O O . LEU B 1 280 ? -13.267 18.934 30.907 1.00 23.96 280 LEU B O 1
ATOM 5420 N N . ARG B 1 281 ? -12.496 18.124 32.873 1.00 22.98 281 ARG B N 1
ATOM 5421 C CA . ARG B 1 281 ? -12.187 19.450 33.455 1.00 24.98 281 ARG B CA 1
ATOM 5422 C C . ARG B 1 281 ? -10.714 19.759 33.291 1.00 26.13 281 ARG B C 1
ATOM 5423 O O . ARG B 1 281 ? -9.879 19.183 34.005 1.00 26.03 281 ARG B O 1
ATOM 5431 N N . ALA B 1 282 ? -10.412 20.673 32.364 1.00 24.67 282 ALA B N 1
ATOM 5432 C CA . ALA B 1 282 ? -9.025 20.995 31.976 1.00 26.58 282 ALA B CA 1
ATOM 5433 C C . ALA B 1 282 ? -8.453 22.139 32.855 1.00 28.20 282 ALA B C 1
ATOM 5434 O O . ALA B 1 282 ? -9.031 23.257 32.896 1.00 26.90 282 ALA B O 1
ATOM 5436 N N . LYS B 1 283 ? -7.357 21.822 33.568 1.00 29.89 283 LYS B N 1
ATOM 5437 C CA . LYS B 1 283 ? -6.561 22.765 34.398 1.00 31.91 283 LYS B CA 1
ATOM 5438 C C . LYS B 1 283 ? -5.075 22.448 34.197 1.00 32.17 283 LYS B C 1
ATOM 5439 O O . LYS B 1 283 ? -4.685 21.274 34.191 1.00 29.46 283 LYS B O 1
ATOM 5445 N N . LYS B 1 284 ? -4.239 23.484 34.109 1.00 32.23 284 LYS B N 1
ATOM 5446 C CA . LYS B 1 284 ? -2.777 23.303 33.935 1.00 35.95 284 LYS B CA 1
ATOM 5447 C C . LYS B 1 284 ? -2.121 22.436 35.036 1.00 34.32 284 LYS B C 1
ATOM 5448 O O . LYS B 1 284 ? -1.198 21.672 34.768 1.00 37.66 284 LYS B O 1
ATOM 5454 N N . ASP B 1 285 ? -2.609 22.528 36.251 1.00 33.94 285 ASP B N 1
ATOM 5455 C CA . ASP B 1 285 ? -2.011 21.722 37.359 1.00 42.31 285 ASP B CA 1
ATOM 5456 C C . ASP B 1 285 ? -2.766 20.407 37.708 1.00 39.76 285 ASP B C 1
ATOM 5457 O O . ASP B 1 285 ? -2.516 19.820 38.777 1.00 38.08 285 ASP B O 1
ATOM 5462 N N . ALA B 1 286 ? -3.658 19.938 36.830 1.00 33.99 286 ALA B N 1
ATOM 5463 C CA . ALA B 1 286 ? -4.589 18.850 37.192 1.00 32.67 286 ALA B CA 1
ATOM 5464 C C . ALA B 1 286 ? -3.812 17.604 37.628 1.00 29.48 286 ALA B C 1
ATOM 5465 O O . ALA B 1 286 ? -2.853 17.246 36.970 1.00 29.55 286 ALA B O 1
ATOM 5467 N N . PRO B 1 287 ? -4.226 16.941 38.734 1.00 32.78 287 PRO B N 1
ATOM 5468 C CA . PRO B 1 287 ? -3.563 15.677 39.113 1.00 33.46 287 PRO B CA 1
ATOM 5469 C C . PRO B 1 287 ? -3.862 14.502 38.162 1.00 31.70 287 PRO B C 1
ATOM 5470 O O . PRO B 1 287 ? -4.920 14.474 37.527 1.00 33.19 287 PRO B O 1
ATOM 5474 N N . ARG B 1 288 ? -2.918 13.578 38.034 1.00 30.67 288 ARG B N 1
ATOM 5475 C CA . ARG B 1 288 ? -3.181 12.280 37.387 1.00 31.68 288 ARG B CA 1
ATOM 5476 C C . ARG B 1 288 ? -3.795 11.348 38.434 1.00 31.54 288 ARG B C 1
ATOM 5477 O O . ARG B 1 288 ? -3.100 10.881 39.336 1.00 30.78 288 ARG B O 1
ATOM 5485 N N . ILE B 1 289 ? -5.110 11.151 38.364 1.00 32.26 289 ILE B N 1
ATOM 5486 C CA . ILE B 1 289 ? -5.841 10.275 39.306 1.00 31.32 289 ILE B CA 1
ATOM 5487 C C . ILE B 1 289 ? -5.821 8.817 38.825 1.00 28.57 289 ILE B C 1
ATOM 5488 O O . ILE B 1 289 ? -5.319 8.544 37.740 1.00 29.87 289 ILE B O 1
ATOM 5493 N N . PRO B 1 290 ? -6.351 7.868 39.635 1.00 28.04 290 PRO B N 1
ATOM 5494 C CA . PRO B 1 290 ? -6.451 6.498 39.144 1.00 27.81 290 PRO B CA 1
ATOM 5495 C C . PRO B 1 290 ? -7.227 6.368 37.798 1.00 29.12 290 PRO B C 1
ATOM 5496 O O . PRO B 1 290 ? -8.111 7.174 37.472 1.00 25.96 290 PRO B O 1
ATOM 5500 N N . GLU B 1 291 ? -6.822 5.372 37.027 1.00 29.12 291 GLU B N 1
ATOM 5501 C CA . GLU B 1 291 ? -7.333 5.182 35.666 1.00 29.49 291 GLU B CA 1
ATOM 5502 C C . GLU B 1 291 ? -8.869 5.065 35.670 1.00 25.11 291 GLU B C 1
ATOM 5503 O O . GLU B 1 291 ? -9.430 4.356 36.489 1.00 23.88 291 GLU B O 1
ATOM 5509 N N . VAL B 1 292 ? -9.515 5.764 34.736 1.00 24.91 292 VAL B N 1
ATOM 5510 C CA . VAL B 1 292 ? -10.954 5.658 34.522 1.00 25.24 292 VAL B CA 1
ATOM 5511 C C . VAL B 1 292 ? -11.221 4.349 33.738 1.00 24.96 292 VAL B C 1
ATOM 5512 O O . VAL B 1 292 ? -11.075 4.306 32.508 1.00 23.47 292 VAL B O 1
ATOM 5516 N N . ARG B 1 293 ? -11.578 3.287 34.473 1.00 24.56 293 ARG B N 1
ATOM 5517 C CA . ARG B 1 293 ? -11.879 1.969 33.901 1.00 24.14 293 ARG B CA 1
ATOM 5518 C C . ARG B 1 293 ? -13.374 1.893 33.540 1.00 23.78 293 ARG B C 1
ATOM 5519 O O . ARG B 1 293 ? -14.182 2.554 34.177 1.00 21.98 293 ARG B O 1
ATOM 5527 N N . ALA B 1 294 ? -13.739 1.099 32.518 1.00 23.78 294 ALA B N 1
ATOM 5528 C CA . ALA B 1 294 ? -15.154 0.956 32.119 1.00 23.09 294 ALA B CA 1
ATOM 5529 C C . ALA B 1 294 ? -15.862 -0.054 33.019 1.00 23.57 294 ALA B C 1
ATOM 5530 O O . ALA B 1 294 ? -16.262 -1.139 32.576 1.00 23.47 294 ALA B O 1
ATOM 5532 N N . GLU B 1 295 ? -15.986 0.312 34.284 1.00 23.99 295 GLU B N 1
ATOM 5533 C CA . GLU B 1 295 ? -16.492 -0.530 35.367 1.00 23.62 295 GLU B CA 1
ATOM 5534 C C . GLU B 1 295 ? -17.493 0.249 36.204 1.00 23.79 295 GLU B C 1
ATOM 5535 O O . GLU B 1 295 ? -17.290 1.434 36.517 1.00 22.52 295 GLU B O 1
ATOM 5541 N N . GLY B 1 296 ? -18.586 -0.418 36.591 1.00 23.19 296 GLY B N 1
ATOM 5542 C CA . GLY B 1 296 ? -19.549 0.182 37.499 1.00 23.94 296 GLY B CA 1
ATOM 5543 C C . GLY B 1 296 ? -18.973 0.291 38.914 1.00 28.65 296 GLY B C 1
ATOM 5544 O O . GLY B 1 296 ? -17.917 -0.269 39.214 1.00 26.53 296 GLY B O 1
ATOM 5545 N N . VAL B 1 297 ? -19.694 1.022 39.747 1.00 28.78 297 VAL B N 1
ATOM 5546 C CA . VAL B 1 297 ? -19.484 1.129 41.196 1.00 36.07 297 VAL B CA 1
ATOM 5547 C C . VAL B 1 297 ? -19.849 -0.215 41.856 1.00 33.88 297 VAL B C 1
ATOM 5548 O O . VAL B 1 297 ? -20.756 -0.873 41.387 1.00 34.35 297 VAL B O 1
ATOM 5552 N N . PRO B 1 298 ? -19.194 -0.594 42.976 1.00 34.92 298 PRO B N 1
ATOM 5553 C CA . PRO B 1 298 ? -19.624 -1.836 43.635 1.00 32.47 298 PRO B CA 1
ATOM 5554 C C . PRO B 1 298 ? -21.096 -1.841 44.006 1.00 29.95 298 PRO B C 1
ATOM 5555 O O . PRO B 1 298 ? -21.611 -0.812 44.429 1.00 30.92 298 PRO B O 1
ATOM 5559 N N . GLY B 1 299 ? -21.756 -2.986 43.856 1.00 28.24 299 GLY B N 1
ATOM 5560 C CA . GLY B 1 299 ? -23.179 -3.137 44.208 1.00 29.30 299 GLY B CA 1
ATOM 5561 C C . GLY B 1 299 ? -23.457 -3.040 45.696 1.00 34.29 299 GLY B C 1
ATOM 5562 O O . GLY B 1 299 ? -22.539 -3.102 46.507 1.00 33.35 299 GLY B O 1
ATOM 5563 N N . VAL B 1 300 ? -24.719 -2.878 46.069 1.00 33.59 300 VAL B N 1
ATOM 5564 C CA . VAL B 1 300 ? -25.079 -2.778 47.476 1.00 38.36 300 VAL B CA 1
ATOM 5565 C C . VAL B 1 300 ? -25.700 -4.073 47.971 1.00 39.28 300 VAL B C 1
ATOM 5566 O O . VAL B 1 300 ? -26.217 -4.875 47.195 1.00 34.38 300 VAL B O 1
ATOM 5570 N N . LYS B 1 301 ? -25.654 -4.255 49.290 1.00 41.35 301 LYS B N 1
ATOM 5571 C CA . LYS B 1 301 ? -26.117 -5.486 49.928 1.00 44.10 301 LYS B CA 1
ATOM 5572 C C . LYS B 1 301 ? -27.621 -5.464 50.191 1.00 43.10 301 LYS B C 1
ATOM 5573 O O . LYS B 1 301 ? -28.282 -6.488 50.078 1.00 45.25 301 LYS B O 1
ATOM 5579 N N . GLU B 1 302 ? -28.152 -4.293 50.543 1.00 44.11 302 GLU B N 1
ATOM 5580 C CA . GLU B 1 302 ? -29.585 -4.092 50.749 1.00 46.50 302 GLU B CA 1
ATOM 5581 C C . GLU B 1 302 ? -29.993 -2.698 50.280 1.00 43.52 302 GLU B C 1
ATOM 5582 O O . GLU B 1 302 ? -29.150 -1.828 50.018 1.00 41.25 302 GLU B O 1
ATOM 5588 N N . ILE B 1 303 ? -31.298 -2.502 50.188 1.00 39.81 303 ILE B N 1
ATOM 5589 C CA . ILE B 1 303 ? -31.877 -1.219 49.801 1.00 39.30 303 ILE B CA 1
ATOM 5590 C C . ILE B 1 303 ? -32.218 -0.424 51.064 1.00 41.65 303 ILE B C 1
ATOM 5591 O O . ILE B 1 303 ? -33.041 -0.879 51.846 1.00 41.69 303 ILE B O 1
ATOM 5596 N N . PRO B 1 304 ? -31.644 0.783 51.239 1.00 43.58 304 PRO B N 1
ATOM 5597 C CA . PRO B 1 304 ? -31.975 1.585 52.443 1.00 46.92 304 PRO B CA 1
ATOM 5598 C C . PRO B 1 304 ? -33.394 2.135 52.402 1.00 49.41 304 PRO B C 1
ATOM 5599 O O . PRO B 1 304 ? -33.932 2.352 51.317 1.00 47.15 304 PRO B O 1
ATOM 5603 N N . ALA B 1 305 ? -34.004 2.351 53.570 1.00 51.10 305 ALA B N 1
ATOM 5604 C CA . ALA B 1 305 ? -35.429 2.738 53.637 1.00 50.17 305 ALA B CA 1
ATOM 5605 C C . ALA B 1 305 ? -35.681 4.163 53.096 1.00 48.55 305 ALA B C 1
ATOM 5606 O O . ALA B 1 305 ? -36.799 4.486 52.696 1.00 46.91 305 ALA B O 1
ATOM 5608 N N . SER B 1 306 ? -34.619 4.977 53.069 1.00 45.23 306 SER B N 1
ATOM 5609 C CA . SER B 1 306 ? -34.559 6.284 52.375 1.00 46.69 306 SER B CA 1
ATOM 5610 C C . SER B 1 306 ? -34.491 6.299 50.803 1.00 47.22 306 SER B C 1
ATOM 5611 O O . SER B 1 306 ? -34.228 7.359 50.201 1.00 45.46 306 SER B O 1
ATOM 5614 N N . ALA B 1 307 ? -34.689 5.155 50.144 1.00 43.40 307 ALA B N 1
ATOM 5615 C CA . ALA B 1 307 ? -34.633 5.095 48.669 1.00 38.51 307 ALA B CA 1
ATOM 5616 C C . ALA B 1 307 ? -35.828 5.797 48.059 1.00 34.91 307 ALA B C 1
ATOM 5617 O O . ALA B 1 307 ? -36.927 5.706 48.581 1.00 39.72 307 ALA B O 1
ATOM 5619 N N . LYS B 1 308 ? -35.629 6.482 46.934 1.00 31.19 308 LYS B N 1
ATOM 5620 C CA . LYS B 1 308 ? -36.724 7.149 46.224 1.00 30.40 308 LYS B CA 1
ATOM 5621 C C . LYS B 1 308 ? -37.406 6.187 45.241 1.00 27.11 308 LYS B C 1
ATOM 5622 O O . LYS B 1 308 ? -38.604 6.254 45.021 1.00 27.26 308 LYS B O 1
ATOM 5628 N N . ARG B 1 309 ? -36.625 5.288 44.665 1.00 27.03 309 ARG B N 1
ATOM 5629 C CA . ARG B 1 309 ? -37.094 4.376 43.609 1.00 25.61 309 ARG B CA 1
ATOM 5630 C C . ARG B 1 309 ? -36.262 3.105 43.590 1.00 24.05 309 ARG B C 1
ATOM 5631 O O . ARG B 1 309 ? -35.017 3.153 43.728 1.00 24.65 309 ARG B O 1
ATOM 5639 N N . VAL B 1 310 ? -36.928 1.974 43.393 1.00 23.98 310 VAL B N 1
ATOM 5640 C CA . VAL B 1 310 ? -36.250 0.711 43.098 1.00 23.52 310 VAL B CA 1
ATOM 5641 C C . VAL B 1 310 ? -36.797 0.186 41.754 1.00 23.54 310 VAL B C 1
ATOM 5642 O O . VAL B 1 310 ? -37.994 -0.048 41.611 1.00 22.87 310 VAL B O 1
ATOM 5646 N N . VAL B 1 311 ? -35.888 0.034 40.806 1.00 23.04 311 VAL B N 1
ATOM 5647 C CA . VAL B 1 311 ? -36.173 -0.406 39.451 1.00 23.26 311 VAL B CA 1
ATOM 5648 C C . VAL B 1 311 ? -35.868 -1.903 39.378 1.00 22.98 311 VAL B C 1
ATOM 5649 O O . VAL B 1 311 ? -34.824 -2.359 39.863 1.00 23.51 311 VAL B O 1
ATOM 5653 N N . ASP B 1 312 ? -36.747 -2.657 38.727 1.00 22.84 312 ASP B N 1
ATOM 5654 C CA . ASP B 1 312 ? -36.540 -4.094 38.504 1.00 23.25 312 ASP B CA 1
ATOM 5655 C C . ASP B 1 312 ? -37.285 -4.517 37.240 1.00 22.13 312 ASP B C 1
ATOM 5656 O O . ASP B 1 312 ? -38.517 -4.651 37.261 1.00 20.70 312 ASP B O 1
ATOM 5661 N N . PRO B 1 313 ? -36.569 -4.753 36.145 1.00 21.55 313 PRO B N 1
ATOM 5662 C CA . PRO B 1 313 ? -37.317 -5.094 34.920 1.00 22.86 313 PRO B CA 1
ATOM 5663 C C . PRO B 1 313 ? -38.143 -6.390 34.998 1.00 22.88 313 PRO B C 1
ATOM 5664 O O . PRO B 1 313 ? -39.194 -6.442 34.379 1.00 23.02 313 PRO B O 1
ATOM 5668 N N . TYR B 1 314 ? -37.691 -7.370 35.783 1.00 21.64 314 TYR B N 1
ATOM 5669 C CA . TYR B 1 314 ? -38.302 -8.710 35.809 1.00 23.87 314 TYR B CA 1
ATOM 5670 C C . TYR B 1 314 ? -39.386 -8.904 36.887 1.00 24.49 314 TYR B C 1
ATOM 5671 O O . TYR B 1 314 ? -40.259 -9.759 36.744 1.00 23.60 314 TYR B O 1
ATOM 5680 N N . GLY B 1 315 ? -39.307 -8.138 37.965 1.00 26.76 315 GLY B N 1
ATOM 5681 C CA . GLY B 1 315 ? -40.103 -8.411 39.192 1.00 28.74 315 GLY B CA 1
ATOM 5682 C C . GLY B 1 315 ? -40.784 -7.177 39.731 1.00 27.35 315 GLY B C 1
ATOM 5683 O O . GLY B 1 315 ? -41.103 -6.234 38.974 1.00 26.82 315 GLY B O 1
ATOM 5684 N N . LEU B 1 316 ? -40.999 -7.159 41.048 1.00 29.20 316 LEU B N 1
ATOM 5685 C CA . LEU B 1 316 ? -41.751 -6.080 41.700 1.00 29.60 316 LEU B CA 1
ATOM 5686 C C . LEU B 1 316 ? -40.842 -4.881 41.943 1.00 30.43 316 LEU B C 1
ATOM 5687 O O . LEU B 1 316 ? -39.681 -5.025 42.346 1.00 34.48 316 LEU B O 1
ATOM 5692 N N . ALA B 1 317 ? -41.359 -3.698 41.665 1.00 30.80 317 ALA B N 1
ATOM 5693 C CA . ALA B 1 317 ? -40.584 -2.474 41.716 1.00 29.94 317 ALA B CA 1
ATOM 5694 C C . ALA B 1 317 ? -41.230 -1.520 42.733 1.00 29.58 317 ALA B C 1
ATOM 5695 O O . ALA B 1 317 ? -42.403 -1.714 43.073 1.00 29.70 317 ALA B O 1
ATOM 5697 N N . SER B 1 318 ? -40.472 -0.518 43.209 1.00 28.38 318 SER B N 1
ATOM 5698 C CA . SER B 1 318 ? -40.974 0.504 44.166 1.00 30.78 318 SER B CA 1
ATOM 5699 C C . SER B 1 318 ? -40.785 1.945 43.713 1.00 30.13 318 SER B C 1
ATOM 5700 O O . SER B 1 318 ? -39.753 2.240 43.093 1.00 28.09 318 SER B O 1
ATOM 5703 N N . PRO B 1 319 ? -41.707 2.856 44.059 1.00 29.16 319 PRO B N 1
ATOM 5704 C CA . PRO B 1 319 ? -42.957 2.567 44.788 1.00 30.92 319 PRO B CA 1
ATOM 5705 C C . PRO B 1 319 ? -43.954 1.766 43.976 1.00 31.17 319 PRO B C 1
ATOM 5706 O O . PRO B 1 319 ? -44.059 1.952 42.763 1.00 29.61 319 PRO B O 1
ATOM 5710 N N . GLY B 1 320 ? -44.687 0.873 44.642 1.00 32.02 320 GLY B N 1
ATOM 5711 C CA . GLY B 1 320 ? -45.607 -0.039 43.952 1.00 30.28 320 GLY B CA 1
ATOM 5712 C C . GLY B 1 320 ? -46.720 0.620 43.175 1.00 30.20 320 GLY B C 1
ATOM 5713 O O . GLY B 1 320 ? -47.162 0.086 42.129 1.00 30.69 320 GLY B O 1
ATOM 5714 N N . HIS B 1 321 ? -47.191 1.771 43.664 1.00 30.81 321 HIS B N 1
ATOM 5715 C CA . HIS B 1 321 ? -48.321 2.465 43.044 1.00 31.30 321 HIS B CA 1
ATOM 5716 C C . HIS B 1 321 ? -48.014 2.941 41.627 1.00 32.07 321 HIS B C 1
ATOM 5717 O O . HIS B 1 321 ? -48.917 2.983 40.808 1.00 33.28 321 HIS B O 1
ATOM 5724 N N . GLU B 1 322 ? -46.753 3.251 41.322 1.00 33.00 322 GLU B N 1
ATOM 5725 C CA . GLU B 1 322 ? -46.407 3.678 39.937 1.00 32.35 322 GLU B CA 1
ATOM 5726 C C . GLU B 1 322 ? -46.335 2.504 38.938 1.00 32.31 322 GLU B C 1
ATOM 5727 O O . GLU B 1 322 ? -46.100 2.740 37.744 1.00 33.89 322 GLU B O 1
ATOM 5733 N N . HIS B 1 323 ? -46.511 1.257 39.404 1.00 29.10 323 HIS B N 1
ATOM 5734 C CA . HIS B 1 323 ? -46.643 0.066 38.521 1.00 28.88 323 HIS B CA 1
ATOM 5735 C C . HIS B 1 323 ? -48.009 -0.647 38.611 1.00 28.84 323 HIS B C 1
ATOM 5736 O O . HIS B 1 323 ? -48.184 -1.761 38.074 1.00 29.41 323 HIS B O 1
ATOM 5743 N N . THR B 1 324 ? -48.982 0.002 39.251 1.00 29.29 324 THR B N 1
ATOM 5744 C CA . THR B 1 324 ? -50.281 -0.644 39.567 1.00 29.87 324 THR B CA 1
ATOM 5745 C C . THR B 1 324 ? -51.360 -0.192 38.594 1.00 29.40 324 THR B C 1
ATOM 5746 O O . THR B 1 324 ? -51.507 0.996 38.367 1.00 31.99 324 THR B O 1
ATOM 5750 N N . VAL B 1 325 ? -52.066 -1.139 37.991 1.00 28.57 325 VAL B N 1
ATOM 5751 C CA . VAL B 1 325 ? -53.239 -0.861 37.178 1.00 30.34 325 VAL B CA 1
ATOM 5752 C C . VAL B 1 325 ? -54.469 -1.305 37.988 1.00 31.33 325 VAL B C 1
ATOM 5753 O O . VAL B 1 325 ? -54.583 -2.486 38.322 1.00 30.58 325 VAL B O 1
ATOM 5757 N N . ARG B 1 326 ? -55.351 -0.356 38.301 1.00 31.48 326 ARG B N 1
ATOM 5758 C CA . ARG B 1 326 ? -56.652 -0.642 38.933 1.00 33.57 326 ARG B CA 1
ATOM 5759 C C . ARG B 1 326 ? -57.744 -0.452 37.894 1.00 33.30 326 ARG B C 1
ATOM 5760 O O . ARG B 1 326 ? -57.899 0.628 37.346 1.00 32.38 326 ARG B O 1
ATOM 5768 N N . VAL B 1 327 ? -58.471 -1.531 37.623 1.00 33.32 327 VAL B N 1
ATOM 5769 C CA . VAL B 1 327 ? -59.489 -1.605 36.595 1.00 37.19 327 VAL B CA 1
ATOM 5770 C C . VAL B 1 327 ? -60.838 -1.401 37.290 1.00 40.39 327 VAL B C 1
ATOM 5771 O O . VAL B 1 327 ? -61.079 -2.046 38.307 1.00 37.07 327 VAL B O 1
ATOM 5775 N N . PRO B 1 328 ? -61.703 -0.499 36.773 1.00 41.22 328 PRO B N 1
ATOM 5776 C CA . PRO B 1 328 ? -63.093 -0.427 37.265 1.00 40.86 328 PRO B CA 1
ATOM 5777 C C . PRO B 1 328 ? -63.935 -1.579 36.732 1.00 41.81 328 PRO B C 1
ATOM 5778 O O . PRO B 1 328 ? -63.486 -2.317 35.855 1.00 41.57 328 PRO B O 1
ATOM 5782 N N . LEU B 1 329 ? -65.161 -1.726 37.233 1.00 43.09 329 LEU B N 1
ATOM 5783 C CA . LEU B 1 329 ? -66.045 -2.777 36.732 1.00 44.72 329 LEU B CA 1
ATOM 5784 C C . LEU B 1 329 ? -66.363 -2.498 35.260 1.00 43.31 329 LEU B C 1
ATOM 5785 O O . LEU B 1 329 ? -66.720 -1.375 34.913 1.00 40.95 329 LEU B O 1
ATOM 5790 N N . ASP B 1 330 ? -66.210 -3.520 34.415 1.00 43.65 330 ASP B N 1
ATOM 5791 C CA . ASP B 1 330 ? -66.570 -3.461 32.980 1.00 43.65 330 ASP B CA 1
ATOM 5792 C C . ASP B 1 330 ? -68.050 -3.060 32.869 1.00 47.27 330 ASP B C 1
ATOM 5793 O O . ASP B 1 330 ? -68.875 -3.590 33.616 1.00 46.32 330 ASP B O 1
ATOM 5798 N N . PRO B 1 331 ? -68.398 -2.138 31.942 1.00 45.65 331 PRO B N 1
ATOM 5799 C CA . PRO B 1 331 ? -69.808 -1.772 31.750 1.00 45.75 331 PRO B CA 1
ATOM 5800 C C . PRO B 1 331 ? -70.772 -2.945 31.526 1.00 47.05 331 PRO B C 1
ATOM 5801 O O . PRO B 1 331 ? -71.946 -2.847 31.919 1.00 42.78 331 PRO B O 1
ATOM 5805 N N . ALA B 1 332 ? -70.286 -4.028 30.914 1.00 46.03 332 ALA B N 1
ATOM 5806 C CA . ALA B 1 332 ? -71.104 -5.225 30.685 1.00 47.13 332 ALA B CA 1
ATOM 5807 C C . ALA B 1 332 ? -71.333 -6.063 31.949 1.00 48.66 332 ALA B C 1
ATOM 5808 O O . ALA B 1 332 ? -72.275 -6.849 31.994 1.00 45.01 332 ALA B O 1
ATOM 5810 N N . LEU B 1 333 ? -70.471 -5.915 32.953 1.00 50.09 333 LEU B N 1
ATOM 5811 C CA . LEU B 1 333 ? -70.686 -6.558 34.260 1.00 55.16 333 LEU B CA 1
ATOM 5812 C C . LEU B 1 333 ? -71.558 -5.730 35.218 1.00 57.99 333 LEU B C 1
ATOM 5813 O O . LEU B 1 333 ? -72.306 -6.309 36.010 1.00 62.82 333 LEU B O 1
ATOM 5818 N N . ALA B 1 334 ? -71.457 -4.398 35.159 1.00 59.50 334 ALA B N 1
ATOM 5819 C CA . ALA B 1 334 ? -72.267 -3.508 36.011 1.00 60.75 334 ALA B CA 1
ATOM 5820 C C . ALA B 1 334 ? -73.780 -3.707 35.805 1.00 63.92 334 ALA B C 1
ATOM 5821 O O . ALA B 1 334 ? -74.551 -3.648 36.762 1.00 65.24 334 ALA B O 1
ATOM 5823 N N . GLN B 1 335 ? -74.183 -3.922 34.555 1.00 62.55 335 GLN B N 1
ATOM 5824 C CA . GLN B 1 335 ? -75.565 -4.252 34.211 1.00 61.96 335 GLN B CA 1
ATOM 5825 C C . GLN B 1 335 ? -75.605 -4.944 32.843 1.00 61.84 335 GLN B C 1
ATOM 5826 O O . GLN B 1 335 ? -74.597 -4.943 32.120 1.00 60.20 335 GLN B O 1
ATOM 5832 N N . PRO B 1 336 ? -76.756 -5.556 32.493 1.00 57.02 336 PRO B N 1
ATOM 5833 C CA . PRO B 1 336 ? -76.926 -6.052 31.130 1.00 53.56 336 PRO B CA 1
ATOM 5834 C C . PRO B 1 336 ? -76.932 -4.908 30.107 1.00 52.25 336 PRO B C 1
ATOM 5835 O O . PRO B 1 336 ? -77.740 -3.971 30.224 1.00 44.68 336 PRO B O 1
ATOM 5839 N N . VAL B 1 337 ? -76.016 -4.977 29.135 1.00 46.31 337 VAL B N 1
ATOM 5840 C CA . VAL B 1 337 ? -75.972 -4.011 28.024 1.00 44.81 337 VAL B CA 1
ATOM 5841 C C . VAL B 1 337 ? -75.879 -4.790 26.722 1.00 42.95 337 VAL B C 1
ATOM 5842 O O . VAL B 1 337 ? -75.481 -5.953 26.732 1.00 46.18 337 VAL B O 1
ATOM 5846 N N . ALA B 1 338 ? -76.258 -4.173 25.609 1.00 42.50 338 ALA B N 1
ATOM 5847 C CA . ALA B 1 338 ? -76.244 -4.868 24.320 1.00 44.42 338 ALA B CA 1
ATOM 5848 C C . ALA B 1 338 ? -76.097 -3.941 23.116 1.00 45.08 338 ALA B C 1
ATOM 5849 O O . ALA B 1 338 ? -76.425 -2.760 23.173 1.00 44.90 338 ALA B O 1
ATOM 5851 N N . VAL B 1 339 ? -75.607 -4.521 22.029 1.00 45.00 339 VAL B N 1
ATOM 5852 C CA . VAL B 1 339 ? -75.474 -3.851 20.754 1.00 51.13 339 VAL B CA 1
ATOM 5853 C C . VAL B 1 339 ? -76.608 -4.311 19.840 1.00 55.34 339 VAL B C 1
ATOM 5854 O O . VAL B 1 339 ? -77.438 -3.506 19.419 1.00 58.24 339 VAL B O 1
ATOM 5858 N N . GLY B 1 340 ? -76.647 -5.609 19.551 1.00 63.86 340 GLY B N 1
ATOM 5859 C CA . GLY B 1 340 ? -77.545 -6.155 18.532 1.00 69.09 340 GLY B CA 1
ATOM 5860 C C . GLY B 1 340 ? -78.695 -6.937 19.114 1.00 72.48 340 GLY B C 1
ATOM 5861 O O . GLY B 1 340 ? -79.810 -6.430 19.207 1.00 75.99 340 GLY B O 1
ATOM 5862 N N . ALA B 1 341 ? -78.409 -8.180 19.501 1.00 76.41 341 ALA B N 1
ATOM 5863 C CA . ALA B 1 341 ? -79.422 -9.126 19.963 1.00 75.98 341 ALA B CA 1
ATOM 5864 C C . ALA B 1 341 ? -79.207 -9.462 21.431 1.00 72.31 341 ALA B C 1
ATOM 5865 O O . ALA B 1 341 ? -79.981 -9.028 22.279 1.00 73.81 341 ALA B O 1
ATOM 5867 N N . LYS B 1 342 ? -78.145 -10.214 21.726 1.00 72.55 342 LYS B N 1
ATOM 5868 C CA . LYS B 1 342 ? -77.875 -10.691 23.089 1.00 72.09 342 LYS B CA 1
ATOM 5869 C C . LYS B 1 342 ? -76.936 -9.769 23.869 1.00 64.97 342 LYS B C 1
ATOM 5870 O O . LYS B 1 342 ? -76.280 -8.896 23.298 1.00 60.32 342 LYS B O 1
ATOM 5876 N N . ALA B 1 343 ? -76.894 -9.969 25.183 1.00 58.72 343 ALA B N 1
ATOM 5877 C CA . ALA B 1 343 ? -76.089 -9.138 26.066 1.00 58.99 343 ALA B CA 1
ATOM 5878 C C . ALA B 1 343 ? -74.594 -9.254 25.717 1.00 60.30 343 ALA B C 1
ATOM 5879 O O . ALA B 1 343 ? -74.145 -10.308 25.251 1.00 56.59 343 ALA B O 1
ATOM 5881 N N . LEU B 1 344 ? -73.848 -8.162 25.906 1.00 60.59 344 LEU B N 1
ATOM 5882 C CA . LEU B 1 344 ? -72.386 -8.173 25.696 1.00 59.58 344 LEU B CA 1
ATOM 5883 C C . LEU B 1 344 ? -71.692 -8.943 26.810 1.00 56.97 344 LEU B C 1
ATOM 5884 O O . LEU B 1 344 ? -72.085 -8.837 27.978 1.00 51.00 344 LEU B O 1
ATOM 5889 N N . GLU B 1 345 ? -70.659 -9.703 26.444 1.00 55.16 345 GLU B N 1
ATOM 5890 C CA . GLU B 1 345 ? -69.765 -10.306 27.430 1.00 56.16 345 GLU B CA 1
ATOM 5891 C C . GLU B 1 345 ? -68.739 -9.258 27.850 1.00 51.81 345 GLU B C 1
ATOM 5892 O O . GLU B 1 345 ? -68.427 -8.355 27.061 1.00 46.52 345 GLU B O 1
ATOM 5898 N N . PRO B 1 346 ? -68.199 -9.380 29.079 1.00 47.76 346 PRO B N 1
ATOM 5899 C CA . PRO B 1 346 ? -67.145 -8.457 29.475 1.00 49.10 346 PRO B CA 1
ATOM 5900 C C . PRO B 1 346 ? -65.858 -8.771 28.697 1.00 45.48 346 PRO B C 1
ATOM 5901 O O . PRO B 1 346 ? -65.670 -9.891 28.227 1.00 40.32 346 PRO B O 1
ATOM 5905 N N . LEU B 1 347 ? -65.018 -7.764 28.528 1.00 42.18 347 LEU B N 1
ATOM 5906 C CA . LEU B 1 347 ? -63.731 -7.972 27.877 1.00 40.79 347 LEU B CA 1
ATOM 5907 C C . LEU B 1 347 ? -62.755 -8.548 28.903 1.00 35.04 347 LEU B C 1
ATOM 5908 O O . LEU B 1 347 ? -62.696 -8.075 30.029 1.00 37.34 347 LEU B O 1
ATOM 5913 N N . PRO B 1 348 ? -61.968 -9.559 28.520 1.00 34.39 348 PRO B N 1
ATOM 5914 C CA . PRO B 1 348 ? -60.916 -10.019 29.446 1.00 33.73 348 PRO B CA 1
ATOM 5915 C C . PRO B 1 348 ? -59.859 -8.921 29.755 1.00 31.83 348 PRO B C 1
ATOM 5916 O O . PRO B 1 348 ? -59.693 -7.991 28.962 1.00 31.97 348 PRO B O 1
ATOM 5920 N N . VAL B 1 349 ? -59.210 -9.011 30.907 1.00 29.05 349 VAL B N 1
ATOM 5921 C CA . VAL B 1 349 ? -58.115 -8.120 31.275 1.00 30.47 349 VAL B CA 1
ATOM 5922 C C . VAL B 1 349 ? -56.812 -8.884 31.028 1.00 28.90 349 VAL B C 1
ATOM 5923 O O . VAL B 1 349 ? -56.613 -9.983 31.554 1.00 27.08 349 VAL B O 1
ATOM 5927 N N . THR B 1 350 ? -55.930 -8.286 30.231 1.00 26.75 350 THR B N 1
ATOM 5928 C CA . THR B 1 350 ? -54.691 -8.943 29.807 1.00 26.32 350 THR B CA 1
ATOM 5929 C C . THR B 1 350 ? -53.547 -8.739 30.770 1.00 25.94 350 THR B C 1
ATOM 5930 O O . THR B 1 350 ? -53.313 -7.621 31.238 1.00 26.14 350 THR B O 1
ATOM 5934 N N . VAL B 1 351 ? -52.821 -9.819 31.059 1.00 26.11 351 VAL B N 1
ATOM 5935 C CA . VAL B 1 351 ? -51.473 -9.726 31.631 1.00 25.55 351 VAL B CA 1
ATOM 5936 C C . VAL B 1 351 ? -50.542 -10.365 30.611 1.00 26.05 351 VAL B C 1
ATOM 5937 O O . VAL B 1 351 ? -50.701 -11.543 30.281 1.00 25.67 351 VAL B O 1
ATOM 5941 N N . GLN B 1 352 ? -49.571 -9.593 30.093 1.00 24.56 352 GLN B N 1
ATOM 5942 C CA . GLN B 1 352 ? -48.590 -10.130 29.146 1.00 24.47 352 GLN B CA 1
ATOM 5943 C C . GLN B 1 352 ? -47.403 -10.739 29.892 1.00 22.97 352 GLN B C 1
ATOM 5944 O O . GLN B 1 352 ? -46.946 -10.176 30.894 1.00 24.93 352 GLN B O 1
ATOM 5950 N N . MET B 1 353 ? -46.906 -11.877 29.410 1.00 22.46 353 MET B N 1
ATOM 5951 C CA . MET B 1 353 ? -45.540 -12.317 29.713 1.00 22.71 353 MET B CA 1
ATOM 5952 C C . MET B 1 353 ? -44.647 -11.739 28.599 1.00 21.68 353 MET B C 1
ATOM 5953 O O . MET B 1 353 ? -44.866 -12.058 27.418 1.00 19.85 353 MET B O 1
ATOM 5958 N N . VAL B 1 354 ? -43.648 -10.921 28.970 1.00 21.21 354 VAL B N 1
ATOM 5959 C CA . VAL B 1 354 ? -42.871 -10.159 27.969 1.00 19.71 354 VAL B CA 1
ATOM 5960 C C . VAL B 1 354 ? -41.537 -9.721 28.548 1.00 20.57 354 VAL B C 1
ATOM 5961 O O . VAL B 1 354 ? -41.470 -9.075 29.611 1.00 21.17 354 VAL B O 1
ATOM 5965 N N . GLY B 1 355 ? -40.459 -10.048 27.823 1.00 20.37 355 GLY B N 1
ATOM 5966 C CA . GLY B 1 355 ? -39.119 -9.767 28.316 1.00 20.59 355 GLY B CA 1
ATOM 5967 C C . GLY B 1 355 ? -38.833 -10.345 29.700 1.00 20.72 355 GLY B C 1
ATOM 5968 O O . GLY B 1 355 ? -38.231 -9.678 30.548 1.00 22.08 355 GLY B O 1
ATOM 5969 N N . ASN B 1 356 ? -39.239 -11.593 29.913 1.00 20.37 356 ASN B N 1
ATOM 5970 C CA . ASN B 1 356 ? -39.112 -12.254 31.217 1.00 20.75 356 ASN B CA 1
ATOM 5971 C C . ASN B 1 356 ? -39.701 -11.407 32.361 1.00 21.18 356 ASN B C 1
ATOM 5972 O O . ASN B 1 356 ? -39.066 -11.200 33.397 1.00 21.30 356 ASN B O 1
ATOM 5977 N N . SER B 1 357 ? -40.924 -10.908 32.151 1.00 19.61 357 SER B N 1
ATOM 5978 C CA . SER B 1 357 ? -41.596 -10.108 33.135 1.00 20.14 357 SER B CA 1
ATOM 5979 C C . SER B 1 357 ? -43.085 -10.185 32.925 1.00 19.80 357 SER B C 1
ATOM 5980 O O . SER B 1 357 ? -43.506 -10.559 31.844 1.00 22.89 357 SER B O 1
ATOM 5983 N N . PHE B 1 358 ? -43.860 -9.797 33.943 1.00 20.93 358 PHE B N 1
ATOM 5984 C CA . PHE B 1 358 ? -45.326 -9.721 33.834 1.00 21.48 358 PHE B CA 1
ATOM 5985 C C . PHE B 1 358 ? -45.767 -8.266 33.760 1.00 21.16 358 PHE B C 1
ATOM 5986 O O . PHE B 1 358 ? -45.353 -7.432 34.562 1.00 23.93 358 PHE B O 1
ATOM 5994 N N . TYR B 1 359 ? -46.627 -7.961 32.791 1.00 23.00 359 TYR B N 1
ATOM 5995 C CA . TYR B 1 359 ? -47.055 -6.592 32.529 1.00 24.02 359 TYR B CA 1
ATOM 5996 C C . TYR B 1 359 ? -48.579 -6.504 32.391 1.00 22.89 359 TYR B C 1
ATOM 5997 O O . TYR B 1 359 ? -49.129 -7.076 31.441 1.00 22.53 359 TYR B O 1
ATOM 6006 N N . PRO B 1 360 ? -49.272 -5.781 33.272 1.00 23.71 360 PRO B N 1
ATOM 6007 C CA . PRO B 1 360 ? -48.747 -5.006 34.397 1.00 24.91 360 PRO B CA 1
ATOM 6008 C C . PRO B 1 360 ? -48.213 -5.860 35.565 1.00 25.67 360 PRO B C 1
ATOM 6009 O O . PRO B 1 360 ? -48.636 -7.020 35.750 1.00 25.54 360 PRO B O 1
ATOM 6013 N N . LYS B 1 361 ? -47.259 -5.298 36.303 1.00 25.38 361 LYS B N 1
ATOM 6014 C CA . LYS B 1 361 ? -46.651 -5.965 37.451 1.00 24.88 361 LYS B CA 1
ATOM 6015 C C . LYS B 1 361 ? -47.656 -6.212 38.615 1.00 25.81 361 LYS B C 1
ATOM 6016 O O . LYS B 1 361 ? -47.600 -7.241 39.280 1.00 25.38 361 LYS B O 1
ATOM 6022 N N . VAL B 1 362 ? -48.551 -5.268 38.837 1.00 26.93 362 VAL B N 1
ATOM 6023 C CA . VAL B 1 362 ? -49.556 -5.318 39.929 1.00 28.05 362 VAL B CA 1
ATOM 6024 C C . VAL B 1 362 ? -50.897 -4.972 39.287 1.00 28.11 362 VAL B C 1
ATOM 6025 O O . VAL B 1 362 ? -51.052 -3.880 38.706 1.00 25.47 362 VAL B O 1
ATOM 6029 N N . LEU B 1 363 ? -51.845 -5.909 39.340 1.00 27.94 363 LEU B N 1
ATOM 6030 C CA . LEU B 1 363 ? -53.172 -5.700 38.783 1.00 28.87 363 LEU B CA 1
ATOM 6031 C C . LEU B 1 363 ? -54.235 -5.770 39.894 1.00 30.45 363 LEU B C 1
ATOM 6032 O O . LEU B 1 363 ? -54.243 -6.730 40.682 1.00 29.88 363 LEU B O 1
ATOM 6037 N N . GLU B 1 364 ? -55.139 -4.791 39.929 1.00 30.06 364 GLU B N 1
ATOM 6038 C CA . GLU B 1 364 ? -56.251 -4.790 40.900 1.00 30.29 364 GLU B CA 1
ATOM 6039 C C . GLU B 1 364 ? -57.543 -4.756 40.140 1.00 29.74 364 GLU B C 1
ATOM 6040 O O . GLU B 1 364 ? -57.823 -3.783 39.434 1.00 31.29 364 GLU B O 1
ATOM 6046 N N . ILE B 1 365 ? -58.336 -5.827 40.281 1.00 30.38 365 ILE B N 1
ATOM 6047 C CA . ILE B 1 365 ? -59.564 -6.037 39.517 1.00 29.69 365 ILE B CA 1
ATOM 6048 C C . ILE B 1 365 ? -60.790 -6.299 40.423 1.00 32.54 365 ILE B C 1
ATOM 6049 O O . ILE B 1 365 ? -60.645 -6.770 41.545 1.00 31.74 365 ILE B O 1
ATOM 6054 N N . PRO B 1 366 ? -61.991 -5.994 39.926 1.00 32.08 366 PRO B N 1
ATOM 6055 C CA . PRO B 1 366 ? -63.182 -6.280 40.768 1.00 34.31 366 PRO B CA 1
ATOM 6056 C C . PRO B 1 366 ? -63.653 -7.723 40.626 1.00 34.14 366 PRO B C 1
ATOM 6057 O O . PRO B 1 366 ? -63.492 -8.333 39.553 1.00 32.27 366 PRO B O 1
ATOM 6061 N N . VAL B 1 367 ? -64.251 -8.260 41.704 1.00 35.10 367 VAL B N 1
ATOM 6062 C CA . VAL B 1 367 ? -64.885 -9.587 41.673 1.00 34.58 367 VAL B CA 1
ATOM 6063 C C . VAL B 1 367 ? -65.720 -9.748 40.412 1.00 32.81 367 VAL B C 1
ATOM 6064 O O . VAL B 1 367 ? -66.415 -8.809 40.022 1.00 33.53 367 VAL B O 1
ATOM 6068 N N . GLY B 1 368 ? -65.604 -10.917 39.765 1.00 32.04 368 GLY B N 1
ATOM 6069 C CA . GLY B 1 368 ? -66.282 -11.211 38.490 1.00 35.23 368 GLY B CA 1
ATOM 6070 C C . GLY B 1 368 ? -65.462 -10.998 37.207 1.00 35.68 368 GLY B C 1
ATOM 6071 O O . GLY B 1 368 ? -65.954 -11.273 36.102 1.00 37.94 368 GLY B O 1
ATOM 6072 N N . THR B 1 369 ? -64.226 -10.509 37.341 1.00 36.86 369 THR B N 1
ATOM 6073 C CA . THR B 1 369 ? -63.356 -10.210 36.181 1.00 35.07 369 THR B CA 1
ATOM 6074 C C . THR B 1 369 ? -62.583 -11.439 35.725 1.00 34.88 369 THR B C 1
ATOM 6075 O O . THR B 1 369 ? -62.118 -12.237 36.551 1.00 35.60 369 THR B O 1
ATOM 6079 N N . THR B 1 370 ? -62.450 -11.600 34.404 1.00 33.51 370 THR B N 1
ATOM 6080 C CA . THR B 1 370 ? -61.629 -12.655 33.831 1.00 33.12 370 THR B CA 1
ATOM 6081 C C . THR B 1 370 ? -60.277 -12.071 33.408 1.00 31.22 370 THR B C 1
ATOM 6082 O O . THR B 1 370 ? -60.250 -11.091 32.673 1.00 30.16 370 THR B O 1
ATOM 6086 N N . VAL B 1 371 ? -59.202 -12.690 33.867 1.00 29.12 371 VAL B N 1
ATOM 6087 C CA . VAL B 1 371 ? -57.825 -12.357 33.451 1.00 31.13 371 VAL B CA 1
ATOM 6088 C C . VAL B 1 371 ? -57.367 -13.326 32.356 1.00 29.24 371 VAL B C 1
ATOM 6089 O O . VAL B 1 371 ? -57.571 -14.534 32.481 1.00 29.03 371 VAL B O 1
ATOM 6093 N N . GLU B 1 372 ? -56.719 -12.808 31.298 1.00 27.86 372 GLU B N 1
ATOM 6094 C CA . GLU B 1 372 ? -56.082 -13.640 30.274 1.00 26.91 372 GLU B CA 1
ATOM 6095 C C . GLU B 1 372 ? -54.583 -13.400 30.278 1.00 28.64 372 GLU B C 1
ATOM 6096 O O . GLU B 1 372 ? -54.145 -12.308 29.907 1.00 28.06 372 GLU B O 1
ATOM 6102 N N . PHE B 1 373 ? -53.811 -14.401 30.708 1.00 27.76 373 PHE B N 1
ATOM 6103 C CA . PHE B 1 373 ? -52.356 -14.428 30.490 1.00 26.93 373 PHE B CA 1
ATOM 6104 C C . PHE B 1 373 ? -52.065 -14.729 29.010 1.00 27.01 373 PHE B C 1
ATOM 6105 O O . PHE B 1 373 ? -52.731 -15.578 28.397 1.00 25.79 373 PHE B O 1
ATOM 6113 N N . VAL B 1 374 ? -51.083 -14.032 28.424 1.00 25.61 374 VAL B N 1
ATOM 6114 C CA . VAL B 1 374 ? -50.695 -14.249 27.015 1.00 24.47 374 VAL B CA 1
ATOM 6115 C C . VAL B 1 374 ? -49.179 -14.125 26.939 1.00 22.09 374 VAL B C 1
ATOM 6116 O O . VAL B 1 374 ? -48.632 -13.195 27.510 1.00 21.65 374 VAL B O 1
ATOM 6120 N N . ASN B 1 375 ? -48.528 -15.080 26.292 1.00 22.32 375 ASN B N 1
ATOM 6121 C CA . ASN B 1 375 ? -47.063 -15.051 26.165 1.00 23.46 375 ASN B CA 1
ATOM 6122 C C . ASN B 1 375 ? -46.655 -14.294 24.877 1.00 21.35 375 ASN B C 1
ATOM 6123 O O . ASN B 1 375 ? -46.838 -14.796 23.766 1.00 20.83 375 ASN B O 1
ATOM 6128 N N . GLU B 1 376 ? -46.143 -13.086 25.067 1.00 21.03 376 GLU B N 1
ATOM 6129 C CA . GLU B 1 376 ? -45.626 -12.245 23.962 1.00 20.36 376 GLU B CA 1
ATOM 6130 C C . GLU B 1 376 ? -44.125 -12.511 23.707 1.00 20.70 376 GLU B C 1
ATOM 6131 O O . GLU B 1 376 ? -43.632 -12.085 22.669 1.00 20.51 376 GLU B O 1
ATOM 6137 N N . ASP B 1 377 ? -43.410 -13.208 24.596 1.00 19.48 377 ASP B N 1
ATOM 6138 C CA . ASP B 1 377 ? -42.036 -13.646 24.226 1.00 21.06 377 ASP B CA 1
ATOM 6139 C C . ASP B 1 377 ? -42.157 -14.650 23.048 1.00 21.97 377 ASP B C 1
ATOM 6140 O O . ASP B 1 377 ? -43.162 -15.373 22.923 1.00 21.42 377 ASP B O 1
ATOM 6145 N N . VAL B 1 378 ? -41.172 -14.616 22.153 1.00 21.99 378 VAL B N 1
ATOM 6146 C CA . VAL B 1 378 ? -41.272 -15.274 20.846 1.00 21.42 378 VAL B CA 1
ATOM 6147 C C . VAL B 1 378 ? -40.490 -16.595 20.758 1.00 22.91 378 VAL B C 1
ATOM 6148 O O . VAL B 1 378 ? -40.929 -17.541 20.106 1.00 24.24 378 VAL B O 1
ATOM 6152 N N . PHE B 1 379 ? -39.308 -16.652 21.364 1.00 22.18 379 PHE B N 1
ATOM 6153 C CA . PHE B 1 379 ? -38.463 -17.839 21.328 1.00 24.25 379 PHE B CA 1
ATOM 6154 C C . PHE B 1 379 ? -38.970 -18.854 22.370 1.00 25.51 379 PHE B C 1
ATOM 6155 O O . PHE B 1 379 ? -38.785 -18.661 23.580 1.00 26.66 379 PHE B O 1
ATOM 6163 N N . ASP B 1 380 ? -39.602 -19.923 21.901 1.00 25.21 380 ASP B N 1
ATOM 6164 C CA . ASP B 1 380 ? -40.263 -20.867 22.813 1.00 26.81 380 ASP B CA 1
ATOM 6165 C C . ASP B 1 380 ? -39.723 -22.306 22.723 1.00 28.11 380 ASP B C 1
ATOM 6166 O O . ASP B 1 380 ? -40.347 -23.250 23.219 1.00 26.12 380 ASP B O 1
ATOM 6171 N N . LEU B 1 381 ? -38.509 -22.432 22.186 1.00 28.54 381 LEU B N 1
ATOM 6172 C CA . LEU B 1 381 ? -37.761 -23.671 22.173 1.00 30.21 381 LEU B CA 1
ATOM 6173 C C . LEU B 1 381 ? -36.843 -23.782 23.398 1.00 28.99 381 LEU B C 1
ATOM 6174 O O . LEU B 1 381 ? -36.760 -22.853 24.218 1.00 25.31 381 LEU B O 1
ATOM 6179 N N . LEU B 1 382 ? -36.150 -24.923 23.497 1.00 27.07 382 LEU B N 1
ATOM 6180 C CA . LEU B 1 382 ? -35.159 -25.211 24.578 1.00 28.51 382 LEU B CA 1
ATOM 6181 C C . LEU B 1 382 ? -35.826 -25.235 25.974 1.00 28.08 382 LEU B C 1
ATOM 6182 O O . LEU B 1 382 ? -37.004 -25.561 26.077 1.00 27.78 382 LEU B O 1
ATOM 6187 N N . GLU B 1 383 ? -35.098 -24.904 27.036 1.00 25.64 383 GLU B N 1
ATOM 6188 C CA . GLU B 1 383 ? -35.640 -24.997 28.382 1.00 28.13 383 GLU B CA 1
ATOM 6189 C C . GLU B 1 383 ? -34.925 -24.044 29.335 1.00 25.30 383 GLU B C 1
ATOM 6190 O O . GLU B 1 383 ? -33.846 -23.527 29.024 1.00 25.85 383 GLU B O 1
ATOM 6196 N N . GLY B 1 384 ? -35.527 -23.835 30.496 1.00 22.43 384 GLY B N 1
ATOM 6197 C CA . GLY B 1 384 ? -34.918 -23.055 31.572 1.00 24.79 384 GLY B CA 1
ATOM 6198 C C . GLY B 1 384 ? -34.612 -21.624 31.127 1.00 25.03 384 GLY B C 1
ATOM 6199 O O . GLY B 1 384 ? -35.405 -21.007 30.392 1.00 24.78 384 GLY B O 1
ATOM 6200 N N . GLU B 1 385 ? -33.422 -21.136 31.482 1.00 24.30 385 GLU B N 1
ATOM 6201 C CA . GLU B 1 385 ? -33.001 -19.780 31.080 1.00 24.62 385 GLU B CA 1
ATOM 6202 C C . GLU B 1 385 ? -32.753 -19.643 29.579 1.00 22.47 385 GLU B C 1
ATOM 6203 O O . GLU B 1 385 ? -32.632 -18.508 29.080 1.00 21.53 385 GLU B O 1
ATOM 6209 N N . ARG B 1 386 ? -32.710 -20.755 28.837 1.00 23.17 386 ARG B N 1
ATOM 6210 C CA . ARG B 1 386 ? -32.605 -20.674 27.385 1.00 23.81 386 ARG B CA 1
ATOM 6211 C C . ARG B 1 386 ? -33.929 -20.503 26.642 1.00 23.27 386 ARG B C 1
ATOM 6212 O O . ARG B 1 386 ? -33.917 -20.252 25.432 1.00 22.68 386 ARG B O 1
ATOM 6220 N N . THR B 1 387 ? -35.058 -20.650 27.340 1.00 24.39 387 THR B N 1
ATOM 6221 C CA . THR B 1 387 ? -36.386 -20.528 26.735 1.00 24.21 387 THR B CA 1
ATOM 6222 C C . THR B 1 387 ? -37.162 -19.249 27.152 1.00 22.86 387 THR B C 1
ATOM 6223 O O . THR B 1 387 ? -36.976 -18.700 28.243 1.00 21.69 387 THR B O 1
ATOM 6227 N N . GLY B 1 388 ? -38.047 -18.818 26.250 1.00 23.07 388 GLY B N 1
ATOM 6228 C CA . GLY B 1 388 ? -39.044 -17.775 26.513 1.00 22.24 388 GLY B CA 1
ATOM 6229 C C . GLY B 1 388 ? -40.462 -18.290 26.763 1.00 24.92 388 GLY B C 1
ATOM 6230 O O . GLY B 1 388 ? -41.396 -17.481 26.776 1.00 24.04 388 GLY B O 1
ATOM 6231 N N . ARG B 1 389 ? -40.650 -19.614 26.936 1.00 24.81 389 ARG B N 1
ATOM 6232 C CA . ARG B 1 389 ? -41.929 -20.139 27.476 1.00 26.19 389 ARG B CA 1
ATOM 6233 C C . ARG B 1 389 ? -42.052 -19.685 28.916 1.00 25.05 389 ARG B C 1
ATOM 6234 O O . ARG B 1 389 ? -41.044 -19.536 29.592 1.00 22.40 389 ARG B O 1
ATOM 6242 N N . HIS B 1 390 ? -43.282 -19.486 29.393 1.00 22.44 390 HIS B N 1
ATOM 6243 C CA . HIS B 1 390 ? -43.545 -19.018 30.759 1.00 22.99 390 HIS B CA 1
ATOM 6244 C C . HIS B 1 390 ? -44.841 -19.643 31.301 1.00 24.38 390 HIS B C 1
ATOM 6245 O O . HIS B 1 390 ? -45.732 -19.999 30.509 1.00 25.48 390 HIS B O 1
ATOM 6252 N N . ASP B 1 391 ? -44.945 -19.733 32.621 1.00 24.79 391 ASP B N 1
ATOM 6253 C CA . ASP B 1 391 ? -46.240 -20.008 33.290 1.00 27.10 391 ASP B CA 1
ATOM 6254 C C . ASP B 1 391 ? -46.438 -18.969 34.378 1.00 27.82 391 ASP B C 1
ATOM 6255 O O . ASP B 1 391 ? -45.611 -18.037 34.556 1.00 25.76 391 ASP B O 1
ATOM 6260 N N . ALA B 1 392 ? -47.559 -19.086 35.091 1.00 24.15 392 ALA B N 1
ATOM 6261 C CA . ALA B 1 392 ? -47.820 -18.236 36.237 1.00 24.05 392 ALA B CA 1
ATOM 6262 C C . ALA B 1 392 ? -48.330 -19.140 37.362 1.00 25.87 392 ALA B C 1
ATOM 6263 O O . ALA B 1 392 ? -49.336 -19.817 37.170 1.00 23.77 392 ALA B O 1
ATOM 6265 N N . VAL B 1 393 ? -47.603 -19.178 38.473 1.00 25.22 393 VAL B N 1
ATOM 6266 C CA . VAL B 1 393 ? -47.885 -20.121 39.589 1.00 27.59 393 VAL B CA 1
ATOM 6267 C C . VAL B 1 393 ? -47.846 -19.362 40.922 1.00 30.43 393 VAL B C 1
ATOM 6268 O O . VAL B 1 393 ? -46.882 -18.633 41.208 1.00 30.04 393 VAL B O 1
ATOM 6272 N N . VAL B 1 394 ? -48.905 -19.487 41.731 1.00 31.08 394 VAL B N 1
ATOM 6273 C CA . VAL B 1 394 ? -48.981 -18.739 43.000 1.00 35.60 394 VAL B CA 1
ATOM 6274 C C . VAL B 1 394 ? -47.947 -19.221 44.024 1.00 36.25 394 VAL B C 1
ATOM 6275 O O . VAL B 1 394 ? -47.678 -20.424 44.134 1.00 40.81 394 VAL B O 1
ATOM 6279 N N . ILE B 1 395 ? -47.319 -18.273 44.715 1.00 34.55 395 ILE B N 1
ATOM 6280 C CA . ILE B 1 395 ? -46.347 -18.569 45.776 1.00 34.77 395 ILE B CA 1
ATOM 6281 C C . ILE B 1 395 ? -46.739 -17.984 47.149 1.00 35.79 395 ILE B C 1
ATOM 6282 O O . ILE B 1 395 ? -46.112 -18.328 48.157 1.00 32.80 395 ILE B O 1
ATOM 6287 N N . ASP B 1 396 ? -47.725 -17.085 47.178 1.00 35.36 396 ASP B N 1
ATOM 6288 C CA . ASP B 1 396 ? -48.255 -16.514 48.435 1.00 37.31 396 ASP B CA 1
ATOM 6289 C C . ASP B 1 396 ? -49.759 -16.352 48.236 1.00 36.00 396 ASP B C 1
ATOM 6290 O O . ASP B 1 396 ? -50.194 -15.541 47.420 1.00 35.09 396 ASP B O 1
ATOM 6295 N N . VAL B 1 397 ? -50.539 -17.149 48.967 1.00 32.49 397 VAL B N 1
ATOM 6296 C CA . VAL B 1 397 ? -51.976 -17.298 48.746 1.00 35.78 397 VAL B CA 1
ATOM 6297 C C . VAL B 1 397 ? -52.757 -16.623 49.887 1.00 38.08 397 VAL B C 1
ATOM 6298 O O . VAL B 1 397 ? -52.699 -17.091 51.029 1.00 35.15 397 VAL B O 1
ATOM 6302 N N . GLN B 1 398 ? -53.471 -15.540 49.571 1.00 36.01 398 GLN B N 1
ATOM 6303 C CA . GLN B 1 398 ? -54.373 -14.874 50.520 1.00 38.69 398 GLN B CA 1
ATOM 6304 C C . GLN B 1 398 ? -55.749 -14.714 49.881 1.00 35.61 398 GLN B C 1
ATOM 6305 O O . GLN B 1 398 ? -56.282 -13.627 49.727 1.00 34.15 398 GLN B O 1
ATOM 6311 N N . GLY B 1 399 ? -56.322 -15.827 49.490 1.00 33.03 399 GLY B N 1
ATOM 6312 C CA . GLY B 1 399 ? -57.646 -15.815 48.916 1.00 34.21 399 GLY B CA 1
ATOM 6313 C C . GLY B 1 399 ? -58.005 -17.224 48.546 1.00 34.33 399 GLY B C 1
ATOM 6314 O O . GLY B 1 399 ? -57.130 -18.101 48.567 1.00 32.56 399 GLY B O 1
ATOM 6315 N N . PRO B 1 400 ? -59.276 -17.451 48.188 1.00 34.34 400 PRO B N 1
ATOM 6316 C CA . PRO B 1 400 ? -59.755 -18.801 47.893 1.00 35.30 400 PRO B CA 1
ATOM 6317 C C . PRO B 1 400 ? -59.456 -19.371 46.521 1.00 36.94 400 PRO B C 1
ATOM 6318 O O . PRO B 1 400 ? -59.789 -20.533 46.303 1.00 37.56 400 PRO B O 1
ATOM 6322 N N . GLU B 1 401 ? -58.862 -18.607 45.593 1.00 36.97 401 GLU B N 1
ATOM 6323 C CA . GLU B 1 401 ? -58.718 -19.057 44.193 1.00 36.33 401 GLU B CA 1
ATOM 6324 C C . GLU B 1 401 ? -57.240 -19.062 43.707 1.00 36.92 401 GLU B C 1
ATOM 6325 O O . GLU B 1 401 ? -56.903 -18.372 42.751 1.00 39.23 401 GLU B O 1
ATOM 6331 N N . PRO B 1 402 ? -56.365 -19.861 44.351 1.00 36.01 402 PRO B N 1
ATOM 6332 C CA . PRO B 1 402 ? -54.984 -20.020 43.862 1.00 36.30 402 PRO B CA 1
ATOM 6333 C C . PRO B 1 402 ? -54.962 -20.659 42.470 1.00 34.65 402 PRO B C 1
ATOM 6334 O O . PRO B 1 402 ? -55.932 -21.330 42.104 1.00 31.47 402 PRO B O 1
ATOM 6338 N N . PHE B 1 403 ? -53.875 -20.461 41.701 1.00 34.31 403 PHE B N 1
ATOM 6339 C CA . PHE B 1 403 ? -53.819 -20.886 40.283 1.00 31.84 403 PHE B CA 1
ATOM 6340 C C . PHE B 1 403 ? -52.422 -21.357 39.871 1.00 33.51 403 PHE B C 1
ATOM 6341 O O . PHE B 1 403 ? -51.426 -20.929 40.469 1.00 31.93 403 PHE B O 1
ATOM 6349 N N . VAL B 1 404 ? -52.374 -22.274 38.891 1.00 35.09 404 VAL B N 1
ATOM 6350 C CA . VAL B 1 404 ? -51.121 -22.813 38.321 1.00 35.85 404 VAL B CA 1
ATOM 6351 C C . VAL B 1 404 ? -51.381 -22.985 36.823 1.00 36.63 404 VAL B C 1
ATOM 6352 O O . VAL B 1 404 ? -52.007 -23.965 36.432 1.00 36.29 404 VAL B O 1
ATOM 6356 N N . THR B 1 405 ? -50.928 -22.032 35.982 1.00 32.24 405 THR B N 1
ATOM 6357 C CA . THR B 1 405 ? -51.240 -22.078 34.544 1.00 27.28 405 THR B CA 1
ATOM 6358 C C . THR B 1 405 ? -50.399 -23.162 33.885 1.00 26.10 405 THR B C 1
ATOM 6359 O O . THR B 1 405 ? -49.365 -23.549 34.419 1.00 27.81 405 THR B O 1
ATOM 6363 N N . PRO B 1 406 ? -50.815 -23.631 32.705 1.00 26.19 406 PRO B N 1
ATOM 6364 C CA . PRO B 1 406 ? -49.903 -24.421 31.880 1.00 29.58 406 PRO B CA 1
ATOM 6365 C C . PRO B 1 406 ? -48.727 -23.546 31.408 1.00 28.32 406 PRO B C 1
ATOM 6366 O O . PRO B 1 406 ? -48.791 -22.323 31.503 1.00 26.10 406 PRO B O 1
ATOM 6370 N N . LYS B 1 407 ? -47.683 -24.198 30.912 1.00 29.12 407 LYS B N 1
ATOM 6371 C CA . LYS B 1 407 ? -46.576 -23.491 30.294 1.00 29.04 407 LYS B CA 1
ATOM 6372 C C . LYS B 1 407 ? -46.988 -23.056 28.888 1.00 27.85 407 LYS B C 1
ATOM 6373 O O . LYS B 1 407 ? -47.452 -23.856 28.079 1.00 29.38 407 LYS B O 1
ATOM 6379 N N . LEU B 1 408 ? -46.858 -21.766 28.617 1.00 26.33 408 LEU B N 1
ATOM 6380 C CA . LEU B 1 408 ? -47.372 -21.169 27.390 1.00 26.61 408 LEU B CA 1
ATOM 6381 C C . LEU B 1 408 ? -46.235 -20.882 26.417 1.00 26.25 408 LEU B C 1
ATOM 6382 O O . LEU B 1 408 ? -45.270 -20.241 26.791 1.00 25.86 408 LEU B O 1
ATOM 6387 N N . GLY B 1 409 ? -46.361 -21.400 25.194 1.00 26.52 409 GLY B N 1
ATOM 6388 C CA . GLY B 1 409 ? -45.563 -20.957 24.039 1.00 26.14 409 GLY B CA 1
ATOM 6389 C C . GLY B 1 409 ? -46.003 -19.597 23.494 1.00 24.16 409 GLY B C 1
ATOM 6390 O O . GLY B 1 409 ? -46.967 -18.944 24.019 1.00 22.79 409 GLY B O 1
ATOM 6391 N N . HIS B 1 410 ? -45.294 -19.130 22.460 1.00 23.63 410 HIS B N 1
ATOM 6392 C CA . HIS B 1 410 ? -45.572 -17.813 21.907 1.00 22.82 410 HIS B CA 1
ATOM 6393 C C . HIS B 1 410 ? -47.001 -17.684 21.425 1.00 22.11 410 HIS B C 1
ATOM 6394 O O . HIS B 1 410 ? -47.487 -18.516 20.659 1.00 23.81 410 HIS B O 1
ATOM 6401 N N . GLY B 1 411 ? -47.669 -16.638 21.851 1.00 21.56 411 GLY B N 1
ATOM 6402 C CA . GLY B 1 411 ? -49.011 -16.370 21.388 1.00 22.21 411 GLY B CA 1
ATOM 6403 C C . GLY B 1 411 ? -50.090 -17.271 22.011 1.00 24.97 411 GLY B C 1
ATOM 6404 O O . GLY B 1 411 ? -51.274 -17.139 21.658 1.00 23.98 411 GLY B O 1
ATOM 6405 N N . GLU B 1 412 ? -49.703 -18.144 22.935 1.00 26.03 412 GLU B N 1
ATOM 6406 C CA . GLU B 1 412 ? -50.668 -18.995 23.668 1.00 26.47 412 GLU B CA 1
ATOM 6407 C C . GLU B 1 412 ? -51.229 -18.263 24.856 1.00 27.15 412 GLU B C 1
ATOM 6408 O O . GLU B 1 412 ? -50.585 -17.366 25.414 1.00 25.48 412 GLU B O 1
ATOM 6414 N N . ARG B 1 413 ? -52.435 -18.663 25.268 1.00 27.40 413 ARG B N 1
ATOM 6415 C CA . ARG B 1 413 ? -53.237 -17.902 26.207 1.00 27.91 413 ARG B CA 1
ATOM 6416 C C . ARG B 1 413 ? -53.846 -18.794 27.290 1.00 30.65 413 ARG B C 1
ATOM 6417 O O . ARG B 1 413 ? -54.064 -19.982 27.059 1.00 28.90 413 ARG B O 1
ATOM 6425 N N . TYR B 1 414 ? -54.137 -18.206 28.452 1.00 29.87 414 TYR B N 1
ATOM 6426 C CA . TYR B 1 414 ? -54.846 -18.926 29.532 1.00 29.60 414 TYR B CA 1
ATOM 6427 C C . TYR B 1 414 ? -55.694 -17.985 30.368 1.00 29.87 414 TYR B C 1
ATOM 6428 O O . TYR B 1 414 ? -55.168 -17.006 30.924 1.00 29.63 414 TYR B O 1
ATOM 6437 N N . ARG B 1 415 ? -56.987 -18.331 30.518 1.00 29.71 415 ARG B N 1
ATOM 6438 C CA . ARG B 1 415 ? -57.962 -17.496 31.234 1.00 31.67 415 ARG B CA 1
ATOM 6439 C C . ARG B 1 415 ? -58.320 -18.032 32.633 1.00 32.76 415 ARG B C 1
ATOM 6440 O O . ARG B 1 415 ? -58.440 -19.263 32.841 1.00 33.00 415 ARG B O 1
ATOM 6448 N N . ILE B 1 416 ? -58.426 -17.105 33.582 1.00 32.35 416 ILE B N 1
ATOM 6449 C CA . ILE B 1 416 ? -58.848 -17.373 34.968 1.00 34.72 416 ILE B CA 1
ATOM 6450 C C . ILE B 1 416 ? -59.951 -16.355 35.312 1.00 34.71 416 ILE B C 1
ATOM 6451 O O . ILE B 1 416 ? -59.724 -15.162 35.171 1.00 34.36 416 ILE B O 1
ATOM 6456 N N . THR B 1 417 ? -61.128 -16.815 35.761 1.00 35.14 417 THR B N 1
ATOM 6457 C CA . THR B 1 417 ? -62.186 -15.914 36.276 1.00 33.99 417 THR B CA 1
ATOM 6458 C C . THR B 1 417 ? -62.175 -15.877 37.821 1.00 35.84 417 THR B C 1
ATOM 6459 O O . THR B 1 417 ? -62.228 -16.923 38.473 1.00 36.89 417 THR B O 1
ATOM 6463 N N . PHE B 1 418 ? -62.081 -14.677 38.397 1.00 35.50 418 PHE B N 1
ATOM 6464 C CA . PHE B 1 418 ? -61.990 -14.483 39.841 1.00 36.10 418 PHE B CA 1
ATOM 6465 C C . PHE B 1 418 ? -63.352 -14.024 40.333 1.00 37.52 418 PHE B C 1
ATOM 6466 O O . PHE B 1 418 ? -63.861 -13.022 39.848 1.00 38.16 418 PHE B O 1
ATOM 6474 N N . THR B 1 419 ? -63.957 -14.790 41.247 1.00 38.57 419 THR B N 1
ATOM 6475 C CA . THR B 1 419 ? -65.319 -14.510 41.761 1.00 39.05 419 THR B CA 1
ATOM 6476 C C . THR B 1 419 ? -65.343 -14.056 43.230 1.00 41.15 419 THR B C 1
ATOM 6477 O O . THR B 1 419 ? -66.396 -13.681 43.737 1.00 43.72 419 THR B O 1
ATOM 6481 N N . LYS B 1 420 ? -64.201 -14.081 43.914 1.00 39.78 420 LYS B N 1
ATOM 6482 C CA . LYS B 1 420 ? -64.150 -13.719 45.320 1.00 40.81 420 LYS B CA 1
ATOM 6483 C C . LYS B 1 420 ? -62.962 -12.823 45.613 1.00 40.57 420 LYS B C 1
ATOM 6484 O O . LYS B 1 420 ? -61.956 -12.894 44.904 1.00 36.86 420 LYS B O 1
ATOM 6490 N N . PRO B 1 421 ? -63.064 -11.992 46.676 1.00 41.55 421 PRO B N 1
ATOM 6491 C CA . PRO B 1 421 ? -61.954 -11.124 47.030 1.00 39.28 421 PRO B CA 1
ATOM 6492 C C . PRO B 1 421 ? -60.747 -11.890 47.515 1.00 42.56 421 PRO B C 1
ATOM 6493 O O . PRO B 1 421 ? -60.880 -12.993 48.059 1.00 39.92 421 PRO B O 1
ATOM 6497 N N . GLY B 1 422 ? -59.573 -11.296 47.314 1.00 39.62 422 GLY B N 1
ATOM 6498 C CA . GLY B 1 422 ? -58.312 -11.927 47.695 1.00 39.69 422 GLY B CA 1
ATOM 6499 C C . GLY B 1 422 ? -57.106 -11.288 47.024 1.00 38.38 422 GLY B C 1
ATOM 6500 O O . GLY B 1 422 ? -57.237 -10.331 46.253 1.00 37.27 422 GLY B O 1
ATOM 6501 N N . GLU B 1 423 ? -55.935 -11.831 47.327 1.00 37.07 423 GLU B N 1
ATOM 6502 C CA . GLU B 1 423 ? -54.669 -11.283 46.871 1.00 38.34 423 GLU B CA 1
ATOM 6503 C C . GLU B 1 423 ? -53.695 -12.438 46.643 1.00 37.14 423 GLU B C 1
ATOM 6504 O O . GLU B 1 423 ? -53.605 -13.354 47.481 1.00 34.37 423 GLU B O 1
ATOM 6510 N N . TYR B 1 424 ? -52.975 -12.401 45.517 1.00 32.49 424 TYR B N 1
ATOM 6511 C CA . TYR B 1 424 ? -52.081 -13.491 45.129 1.00 33.63 424 TYR B CA 1
ATOM 6512 C C . TYR B 1 424 ? -50.773 -12.947 44.607 1.00 33.57 424 TYR B C 1
ATOM 6513 O O . TYR B 1 424 ? -50.805 -12.089 43.713 1.00 32.35 424 TYR B O 1
ATOM 6522 N N . VAL B 1 425 ? -49.649 -13.431 45.147 1.00 30.57 425 VAL B N 1
ATOM 6523 C CA . VAL B 1 425 ? -48.310 -13.166 44.571 1.00 31.89 425 VAL B CA 1
ATOM 6524 C C . VAL B 1 425 ? -47.960 -14.411 43.765 1.00 31.66 425 VAL B C 1
ATOM 6525 O O . VAL B 1 425 ? -48.090 -15.530 44.294 1.00 31.46 425 VAL B O 1
ATOM 6529 N N . TYR B 1 426 ? -47.513 -14.226 42.509 1.00 28.20 426 TYR B N 1
ATOM 6530 C CA . TYR B 1 426 ? -47.191 -15.324 41.620 1.00 26.74 426 TYR B CA 1
ATOM 6531 C C . TYR B 1 426 ? -45.819 -15.158 40.934 1.00 26.91 426 TYR B C 1
ATOM 6532 O O . TYR B 1 426 ? -45.281 -14.029 40.870 1.00 25.64 426 TYR B O 1
ATOM 6541 N N . ILE B 1 427 ? -45.251 -16.279 40.474 1.00 25.56 427 ILE B N 1
ATOM 6542 C CA . ILE B 1 427 ? -43.977 -16.290 39.705 1.00 26.24 427 ILE B CA 1
ATOM 6543 C C . ILE B 1 427 ? -44.125 -17.135 38.455 1.00 26.36 427 ILE B C 1
ATOM 6544 O O . ILE B 1 427 ? -45.145 -17.787 38.252 1.00 26.85 427 ILE B O 1
ATOM 6549 N N . CYS B 1 428 ? -43.087 -17.136 37.630 1.00 24.28 428 CYS B N 1
ATOM 6550 C CA . CYS B 1 428 ? -42.889 -18.171 36.642 1.00 25.64 428 CYS B CA 1
ATOM 6551 C C . CYS B 1 428 ? -42.002 -19.272 37.258 1.00 26.67 428 CYS B C 1
ATOM 6552 O O . CYS B 1 428 ? -40.911 -18.981 37.770 1.00 26.87 428 CYS B O 1
ATOM 6555 N N . SER B 1 429 ? -42.446 -20.531 37.166 1.00 28.25 429 SER B N 1
ATOM 6556 C CA . SER B 1 429 ? -41.677 -21.683 37.677 1.00 26.18 429 SER B CA 1
ATOM 6557 C C . SER B 1 429 ? -40.377 -21.916 36.892 1.00 26.89 429 SER B C 1
ATOM 6558 O O . SER B 1 429 ? -39.407 -22.417 37.454 1.00 26.12 429 SER B O 1
ATOM 6561 N N . ILE B 1 430 ? -40.368 -21.537 35.609 1.00 25.31 430 ILE B N 1
ATOM 6562 C CA . ILE B 1 430 ? -39.172 -21.682 34.744 1.00 26.26 430 ILE B CA 1
ATOM 6563 C C . ILE B 1 430 ? -38.119 -20.648 35.097 1.00 25.86 430 ILE B C 1
ATOM 6564 O O . ILE B 1 430 ? -36.907 -20.975 35.135 1.00 25.76 430 ILE B O 1
ATOM 6569 N N . HIS B 1 431 ? -38.575 -19.403 35.299 1.00 24.82 431 HIS B N 1
ATOM 6570 C CA . HIS B 1 431 ? -37.722 -18.245 35.624 1.00 24.73 431 HIS B CA 1
ATOM 6571 C C . HIS B 1 431 ? -38.204 -17.612 36.957 1.00 24.61 431 HIS B C 1
ATOM 6572 O O . HIS B 1 431 ? -38.971 -16.661 36.951 1.00 24.25 431 HIS B O 1
ATOM 6579 N N . PRO B 1 432 ? -37.762 -18.144 38.115 1.00 25.86 432 PRO B N 1
ATOM 6580 C CA . PRO B 1 432 ? -38.365 -17.769 39.413 1.00 26.89 432 PRO B CA 1
ATOM 6581 C C . PRO B 1 432 ? -38.204 -16.326 39.928 1.00 26.80 432 PRO B C 1
ATOM 6582 O O . PRO B 1 432 ? -38.851 -15.956 40.902 1.00 27.75 432 PRO B O 1
ATOM 6586 N N . TYR B 1 433 ? -37.335 -15.546 39.298 1.00 25.62 433 TYR B N 1
ATOM 6587 C CA . TYR B 1 433 ? -37.195 -14.106 39.563 1.00 25.43 433 TYR B CA 1
ATOM 6588 C C . TYR B 1 433 ? -38.292 -13.252 38.871 1.00 25.00 433 TYR B C 1
ATOM 6589 O O . TYR B 1 433 ? -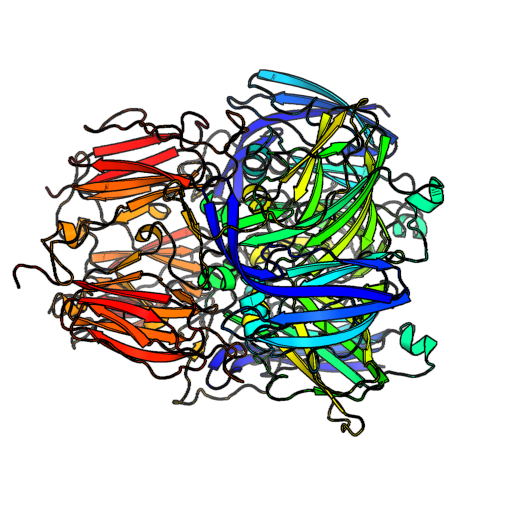38.437 -12.070 39.195 1.00 25.81 433 TYR B O 1
ATOM 6598 N N . MET B 1 434 ? -39.066 -13.828 37.940 1.00 24.39 434 MET B N 1
ATOM 6599 C CA . MET B 1 434 ? -40.262 -13.152 37.391 1.00 25.54 434 MET B CA 1
ATOM 6600 C C . MET B 1 434 ? -41.366 -13.221 38.426 1.00 28.70 434 MET B C 1
ATOM 6601 O O . MET B 1 434 ? -41.642 -14.317 38.916 1.00 28.11 434 MET B O 1
ATOM 6606 N N . LYS B 1 435 ? -41.977 -12.076 38.742 1.00 26.67 435 LYS B N 1
ATOM 6607 C CA . LYS B 1 435 ? -42.970 -11.953 39.825 1.00 27.64 435 LYS B CA 1
ATOM 6608 C C . LYS B 1 435 ? -44.011 -10.899 39.519 1.00 26.57 435 LYS B C 1
ATOM 6609 O O . LYS B 1 435 ? -43.699 -9.826 38.942 1.00 25.51 435 LYS B O 1
ATOM 6615 N N . GLY B 1 436 ? -45.255 -11.208 39.886 1.00 24.64 436 GLY B N 1
ATOM 6616 C CA . GLY B 1 436 ? -46.345 -10.277 39.804 1.00 25.39 436 GLY B CA 1
ATOM 6617 C C . GLY B 1 436 ? -47.383 -10.472 40.904 1.00 26.81 436 GLY B C 1
ATOM 6618 O O . GLY B 1 436 ? -47.272 -11.395 41.718 1.00 26.59 436 GLY B O 1
ATOM 6619 N N . ILE B 1 437 ? -48.379 -9.591 40.921 1.00 28.09 437 ILE B N 1
ATOM 6620 C CA . ILE B 1 437 ? -49.456 -9.607 41.927 1.00 27.62 437 ILE B CA 1
ATOM 6621 C C . ILE B 1 437 ? -50.782 -9.398 41.233 1.00 29.41 437 ILE B C 1
ATOM 6622 O O . ILE B 1 437 ? -50.912 -8.506 40.375 1.00 27.73 437 ILE B O 1
ATOM 6627 N N . ILE B 1 438 ? -51.783 -10.204 41.617 1.00 29.80 438 ILE B N 1
ATOM 6628 C CA . ILE B 1 438 ? -53.184 -9.911 41.309 1.00 29.05 438 ILE B CA 1
ATOM 6629 C C . ILE B 1 438 ? -53.945 -9.722 42.633 1.00 30.87 438 ILE B C 1
ATOM 6630 O O . ILE B 1 438 ? -53.781 -10.529 43.547 1.00 30.27 438 ILE B O 1
ATOM 6635 N N . ARG B 1 439 ? -54.733 -8.653 42.732 1.00 30.03 439 ARG B N 1
ATOM 6636 C CA . ARG B 1 439 ? -55.606 -8.393 43.906 1.00 30.82 439 ARG B CA 1
ATOM 6637 C C . ARG B 1 439 ? -57.008 -8.288 43.370 1.00 30.57 439 ARG B C 1
ATOM 6638 O O . ARG B 1 439 ? -57.226 -7.593 42.364 1.00 30.24 439 ARG B O 1
ATOM 6646 N N . VAL B 1 440 ? -57.956 -8.968 44.034 1.00 31.04 440 VAL B N 1
ATOM 6647 C CA . VAL B 1 440 ? -59.369 -8.954 43.654 1.00 32.63 440 VAL B CA 1
ATOM 6648 C C . VAL B 1 440 ? -60.142 -8.212 44.770 1.00 33.97 440 VAL B C 1
ATOM 6649 O O . VAL B 1 440 ? -60.080 -8.618 45.939 1.00 32.29 440 VAL B O 1
ATOM 6653 N N . TYR B 1 441 ? -60.824 -7.116 44.407 1.00 35.08 441 TYR B N 1
ATOM 6654 C CA . TYR B 1 441 ? -61.557 -6.264 45.360 1.00 35.91 441 TYR B CA 1
ATOM 6655 C C . TYR B 1 441 ? -63.074 -6.366 45.193 1.00 35.65 441 TYR B C 1
ATOM 6656 O O . TYR B 1 441 ? -63.549 -6.730 44.133 1.00 33.29 441 TYR B O 1
ATOM 6665 N N . GLU B 1 442 ? -63.809 -6.011 46.259 1.00 37.56 442 GLU B N 1
ATOM 6666 C CA . GLU B 1 442 ? -65.286 -6.145 46.357 1.00 40.25 442 GLU B CA 1
ATOM 6667 C C . GLU B 1 442 ? -65.830 -5.059 47.318 1.00 41.12 442 GLU B C 1
ATOM 6668 O O . GLU B 1 442 ? -65.171 -4.756 48.328 1.00 40.38 442 GLU B O 1
ATOM 6674 N N . PRO B 1 443 ? -67.029 -4.489 47.042 1.00 44.05 443 PRO B N 1
ATOM 6675 C CA . PRO B 1 443 ? -67.561 -3.496 47.988 1.00 45.87 443 PRO B CA 1
ATOM 6676 C C . PRO B 1 443 ? -67.943 -4.107 49.347 1.00 44.78 443 PRO B C 1
ATOM 6677 O O . PRO B 1 443 ? -68.547 -5.172 49.371 1.00 46.51 443 PRO B O 1
ATOM 6681 N N . LEU B 1 444 ? -67.538 -3.446 50.435 1.00 47.55 444 LEU B N 1
ATOM 6682 C CA . LEU B 1 444 ? -67.987 -3.748 51.808 1.00 50.38 444 LEU B CA 1
ATOM 6683 C C . LEU B 1 444 ? -69.481 -3.463 51.996 1.00 46.70 444 LEU B C 1
ATOM 6684 O O . LEU B 1 444 ? -70.332 -4.238 51.570 1.00 55.13 444 LEU B O 1
ATOM 6689 N N . ALA C 1 20 ? -9.253 34.787 5.480 1.00 44.53 20 ALA C N 1
ATOM 6690 C CA . ALA C 1 20 ? -10.276 35.855 5.737 1.00 46.30 20 ALA C CA 1
ATOM 6691 C C . ALA C 1 20 ? -10.776 35.891 7.179 1.00 45.27 20 ALA C C 1
ATOM 6692 O O . ALA C 1 20 ? -10.697 34.900 7.902 1.00 44.31 20 ALA C O 1
ATOM 6694 N N . GLU C 1 21 ? -11.278 37.050 7.584 1.00 44.88 21 GLU C N 1
ATOM 6695 C CA . GLU C 1 21 ? -12.041 37.183 8.821 1.00 44.93 21 GLU C CA 1
ATOM 6696 C C . GLU C 1 21 ? -13.490 37.292 8.429 1.00 43.04 21 GLU C C 1
ATOM 6697 O O . GLU C 1 21 ? -13.841 38.074 7.532 1.00 41.84 21 GLU C O 1
ATOM 6703 N N . ARG C 1 22 ? -14.321 36.481 9.078 1.00 35.63 22 ARG C N 1
ATOM 6704 C CA . ARG C 1 22 ? -15.725 36.362 8.752 1.00 35.54 22 ARG C CA 1
ATOM 6705 C C . ARG C 1 22 ? -16.491 36.625 10.016 1.00 34.45 22 ARG C C 1
ATOM 6706 O O . ARG C 1 22 ? -16.127 36.115 11.081 1.00 36.26 22 ARG C O 1
ATOM 6714 N N . HIS C 1 23 ? -17.574 37.378 9.913 1.00 32.52 23 HIS C N 1
ATOM 6715 C CA . HIS C 1 23 ? -18.328 37.738 11.079 1.00 33.32 23 HIS C CA 1
ATOM 6716 C C . HIS C 1 23 ? -19.795 37.381 10.918 1.00 31.06 23 HIS C C 1
ATOM 6717 O O . HIS C 1 23 ? -20.399 37.687 9.893 1.00 30.27 23 HIS C O 1
ATOM 6724 N N . PHE C 1 24 ? -20.357 36.731 11.942 1.00 29.12 24 PHE C N 1
ATOM 6725 C CA . PHE C 1 24 ? -21.735 36.288 11.947 1.00 27.65 24 PHE C CA 1
ATOM 6726 C C . PHE C 1 24 ? -22.420 36.678 13.246 1.00 27.70 24 PHE C C 1
ATOM 6727 O O . PHE C 1 24 ? -21.818 36.572 14.328 1.00 29.13 24 PHE C O 1
ATOM 6735 N N . THR C 1 25 ? -23.695 37.064 13.145 1.00 26.89 25 THR C N 1
ATOM 6736 C CA . THR C 1 25 ? -24.497 37.434 14.299 1.00 28.69 25 THR C CA 1
ATOM 6737 C C . THR C 1 25 ? -25.670 36.463 14.487 1.00 28.06 25 THR C C 1
ATOM 6738 O O . THR C 1 25 ? -26.457 36.254 13.569 1.00 27.01 25 THR C O 1
ATOM 6742 N N . LEU C 1 26 ? -25.724 35.810 15.654 1.00 25.95 26 LEU C N 1
ATOM 6743 C CA . LEU C 1 26 ? -26.865 34.968 16.030 1.00 27.45 26 LEU C CA 1
ATOM 6744 C C . LEU C 1 26 ? -27.670 35.589 17.167 1.00 26.79 26 LEU C C 1
ATOM 6745 O O . LEU C 1 26 ? -27.086 35.989 18.193 1.00 29.18 26 LEU C O 1
ATOM 6750 N N . GLU C 1 27 ? -28.995 35.612 17.022 1.00 25.43 27 GLU C N 1
ATOM 6751 C CA . GLU C 1 27 ? -29.895 36.209 17.971 1.00 27.17 27 GLU C CA 1
ATOM 6752 C C . GLU C 1 27 ? -30.891 35.190 18.550 1.00 28.10 27 GLU C C 1
ATOM 6753 O O . GLU C 1 27 ? -31.837 34.767 17.870 1.00 27.49 27 GLU C O 1
ATOM 6759 N N . ALA C 1 28 ? -30.687 34.812 19.814 1.00 26.60 28 ALA C N 1
ATOM 6760 C CA . ALA C 1 28 ? -31.577 33.860 20.482 1.00 27.09 28 ALA C CA 1
ATOM 6761 C C . ALA C 1 28 ? -32.927 34.485 20.818 1.00 28.00 28 ALA C C 1
ATOM 6762 O O . ALA C 1 28 ? -32.988 35.590 21.404 1.00 28.61 28 ALA C O 1
ATOM 6764 N N . ARG C 1 29 ? -34.005 33.782 20.463 1.00 26.52 29 ARG C N 1
ATOM 6765 C CA . ARG C 1 29 ? -35.387 34.245 20.708 1.00 29.03 29 ARG C CA 1
ATOM 6766 C C . ARG C 1 29 ? -36.425 33.134 20.840 1.00 27.97 29 ARG C C 1
ATOM 6767 O O . ARG C 1 29 ? -36.135 31.979 20.570 1.00 27.01 29 ARG C O 1
ATOM 6775 N N . SER C 1 30 ? -37.608 33.510 21.327 1.00 26.58 30 SER C N 1
ATOM 6776 C CA . SER C 1 30 ? -38.808 32.693 21.305 1.00 27.77 30 SER C CA 1
ATOM 6777 C C . SER C 1 30 ? -39.504 32.914 19.969 1.00 28.84 30 SER C C 1
ATOM 6778 O O . SER C 1 30 ? -39.624 34.068 19.533 1.00 27.88 30 SER C O 1
ATOM 6781 N N . SER C 1 31 ? -39.981 31.846 19.329 1.00 26.94 31 SER C N 1
ATOM 6782 C CA . SER C 1 31 ? -40.596 31.971 17.983 1.00 26.09 31 SER C CA 1
ATOM 6783 C C . SER C 1 31 ? -41.761 30.997 17.738 1.00 25.28 31 SER C C 1
ATOM 6784 O O . SER C 1 31 ? -42.010 30.049 18.526 1.00 23.84 31 SER C O 1
ATOM 6787 N N . ILE C 1 32 ? -42.441 31.217 16.618 1.00 23.68 32 ILE C N 1
ATOM 6788 C CA . ILE C 1 32 ? -43.515 30.355 16.148 1.00 27.01 32 ILE C CA 1
ATOM 6789 C C . ILE C 1 32 ? -43.212 30.030 14.675 1.00 28.09 32 ILE C C 1
ATOM 6790 O O . ILE C 1 32 ? -43.035 30.950 13.878 1.00 27.28 32 ILE C O 1
ATOM 6795 N N . PHE C 1 33 ? -43.144 28.735 14.329 1.00 25.42 33 PHE C N 1
ATOM 6796 C CA . PHE C 1 33 ? -42.856 28.287 12.954 1.00 26.13 33 PHE C CA 1
ATOM 6797 C C . PHE C 1 33 ? -44.080 27.646 12.261 1.00 25.12 33 PHE C C 1
ATOM 6798 O O . PHE C 1 33 ? -44.778 26.858 12.876 1.00 26.37 33 PHE C O 1
ATOM 6806 N N . GLU C 1 34 ? -44.369 27.979 10.992 1.00 24.47 34 GLU C N 1
ATOM 6807 C CA . GLU C 1 34 ? -45.427 27.275 10.246 1.00 26.36 34 GLU C CA 1
ATOM 6808 C C . GLU C 1 34 ? -44.825 26.022 9.555 1.00 26.08 34 GLU C C 1
ATOM 6809 O O . GLU C 1 34 ? -44.274 26.095 8.486 1.00 26.75 34 GLU C O 1
ATOM 6815 N N . VAL C 1 35 ? -44.932 24.865 10.193 1.00 24.57 35 VAL C N 1
ATOM 6816 C CA . VAL C 1 35 ? -44.273 23.641 9.697 1.00 23.15 35 VAL C CA 1
ATOM 6817 C C . VAL C 1 35 ? -45.072 22.861 8.630 1.00 24.00 35 VAL C C 1
ATOM 6818 O O . VAL C 1 35 ? -44.564 21.921 8.056 1.00 21.55 35 VAL C O 1
ATOM 6822 N N . ASP C 1 36 ? -46.351 23.188 8.455 1.00 22.52 36 ASP C N 1
ATOM 6823 C CA . ASP C 1 36 ? -47.181 22.621 7.388 1.00 24.63 36 ASP C CA 1
ATOM 6824 C C . ASP C 1 36 ? -48.311 23.641 7.162 1.00 26.03 36 ASP C C 1
ATOM 6825 O O . ASP C 1 36 ? -48.429 24.596 7.956 1.00 26.91 36 ASP C O 1
ATOM 6830 N N . GLN C 1 37 ? -49.136 23.468 6.122 1.00 24.64 37 GLN C N 1
ATOM 6831 C CA . GLN C 1 37 ? -50.258 24.379 5.910 1.00 25.43 37 GLN C CA 1
ATOM 6832 C C . GLN C 1 37 ? -51.174 24.314 7.118 1.00 24.56 37 GLN C C 1
ATOM 6833 O O . GLN C 1 37 ? -51.627 23.238 7.467 1.00 26.21 37 GLN C O 1
ATOM 6839 N N . GLY C 1 38 ? -51.433 25.460 7.763 1.00 25.94 38 GLY C N 1
ATOM 6840 C CA . GLY C 1 38 ? -52.348 25.539 8.938 1.00 24.92 38 GLY C CA 1
ATOM 6841 C C . GLY C 1 38 ? -51.813 24.903 10.246 1.00 23.61 38 GLY C C 1
ATOM 6842 O O . GLY C 1 38 ? -52.577 24.729 11.194 1.00 23.31 38 GLY C O 1
ATOM 6843 N N . VAL C 1 39 ? -50.530 24.544 10.292 1.00 21.77 39 VAL C N 1
ATOM 6844 C CA . VAL C 1 39 ? -49.931 23.843 11.464 1.00 22.90 39 VAL C CA 1
ATOM 6845 C C . VAL C 1 39 ? -48.737 24.640 11.996 1.00 22.45 39 VAL C C 1
ATOM 6846 O O . VAL C 1 39 ? -47.732 24.815 11.299 1.00 22.11 39 VAL C O 1
ATOM 6850 N N . TYR C 1 40 ? -48.869 25.147 13.228 1.00 22.40 40 TYR C N 1
ATOM 6851 C CA . TYR C 1 40 ? -47.880 26.015 13.845 1.00 23.13 40 TYR C CA 1
ATOM 6852 C C . TYR C 1 40 ? -47.197 25.356 15.027 1.00 23.41 40 TYR C C 1
ATOM 6853 O O . TYR C 1 40 ? -47.852 24.675 15.784 1.00 26.59 40 TYR C O 1
ATOM 6862 N N . LEU C 1 41 ? -45.886 25.583 15.164 1.00 22.31 41 LEU C N 1
ATOM 6863 C CA . LEU C 1 41 ? -45.039 25.026 16.213 1.00 23.54 41 LEU C CA 1
ATOM 6864 C C . LEU C 1 41 ? -44.399 26.141 17.037 1.00 23.88 41 LEU C C 1
ATOM 6865 O O . LEU C 1 41 ? -43.673 26.976 16.483 1.00 25.23 41 LEU C O 1
ATOM 6870 N N . ARG C 1 42 ? -44.618 26.133 18.349 1.00 24.75 42 ARG C N 1
ATOM 6871 C CA . ARG C 1 42 ? -43.949 27.076 19.267 1.00 25.53 42 ARG C CA 1
ATOM 6872 C C . ARG C 1 42 ? -42.657 26.487 19.756 1.00 25.93 42 ARG C C 1
ATOM 6873 O O . ARG C 1 42 ? -42.609 25.307 20.098 1.00 29.15 42 ARG C O 1
ATOM 6881 N N . GLY C 1 43 ? -41.626 27.320 19.838 1.00 25.03 43 GLY C N 1
ATOM 6882 C CA . GLY C 1 43 ? -40.329 26.908 20.343 1.00 25.62 43 GLY C CA 1
ATOM 6883 C C . GLY C 1 43 ? -39.349 28.047 20.507 1.00 25.06 43 GLY C C 1
ATOM 6884 O O . GLY C 1 43 ? -39.735 29.172 20.792 1.00 25.49 43 GLY C O 1
ATOM 6885 N N . PHE C 1 44 ? -38.068 27.737 20.356 1.00 24.83 44 PHE C N 1
ATOM 6886 C CA . PHE C 1 44 ? -36.986 28.706 20.421 1.00 25.06 44 PHE C CA 1
ATOM 6887 C C . PHE C 1 44 ? -36.230 28.694 19.093 1.00 24.93 44 PHE C C 1
ATOM 6888 O O . PHE C 1 44 ? -36.158 27.645 18.432 1.00 23.27 44 PHE C O 1
ATOM 6896 N N . SER C 1 45 ? -35.636 29.833 18.712 1.00 23.50 45 SER C N 1
ATOM 6897 C CA . SER C 1 45 ? -34.844 29.940 17.477 1.00 23.53 45 SER C CA 1
ATOM 6898 C C . SER C 1 45 ? -33.574 30.777 17.636 1.00 24.88 45 SER C C 1
ATOM 6899 O O . SER C 1 45 ? -33.354 31.429 18.690 1.00 25.34 45 SER C O 1
ATOM 6902 N N . PHE C 1 46 ? -32.740 30.717 16.608 1.00 22.04 46 PHE C N 1
ATOM 6903 C CA . PHE C 1 46 ? -31.797 31.779 16.285 1.00 22.59 46 PHE C CA 1
ATOM 6904 C C . PHE C 1 46 ? -32.369 32.548 15.081 1.00 24.41 46 PHE C C 1
ATOM 6905 O O . PHE C 1 46 ? -32.666 31.958 14.029 1.00 21.37 46 PHE C O 1
ATOM 6913 N N . ASN C 1 47 ? -32.559 33.856 15.264 1.00 24.24 47 ASN C N 1
ATOM 6914 C CA . ASN C 1 47 ? -32.991 34.768 14.198 1.00 26.35 47 ASN C CA 1
ATOM 6915 C C . ASN C 1 47 ? -34.346 34.467 13.569 1.00 25.34 47 ASN C C 1
ATOM 6916 O O . ASN C 1 47 ? -34.562 34.741 12.385 1.00 27.95 47 ASN C O 1
ATOM 6921 N N . ASP C 1 48 ? -35.247 33.908 14.370 1.00 24.74 48 ASP C N 1
ATOM 6922 C CA . ASP C 1 48 ? -36.627 33.670 13.998 1.00 26.58 48 ASP C CA 1
ATOM 6923 C C . ASP C 1 48 ? -36.854 32.629 12.855 1.00 27.11 48 ASP C C 1
ATOM 6924 O O . ASP C 1 48 ? -37.857 32.702 12.140 1.00 29.92 48 ASP C O 1
ATOM 6929 N N A MET C 1 49 ? -35.907 31.696 12.693 0.50 25.36 49 MET C N 1
ATOM 6930 N N B MET C 1 49 ? -35.950 31.671 12.706 0.50 25.40 49 MET C N 1
ATOM 6931 C CA A MET C 1 49 ? -35.993 30.583 11.718 0.50 25.82 49 MET C CA 1
ATOM 6932 C CA B MET C 1 49 ? -36.213 30.536 11.824 0.50 25.96 49 MET C CA 1
ATOM 6933 C C A MET C 1 49 ? -35.507 29.286 12.383 0.50 24.13 49 MET C C 1
ATOM 6934 C C B MET C 1 49 ? -35.516 29.290 12.351 0.50 24.18 49 MET C C 1
ATOM 6935 O O A MET C 1 49 ? -34.601 29.343 13.207 0.50 21.30 49 MET C O 1
ATOM 6936 O O B MET C 1 49 ? -34.490 29.383 13.029 0.50 21.18 49 MET C O 1
ATOM 6945 N N . SER C 1 50 ? -36.098 28.140 12.019 1.00 22.19 50 SER C N 1
ATOM 6946 C CA . SER C 1 50 ? -35.597 26.814 12.454 1.00 21.32 50 SER C CA 1
ATOM 6947 C C . SER C 1 50 ? -35.647 25.843 11.249 1.00 20.65 50 SER C C 1
ATOM 6948 O O . SER C 1 50 ? -36.738 25.518 10.796 1.00 20.45 50 SER C O 1
ATOM 6951 N N . PRO C 1 51 ? -34.509 25.407 10.711 1.00 19.18 51 PRO C N 1
ATOM 6952 C CA . PRO C 1 51 ? -33.159 25.713 11.217 1.00 19.87 51 PRO C CA 1
ATOM 6953 C C . PRO C 1 51 ? -32.744 27.168 11.056 1.00 23.18 51 PRO C C 1
ATOM 6954 O O . PRO C 1 51 ? -33.296 27.908 10.209 1.00 22.30 51 PRO C O 1
ATOM 6958 N N . GLY C 1 52 ? -31.780 27.577 11.878 1.00 21.36 52 GLY C N 1
ATOM 6959 C CA . GLY C 1 52 ? -31.318 28.954 11.897 1.00 23.20 52 GLY C CA 1
ATOM 6960 C C . GLY C 1 52 ? -30.437 29.357 10.703 1.00 23.47 52 GLY C C 1
ATOM 6961 O O . GLY C 1 52 ? -30.280 28.578 9.758 1.00 23.68 52 GLY C O 1
ATOM 6962 N N . PRO C 1 53 ? -29.869 30.569 10.740 1.00 23.09 53 PRO C N 1
ATOM 6963 C CA . PRO C 1 53 ? -28.973 31.056 9.696 1.00 25.66 53 PRO C CA 1
ATOM 6964 C C . PRO C 1 53 ? -27.869 30.076 9.358 1.00 23.14 53 PRO C C 1
ATOM 6965 O O . PRO C 1 53 ? -27.266 29.528 10.259 1.00 23.90 53 PRO C O 1
ATOM 6969 N N . MET C 1 54 ? -27.641 29.843 8.081 1.00 21.77 54 MET C N 1
ATOM 6970 C CA . MET C 1 54 ? -26.570 28.964 7.619 1.00 22.64 54 MET C CA 1
ATOM 6971 C C . MET C 1 54 ? -25.313 29.776 7.432 1.00 23.52 54 MET C C 1
ATOM 6972 O O . MET C 1 54 ? -25.352 30.792 6.721 1.00 23.36 54 MET C O 1
ATOM 6977 N N . LEU C 1 55 ? -24.198 29.321 8.027 1.00 23.35 55 LEU C N 1
ATOM 6978 C CA . LEU C 1 55 ? -22.896 29.992 7.947 1.00 24.11 55 LEU C CA 1
ATOM 6979 C C . LEU C 1 55 ? -21.956 29.196 7.084 1.00 25.43 55 LEU C C 1
ATOM 6980 O O . LEU C 1 55 ? -21.870 27.977 7.238 1.00 24.26 55 LEU C O 1
ATOM 6985 N N . VAL C 1 56 ? -21.266 29.850 6.143 1.00 24.48 56 VAL C N 1
ATOM 6986 C CA . VAL C 1 56 ? -20.305 29.176 5.274 1.00 25.06 56 VAL C CA 1
ATOM 6987 C C . VAL C 1 56 ? -18.990 29.951 5.289 1.00 26.84 56 VAL C C 1
ATOM 6988 O O . VAL C 1 56 ? -18.980 31.159 5.024 1.00 27.81 56 VAL C O 1
ATOM 6992 N N . VAL C 1 57 ? -17.901 29.250 5.587 1.00 25.71 57 VAL C N 1
ATOM 6993 C CA . VAL C 1 57 ? -16.554 29.807 5.597 1.00 25.82 57 VAL C CA 1
ATOM 6994 C C . VAL C 1 57 ? -15.612 28.869 4.880 1.00 26.53 57 VAL C C 1
ATOM 6995 O O . VAL C 1 57 ? -16.009 27.764 4.466 1.00 24.85 57 VAL C O 1
ATOM 6999 N N . GLU C 1 58 ? -14.372 29.330 4.695 1.00 25.82 58 GLU C N 1
ATOM 7000 C CA . GLU C 1 58 ? -13.300 28.526 4.114 1.00 29.67 58 GLU C CA 1
ATOM 7001 C C . GLU C 1 58 ? -12.383 28.002 5.214 1.00 29.03 58 GLU C C 1
ATOM 7002 O O . GLU C 1 58 ? -12.231 28.659 6.255 1.00 26.91 58 GLU C O 1
ATOM 7008 N N . GLU C 1 59 ? -11.778 26.832 4.968 1.00 27.67 59 GLU C N 1
ATOM 7009 C CA . GLU C 1 59 ? -10.774 26.238 5.851 1.00 30.07 59 GLU C CA 1
ATOM 7010 C C . GLU C 1 59 ? -9.617 27.228 6.130 1.00 32.55 59 GLU C C 1
ATOM 7011 O O . GLU C 1 59 ? -9.060 27.834 5.198 1.00 30.54 59 GLU C O 1
ATOM 7017 N N . GLY C 1 60 ? -9.279 27.386 7.403 1.00 29.50 60 GLY C N 1
ATOM 7018 C CA . GLY C 1 60 ? -8.257 28.360 7.819 1.00 32.71 60 GLY C CA 1
ATOM 7019 C C . GLY C 1 60 ? -8.772 29.763 8.126 1.00 30.94 60 GLY C C 1
ATOM 7020 O O . GLY C 1 60 ? -8.013 30.567 8.658 1.00 33.78 60 GLY C O 1
ATOM 7021 N N . ASP C 1 61 ? -10.035 30.088 7.814 1.00 28.54 61 ASP C N 1
ATOM 7022 C CA . ASP C 1 61 ? -10.595 31.399 8.184 1.00 30.25 61 ASP C CA 1
ATOM 7023 C C . ASP C 1 61 ? -10.668 31.611 9.691 1.00 32.24 61 ASP C C 1
ATOM 7024 O O . ASP C 1 61 ? -10.811 30.650 10.475 1.00 31.40 61 ASP C O 1
ATOM 7029 N N . THR C 1 62 ? -10.598 32.885 10.085 1.00 31.06 62 THR C N 1
ATOM 7030 C CA . THR C 1 62 ? -10.919 33.295 11.444 1.00 30.76 62 THR C CA 1
ATOM 7031 C C . THR C 1 62 ? -12.400 33.624 11.498 1.00 29.83 62 THR C C 1
ATOM 7032 O O . THR C 1 62 ? -12.904 34.460 10.729 1.00 32.79 62 THR C O 1
ATOM 7036 N N . VAL C 1 63 ? -13.109 32.984 12.423 1.00 28.66 63 VAL C N 1
ATOM 7037 C CA . VAL C 1 63 ? -14.559 33.131 12.517 1.00 27.97 63 VAL C CA 1
ATOM 7038 C C . VAL C 1 63 ? -14.869 33.915 13.775 1.00 29.70 63 VAL C C 1
ATOM 7039 O O . VAL C 1 63 ? -14.531 33.463 14.881 1.00 29.52 63 VAL C O 1
ATOM 7043 N N . HIS C 1 64 ? -15.528 35.066 13.624 1.00 28.75 64 HIS C N 1
ATOM 7044 C CA . HIS C 1 64 ? -15.967 35.871 14.754 1.00 31.11 64 HIS C CA 1
ATOM 7045 C C . HIS C 1 64 ? -17.462 35.651 14.864 1.00 30.18 64 HIS C C 1
ATOM 7046 O O . HIS C 1 64 ? -18.164 35.837 13.877 1.00 31.87 64 HIS C O 1
ATOM 7053 N N . ILE C 1 65 ? -17.936 35.275 16.052 1.00 26.54 65 ILE C N 1
ATOM 7054 C CA . ILE C 1 65 ? -19.362 35.158 16.357 1.00 27.04 65 ILE C CA 1
ATOM 7055 C C . ILE C 1 65 ? -19.791 36.259 17.335 1.00 28.61 65 ILE C C 1
ATOM 7056 O O . ILE C 1 65 ? -19.112 36.496 18.346 1.00 30.01 65 ILE C O 1
ATOM 7061 N N . THR C 1 66 ? -20.924 36.894 17.061 1.00 26.19 66 THR C N 1
ATOM 7062 C CA . THR C 1 66 ? -21.575 37.776 18.006 1.00 27.82 66 THR C CA 1
ATOM 7063 C C . THR C 1 66 ? -22.873 37.103 18.361 1.00 28.31 66 THR C C 1
ATOM 7064 O O . THR C 1 66 ? -23.667 36.851 17.485 1.00 28.16 66 THR C O 1
ATOM 7068 N N . LEU C 1 67 ? -23.058 36.756 19.635 1.00 27.96 67 LEU C N 1
ATOM 7069 C CA . LEU C 1 67 ? -24.287 36.143 20.088 1.00 26.86 67 LEU C CA 1
ATOM 7070 C C . LEU C 1 67 ? -25.061 37.097 20.956 1.00 27.28 67 LEU C C 1
ATOM 7071 O O . LEU C 1 67 ? -24.527 37.562 21.974 1.00 30.71 67 LEU C O 1
ATOM 7076 N N . ARG C 1 68 ? -26.334 37.329 20.656 1.00 25.12 68 ARG C N 1
ATOM 7077 C CA . ARG C 1 68 ? -27.152 38.231 21.453 1.00 28.32 68 ARG C CA 1
ATOM 7078 C C . ARG C 1 68 ? -28.374 37.491 21.947 1.00 28.20 68 ARG C C 1
ATOM 7079 O O . ARG C 1 68 ? -28.990 36.763 21.179 1.00 29.59 68 ARG C O 1
ATOM 7087 N N . ASN C 1 69 ? -28.719 37.668 23.223 1.00 27.09 69 ASN C N 1
ATOM 7088 C CA . ASN C 1 69 ? -29.926 37.061 23.764 1.00 26.25 69 ASN C CA 1
ATOM 7089 C C . ASN C 1 69 ? -31.072 38.059 23.843 1.00 27.62 69 ASN C C 1
ATOM 7090 O O . ASN C 1 69 ? -31.105 38.931 24.729 1.00 31.06 69 ASN C O 1
ATOM 7095 N N . LEU C 1 70 ? -32.045 37.885 22.960 1.00 27.80 70 LEU C N 1
ATOM 7096 C CA . LEU C 1 70 ? -33.184 38.765 22.822 1.00 32.47 70 LEU C CA 1
ATOM 7097 C C . LEU C 1 70 ? -34.413 38.244 23.562 1.00 33.65 70 LEU C C 1
ATOM 7098 O O . LEU C 1 70 ? -35.449 38.901 23.558 1.00 35.03 70 LEU C O 1
ATOM 7103 N N . ASP C 1 71 ? -34.284 37.106 24.241 1.00 32.45 71 ASP C N 1
ATOM 7104 C CA . ASP C 1 71 ? -35.399 36.474 24.940 1.00 32.22 71 ASP C CA 1
ATOM 7105 C C . ASP C 1 71 ? -35.431 36.866 26.440 1.00 32.25 71 ASP C C 1
ATOM 7106 O O . ASP C 1 71 ? -34.512 37.499 26.926 1.00 32.37 71 ASP C O 1
ATOM 7111 N N . ASN C 1 72 ? -36.471 36.414 27.139 1.00 30.69 72 ASN C N 1
ATOM 7112 C CA . ASN C 1 72 ? -36.628 36.553 28.606 1.00 34.34 72 ASN C CA 1
ATOM 7113 C C . ASN C 1 72 ? -36.091 35.375 29.447 1.00 31.98 72 ASN C C 1
ATOM 7114 O O . ASN C 1 72 ? -36.207 35.426 30.670 1.00 29.52 72 ASN C O 1
ATOM 7119 N N . VAL C 1 73 ? -35.526 34.329 28.814 1.00 29.06 73 VAL C N 1
ATOM 7120 C CA . VAL C 1 73 ? -34.780 33.277 29.527 1.00 27.32 73 VAL C CA 1
ATOM 7121 C C . VAL C 1 73 ? -33.367 33.155 28.969 1.00 26.84 73 VAL C C 1
ATOM 7122 O O . VAL C 1 73 ? -33.075 33.632 27.860 1.00 27.19 73 VAL C O 1
ATOM 7126 N N . THR C 1 74 ? -32.518 32.508 29.753 1.00 23.20 74 THR C N 1
ATOM 7127 C CA . THR C 1 74 ? -31.111 32.251 29.419 1.00 24.76 74 THR C CA 1
ATOM 7128 C C . THR C 1 74 ? -30.982 31.360 28.185 1.00 25.70 74 THR C C 1
ATOM 7129 O O . THR C 1 74 ? -31.763 30.442 28.046 1.00 26.02 74 THR C O 1
ATOM 7133 N N . HIS C 1 75 ? -29.975 31.625 27.343 1.00 25.08 75 HIS C N 1
ATOM 7134 C CA . HIS C 1 75 ? -29.661 30.808 26.151 1.00 23.87 75 HIS C CA 1
ATOM 7135 C C . HIS C 1 75 ? -28.139 30.683 26.087 1.00 24.66 75 HIS C C 1
ATOM 7136 O O . HIS C 1 75 ? -27.443 30.965 27.080 1.00 26.39 75 HIS C O 1
ATOM 7143 N N . GLY C 1 76 ? -27.616 30.240 24.961 1.00 22.54 76 GLY C N 1
ATOM 7144 C CA . GLY C 1 76 ? -26.183 30.081 24.796 1.00 22.48 76 GLY C CA 1
ATOM 7145 C C . GLY C 1 76 ? -25.895 29.503 23.441 1.00 23.27 76 GLY C C 1
ATOM 7146 O O . GLY C 1 76 ? -26.776 29.496 22.586 1.00 25.86 76 GLY C O 1
ATOM 7147 N N . LEU C 1 77 ? -24.671 29.029 23.225 1.00 24.67 77 LEU C N 1
ATOM 7148 C CA . LEU C 1 77 ? -24.292 28.452 21.926 1.00 25.66 77 LEU C CA 1
ATOM 7149 C C . LEU C 1 77 ? -23.131 27.459 22.041 1.00 26.01 77 LEU C C 1
ATOM 7150 O O . LEU C 1 77 ? -22.118 27.718 22.729 1.00 24.93 77 LEU C O 1
ATOM 7155 N N . SER C 1 78 ? -23.298 26.333 21.349 1.00 23.18 78 SER C N 1
ATOM 7156 C CA . SER C 1 78 ? -22.212 25.431 20.997 1.00 23.27 78 SER C CA 1
ATOM 7157 C C . SER C 1 78 ? -22.047 25.411 19.481 1.00 22.46 78 SER C C 1
ATOM 7158 O O . SER C 1 78 ? -23.032 25.425 18.755 1.00 22.46 78 SER C O 1
ATOM 7161 N N . ILE C 1 79 ? -20.805 25.360 19.009 1.00 23.02 79 ILE C N 1
ATOM 7162 C CA . ILE C 1 79 ? -20.514 25.411 17.576 1.00 24.56 79 ILE C CA 1
ATOM 7163 C C . ILE C 1 79 ? -19.438 24.380 17.241 1.00 24.30 79 ILE C C 1
ATOM 7164 O O . ILE C 1 79 ? -18.245 24.548 17.585 1.00 22.76 79 ILE C O 1
ATOM 7169 N N . HIS C 1 80 ? -19.847 23.301 16.550 1.00 22.23 80 HIS C N 1
ATOM 7170 C CA . HIS C 1 80 ? -19.002 22.108 16.450 1.00 20.19 80 HIS C CA 1
ATOM 7171 C C . HIS C 1 80 ? -17.766 22.308 15.567 1.00 21.11 80 HIS C C 1
ATOM 7172 O O . HIS C 1 80 ? -16.874 21.489 15.625 1.00 21.52 80 HIS C O 1
ATOM 7179 N N . ALA C 1 81 ? -17.735 23.351 14.717 1.00 20.74 81 ALA C N 1
ATOM 7180 C CA . ALA C 1 81 ? -16.514 23.722 13.951 1.00 22.57 81 ALA C CA 1
ATOM 7181 C C . ALA C 1 81 ? -15.340 24.233 14.786 1.00 22.37 81 ALA C C 1
ATOM 7182 O O . ALA C 1 81 ? -14.195 24.303 14.273 1.00 23.82 81 ALA C O 1
ATOM 7184 N N . ALA C 1 82 ? -15.591 24.569 16.044 1.00 22.88 82 ALA C N 1
ATOM 7185 C CA . ALA C 1 82 ? -14.523 25.023 16.959 1.00 23.64 82 ALA C CA 1
ATOM 7186 C C . ALA C 1 82 ? -13.870 23.872 17.739 1.00 23.83 82 ALA C C 1
ATOM 7187 O O . ALA C 1 82 ? -14.557 23.224 18.538 1.00 26.15 82 ALA C O 1
ATOM 7189 N N . ASN C 1 83 ? -12.563 23.631 17.507 1.00 23.40 83 ASN C N 1
ATOM 7190 C CA . ASN C 1 83 ? -11.727 22.729 18.306 1.00 23.32 83 ASN C CA 1
ATOM 7191 C C . ASN C 1 83 ? -10.974 23.556 19.392 1.00 24.48 83 ASN C C 1
ATOM 7192 O O . ASN C 1 83 ? -9.745 23.620 19.412 1.00 24.35 83 ASN C O 1
ATOM 7197 N N . THR C 1 84 ? -11.748 24.165 20.280 1.00 22.81 84 THR C N 1
ATOM 7198 C CA . THR C 1 84 ? -11.253 24.925 21.418 1.00 25.55 84 THR C CA 1
ATOM 7199 C C . THR C 1 84 ? -12.409 25.146 22.385 1.00 24.48 84 THR C C 1
ATOM 7200 O O . THR C 1 84 ? -13.569 25.003 21.997 1.00 24.92 84 THR C O 1
ATOM 7204 N N A GLN C 1 85 ? -12.082 25.459 23.639 0.50 25.00 85 GLN C N 1
ATOM 7205 N N B GLN C 1 85 ? -12.091 25.486 23.643 0.50 24.79 85 GLN C N 1
ATOM 7206 C CA A GLN C 1 85 ? -13.063 25.725 24.688 0.50 24.79 85 GLN C CA 1
ATOM 7207 C CA B GLN C 1 85 ? -13.095 25.710 24.695 0.50 24.41 85 GLN C CA 1
ATOM 7208 C C A GLN C 1 85 ? -14.140 26.733 24.266 0.50 26.12 85 GLN C C 1
ATOM 7209 C C B GLN C 1 85 ? -14.145 26.725 24.264 0.50 25.89 85 GLN C C 1
ATOM 7210 O O A GLN C 1 85 ? -13.796 27.820 23.796 0.50 26.54 85 GLN C O 1
ATOM 7211 O O B GLN C 1 85 ? -13.789 27.807 23.788 0.50 26.31 85 GLN C O 1
ATOM 7222 N N . THR C 1 86 ? -15.422 26.374 24.431 1.00 25.67 86 THR C N 1
ATOM 7223 C CA . THR C 1 86 ? -16.539 27.254 24.071 1.00 26.52 86 THR C CA 1
ATOM 7224 C C . THR C 1 86 ? -17.488 27.614 25.209 1.00 26.77 86 THR C C 1
ATOM 7225 O O . THR C 1 86 ? -17.944 28.756 25.255 1.00 25.80 86 THR C O 1
ATOM 7229 N N A SER C 1 87 ? -17.774 26.678 26.122 0.50 26.81 87 SER C N 1
ATOM 7230 N N B SER C 1 87 ? -17.762 26.678 26.117 0.50 27.31 87 SER C N 1
ATOM 7231 C CA A SER C 1 87 ? -18.779 26.893 27.173 0.50 26.64 87 SER C CA 1
ATOM 7232 C CA B SER C 1 87 ? -18.770 26.871 27.150 0.50 27.44 87 SER C CA 1
ATOM 7233 C C A SER C 1 87 ? -18.480 28.104 28.078 0.50 28.28 87 SER C C 1
ATOM 7234 C C B SER C 1 87 ? -18.479 28.073 28.090 0.50 28.81 87 SER C C 1
ATOM 7235 O O A SER C 1 87 ? -19.405 28.802 28.493 0.50 26.03 87 SER C O 1
ATOM 7236 O O B SER C 1 87 ? -19.414 28.737 28.535 0.50 26.68 87 SER C O 1
ATOM 7241 N N . ARG C 1 88 ? -17.200 28.376 28.344 1.00 27.79 88 ARG C N 1
ATOM 7242 C CA . ARG C 1 88 ? -16.826 29.542 29.201 1.00 29.89 88 ARG C CA 1
ATOM 7243 C C . ARG C 1 88 ? -17.213 30.868 28.549 1.00 30.87 88 ARG C C 1
ATOM 7244 O O . ARG C 1 88 ? -17.557 31.834 29.244 1.00 31.65 88 ARG C O 1
ATOM 7252 N N . PHE C 1 89 ? -17.136 30.900 27.219 1.00 29.86 89 PHE C N 1
ATOM 7253 C CA . PHE C 1 89 ? -17.290 32.112 26.433 1.00 30.07 89 PHE C CA 1
ATOM 7254 C C . PHE C 1 89 ? -18.691 32.281 25.865 1.00 31.60 89 PHE C C 1
ATOM 7255 O O . PHE C 1 89 ? -19.143 33.407 25.725 1.00 31.57 89 PHE C O 1
ATOM 7263 N N . LEU C 1 90 ? -19.393 31.173 25.576 1.00 28.10 90 LEU C N 1
ATOM 7264 C CA . LEU C 1 90 ? -20.711 31.210 24.928 1.00 28.46 90 LEU C CA 1
ATOM 7265 C C . LEU C 1 90 ? -21.839 30.554 25.708 1.00 26.82 90 LEU C C 1
ATOM 7266 O O . LEU C 1 90 ? -22.983 30.530 25.241 1.00 24.71 90 LEU C O 1
ATOM 7271 N N . GLY C 1 91 ? -21.556 30.035 26.899 1.00 25.74 91 GLY C N 1
ATOM 7272 C CA . GLY C 1 91 ? -22.600 29.439 27.725 1.00 25.99 91 GLY C CA 1
ATOM 7273 C C . GLY C 1 91 ? -23.222 30.387 28.705 1.00 28.88 91 GLY C C 1
ATOM 7274 O O . GLY C 1 91 ? -22.635 31.429 29.023 1.00 27.39 91 GLY C O 1
ATOM 7275 N N . ASN C 1 92 ? -24.419 30.029 29.183 1.00 27.81 92 ASN C N 1
ATOM 7276 C CA . ASN C 1 92 ? -25.104 30.727 30.281 1.00 30.65 92 ASN C CA 1
ATOM 7277 C C . ASN C 1 92 ? -25.278 32.231 30.011 1.00 30.77 92 ASN C C 1
ATOM 7278 O O . ASN C 1 92 ? -24.912 33.109 30.835 1.00 31.11 92 ASN C O 1
ATOM 7283 N N . VAL C 1 93 ? -25.860 32.518 28.851 1.00 26.96 93 VAL C N 1
ATOM 7284 C CA . VAL C 1 93 ? -26.004 33.885 28.369 1.00 27.50 93 VAL C CA 1
ATOM 7285 C C . VAL C 1 93 ? -27.331 34.417 28.866 1.00 28.00 93 VAL C C 1
ATOM 7286 O O . VAL C 1 93 ? -28.386 34.010 28.409 1.00 27.07 93 VAL C O 1
ATOM 7290 N N . GLN C 1 94 ? -27.279 35.374 29.795 1.00 30.51 94 GLN C N 1
ATOM 7291 C CA . GLN C 1 94 ? -28.493 35.900 30.428 1.00 32.11 94 GLN C CA 1
ATOM 7292 C C . GLN C 1 94 ? -29.325 36.782 29.474 1.00 30.02 94 GLN C C 1
ATOM 7293 O O . GLN C 1 94 ? -28.794 37.327 28.498 1.00 30.52 94 GLN C O 1
ATOM 7299 N N . PRO C 1 95 ? -30.632 36.934 29.752 1.00 27.91 95 PRO C N 1
ATOM 7300 C CA . PRO C 1 95 ? -31.470 37.819 28.944 1.00 31.33 95 PRO C CA 1
ATOM 7301 C C . PRO C 1 95 ? -30.838 39.210 28.738 1.00 33.97 95 PRO C C 1
ATOM 7302 O O . PRO C 1 95 ? -30.351 39.818 29.701 1.00 32.93 95 PRO C O 1
ATOM 7306 N N . GLY C 1 96 ? -30.782 39.657 27.487 1.00 32.23 96 GLY C N 1
ATOM 7307 C CA . GLY C 1 96 ? -30.229 40.946 27.143 1.00 32.50 96 GLY C CA 1
ATOM 7308 C C . GLY C 1 96 ? -28.718 41.006 27.034 1.00 34.04 96 GLY C C 1
ATOM 7309 O O . GLY C 1 96 ? -28.189 42.046 26.652 1.00 34.81 96 GLY C O 1
ATOM 7310 N N . GLU C 1 97 ? -28.015 39.925 27.336 1.00 30.73 97 GLU C N 1
ATOM 7311 C CA . GLU C 1 97 ? -26.549 39.910 27.282 1.00 33.44 97 GLU C CA 1
ATOM 7312 C C . GLU C 1 97 ? -26.038 39.670 25.849 1.00 35.09 97 GLU C C 1
ATOM 7313 O O . GLU C 1 97 ? -26.773 39.082 25.025 1.00 33.71 97 GLU C O 1
ATOM 7319 N N . THR C 1 98 ? -24.782 40.096 25.586 1.00 33.20 98 THR C N 1
ATOM 7320 C CA . THR C 1 98 ? -24.035 39.831 24.356 1.00 34.46 98 THR C CA 1
ATOM 7321 C C . THR C 1 98 ? -22.693 39.141 24.655 1.00 35.06 98 THR C C 1
ATOM 7322 O O . THR C 1 98 ? -22.032 39.453 25.651 1.00 36.06 98 THR C O 1
ATOM 7326 N N . ARG C 1 99 ? -22.297 38.182 23.818 1.00 28.35 99 ARG C N 1
ATOM 7327 C CA . ARG C 1 99 ? -20.930 37.648 23.849 1.00 29.75 99 ARG C CA 1
ATOM 7328 C C . ARG C 1 99 ? -20.273 37.780 22.496 1.00 29.77 99 ARG C C 1
ATOM 7329 O O . ARG C 1 99 ? -20.933 37.717 21.471 1.00 29.46 99 ARG C O 1
ATOM 7337 N N . GLU C 1 100 ? -18.953 37.899 22.512 1.00 28.93 100 GLU C N 1
ATOM 7338 C CA . GLU C 1 100 ? -18.129 37.958 21.312 1.00 33.78 100 GLU C CA 1
ATOM 7339 C C . GLU C 1 100 ? -17.138 36.822 21.459 1.00 33.36 100 GLU C C 1
ATOM 7340 O O . GLU C 1 100 ? -16.566 36.682 22.541 1.00 37.44 100 GLU C O 1
ATOM 7346 N N . PHE C 1 101 ? -16.942 36.022 20.404 1.00 30.12 101 PHE C N 1
ATOM 7347 C CA . PHE C 1 101 ? -16.008 34.887 20.412 1.00 29.96 101 PHE C CA 1
ATOM 7348 C C . PHE C 1 101 ? -15.392 34.648 19.027 1.00 28.69 101 PHE C C 1
ATOM 7349 O O . PHE C 1 101 ? -16.080 34.710 18.004 1.00 31.69 101 PHE C O 1
ATOM 7357 N N . SER C 1 102 ? -14.103 34.368 18.979 1.00 30.32 102 SER C N 1
ATOM 7358 C CA . SER C 1 102 ? -13.435 34.006 17.737 1.00 32.11 102 SER C CA 1
ATOM 7359 C C . SER C 1 102 ? -12.726 32.666 17.849 1.00 29.40 102 SER C C 1
ATOM 7360 O O . SER C 1 102 ? -12.222 32.339 18.920 1.00 28.15 102 SER C O 1
ATOM 7363 N N . PHE C 1 103 ? -12.665 31.936 16.733 1.00 27.10 103 PHE C N 1
ATOM 7364 C CA . PHE C 1 103 ? -11.907 30.685 16.597 1.00 27.92 103 PHE C CA 1
ATOM 7365 C C . PHE C 1 103 ? -11.429 30.541 15.172 1.00 27.48 103 PHE C C 1
ATOM 7366 O O . PHE C 1 103 ? -11.968 31.183 14.297 1.00 29.05 103 PHE C O 1
ATOM 7374 N N . THR C 1 104 ? -10.407 29.722 14.943 1.00 27.36 104 THR C N 1
ATOM 7375 C CA . THR C 1 104 ? -9.981 29.369 13.605 1.00 30.22 104 THR C CA 1
ATOM 7376 C C . THR C 1 104 ? -10.647 28.060 13.155 1.00 30.50 104 THR C C 1
ATOM 7377 O O . THR C 1 104 ? -10.698 27.100 13.924 1.00 27.99 104 THR C O 1
ATOM 7381 N N . ALA C 1 105 ? -11.142 28.036 11.910 1.00 29.48 105 ALA C N 1
ATOM 7382 C CA . ALA C 1 105 ? -11.741 26.831 11.326 1.00 30.75 105 ALA C CA 1
ATOM 7383 C C . ALA C 1 105 ? -10.663 25.902 10.807 1.00 31.84 105 ALA C C 1
ATOM 7384 O O . ALA C 1 105 ? -10.327 25.920 9.624 1.00 33.03 105 ALA C O 1
ATOM 7386 N N . ASP C 1 106 ? -10.132 25.075 11.703 1.00 33.76 106 ASP C N 1
ATOM 7387 C CA . ASP C 1 106 ? -9.004 24.175 11.402 1.00 35.78 106 ASP C CA 1
ATOM 7388 C C . ASP C 1 106 ? -9.383 22.868 10.715 1.00 31.26 106 ASP C C 1
ATOM 7389 O O . ASP C 1 106 ? -8.509 22.169 10.233 1.00 32.57 106 ASP C O 1
ATOM 7394 N N . PHE C 1 107 ? -10.667 22.512 10.713 1.00 29.08 107 PHE C N 1
ATOM 7395 C CA . PHE C 1 107 ? -11.122 21.224 10.192 1.00 28.59 107 PHE C CA 1
ATOM 7396 C C . PHE C 1 107 ? -12.235 21.413 9.144 1.00 24.54 107 PHE C C 1
ATOM 7397 O O . PHE C 1 107 ? -13.291 22.012 9.459 1.00 22.88 107 PHE C O 1
ATOM 7405 N N . PRO C 1 108 ? -12.036 20.876 7.933 1.00 24.91 108 PRO C N 1
ATOM 7406 C CA . PRO C 1 108 ? -13.072 21.007 6.889 1.00 25.33 108 PRO C CA 1
ATOM 7407 C C . PRO C 1 108 ? -14.275 20.092 7.141 1.00 24.85 108 PRO C C 1
ATOM 7408 O O . PRO C 1 108 ? -14.097 18.998 7.703 1.00 24.68 108 PRO C O 1
ATOM 7412 N N . GLY C 1 109 ? -15.473 20.539 6.739 1.00 24.72 109 GLY C N 1
ATOM 7413 C CA . GLY C 1 109 ? -16.686 19.709 6.776 1.00 23.17 109 GLY C CA 1
ATOM 7414 C C . GLY C 1 109 ? -17.998 20.428 7.047 1.00 22.69 109 GLY C C 1
ATOM 7415 O O . GLY C 1 109 ? -18.089 21.650 6.892 1.00 22.87 109 GLY C O 1
ATOM 7416 N N . VAL C 1 110 ? -19.002 19.656 7.482 1.00 21.07 110 VAL C N 1
ATOM 7417 C CA . VAL C 1 110 ? -20.362 20.142 7.753 1.00 20.22 110 VAL C CA 1
ATOM 7418 C C . VAL C 1 110 ? -20.636 19.929 9.242 1.00 20.96 110 VAL C C 1
ATOM 7419 O O . VAL C 1 110 ? -20.651 18.768 9.714 1.00 20.32 110 VAL C O 1
ATOM 7423 N N . PHE C 1 111 ? -20.843 21.035 9.971 1.00 19.28 111 PHE C N 1
ATOM 7424 C CA . PHE C 1 111 ? -20.921 21.046 11.433 1.00 20.97 111 PHE C CA 1
ATOM 7425 C C . PHE C 1 111 ? -22.256 21.579 11.942 1.00 19.76 111 PHE C C 1
ATOM 7426 O O . PHE C 1 111 ? -22.801 22.550 11.408 1.00 20.53 111 PHE C O 1
ATOM 7434 N N . MET C 1 112 ? -22.762 20.972 13.012 1.00 18.59 112 MET C N 1
ATOM 7435 C CA . MET C 1 112 ? -23.935 21.501 13.732 1.00 18.16 112 MET C CA 1
ATOM 7436 C C . MET C 1 112 ? -23.543 22.672 14.649 1.00 20.85 112 MET C C 1
ATOM 7437 O O . MET C 1 112 ? -22.437 22.689 15.220 1.00 19.68 112 MET C O 1
ATOM 7442 N N . TYR C 1 113 ? -24.470 23.618 14.834 1.00 20.29 113 TYR C N 1
ATOM 7443 C CA . TYR C 1 113 ? -24.435 24.534 15.983 1.00 21.51 113 TYR C CA 1
ATOM 7444 C C . TYR C 1 113 ? -25.814 24.489 16.626 1.00 22.42 113 TYR C C 1
ATOM 7445 O O . TYR C 1 113 ? -26.786 24.122 15.959 1.00 21.00 113 TYR C O 1
ATOM 7454 N N . HIS C 1 114 ? -25.900 24.827 17.913 1.00 21.00 114 HIS C N 1
ATOM 7455 C CA . HIS C 1 114 ? -27.156 24.728 18.658 1.00 20.53 114 HIS C CA 1
ATOM 7456 C C . HIS C 1 114 ? -27.064 25.495 19.974 1.00 21.19 114 HIS C C 1
ATOM 7457 O O . HIS C 1 114 ? -25.979 25.883 20.400 1.00 20.56 114 HIS C O 1
ATOM 7464 N N . CYS C 1 115 ? -28.192 25.708 20.623 1.00 20.27 115 CYS C N 1
ATOM 7465 C CA . CYS C 1 115 ? -28.198 26.433 21.880 1.00 22.06 115 CYS C CA 1
ATOM 7466 C C . CYS C 1 115 ? -27.511 25.590 22.965 1.00 22.04 115 CYS C C 1
ATOM 7467 O O . CYS C 1 115 ? -27.649 24.363 22.973 1.00 23.53 115 CYS C O 1
ATOM 7470 N N . ALA C 1 116 ? -26.797 26.259 23.878 1.00 22.20 116 ALA C N 1
ATOM 7471 C CA . ALA C 1 116 ? -26.170 25.603 25.023 1.00 22.26 116 ALA C CA 1
ATOM 7472 C C . ALA C 1 116 ? -26.180 26.541 26.251 1.00 24.29 116 ALA C C 1
ATOM 7473 O O . ALA C 1 116 ? -25.149 27.112 26.612 1.00 26.11 116 ALA C O 1
ATOM 7475 N N . PRO C 1 117 ? -27.349 26.700 26.904 1.00 23.65 117 PRO C N 1
ATOM 7476 C CA . PRO C 1 117 ? -27.375 27.385 28.208 1.00 24.28 117 PRO C CA 1
ATOM 7477 C C . PRO C 1 117 ? -26.399 26.726 29.171 1.00 25.73 117 PRO C C 1
ATOM 7478 O O . PRO C 1 117 ? -25.713 27.433 29.924 1.00 27.08 117 PRO C O 1
ATOM 7482 N N . GLY C 1 118 ? -26.298 25.387 29.080 1.00 23.81 118 GLY C N 1
ATOM 7483 C CA . GLY C 1 118 ? -25.501 24.558 29.957 1.00 24.78 118 GLY C CA 1
ATOM 7484 C C . GLY C 1 118 ? -26.409 23.499 30.554 1.00 23.52 118 GLY C C 1
ATOM 7485 O O . GLY C 1 118 ? -27.646 23.660 30.604 1.00 22.30 118 GLY C O 1
ATOM 7486 N N . GLY C 1 119 ? -25.792 22.425 31.003 1.00 23.84 119 GLY C N 1
ATOM 7487 C CA . GLY C 1 119 ? -26.507 21.337 31.700 1.00 23.46 119 GLY C CA 1
ATOM 7488 C C . GLY C 1 119 ? -27.714 20.793 30.974 1.00 23.00 119 GLY C C 1
ATOM 7489 O O . GLY C 1 119 ? -27.646 20.524 29.766 1.00 23.42 119 GLY C O 1
ATOM 7490 N N . HIS C 1 120 ? -28.831 20.687 31.709 1.00 22.52 120 HIS C N 1
ATOM 7491 C CA . HIS C 1 120 ? -30.078 20.137 31.229 1.00 21.94 120 HIS C CA 1
ATOM 7492 C C . HIS C 1 120 ? -30.572 20.896 29.990 1.00 23.50 120 HIS C C 1
ATOM 7493 O O . HIS C 1 120 ? -31.157 20.305 29.081 1.00 23.35 120 HIS C O 1
ATOM 7500 N N . GLY C 1 121 ? -30.333 22.207 29.964 1.00 22.11 121 GLY C N 1
ATOM 7501 C CA . GLY C 1 121 ? -30.885 23.050 28.933 1.00 23.10 121 GLY C CA 1
ATOM 7502 C C . GLY C 1 121 ? -30.327 22.839 27.565 1.00 23.00 121 GLY C C 1
ATOM 7503 O O . GLY C 1 121 ? -30.978 23.222 26.603 1.00 21.43 121 GLY C O 1
ATOM 7504 N N . ILE C 1 122 ? -29.105 22.317 27.466 1.00 22.74 122 ILE C N 1
ATOM 7505 C CA . ILE C 1 122 ? -28.512 21.976 26.169 1.00 23.79 122 ILE C CA 1
ATOM 7506 C C . ILE C 1 122 ? -29.504 21.091 25.400 1.00 23.85 122 ILE C C 1
ATOM 7507 O O . ILE C 1 122 ? -29.922 21.452 24.266 1.00 21.95 122 ILE C O 1
ATOM 7512 N N . MET C 1 123 ? -29.930 20.000 26.055 1.00 21.50 123 MET C N 1
ATOM 7513 C CA . MET C 1 123 ? -30.871 19.027 25.465 1.00 22.28 123 MET C CA 1
ATOM 7514 C C . MET C 1 123 ? -32.265 19.616 25.341 1.00 21.74 123 MET C C 1
ATOM 7515 O O . MET C 1 123 ? -32.875 19.539 24.247 1.00 22.83 123 MET C O 1
ATOM 7520 N N . ALA C 1 124 ? -32.748 20.303 26.392 1.00 21.14 124 ALA C N 1
ATOM 7521 C CA . ALA C 1 124 ? -34.137 20.808 26.358 1.00 20.71 124 ALA C CA 1
ATOM 7522 C C . ALA C 1 124 ? -34.359 21.915 25.312 1.00 20.66 124 ALA C C 1
ATOM 7523 O O . ALA C 1 124 ? -35.374 21.909 24.594 1.00 22.65 124 ALA C O 1
ATOM 7525 N N . HIS C 1 125 ? -33.410 22.827 25.173 1.00 21.03 125 HIS C N 1
ATOM 7526 C CA . HIS C 1 125 ? -33.548 23.917 24.165 1.00 23.03 125 HIS C CA 1
ATOM 7527 C C . HIS C 1 125 ? -33.337 23.455 22.726 1.00 22.82 125 HIS C C 1
ATOM 7528 O O . HIS C 1 125 ? -34.002 23.943 21.811 1.00 23.71 125 HIS C O 1
ATOM 7535 N N . THR C 1 126 ? -32.385 22.554 22.504 1.00 23.25 126 THR C N 1
ATOM 7536 C CA . THR C 1 126 ? -32.094 22.082 21.138 1.00 23.67 126 THR C CA 1
ATOM 7537 C C . THR C 1 126 ? -33.331 21.432 20.526 1.00 23.95 126 THR C C 1
ATOM 7538 O O . THR C 1 126 ? -33.740 21.736 19.373 1.00 23.43 126 THR C O 1
ATOM 7542 N N . MET C 1 127 ? -34.006 20.616 21.304 1.00 22.71 127 MET C N 1
ATOM 7543 C CA . MET C 1 127 ? -35.234 19.965 20.803 1.00 24.49 127 MET C CA 1
ATOM 7544 C C . MET C 1 127 ? -36.400 20.907 20.512 1.00 24.51 127 MET C C 1
ATOM 7545 O O . MET C 1 127 ? -37.318 20.520 19.792 1.00 22.73 127 MET C O 1
ATOM 7550 N N . GLY C 1 128 ? -36.354 22.132 21.047 1.00 23.25 128 GLY C N 1
ATOM 7551 C CA . GLY C 1 128 ? -37.332 23.191 20.729 1.00 22.83 128 GLY C CA 1
ATOM 7552 C C . GLY C 1 128 ? -37.093 24.012 19.468 1.00 22.99 128 GLY C C 1
ATOM 7553 O O . GLY C 1 128 ? -37.871 24.910 19.177 1.00 22.16 128 GLY C O 1
ATOM 7554 N N . GLY C 1 129 ? -36.020 23.730 18.709 1.00 23.21 129 GLY C N 1
ATOM 7555 C CA . GLY C 1 129 ? -35.815 24.399 17.413 1.00 22.52 129 GLY C CA 1
ATOM 7556 C C . GLY C 1 129 ? -34.492 25.119 17.221 1.00 23.50 129 GLY C C 1
ATOM 7557 O O . GLY C 1 129 ? -34.216 25.576 16.094 1.00 23.16 129 GLY C O 1
ATOM 7558 N N . GLN C 1 130 ? -33.692 25.253 18.288 1.00 22.81 130 GLN C N 1
ATOM 7559 C CA . GLN C 1 130 ? -32.492 26.089 18.267 1.00 23.46 130 GLN C CA 1
ATOM 7560 C C . GLN C 1 130 ? -31.275 25.352 17.737 1.00 22.87 130 GLN C C 1
ATOM 7561 O O . GLN C 1 130 ? -30.435 24.851 18.506 1.00 21.80 130 GLN C O 1
ATOM 7567 N N . PHE C 1 131 ? -31.189 25.263 16.410 1.00 21.56 131 PHE C N 1
ATOM 7568 C CA . PHE C 1 131 ? -30.054 24.602 15.745 1.00 20.38 131 PHE C CA 1
ATOM 7569 C C . PHE C 1 131 ? -29.850 25.137 14.335 1.00 20.39 131 PHE C C 1
ATOM 7570 O O . PHE C 1 131 ? -30.765 25.755 13.788 1.00 20.64 131 PHE C O 1
ATOM 7578 N N . GLY C 1 132 ? -28.654 24.900 13.778 1.00 18.91 132 GLY C N 1
ATOM 7579 C CA . GLY C 1 132 ? -28.329 25.227 12.393 1.00 19.49 132 GLY C CA 1
ATOM 7580 C C . GLY C 1 132 ? -27.028 24.599 11.922 1.00 20.09 132 GLY C C 1
ATOM 7581 O O . GLY C 1 132 ? -26.454 23.752 12.624 1.00 20.92 132 GLY C O 1
ATOM 7582 N N . MET C 1 133 ? -26.573 24.996 10.731 1.00 18.91 133 MET C N 1
ATOM 7583 C CA . MET C 1 133 ? -25.364 24.468 10.077 1.00 20.01 133 MET C CA 1
ATOM 7584 C C . MET C 1 133 ? -24.268 25.526 9.876 1.00 22.02 133 MET C C 1
ATOM 7585 O O . MET C 1 133 ? -24.558 26.660 9.464 1.00 22.83 133 MET C O 1
ATOM 7590 N N . ILE C 1 134 ? -23.008 25.119 10.087 1.00 21.17 134 ILE C N 1
ATOM 7591 C CA . ILE C 1 134 ? -21.834 25.867 9.636 1.00 21.89 134 ILE C CA 1
ATOM 7592 C C . ILE C 1 134 ? -20.994 24.931 8.793 1.00 21.39 134 ILE C C 1
ATOM 7593 O O . ILE C 1 134 ? -20.681 23.806 9.227 1.00 20.71 134 ILE C O 1
ATOM 7598 N N . VAL C 1 135 ? -20.694 25.382 7.570 1.00 21.15 135 VAL C N 1
ATOM 7599 C CA . VAL C 1 135 ? -19.872 24.671 6.609 1.00 22.21 135 VAL C CA 1
ATOM 7600 C C . VAL C 1 135 ? -18.482 25.300 6.520 1.00 23.62 135 VAL C C 1
ATOM 7601 O O . VAL C 1 135 ? -18.360 26.540 6.391 1.00 24.12 135 VAL C O 1
ATOM 7605 N N . VAL C 1 136 ? -17.474 24.439 6.549 1.00 22.69 136 VAL C N 1
ATOM 7606 C CA . VAL C 1 136 ? -16.055 24.785 6.355 1.00 23.80 136 VAL C CA 1
ATOM 7607 C C . VAL C 1 136 ? -15.560 24.109 5.085 1.00 22.33 136 VAL C C 1
ATOM 7608 O O . VAL C 1 136 ? -15.301 22.912 5.055 1.00 21.53 136 VAL C O 1
ATOM 7612 N N . GLU C 1 137 ? -15.450 24.887 4.007 1.00 23.49 137 GLU C N 1
ATOM 7613 C CA . GLU C 1 137 ? -15.054 24.346 2.696 1.00 25.49 137 GLU C CA 1
ATOM 7614 C C . GLU C 1 137 ? -13.567 24.015 2.691 1.00 25.77 137 GLU C C 1
ATOM 7615 O O . GLU C 1 137 ? -12.765 24.899 3.012 1.00 26.65 137 GLU C O 1
ATOM 7621 N N . PRO C 1 138 ? -13.190 22.786 2.278 1.00 26.50 138 PRO C N 1
ATOM 7622 C CA . PRO C 1 138 ? -11.788 22.382 2.339 1.00 26.74 138 PRO C CA 1
ATOM 7623 C C . PRO C 1 138 ? -10.906 23.058 1.292 1.00 29.61 138 PRO C C 1
ATOM 7624 O O . PRO C 1 138 ? -11.384 23.412 0.207 1.00 28.00 138 PRO C O 1
ATOM 7628 N N . LYS C 1 139 ? -9.622 23.196 1.621 1.00 30.84 139 LYS C N 1
ATOM 7629 C CA . LYS C 1 139 ? -8.638 23.650 0.660 1.00 35.78 139 LYS C CA 1
ATOM 7630 C C . LYS C 1 139 ? -8.423 22.555 -0.374 1.00 35.47 139 LYS C C 1
ATOM 7631 O O . LYS C 1 139 ? -8.353 22.848 -1.542 1.00 34.98 139 LYS C O 1
ATOM 7637 N N . GLU C 1 140 ? -8.319 21.300 0.067 1.00 33.02 140 GLU C N 1
ATOM 7638 C CA . GLU C 1 140 ? -8.255 20.147 -0.843 1.00 33.96 140 GLU C CA 1
ATOM 7639 C C . GLU C 1 140 ? -9.605 19.992 -1.537 1.00 34.25 140 GLU C C 1
ATOM 7640 O O . GLU C 1 140 ? -10.631 19.832 -0.866 1.00 35.43 140 GLU C O 1
ATOM 7646 N N . LYS C 1 141 ? -9.624 20.029 -2.866 1.00 33.22 141 LYS C N 1
ATOM 7647 C CA . LYS C 1 141 ? -10.902 19.899 -3.589 1.00 34.56 141 LYS C CA 1
ATOM 7648 C C . LYS C 1 141 ? -11.452 18.459 -3.526 1.00 31.00 141 LYS C C 1
ATOM 7649 O O . LYS C 1 141 ? -10.686 17.506 -3.498 1.00 29.56 141 LYS C O 1
ATOM 7655 N N . TYR C 1 142 ? -12.782 18.316 -3.462 1.00 30.79 142 TYR C N 1
ATOM 7656 C CA . TYR C 1 142 ? -13.438 16.995 -3.470 1.00 29.14 142 TYR C CA 1
ATOM 7657 C C . TYR C 1 142 ? -13.176 16.308 -4.822 1.00 31.18 142 TYR C C 1
ATOM 7658 O O . TYR C 1 142 ? -12.873 16.972 -5.830 1.00 29.29 142 TYR C O 1
ATOM 7667 N N . ARG C 1 143 ? -13.280 14.984 -4.848 1.00 30.23 143 ARG C N 1
ATOM 7668 C CA . ARG C 1 143 ? -12.837 14.196 -5.994 1.00 30.60 143 ARG C CA 1
ATOM 7669 C C . ARG C 1 143 ? -13.526 14.514 -7.336 1.00 31.95 143 ARG C C 1
ATOM 7670 O O . ARG C 1 143 ? -12.830 14.619 -8.369 1.00 31.47 143 ARG C O 1
ATOM 7678 N N . MET C 1 144 ? -14.857 14.677 -7.348 1.00 28.95 144 MET C N 1
ATOM 7679 C CA . MET C 1 144 ? -15.580 14.975 -8.592 1.00 28.93 144 MET C CA 1
ATOM 7680 C C . MET C 1 144 ? -15.256 16.383 -9.129 1.00 29.90 144 MET C C 1
ATOM 7681 O O . MET C 1 144 ? -15.228 16.591 -10.341 1.00 29.41 144 MET C O 1
ATOM 7686 N N . GLU C 1 145 ? -15.033 17.356 -8.250 1.00 33.35 145 GLU C N 1
ATOM 7687 C CA . GLU C 1 145 ? -14.556 18.680 -8.698 1.00 32.46 145 GLU C CA 1
ATOM 7688 C C . GLU C 1 145 ? -13.172 18.564 -9.347 1.00 31.83 145 GLU C C 1
ATOM 7689 O O . GLU C 1 145 ? -12.950 19.098 -10.430 1.00 33.50 145 GLU C O 1
ATOM 7695 N N . ARG C 1 146 ? -12.263 17.852 -8.705 1.00 32.44 146 ARG C N 1
ATOM 7696 C CA . ARG C 1 146 ? -10.916 17.656 -9.257 1.00 35.33 146 ARG C CA 1
ATOM 7697 C C . ARG C 1 146 ? -11.012 17.002 -10.636 1.00 36.44 146 ARG C C 1
ATOM 7698 O O . ARG C 1 146 ? -10.498 17.557 -11.614 1.00 34.41 146 ARG C O 1
ATOM 7706 N N . GLU C 1 147 ? -11.697 15.856 -10.706 1.00 33.44 147 GLU C N 1
ATOM 7707 C CA . GLU C 1 147 ? -11.894 15.100 -11.960 1.00 35.42 147 GLU C CA 1
ATOM 7708 C C . GLU C 1 147 ? -12.554 15.870 -13.103 1.00 36.26 147 GLU C C 1
ATOM 7709 O O . GLU C 1 147 ? -12.165 15.687 -14.252 1.00 40.53 147 GLU C O 1
ATOM 7715 N N . LEU C 1 148 ? -13.549 16.707 -12.820 1.00 34.58 148 LEU C N 1
ATOM 7716 C CA . LEU C 1 148 ? -14.231 17.451 -13.878 1.00 36.09 148 LEU C CA 1
ATOM 7717 C C . LEU C 1 148 ? -13.567 18.793 -14.224 1.00 36.38 148 LEU C C 1
ATOM 7718 O O . LEU C 1 148 ? -13.877 19.387 -15.265 1.00 36.01 148 LEU C O 1
ATOM 7723 N N . GLY C 1 149 ? -12.686 19.274 -13.351 1.00 38.40 149 GLY C N 1
ATOM 7724 C CA . GLY C 1 149 ? -12.016 20.559 -13.525 1.00 39.18 149 GLY C CA 1
ATOM 7725 C C . GLY C 1 149 ? -12.933 21.756 -13.359 1.00 42.21 149 GLY C C 1
ATOM 7726 O O . GLY C 1 149 ? -12.662 22.803 -13.928 1.00 41.39 149 GLY C O 1
ATOM 7727 N N . ARG C 1 150 ? -14.029 21.601 -12.606 1.00 38.25 150 ARG C N 1
ATOM 7728 C CA . ARG C 1 150 ? -14.965 22.695 -12.336 1.00 38.29 150 ARG C CA 1
ATOM 7729 C C . ARG C 1 150 ? -15.803 22.390 -11.110 1.00 36.97 150 ARG C C 1
ATOM 7730 O O . ARG C 1 150 ? -15.923 21.221 -10.717 1.00 35.11 150 ARG C O 1
ATOM 7738 N N . GLY C 1 151 ? -16.400 23.440 -10.560 1.00 33.06 151 GLY C N 1
ATOM 7739 C CA . GLY C 1 151 ? -17.231 23.331 -9.375 1.00 34.90 151 GLY C CA 1
ATOM 7740 C C . GLY C 1 151 ? -18.638 22.882 -9.697 1.00 34.02 151 GLY C C 1
ATOM 7741 O O . GLY C 1 151 ? -18.994 22.720 -10.869 1.00 35.01 151 GLY C O 1
ATOM 7742 N N . PRO C 1 152 ? -19.452 22.650 -8.655 1.00 32.12 152 PRO C N 1
ATOM 7743 C CA . PRO C 1 152 ? -20.793 22.116 -8.870 1.00 29.77 152 PRO C CA 1
ATOM 7744 C C . PRO C 1 152 ? -21.650 23.021 -9.730 1.00 30.79 152 PRO C C 1
ATOM 7745 O O . PRO C 1 152 ? -21.517 24.237 -9.637 1.00 28.20 152 PRO C O 1
ATOM 7749 N N . ASP C 1 153 ? -22.535 22.437 -10.526 1.00 28.57 153 ASP C N 1
ATOM 7750 C CA . ASP C 1 153 ? -23.586 23.189 -11.186 1.00 29.79 153 ASP C CA 1
ATOM 7751 C C . ASP C 1 153 ? -24.647 23.706 -10.213 1.00 29.83 153 ASP C C 1
ATOM 7752 O O . ASP C 1 153 ? -25.191 24.765 -10.431 1.00 29.30 153 ASP C O 1
ATOM 7757 N N . LEU C 1 154 ? -24.945 22.963 -9.139 1.00 27.08 154 LEU C N 1
ATOM 7758 C CA . LEU C 1 154 ? -25.802 23.460 -8.057 1.00 26.76 154 LEU C CA 1
ATOM 7759 C C . LEU C 1 154 ? -25.377 22.814 -6.712 1.00 26.87 154 LEU C C 1
ATOM 7760 O O . LEU C 1 154 ? -25.122 21.605 -6.653 1.00 24.45 154 LEU C O 1
ATOM 7765 N N . LYS C 1 155 ? -25.287 23.646 -5.670 1.00 26.37 155 LYS C N 1
ATOM 7766 C CA . LYS C 1 155 ? -25.080 23.193 -4.279 1.00 25.69 155 LYS C CA 1
ATOM 7767 C C . LYS C 1 155 ? -26.415 23.196 -3.551 1.00 25.41 155 LYS C C 1
ATOM 7768 O O . LYS C 1 155 ? -27.182 24.156 -3.656 1.00 26.01 155 LYS C O 1
ATOM 7774 N N . LEU C 1 156 ? -26.668 22.126 -2.791 1.00 23.41 156 LEU C N 1
ATOM 7775 C CA . LEU C 1 156 ? -27.895 21.951 -2.038 1.00 22.76 156 LEU C CA 1
ATOM 7776 C C . LEU C 1 156 ? -27.465 21.706 -0.579 1.00 22.57 156 LEU C C 1
ATOM 7777 O O . LEU C 1 156 ? -26.706 20.772 -0.325 1.00 22.28 156 LEU C O 1
ATOM 7782 N N . TYR C 1 157 ? -27.935 22.555 0.329 1.00 20.81 157 TYR C N 1
ATOM 7783 C CA . TYR C 1 157 ? -27.653 22.452 1.774 1.00 20.17 157 TYR C CA 1
ATOM 7784 C C . TYR C 1 157 ? -28.939 22.035 2.485 1.00 20.24 157 TYR C C 1
ATOM 7785 O O . TYR C 1 157 ? -29.974 22.746 2.401 1.00 21.04 157 TYR C O 1
ATOM 7794 N N . ILE C 1 158 ? -28.893 20.879 3.166 1.00 19.83 158 ILE C N 1
ATOM 7795 C CA . ILE C 1 158 ? -30.100 20.261 3.743 1.00 20.28 158 ILE C CA 1
ATOM 7796 C C . ILE C 1 158 ? -29.905 19.867 5.229 1.00 19.53 158 ILE C C 1
ATOM 7797 O O . ILE C 1 158 ? -28.983 19.119 5.541 1.00 19.54 158 ILE C O 1
ATOM 7802 N N . ILE C 1 159 ? -30.806 20.312 6.103 1.00 18.71 159 ILE C N 1
ATOM 7803 C CA . ILE C 1 159 ? -30.905 19.794 7.481 1.00 18.45 159 ILE C CA 1
ATOM 7804 C C . ILE C 1 159 ? -32.154 18.954 7.594 1.00 17.93 159 ILE C C 1
ATOM 7805 O O . ILE C 1 159 ? -33.213 19.374 7.112 1.00 19.25 159 ILE C O 1
ATOM 7810 N N . GLN C 1 160 ? -32.006 17.779 8.208 1.00 17.29 160 GLN C N 1
ATOM 7811 C CA . GLN C 1 160 ? -33.118 16.994 8.706 1.00 17.45 160 GLN C CA 1
ATOM 7812 C C . GLN C 1 160 ? -33.319 17.231 10.191 1.00 17.65 160 GLN C C 1
ATOM 7813 O O . GLN C 1 160 ? -32.362 17.137 10.945 1.00 16.76 160 GLN C O 1
ATOM 7819 N N . SER C 1 161 ? -34.563 17.438 10.626 1.00 17.39 161 SER C N 1
ATOM 7820 C CA . SER C 1 161 ? -34.845 17.696 12.048 1.00 18.38 161 SER C CA 1
ATOM 7821 C C . SER C 1 161 ? -36.256 17.248 12.412 1.00 18.92 161 SER C C 1
ATOM 7822 O O . SER C 1 161 ? -37.117 17.093 11.537 1.00 19.36 161 SER C O 1
ATOM 7825 N N . GLU C 1 162 ? -36.472 17.055 13.717 1.00 18.64 162 GLU C N 1
ATOM 7826 C CA . GLU C 1 162 ? -37.716 16.532 14.295 1.00 18.21 162 GLU C CA 1
ATOM 7827 C C . GLU C 1 162 ? -38.457 17.606 15.073 1.00 18.87 162 GLU C C 1
ATOM 7828 O O . GLU C 1 162 ? -37.834 18.531 15.580 1.00 22.41 162 GLU C O 1
ATOM 7834 N N . ALA C 1 163 ? -39.789 17.474 15.170 1.00 18.46 163 ALA C N 1
ATOM 7835 C CA . ALA C 1 163 ? -40.606 18.308 16.041 1.00 20.68 163 ALA C CA 1
ATOM 7836 C C . ALA C 1 163 ? -41.386 17.420 16.989 1.00 21.35 163 ALA C C 1
ATOM 7837 O O . ALA C 1 163 ? -41.815 16.344 16.580 1.00 20.03 163 ALA C O 1
ATOM 7839 N N . TYR C 1 164 ? -41.557 17.883 18.244 1.00 20.97 164 TYR C N 1
ATOM 7840 C CA . TYR C 1 164 ? -42.221 17.111 19.312 1.00 20.70 164 TYR C CA 1
ATOM 7841 C C . TYR C 1 164 ? -43.465 17.804 19.890 1.00 20.67 164 TYR C C 1
ATOM 7842 O O . TYR C 1 164 ? -43.460 19.048 20.100 1.00 21.13 164 TYR C O 1
ATOM 7851 N N . ALA C 1 165 ? -44.483 16.990 20.182 1.00 20.38 165 ALA C N 1
ATOM 7852 C CA . ALA C 1 165 ? -45.723 17.453 20.836 1.00 22.14 165 ALA C CA 1
ATOM 7853 C C . ALA C 1 165 ? -45.617 17.614 22.367 1.00 23.37 165 ALA C C 1
ATOM 7854 O O . ALA C 1 165 ? -46.455 18.294 22.991 1.00 21.79 165 ALA C O 1
ATOM 7856 N N . SER C 1 166 ? -44.622 16.975 22.973 1.00 21.82 166 SER C N 1
ATOM 7857 C CA . SER C 1 166 ? -44.477 16.998 24.436 1.00 21.84 166 SER C CA 1
ATOM 7858 C C . SER C 1 166 ? -43.102 16.546 24.839 1.00 21.36 166 SER C C 1
ATOM 7859 O O . SER C 1 166 ? -42.429 15.872 24.069 1.00 19.72 166 SER C O 1
ATOM 7862 N N . GLY C 1 167 ? -42.686 16.923 26.050 1.00 20.30 167 GLY C N 1
ATOM 7863 C CA . GLY C 1 167 ? -41.426 16.412 26.596 1.00 20.17 167 GLY C CA 1
ATOM 7864 C C . GLY C 1 167 ? -41.473 14.895 26.877 1.00 19.87 167 GLY C C 1
ATOM 7865 O O . GLY C 1 167 ? -40.435 14.221 26.858 1.00 20.28 167 GLY C O 1
ATOM 7866 N N . ARG C 1 168 ? -42.655 14.371 27.184 1.00 18.87 168 ARG C N 1
ATOM 7867 C CA . ARG C 1 168 ? -42.902 12.939 27.310 1.00 20.55 168 ARG C CA 1
ATOM 7868 C C . ARG C 1 168 ? -42.559 12.224 25.991 1.00 19.69 168 ARG C C 1
ATOM 7869 O O . ARG C 1 168 ? -41.879 11.207 26.003 1.00 19.87 168 ARG C O 1
ATOM 7877 N N . ASP C 1 169 ? -43.043 12.755 24.874 1.00 19.56 169 ASP C N 1
ATOM 7878 C CA . ASP C 1 169 ? -42.756 12.165 23.541 1.00 19.61 169 ASP C CA 1
ATOM 7879 C C . ASP C 1 169 ? -41.267 12.320 23.205 1.00 19.55 169 ASP C C 1
ATOM 7880 O O . ASP C 1 169 ? -40.687 11.408 22.596 1.00 19.21 169 ASP C O 1
ATOM 7885 N N . PHE C 1 170 ? -40.647 13.428 23.622 1.00 18.92 170 PHE C N 1
ATOM 7886 C CA . PHE C 1 170 ? -39.198 13.608 23.419 1.00 18.82 170 PHE C CA 1
ATOM 7887 C C . PHE C 1 170 ? -38.362 12.503 24.125 1.00 20.23 170 PHE C C 1
ATOM 7888 O O . PHE C 1 170 ? -37.427 11.923 23.518 1.00 19.94 170 PHE C O 1
ATOM 7896 N N . TYR C 1 171 ? -38.651 12.235 25.397 1.00 19.31 171 TYR C N 1
ATOM 7897 C CA . TYR C 1 171 ? -38.002 11.118 26.138 1.00 19.72 171 TYR C CA 1
ATOM 7898 C C . TYR C 1 171 ? -38.211 9.769 25.433 1.00 19.56 171 TYR C C 1
ATOM 7899 O O . TYR C 1 171 ? -37.288 8.977 25.299 1.00 20.14 171 TYR C O 1
ATOM 7908 N N . ASP C 1 172 ? -39.413 9.539 24.951 1.00 19.64 172 ASP C N 1
ATOM 7909 C CA . ASP C 1 172 ? -39.784 8.295 24.281 1.00 20.65 172 ASP C CA 1
ATOM 7910 C C . ASP C 1 172 ? -39.344 8.142 22.795 1.00 21.58 172 ASP C C 1
ATOM 7911 O O . ASP C 1 172 ? -39.575 7.086 22.184 1.00 22.42 172 ASP C O 1
ATOM 7916 N N . GLY C 1 173 ? -38.732 9.172 22.208 1.00 22.28 173 GLY C N 1
ATOM 7917 C CA . GLY C 1 173 ? -38.326 9.157 20.790 1.00 23.46 173 GLY C CA 1
ATOM 7918 C C . GLY C 1 173 ? -39.474 9.160 19.803 1.00 23.07 173 GLY C C 1
ATOM 7919 O O . GLY C 1 173 ? -39.341 8.635 18.685 1.00 23.30 173 GLY C O 1
ATOM 7920 N N . LYS C 1 174 ? -40.627 9.693 20.212 1.00 21.06 174 LYS C N 1
ATOM 7921 C CA . LYS C 1 174 ? -41.819 9.703 19.389 1.00 22.31 174 LYS C CA 1
ATOM 7922 C C . LYS C 1 174 ? -41.994 11.103 18.708 1.00 21.96 174 LYS C C 1
ATOM 7923 O O . LYS C 1 174 ? -42.687 11.974 19.238 1.00 21.28 174 LYS C O 1
ATOM 7929 N N . ALA C 1 175 ? -41.367 11.316 17.553 1.00 19.66 175 ALA C N 1
ATOM 7930 C CA . ALA C 1 175 ? -41.477 12.606 16.834 1.00 19.40 175 ALA C CA 1
ATOM 7931 C C . ALA C 1 175 ? -42.834 12.784 16.176 1.00 19.74 175 ALA C C 1
ATOM 7932 O O . ALA C 1 175 ? -43.339 11.835 15.532 1.00 20.13 175 ALA C O 1
ATOM 7934 N N . LEU C 1 176 ? -43.426 13.984 16.283 1.00 19.37 176 LEU C N 1
ATOM 7935 C CA . LEU C 1 176 ? -44.672 14.262 15.546 1.00 19.73 176 LEU C CA 1
ATOM 7936 C C . LEU C 1 176 ? -44.374 14.510 14.052 1.00 19.23 176 LEU C C 1
ATOM 7937 O O . LEU C 1 176 ? -45.038 13.920 13.174 1.00 19.16 176 LEU C O 1
ATOM 7942 N N . TYR C 1 177 ? -43.365 15.339 13.756 1.00 19.44 177 TYR C N 1
ATOM 7943 C CA . TYR C 1 177 ? -43.016 15.622 12.366 1.00 18.87 177 TYR C CA 1
ATOM 7944 C C . TYR C 1 177 ? -41.516 15.458 12.208 1.00 18.28 177 TYR C C 1
ATOM 7945 O O . TYR C 1 177 ? -40.764 15.635 13.184 1.00 19.28 177 TYR C O 1
ATOM 7954 N N . VAL C 1 178 ? -41.121 15.060 11.005 1.00 16.67 178 VAL C N 1
ATOM 7955 C CA . VAL C 1 178 ? -39.695 15.008 10.608 1.00 16.90 178 VAL C CA 1
ATOM 7956 C C . VAL C 1 178 ? -39.566 15.668 9.237 1.00 18.12 178 VAL C C 1
ATOM 7957 O O . VAL C 1 178 ? -40.380 15.401 8.350 1.00 18.54 178 VAL C O 1
ATOM 7961 N N . MET C 1 179 ? -38.586 16.540 9.064 1.00 19.37 179 MET C N 1
ATOM 7962 C CA . MET C 1 179 ? -38.605 17.499 7.905 1.00 19.82 179 MET C CA 1
ATOM 7963 C C . MET C 1 179 ? -37.240 17.929 7.411 1.00 20.32 179 MET C C 1
ATOM 7964 O O . MET C 1 179 ? -36.271 17.900 8.181 1.00 20.42 179 MET C O 1
ATOM 7969 N N . PHE C 1 180 ? -37.176 18.314 6.120 1.00 18.61 180 PHE C N 1
ATOM 7970 C CA . PHE C 1 180 ? -35.956 18.909 5.530 1.00 19.23 180 PHE C CA 1
ATOM 7971 C C . PHE C 1 180 ? -36.156 20.447 5.548 1.00 20.20 180 PHE C C 1
ATOM 7972 O O . PHE C 1 180 ? -37.200 20.972 5.095 1.00 20.66 180 PHE C O 1
ATOM 7980 N N . ASN C 1 181 ? -35.155 21.160 6.046 1.00 19.75 181 ASN C N 1
ATOM 7981 C CA . ASN C 1 181 ? -35.184 22.634 6.133 1.00 20.23 181 ASN C CA 1
ATOM 7982 C C . ASN C 1 181 ? -36.496 23.245 6.709 1.00 20.29 181 ASN C C 1
ATOM 7983 O O . ASN C 1 181 ? -37.035 24.227 6.202 1.00 21.40 181 ASN C O 1
ATOM 7988 N N . GLY C 1 182 ? -36.992 22.642 7.787 1.00 20.84 182 GLY C N 1
ATOM 7989 C CA . GLY C 1 182 ? -38.020 23.279 8.653 1.00 20.88 182 GLY C CA 1
ATOM 7990 C C . GLY C 1 182 ? -39.471 23.257 8.238 1.00 21.36 182 GLY C C 1
ATOM 7991 O O . GLY C 1 182 ? -40.290 23.934 8.856 1.00 22.57 182 GLY C O 1
ATOM 7992 N N . ARG C 1 183 ? -39.830 22.491 7.212 1.00 21.20 183 ARG C N 1
ATOM 7993 C CA . ARG C 1 183 ? -41.233 22.426 6.772 1.00 21.14 183 ARG C CA 1
ATOM 7994 C C . ARG C 1 183 ? -41.539 21.073 6.098 1.00 20.84 183 ARG C C 1
ATOM 7995 O O . ARG C 1 183 ? -40.789 20.628 5.236 1.00 20.44 183 ARG C O 1
ATOM 8003 N N . ASN C 1 184 ? -42.640 20.443 6.512 1.00 18.43 184 ASN C N 1
ATOM 8004 C CA . ASN C 1 184 ? -43.063 19.141 6.013 1.00 19.47 184 ASN C CA 1
ATOM 8005 C C . ASN C 1 184 ? -43.210 19.149 4.496 1.00 20.95 184 ASN C C 1
ATOM 8006 O O . ASN C 1 184 ? -43.905 20.003 3.954 1.00 21.61 184 ASN C O 1
ATOM 8011 N N . PHE C 1 185 ? -42.543 18.222 3.807 1.00 19.51 185 PHE C N 1
ATOM 8012 C CA . PHE C 1 185 ? -42.697 18.076 2.343 1.00 20.45 185 PHE C CA 1
ATOM 8013 C C . PHE C 1 185 ? -42.477 19.414 1.581 1.00 21.48 185 PHE C C 1
ATOM 8014 O O . PHE C 1 185 ? -43.034 19.643 0.492 1.00 20.91 185 PHE C O 1
ATOM 8022 N N . ARG C 1 186 ? -41.617 20.259 2.148 1.00 21.76 186 ARG C N 1
ATOM 8023 C CA . ARG C 1 186 ? -41.255 21.568 1.562 1.00 23.89 186 ARG C CA 1
ATOM 8024 C C . ARG C 1 186 ? -40.923 21.496 0.066 1.00 22.67 186 ARG C C 1
ATOM 8025 O O . ARG C 1 186 ? -41.379 22.333 -0.722 1.00 21.63 186 ARG C O 1
ATOM 8033 N N . TYR C 1 187 ? -40.120 20.496 -0.311 1.00 22.07 187 TYR C N 1
ATOM 8034 C CA . TYR C 1 187 ? -39.638 20.359 -1.675 1.00 21.52 187 TYR C CA 1
ATOM 8035 C C . TYR C 1 187 ? -40.467 19.359 -2.507 1.00 20.97 187 TYR C C 1
ATOM 8036 O O . TYR C 1 187 ? -40.090 19.010 -3.622 1.00 21.86 187 TYR C O 1
ATOM 8045 N N . VAL C 1 188 ? -41.611 18.922 -1.971 1.00 20.99 188 VAL C N 1
ATOM 8046 C CA . VAL C 1 188 ? -42.722 18.433 -2.815 1.00 22.62 188 VAL C CA 1
ATOM 8047 C C . VAL C 1 188 ? -43.547 19.638 -3.285 1.00 23.20 188 VAL C C 1
ATOM 8048 O O . VAL C 1 188 ? -43.838 19.767 -4.493 1.00 22.94 188 VAL C O 1
ATOM 8052 N N . ASP C 1 189 ? -43.930 20.516 -2.337 1.00 23.52 189 ASP C N 1
ATOM 8053 C CA . ASP C 1 189 ? -44.717 21.714 -2.640 1.00 23.44 189 ASP C CA 1
ATOM 8054 C C . ASP C 1 189 ? -43.969 22.642 -3.607 1.00 25.02 189 ASP C C 1
ATOM 8055 O O . ASP C 1 189 ? -44.604 23.281 -4.458 1.00 26.95 189 ASP C O 1
ATOM 8060 N N . GLU C 1 190 ? -42.644 22.724 -3.460 1.00 22.96 190 GLU C N 1
ATOM 8061 C CA . GLU C 1 190 ? -41.788 23.530 -4.323 1.00 24.17 190 GLU C CA 1
ATOM 8062 C C . GLU C 1 190 ? -40.577 22.706 -4.765 1.00 22.38 190 GLU C C 1
ATOM 8063 O O . GLU C 1 190 ? -39.491 22.793 -4.153 1.00 23.98 190 GLU C O 1
ATOM 8069 N N . PRO C 1 191 ? -40.737 21.897 -5.836 1.00 22.31 191 PRO C N 1
ATOM 8070 C CA . PRO C 1 191 ? -39.614 21.050 -6.289 1.00 21.71 191 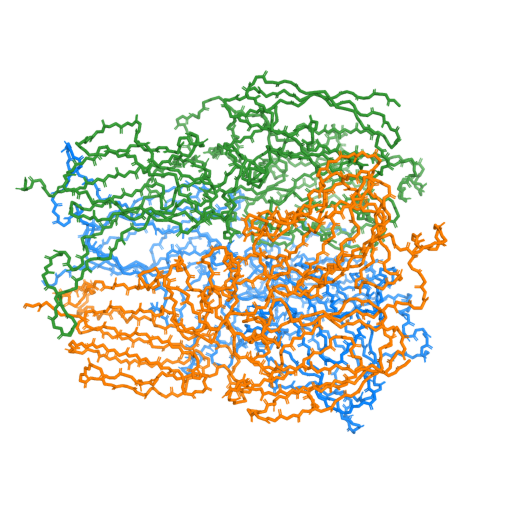PRO C CA 1
ATOM 8071 C C . PRO C 1 191 ? -38.360 21.829 -6.728 1.00 23.08 191 PRO C C 1
ATOM 8072 O O . PRO C 1 191 ? -38.472 22.960 -7.211 1.00 25.18 191 PRO C O 1
ATOM 8076 N N . ILE C 1 192 ? -37.195 21.250 -6.505 1.00 21.59 192 ILE C N 1
ATOM 8077 C CA . ILE C 1 192 ? -35.897 21.889 -6.811 1.00 21.88 192 ILE C CA 1
ATOM 8078 C C . ILE C 1 192 ? -35.486 21.660 -8.297 1.00 22.46 192 ILE C C 1
ATOM 8079 O O . ILE C 1 192 ? -35.297 20.510 -8.718 1.00 22.37 192 ILE C O 1
ATOM 8084 N N . PRO C 1 193 ? -35.400 22.733 -9.118 1.00 24.06 193 PRO C N 1
ATOM 8085 C CA . PRO C 1 193 ? -35.086 22.490 -10.541 1.00 23.33 193 PRO C CA 1
ATOM 8086 C C . PRO C 1 193 ? -33.624 22.101 -10.747 1.00 22.35 193 PRO C C 1
ATOM 8087 O O . PRO C 1 193 ? -32.748 22.745 -10.202 1.00 24.11 193 PRO C O 1
ATOM 8091 N N . VAL C 1 194 ? -33.393 21.039 -11.523 1.00 22.00 194 VAL C N 1
ATOM 8092 C CA . VAL C 1 194 ? -32.060 20.591 -11.929 1.00 21.60 194 VAL C CA 1
ATOM 8093 C C . VAL C 1 194 ? -32.114 20.185 -13.409 1.00 22.23 194 VAL C C 1
ATOM 8094 O O . VAL C 1 194 ? -33.186 20.063 -13.976 1.00 23.88 194 VAL C O 1
ATOM 8098 N N . ARG C 1 195 ? -30.953 19.996 -14.016 1.00 22.86 195 ARG C N 1
ATOM 8099 C CA . ARG C 1 195 ? -30.837 19.505 -15.397 1.00 24.74 195 ARG C CA 1
ATOM 8100 C C . ARG C 1 195 ? -30.177 18.115 -15.441 1.00 23.95 195 ARG C C 1
ATOM 8101 O O . ARG C 1 195 ? -29.196 17.865 -14.707 1.00 23.62 195 ARG C O 1
ATOM 8109 N N . PRO C 1 196 ? -30.632 17.240 -16.366 1.00 23.19 196 PRO C N 1
ATOM 8110 C CA . PRO C 1 196 ? -29.887 16.015 -16.640 1.00 23.98 196 PRO C CA 1
ATOM 8111 C C . PRO C 1 196 ? -28.429 16.321 -16.947 1.00 25.42 196 PRO C C 1
ATOM 8112 O O . PRO C 1 196 ? -28.156 17.340 -17.601 1.00 25.01 196 PRO C O 1
ATOM 8116 N N . GLY C 1 197 ? -27.518 15.503 -16.418 1.00 24.01 197 GLY C N 1
ATOM 8117 C CA . GLY C 1 197 ? -26.074 15.751 -16.486 1.00 24.16 197 GLY C CA 1
ATOM 8118 C C . GLY C 1 197 ? -25.476 16.727 -15.473 1.00 26.90 197 GLY C C 1
ATOM 8119 O O . GLY C 1 197 ? -24.274 16.813 -15.390 1.00 27.24 197 GLY C O 1
ATOM 8120 N N . ASP C 1 198 ? -26.270 17.487 -14.709 1.00 26.35 198 ASP C N 1
ATOM 8121 C CA . ASP C 1 198 ? -25.699 18.411 -13.688 1.00 26.42 198 ASP C CA 1
ATOM 8122 C C . ASP C 1 198 ? -24.818 17.682 -12.661 1.00 27.63 198 ASP C C 1
ATOM 8123 O O . ASP C 1 198 ? -25.183 16.573 -12.171 1.00 26.96 198 ASP C O 1
ATOM 8128 N N . TYR C 1 199 ? -23.695 18.304 -12.318 1.00 26.76 199 TYR C N 1
ATOM 8129 C CA . TYR C 1 199 ? -22.900 17.913 -11.146 1.00 26.84 199 TYR C CA 1
ATOM 8130 C C . TYR C 1 199 ? -23.487 18.598 -9.896 1.00 26.68 199 TYR C C 1
ATOM 8131 O O . TYR C 1 199 ? -23.371 19.827 -9.733 1.00 26.37 199 TYR C O 1
ATOM 8140 N N . LEU C 1 200 ? -24.145 17.802 -9.036 1.00 25.17 200 LEU C N 1
ATOM 8141 C CA . LEU C 1 200 ? -24.675 18.300 -7.758 1.00 23.92 200 LEU C CA 1
ATOM 8142 C C . LEU C 1 200 ? -23.727 18.014 -6.599 1.00 22.84 200 LEU C C 1
ATOM 8143 O O . LEU C 1 200 ? -23.132 16.939 -6.544 1.00 22.07 200 LEU C O 1
ATOM 8148 N N . ARG C 1 201 ? -23.602 18.964 -5.666 1.00 22.73 201 ARG C N 1
ATOM 8149 C CA . ARG C 1 201 ? -22.936 18.693 -4.370 1.00 23.86 201 ARG C CA 1
ATOM 8150 C C . ARG C 1 201 ? -23.929 18.990 -3.224 1.00 23.41 201 ARG C C 1
ATOM 8151 O O . ARG C 1 201 ? -24.465 20.091 -3.134 1.00 23.81 201 ARG C O 1
ATOM 8159 N N . ILE C 1 202 ? -24.179 17.979 -2.374 1.00 23.68 202 ILE C N 1
ATOM 8160 C CA . ILE C 1 202 ? -25.206 18.033 -1.320 1.00 21.67 202 ILE C CA 1
ATOM 8161 C C . ILE C 1 202 ? -24.439 18.094 0.012 1.00 21.33 202 ILE C C 1
ATOM 8162 O O . ILE C 1 202 ? -23.505 17.316 0.234 1.00 20.40 202 ILE C O 1
ATOM 8167 N N . TYR C 1 203 ? -24.804 19.040 0.855 1.00 18.43 203 TYR C N 1
ATOM 8168 C CA . TYR C 1 203 ? -24.240 19.199 2.201 1.00 18.38 203 TYR C CA 1
ATOM 8169 C C . TYR C 1 203 ? -25.388 18.811 3.144 1.00 19.68 203 TYR C C 1
ATOM 8170 O O . TYR C 1 203 ? -26.371 19.556 3.253 1.00 19.02 203 TYR C O 1
ATOM 8179 N N . PHE C 1 204 ? -25.266 17.652 3.805 1.00 19.29 204 PHE C N 1
ATOM 8180 C CA . PHE C 1 204 ? -26.371 17.077 4.610 1.00 18.65 204 PHE C CA 1
ATOM 8181 C C . PHE C 1 204 ? -25.992 16.978 6.082 1.00 19.46 204 PHE C C 1
ATOM 8182 O O . PHE C 1 204 ? -24.952 16.395 6.400 1.00 18.22 204 PHE C O 1
ATOM 8190 N N . LEU C 1 205 ? -26.850 17.501 6.973 1.00 18.23 205 LEU C N 1
ATOM 8191 C CA . LEU C 1 205 ? -26.667 17.369 8.415 1.00 17.54 205 LEU C CA 1
ATOM 8192 C C . LEU C 1 205 ? -27.960 16.852 9.010 1.00 17.96 205 LEU C C 1
ATOM 8193 O O . LEU C 1 205 ? -29.018 17.471 8.845 1.00 18.43 205 LEU C O 1
ATOM 8198 N N . ASN C 1 206 ? -27.878 15.732 9.731 1.00 17.92 206 ASN C N 1
ATOM 8199 C CA . ASN C 1 206 ? -29.043 15.235 10.521 1.00 17.17 206 ASN C CA 1
ATOM 8200 C C . ASN C 1 206 ? -28.881 15.804 11.920 1.00 18.52 206 ASN C C 1
ATOM 8201 O O . ASN C 1 206 ? -27.992 15.347 12.657 1.00 19.16 206 ASN C O 1
ATOM 8206 N N . VAL C 1 207 ? -29.727 16.746 12.318 1.00 18.10 207 VAL C N 1
ATOM 8207 C CA . VAL C 1 207 ? -29.619 17.284 13.688 1.00 20.46 207 VAL C CA 1
ATOM 8208 C C . VAL C 1 207 ? -30.348 16.384 14.715 1.00 20.78 207 VAL C C 1
ATOM 8209 O O . VAL C 1 207 ? -30.135 16.511 15.908 1.00 19.75 207 VAL C O 1
ATOM 8213 N N . GLY C 1 208 ? -31.192 15.486 14.251 1.00 19.19 208 GLY C N 1
ATOM 8214 C CA . GLY C 1 208 ? -31.979 14.664 15.161 1.00 20.28 208 GLY C CA 1
ATOM 8215 C C . GLY C 1 208 ? -33.120 15.493 15.791 1.00 19.63 208 GLY C C 1
ATOM 8216 O O . GLY C 1 208 ? -33.890 16.115 15.051 1.00 20.62 208 GLY C O 1
ATOM 8217 N N . PRO C 1 209 ? -33.232 15.548 17.128 1.00 19.99 209 PRO C N 1
ATOM 8218 C CA . PRO C 1 209 ? -32.202 15.123 18.064 1.00 20.36 209 PRO C CA 1
ATOM 8219 C C . PRO C 1 209 ? -32.184 13.657 18.509 1.00 20.53 209 PRO C C 1
ATOM 8220 O O . PRO C 1 209 ? -31.215 13.263 19.224 1.00 21.20 209 PRO C O 1
ATOM 8224 N N . ASN C 1 210 ? -33.194 12.854 18.144 1.00 18.40 210 ASN C N 1
ATOM 8225 C CA . ASN C 1 210 ? -33.252 11.425 18.536 1.00 18.42 210 ASN C CA 1
ATOM 8226 C C . ASN C 1 210 ? -33.037 10.363 17.442 1.00 18.24 210 ASN C C 1
ATOM 8227 O O . ASN C 1 210 ? -32.508 9.300 17.732 1.00 17.81 210 ASN C O 1
ATOM 8232 N N . LEU C 1 211 ? -33.460 10.639 16.207 1.00 17.82 211 LEU C N 1
ATOM 8233 C CA . LEU C 1 211 ? -33.613 9.567 15.186 1.00 19.57 211 LEU C CA 1
ATOM 8234 C C . LEU C 1 211 ? -32.482 9.554 14.145 1.00 19.79 211 LEU C C 1
ATOM 8235 O O . LEU C 1 211 ? -31.883 10.600 13.841 1.00 20.18 211 LEU C O 1
ATOM 8240 N N . THR C 1 212 ? -32.194 8.360 13.638 1.00 18.21 212 THR C N 1
ATOM 8241 C CA . THR C 1 212 ? -31.140 8.174 12.623 1.00 17.99 212 THR C CA 1
ATOM 8242 C C . THR C 1 212 ? -31.796 8.362 11.249 1.00 18.04 212 THR C C 1
ATOM 8243 O O . THR C 1 212 ? -33.019 8.178 11.105 1.00 17.59 212 THR C O 1
ATOM 8247 N N . SER C 1 213 ? -30.987 8.722 10.254 1.00 17.27 213 SER C N 1
ATOM 8248 C CA . SER C 1 213 ? -31.409 8.972 8.863 1.00 17.60 213 SER C CA 1
ATOM 8249 C C . SER C 1 213 ? -30.595 8.112 7.916 1.00 17.85 213 SER C C 1
ATOM 8250 O O . SER C 1 213 ? -29.421 7.837 8.186 1.00 19.30 213 SER C O 1
ATOM 8253 N N . THR C 1 214 ? -31.204 7.699 6.805 1.00 17.82 214 THR C N 1
ATOM 8254 C CA . THR C 1 214 ? -30.500 7.052 5.696 1.00 17.63 214 THR C CA 1
ATOM 8255 C C . THR C 1 214 ? -30.906 7.800 4.425 1.00 16.43 214 THR C C 1
ATOM 8256 O O . THR C 1 214 ? -31.915 7.473 3.786 1.00 17.54 214 THR C O 1
ATOM 8260 N N . LEU C 1 215 ? -30.107 8.797 4.052 1.00 17.37 215 LEU C N 1
ATOM 8261 C CA . LEU C 1 215 ? -30.459 9.678 2.913 1.00 18.98 215 LEU C CA 1
ATOM 8262 C C . LEU C 1 215 ? -30.309 8.949 1.582 1.00 18.92 215 LEU C C 1
ATOM 8263 O O . LEU C 1 215 ? -29.351 8.213 1.402 1.00 18.67 215 LEU C O 1
ATOM 8268 N N . HIS C 1 216 ? -31.275 9.149 0.686 1.00 17.97 216 HIS C N 1
ATOM 8269 C CA . HIS C 1 216 ? -31.395 8.377 -0.565 1.00 19.51 216 HIS C CA 1
ATOM 8270 C C . HIS C 1 216 ? -31.954 9.281 -1.684 1.00 18.67 216 HIS C C 1
ATOM 8271 O O . HIS C 1 216 ? -32.755 10.178 -1.390 1.00 19.64 216 HIS C O 1
ATOM 8278 N N . VAL C 1 217 ? -31.555 9.042 -2.939 1.00 19.53 217 VAL C N 1
ATOM 8279 C CA . VAL C 1 217 ? -32.239 9.654 -4.120 1.00 20.57 217 VAL C CA 1
ATOM 8280 C C . VAL C 1 217 ? -32.797 8.552 -5.038 1.00 20.90 217 VAL C C 1
ATOM 8281 O O . VAL C 1 217 ? -32.043 7.709 -5.490 1.00 20.11 217 VAL C O 1
ATOM 8285 N N . VAL C 1 218 ? -34.121 8.557 -5.272 1.00 21.49 218 VAL C N 1
ATOM 8286 C CA . VAL C 1 218 ? -34.789 7.554 -6.128 1.00 22.49 218 VAL C CA 1
ATOM 8287 C C . VAL C 1 218 ? -34.346 7.799 -7.568 1.00 23.04 218 VAL C C 1
ATOM 8288 O O . VAL C 1 218 ? -34.569 8.889 -8.111 1.00 21.34 218 VAL C O 1
ATOM 8292 N N . GLY C 1 219 ? -33.697 6.797 -8.165 1.00 22.82 219 GLY C N 1
ATOM 8293 C CA . GLY C 1 219 ? -33.098 6.921 -9.487 1.00 23.02 219 GLY C CA 1
ATOM 8294 C C . GLY C 1 219 ? -31.642 7.316 -9.445 1.00 22.69 219 GLY C C 1
ATOM 8295 O O . GLY C 1 219 ? -31.050 7.622 -10.483 1.00 23.13 219 GLY C O 1
ATOM 8296 N N . GLY C 1 220 ? -31.028 7.330 -8.261 1.00 22.07 220 GLY C N 1
ATOM 8297 C CA . GLY C 1 220 ? -29.598 7.630 -8.169 1.00 20.74 220 GLY C CA 1
ATOM 8298 C C . GLY C 1 220 ? -28.780 6.734 -7.255 1.00 21.15 220 GLY C C 1
ATOM 8299 O O . GLY C 1 220 ? -29.275 6.238 -6.242 1.00 20.33 220 GLY C O 1
ATOM 8300 N N . ILE C 1 221 ? -27.503 6.547 -7.591 1.00 20.88 221 ILE C N 1
ATOM 8301 C CA . ILE C 1 221 ? -26.518 5.917 -6.703 1.00 22.87 221 ILE C CA 1
ATOM 8302 C C . ILE C 1 221 ? -25.454 6.973 -6.509 1.00 24.66 221 ILE C C 1
ATOM 8303 O O . ILE C 1 221 ? -24.863 7.410 -7.504 1.00 25.00 221 ILE C O 1
ATOM 8308 N N . PHE C 1 222 ? -25.226 7.400 -5.256 1.00 23.17 222 PHE C N 1
ATOM 8309 C CA . PHE C 1 222 ? -24.279 8.473 -4.953 1.00 22.04 222 PHE C CA 1
ATOM 8310 C C . PHE C 1 222 ? -22.863 8.035 -5.323 1.00 22.24 222 PHE C C 1
ATOM 8311 O O . PHE C 1 222 ? -22.384 6.977 -4.901 1.00 22.96 222 PHE C O 1
ATOM 8319 N N . GLU C 1 223 ? -22.184 8.856 -6.115 1.00 23.31 223 GLU C N 1
ATOM 8320 C CA . GLU C 1 223 ? -20.880 8.460 -6.647 1.00 23.14 223 GLU C CA 1
ATOM 8321 C C . GLU C 1 223 ? -19.789 8.508 -5.579 1.00 22.74 223 GLU C C 1
ATOM 8322 O O . GLU C 1 223 ? -19.036 7.532 -5.405 1.00 22.22 223 GLU C O 1
ATOM 8328 N N . TYR C 1 224 ? -19.691 9.644 -4.890 1.00 21.21 224 TYR C N 1
ATOM 8329 C CA . TYR C 1 224 ? -18.695 9.842 -3.825 1.00 24.15 224 TYR C CA 1
ATOM 8330 C C . TYR C 1 224 ? -19.364 10.500 -2.620 1.00 22.12 224 TYR C C 1
ATOM 8331 O O . TYR C 1 224 ? -20.108 11.437 -2.794 1.00 23.68 224 TYR C O 1
ATOM 8340 N N . MET C 1 225 ? -19.053 10.038 -1.411 1.00 22.74 225 MET C N 1
ATOM 8341 C CA . MET C 1 225 ? -19.531 10.652 -0.174 1.00 22.44 225 MET C CA 1
ATOM 8342 C C . MET C 1 225 ? -18.374 10.807 0.808 1.00 21.68 225 MET C C 1
ATOM 8343 O O . MET C 1 225 ? -17.476 9.999 0.823 1.00 21.47 225 MET C O 1
ATOM 8348 N N . TYR C 1 226 ? -18.451 11.830 1.652 1.00 21.11 226 TYR C N 1
ATOM 8349 C CA . TYR C 1 226 ? -17.405 12.145 2.613 1.00 21.99 226 TYR C CA 1
ATOM 8350 C C . TYR C 1 226 ? -18.015 12.267 4.002 1.00 20.19 226 TYR C C 1
ATOM 8351 O O . TYR C 1 226 ? -18.779 13.201 4.264 1.00 20.55 226 TYR C O 1
ATOM 8360 N N . TYR C 1 227 ? -17.696 11.332 4.886 1.00 19.53 227 TYR C N 1
ATOM 8361 C CA . TYR C 1 227 ? -18.219 11.356 6.261 1.00 21.13 227 TYR C CA 1
ATOM 8362 C C . TYR C 1 227 ? -17.671 12.581 7.029 1.00 20.03 227 TYR C C 1
ATOM 8363 O O . TYR C 1 227 ? -16.461 12.867 6.975 1.00 19.24 227 TYR C O 1
ATOM 8372 N N . GLN C 1 228 ? -18.597 13.306 7.659 1.00 19.34 228 GLN C N 1
ATOM 8373 C CA . GLN C 1 228 ? -18.393 14.620 8.306 1.00 19.96 228 GLN C CA 1
ATOM 8374 C C . GLN C 1 228 ? -18.107 15.766 7.322 1.00 19.54 228 GLN C C 1
ATOM 8375 O O . GLN C 1 228 ? -17.825 16.885 7.751 1.00 21.05 228 GLN C O 1
ATOM 8381 N N . GLY C 1 229 ? -18.191 15.503 6.025 1.00 19.86 229 GLY C N 1
ATOM 8382 C CA . GLY C 1 229 ? -17.704 16.455 5.006 1.00 22.02 229 GLY C CA 1
ATOM 8383 C C . GLY C 1 229 ? -16.179 16.569 4.839 1.00 21.22 229 GLY C C 1
ATOM 8384 O O . GLY C 1 229 ? -15.711 17.431 4.063 1.00 23.14 229 GLY C O 1
ATOM 8385 N N . ASN C 1 230 ? -15.408 15.735 5.533 1.00 22.34 230 ASN C N 1
ATOM 8386 C CA . ASN C 1 230 ? -13.945 15.744 5.399 1.00 22.93 230 ASN C CA 1
ATOM 8387 C C . ASN C 1 230 ? -13.507 14.948 4.167 1.00 25.07 230 ASN C C 1
ATOM 8388 O O . ASN C 1 230 ? -13.785 13.745 4.085 1.00 24.16 230 ASN C O 1
ATOM 8393 N N . PRO C 1 231 ? -12.758 15.587 3.234 1.00 27.75 231 PRO C N 1
ATOM 8394 C CA . PRO C 1 231 ? -12.351 14.864 2.009 1.00 28.30 231 PRO C CA 1
ATOM 8395 C C . PRO C 1 231 ? -11.645 13.532 2.182 1.00 26.26 231 PRO C C 1
ATOM 8396 O O . PRO C 1 231 ? -11.724 12.717 1.278 1.00 27.85 231 PRO C O 1
ATOM 8400 N N . LYS C 1 232 ? -10.967 13.302 3.309 1.00 27.08 232 LYS C N 1
ATOM 8401 C CA . LYS C 1 232 ? -10.269 12.038 3.558 1.00 27.88 232 LYS C CA 1
ATOM 8402 C C . LYS C 1 232 ? -11.179 10.828 3.809 1.00 27.31 232 LYS C C 1
ATOM 8403 O O . LYS C 1 232 ? -10.770 9.686 3.600 1.00 27.10 232 LYS C O 1
ATOM 8409 N N . ASN C 1 233 ? -12.399 11.071 4.266 1.00 25.53 233 ASN C N 1
ATOM 8410 C CA . ASN C 1 233 ? -13.306 10.001 4.690 1.00 24.22 233 ASN C CA 1
ATOM 8411 C C . ASN C 1 233 ? -14.248 9.536 3.542 1.00 24.38 233 ASN C C 1
ATOM 8412 O O . ASN C 1 233 ? -15.498 9.598 3.664 1.00 22.35 233 ASN C O 1
ATOM 8417 N N . LEU C 1 234 ? -13.645 9.033 2.459 1.00 23.03 234 LEU C N 1
ATOM 8418 C CA . LEU C 1 234 ? -14.360 8.702 1.217 1.00 23.89 234 LEU C CA 1
ATOM 8419 C C . LEU C 1 234 ? -15.055 7.326 1.230 1.00 24.39 234 LEU C C 1
ATOM 8420 O O . LEU C 1 234 ? -14.462 6.333 1.618 1.00 24.23 234 LEU C O 1
ATOM 8425 N N . VAL C 1 235 ? -16.325 7.309 0.798 1.00 23.67 235 VAL C N 1
ATOM 8426 C CA . VAL C 1 235 ? -17.139 6.122 0.591 1.00 22.98 235 VAL C CA 1
ATOM 8427 C C . VAL C 1 235 ? -17.674 6.256 -0.827 1.00 22.57 235 VAL C C 1
ATOM 8428 O O . VAL C 1 235 ? -18.090 7.365 -1.215 1.00 23.43 235 VAL C O 1
ATOM 8432 N N . VAL C 1 236 ? -17.661 5.176 -1.615 1.00 21.79 236 VAL C N 1
ATOM 8433 C CA . VAL C 1 236 ? -18.120 5.252 -3.004 1.00 22.84 236 VAL C CA 1
ATOM 8434 C C . VAL C 1 236 ? -19.346 4.374 -3.288 1.00 21.70 236 VAL C C 1
ATOM 8435 O O . VAL C 1 236 ? -19.528 3.321 -2.665 1.00 20.41 236 VAL C O 1
ATOM 8439 N N . GLY C 1 237 ? -20.140 4.782 -4.281 1.00 20.76 237 GLY C N 1
ATOM 8440 C CA . GLY C 1 237 ? -21.190 3.932 -4.827 1.00 21.29 237 GLY C CA 1
ATOM 8441 C C . GLY C 1 237 ? -22.300 3.486 -3.881 1.00 21.66 237 GLY C C 1
ATOM 8442 O O . GLY C 1 237 ? -22.601 2.276 -3.789 1.00 21.58 237 GLY C O 1
ATOM 8443 N N . ALA C 1 238 ? -22.934 4.461 -3.235 1.00 20.46 238 ALA C N 1
ATOM 8444 C CA . ALA C 1 238 ? -23.880 4.199 -2.152 1.00 20.87 238 ALA C CA 1
ATOM 8445 C C . ALA C 1 238 ? -25.345 4.538 -2.462 1.00 19.76 238 ALA C C 1
ATOM 8446 O O . ALA C 1 238 ? -25.676 5.624 -2.989 1.00 21.19 238 ALA C O 1
ATOM 8448 N N . GLN C 1 239 ? -26.222 3.619 -2.104 1.00 19.24 239 GLN C N 1
ATOM 8449 C CA . GLN C 1 239 ? -27.672 3.877 -2.153 1.00 19.08 239 GLN C CA 1
ATOM 8450 C C . GLN C 1 239 ? -28.205 4.694 -0.970 1.00 20.26 239 GLN C C 1
ATOM 8451 O O . GLN C 1 239 ? -29.311 5.233 -1.054 1.00 19.56 239 GLN C O 1
ATOM 8457 N N . THR C 1 240 ? -27.449 4.731 0.132 1.00 19.70 240 THR C N 1
ATOM 8458 C CA . THR C 1 240 ? -27.814 5.424 1.346 1.00 19.59 240 THR C CA 1
ATOM 8459 C C . THR C 1 240 ? -26.581 6.092 2.001 1.00 19.98 240 THR C C 1
ATOM 8460 O O . THR C 1 240 ? -25.461 5.597 1.858 1.00 20.23 240 THR C O 1
ATOM 8464 N N . ALA C 1 241 ? -26.828 7.197 2.712 1.00 19.33 241 ALA C N 1
ATOM 8465 C CA . ALA C 1 241 ? -25.874 7.851 3.592 1.00 19.70 241 ALA C CA 1
ATOM 8466 C C . ALA C 1 241 ? -26.398 7.793 5.047 1.00 19.37 241 ALA C C 1
ATOM 8467 O O . ALA C 1 241 ? -27.296 8.553 5.421 1.00 18.71 241 ALA C O 1
ATOM 8469 N N . LEU C 1 242 ? -25.872 6.854 5.822 1.00 19.51 242 LEU C N 1
ATOM 8470 C CA . LEU C 1 242 ? -26.268 6.624 7.221 1.00 19.65 242 LEU C CA 1
ATOM 8471 C C . LEU C 1 242 ? -25.780 7.801 8.132 1.00 18.76 242 LEU C C 1
ATOM 8472 O O . LEU C 1 242 ? -24.592 8.137 8.123 1.00 17.47 242 LEU C O 1
ATOM 8477 N N . ALA C 1 243 ? -26.702 8.425 8.870 1.00 17.60 243 ALA C N 1
ATOM 8478 C CA . ALA C 1 243 ? -26.382 9.562 9.767 1.00 17.62 243 ALA C CA 1
ATOM 8479 C C . ALA C 1 243 ? -27.192 9.530 11.048 1.00 17.98 243 ALA C C 1
ATOM 8480 O O . ALA C 1 243 ? -28.432 9.719 11.021 1.00 16.63 243 ALA C O 1
ATOM 8482 N N . GLY C 1 244 ? -26.511 9.320 12.180 1.00 18.98 244 GLY C N 1
ATOM 8483 C CA . GLY C 1 244 ? -27.139 9.553 13.463 1.00 18.81 244 GLY C CA 1
ATOM 8484 C C . GLY C 1 244 ? -27.269 11.022 13.789 1.00 19.29 244 GLY C C 1
ATOM 8485 O O . GLY C 1 244 ? -26.843 11.871 12.993 1.00 18.81 244 GLY C O 1
ATOM 8486 N N . PRO C 1 245 ? -27.902 11.355 14.940 1.00 18.32 245 PRO C N 1
ATOM 8487 C CA . PRO C 1 245 ? -27.976 12.775 15.342 1.00 19.08 245 PRO C CA 1
ATOM 8488 C C . PRO C 1 245 ? -26.612 13.478 15.443 1.00 18.85 245 PRO C C 1
ATOM 8489 O O . PRO C 1 245 ? -25.756 13.016 16.182 1.00 17.89 245 PRO C O 1
ATOM 8493 N N . SER C 1 246 ? -26.494 14.614 14.731 1.00 18.06 246 SER C N 1
ATOM 8494 C CA . SER C 1 246 ? -25.261 15.437 14.528 1.00 18.97 246 SER C CA 1
ATOM 8495 C C . SER C 1 246 ? -24.201 14.855 13.608 1.00 20.43 246 SER C C 1
ATOM 8496 O O . SER C 1 246 ? -23.105 15.456 13.473 1.00 21.54 246 SER C O 1
ATOM 8499 N N . ASP C 1 247 ? -24.482 13.714 12.959 1.00 19.51 247 ASP C N 1
ATOM 8500 C CA . ASP C 1 247 ? -23.667 13.231 11.844 1.00 20.35 247 ASP C CA 1
ATOM 8501 C C . ASP C 1 247 ? -23.977 14.031 10.570 1.00 18.97 247 ASP C C 1
ATOM 8502 O O . ASP C 1 247 ? -25.089 14.514 10.366 1.00 18.12 247 ASP C O 1
ATOM 8507 N N . SER C 1 248 ? -22.993 14.124 9.701 1.00 18.19 248 SER C N 1
ATOM 8508 C CA . SER C 1 248 ? -23.118 14.871 8.433 1.00 19.00 248 SER C CA 1
ATOM 8509 C C . SER C 1 248 ? -22.361 14.178 7.310 1.00 19.32 248 SER C C 1
ATOM 8510 O O . SER C 1 248 ? -21.510 13.322 7.578 1.00 19.50 248 SER C O 1
ATOM 8513 N N . TRP C 1 249 ? -22.705 14.554 6.072 1.00 19.56 249 TRP C N 1
ATOM 8514 C CA . TRP C 1 249 ? -22.060 14.085 4.856 1.00 19.40 249 TRP C CA 1
ATOM 8515 C C . TRP C 1 249 ? -21.945 15.208 3.831 1.00 19.51 249 TRP C C 1
ATOM 8516 O O . TRP C 1 249 ? -22.815 16.072 3.787 1.00 20.36 249 TRP C O 1
ATOM 8527 N N . VAL C 1 250 ? -20.876 15.186 3.015 1.00 19.11 250 VAL C N 1
ATOM 8528 C CA . VAL C 1 250 ? -20.903 15.822 1.666 1.00 20.21 250 VAL C CA 1
ATOM 8529 C C . VAL C 1 250 ? -21.027 14.713 0.596 1.00 19.31 250 VAL C C 1
ATOM 8530 O O . VAL C 1 250 ? -20.363 13.685 0.687 1.00 21.57 250 VAL C O 1
ATOM 8534 N N . ILE C 1 251 ? -21.932 14.897 -0.365 1.00 19.39 251 ILE C N 1
ATOM 8535 C CA . ILE C 1 251 ? -22.225 13.898 -1.398 1.00 19.90 251 ILE C CA 1
ATOM 8536 C C . ILE C 1 251 ? -22.042 14.576 -2.787 1.00 21.09 251 ILE C C 1
ATOM 8537 O O . ILE C 1 251 ? -22.543 15.675 -3.005 1.00 20.99 251 ILE C O 1
ATOM 8542 N N . GLU C 1 252 ? -21.315 13.914 -3.689 1.00 21.67 252 GLU C N 1
ATOM 8543 C CA . GLU C 1 252 ? -21.187 14.318 -5.097 1.00 22.63 252 GLU C CA 1
ATOM 8544 C C . GLU C 1 252 ? -21.904 13.288 -5.991 1.00 21.90 252 GLU C C 1
ATOM 8545 O O . GLU C 1 252 ? -21.660 12.089 -5.858 1.00 22.28 252 GLU C O 1
ATOM 8551 N N . TRP C 1 253 ? -22.791 13.755 -6.872 1.00 20.98 253 TRP C N 1
ATOM 8552 C CA . TRP C 1 253 ? -23.576 12.906 -7.743 1.00 20.92 253 TRP C CA 1
ATOM 8553 C C . TRP C 1 253 ? -23.916 13.698 -9.013 1.00 21.83 253 TRP C C 1
ATOM 8554 O O . TRP C 1 253 ? -24.271 14.874 -8.935 1.00 23.26 253 TRP C O 1
ATOM 8565 N N . ARG C 1 254 ? -23.814 13.046 -10.167 1.00 23.75 254 ARG C N 1
ATOM 8566 C CA . ARG C 1 254 ? -24.337 13.596 -11.428 1.00 25.48 254 ARG C CA 1
ATOM 8567 C C . ARG C 1 254 ? -25.742 13.123 -11.695 1.00 24.01 254 ARG C C 1
ATOM 8568 O O . ARG C 1 254 ? -26.032 11.937 -11.565 1.00 26.31 254 ARG C O 1
ATOM 8576 N N . VAL C 1 255 ? -26.607 14.048 -12.086 1.00 23.78 255 VAL C N 1
ATOM 8577 C CA . VAL C 1 255 ? -27.975 13.720 -12.459 1.00 23.65 255 VAL C CA 1
ATOM 8578 C C . VAL C 1 255 ? -27.845 12.885 -13.762 1.00 25.44 255 VAL C C 1
ATOM 8579 O O . VAL C 1 255 ? -27.191 13.355 -14.722 1.00 27.09 255 VAL C O 1
ATOM 8583 N N . PRO C 1 256 ? -28.414 11.660 -13.793 1.00 23.08 256 PRO C N 1
ATOM 8584 C CA . PRO C 1 256 ? -28.418 10.843 -15.009 1.00 25.09 256 PRO C CA 1
ATOM 8585 C C . PRO C 1 256 ? -29.033 11.571 -16.220 1.00 26.06 256 PRO C C 1
ATOM 8586 O O . PRO C 1 256 ? -29.776 12.539 -16.064 1.00 24.00 256 PRO C O 1
ATOM 8590 N N . PRO C 1 257 ? -28.724 11.104 -17.436 1.00 28.44 257 PRO C N 1
ATOM 8591 C CA . PRO C 1 257 ? -29.143 11.867 -18.631 1.00 27.92 257 PRO C CA 1
ATOM 8592 C C . PRO C 1 257 ? -30.590 11.677 -19.065 1.00 28.18 257 PRO C C 1
ATOM 8593 O O . PRO C 1 257 ? -30.862 11.587 -20.281 1.00 29.29 257 PRO C O 1
ATOM 8597 N N . VAL C 1 258 ? -31.528 11.643 -18.111 1.00 25.67 258 VAL C N 1
ATOM 8598 C CA . VAL C 1 258 ? -32.924 11.356 -18.390 1.00 25.35 258 VAL C CA 1
ATOM 8599 C C . VAL C 1 258 ? -33.752 12.308 -17.546 1.00 26.74 258 VAL C C 1
ATOM 8600 O O . VAL C 1 258 ? -33.504 12.425 -16.338 1.00 24.42 258 VAL C O 1
ATOM 8604 N N . GLU C 1 259 ? -34.724 12.975 -18.175 1.00 24.36 259 GLU C N 1
ATOM 8605 C CA . GLU C 1 259 ? -35.607 13.917 -17.495 1.00 25.11 259 GLU C CA 1
ATOM 8606 C C . GLU C 1 259 ? -36.610 13.200 -16.559 1.00 24.97 259 GLU C C 1
ATOM 8607 O O . GLU C 1 259 ? -36.957 12.043 -16.783 1.00 23.26 259 GLU C O 1
ATOM 8613 N N . GLY C 1 260 ? -37.103 13.940 -15.563 1.00 23.22 260 GLY C N 1
ATOM 8614 C CA . GLY C 1 260 ? -38.107 13.471 -14.633 1.00 22.60 260 GLY C CA 1
ATOM 8615 C C . GLY C 1 260 ? -37.729 13.741 -13.178 1.00 22.52 260 GLY C C 1
ATOM 8616 O O . GLY C 1 260 ? -36.706 14.361 -12.884 1.00 22.49 260 GLY C O 1
ATOM 8617 N N . ASP C 1 261 ? -38.575 13.272 -12.273 1.00 21.55 261 ASP C N 1
ATOM 8618 C CA . ASP C 1 261 ? -38.389 13.530 -10.836 1.00 23.11 261 ASP C CA 1
ATOM 8619 C C . ASP C 1 261 ? -37.423 12.504 -10.200 1.00 23.57 261 ASP C C 1
ATOM 8620 O O . ASP C 1 261 ? -37.574 11.307 -10.412 1.00 22.16 261 ASP C O 1
ATOM 8625 N N . TYR C 1 262 ? -36.441 13.001 -9.441 1.00 22.43 262 TYR C N 1
ATOM 8626 C CA . TYR C 1 262 ? -35.526 12.196 -8.677 1.00 21.84 262 TYR C CA 1
ATOM 8627 C C . TYR C 1 262 ? -35.772 12.572 -7.212 1.00 22.38 262 TYR C C 1
ATOM 8628 O O . TYR C 1 262 ? -35.432 13.682 -6.792 1.00 22.38 262 TYR C O 1
ATOM 8637 N N . THR C 1 263 ? -36.421 11.673 -6.474 1.00 22.74 263 THR C N 1
ATOM 8638 C CA . THR C 1 263 ? -36.967 12.000 -5.151 1.00 23.00 263 THR C CA 1
ATOM 8639 C C . THR C 1 263 ? -35.877 11.851 -4.069 1.00 21.96 263 THR C C 1
ATOM 8640 O O . THR C 1 263 ? -35.254 10.800 -3.962 1.00 20.79 263 THR C O 1
ATOM 8644 N N . LEU C 1 264 ? -35.716 12.879 -3.246 1.00 19.73 264 LEU C N 1
ATOM 8645 C CA . LEU C 1 264 ? -34.805 12.867 -2.088 1.00 20.25 264 LEU C CA 1
ATOM 8646 C C . LEU C 1 264 ? -35.598 12.420 -0.857 1.00 21.49 264 LEU C C 1
ATOM 8647 O O . LEU C 1 264 ? -36.672 12.984 -0.547 1.00 19.60 264 LEU C O 1
ATOM 8652 N N . VAL C 1 265 ? -35.077 11.434 -0.134 1.00 20.18 265 VAL C N 1
ATOM 8653 C CA . VAL C 1 265 ? -35.856 10.820 0.953 1.00 22.12 265 VAL C CA 1
ATOM 8654 C C . VAL C 1 265 ? -34.902 10.154 1.951 1.00 20.58 265 VAL C C 1
ATOM 8655 O O . VAL C 1 265 ? -33.739 9.766 1.597 1.00 20.03 265 VAL C O 1
ATOM 8659 N N . THR C 1 266 ? -35.378 10.044 3.193 1.00 19.20 266 THR C N 1
ATOM 8660 C CA . THR C 1 266 ? -34.751 9.155 4.179 1.00 18.11 266 THR C CA 1
ATOM 8661 C C . THR C 1 266 ? -35.403 7.784 4.089 1.00 19.50 266 THR C C 1
ATOM 8662 O O . THR C 1 266 ? -36.643 7.644 4.127 1.00 18.85 266 THR C O 1
ATOM 8666 N N . HIS C 1 267 ? -34.589 6.739 4.044 1.00 18.48 267 HIS C N 1
ATOM 8667 C CA . HIS C 1 267 ? -35.134 5.371 3.941 1.00 17.85 267 HIS C CA 1
ATOM 8668 C C . HIS C 1 267 ? -35.614 4.793 5.306 1.00 17.56 267 HIS C C 1
ATOM 8669 O O . HIS C 1 267 ? -36.046 3.657 5.370 1.00 17.48 267 HIS C O 1
ATOM 8676 N N . VAL C 1 268 ? -35.562 5.608 6.374 1.00 16.43 268 VAL C N 1
ATOM 8677 C CA . VAL C 1 268 ? -36.213 5.300 7.638 1.00 17.73 268 VAL C CA 1
ATOM 8678 C C . VAL C 1 268 ? -37.680 5.738 7.421 1.00 17.29 268 VAL C C 1
ATOM 8679 O O . VAL C 1 268 ? -38.050 6.938 7.647 1.00 18.48 268 VAL C O 1
ATOM 8683 N N . PHE C 1 269 ? -38.479 4.800 6.923 1.00 17.59 269 PHE C N 1
ATOM 8684 C CA . PHE C 1 269 ? -39.768 5.173 6.280 1.00 17.98 269 PHE C CA 1
ATOM 8685 C C . PHE C 1 269 ? -40.845 5.639 7.265 1.00 18.98 269 PHE C C 1
ATOM 8686 O O . PHE C 1 269 ? -41.714 6.393 6.855 1.00 18.43 269 PHE C O 1
ATOM 8694 N N . GLY C 1 270 ? -40.728 5.293 8.558 1.00 18.00 270 GLY C N 1
ATOM 8695 C CA . GLY C 1 270 ? -41.583 5.896 9.584 1.00 19.64 270 GLY C CA 1
ATOM 8696 C C . GLY C 1 270 ? -41.303 7.366 9.894 1.00 20.08 270 GLY C C 1
ATOM 8697 O O . GLY C 1 270 ? -42.105 8.012 10.584 1.00 22.18 270 GLY C O 1
ATOM 8698 N N . THR C 1 271 ? -40.167 7.900 9.410 1.00 18.58 271 THR C N 1
ATOM 8699 C CA . THR C 1 271 ? -39.884 9.335 9.423 1.00 18.55 271 THR C CA 1
ATOM 8700 C C . THR C 1 271 ? -40.114 10.029 8.053 1.00 18.49 271 THR C C 1
ATOM 8701 O O . THR C 1 271 ? -40.529 11.192 8.015 1.00 19.49 271 THR C O 1
ATOM 8705 N N . ALA C 1 272 ? -39.887 9.323 6.924 1.00 17.89 272 ALA C N 1
ATOM 8706 C CA . ALA C 1 272 ? -40.233 9.883 5.590 1.00 17.67 272 ALA C CA 1
ATOM 8707 C C . ALA C 1 272 ? -41.720 10.208 5.514 1.00 17.29 272 ALA C C 1
ATOM 8708 O O . ALA C 1 272 ? -42.118 11.232 4.973 1.00 19.23 272 ALA C O 1
ATOM 8710 N N . ILE C 1 273 ? -42.512 9.340 6.105 1.00 17.73 273 ILE C N 1
ATOM 8711 C CA . ILE C 1 273 ? -43.984 9.494 6.095 1.00 17.95 273 ILE C CA 1
ATOM 8712 C C . ILE C 1 273 ? -44.482 10.712 6.894 1.00 18.86 273 ILE C C 1
ATOM 8713 O O . ILE C 1 273 ? -45.646 11.160 6.706 1.00 18.18 273 ILE C O 1
ATOM 8718 N N . LYS C 1 274 ? -43.635 11.221 7.782 1.00 17.63 274 LYS C N 1
ATOM 8719 C CA . LYS C 1 274 ? -43.897 12.351 8.675 1.00 18.78 274 LYS C CA 1
ATOM 8720 C C . LYS C 1 274 ? -43.429 13.713 8.132 1.00 19.54 274 LYS C C 1
ATOM 8721 O O . LYS C 1 274 ? -43.555 14.720 8.849 1.00 19.89 274 LYS C O 1
ATOM 8727 N N . GLY C 1 275 ? -42.860 13.748 6.903 1.00 18.24 275 GLY C N 1
ATOM 8728 C CA . GLY C 1 275 ? -42.506 14.997 6.240 1.00 18.20 275 GLY C CA 1
ATOM 8729 C C . GLY C 1 275 ? -41.163 15.061 5.521 1.00 18.18 275 GLY C C 1
ATOM 8730 O O . GLY C 1 275 ? -40.892 16.063 4.883 1.00 18.66 275 GLY C O 1
ATOM 8731 N N . ALA C 1 276 ? -40.335 14.036 5.634 1.00 17.21 276 ALA C N 1
ATOM 8732 C CA . ALA C 1 276 ? -38.894 14.097 5.160 1.00 17.77 276 ALA C CA 1
ATOM 8733 C C . ALA C 1 276 ? -38.775 13.420 3.792 1.00 18.67 276 ALA C C 1
ATOM 8734 O O . ALA C 1 276 ? -38.203 12.311 3.635 1.00 17.26 276 ALA C O 1
ATOM 8736 N N . LEU C 1 277 ? -39.333 14.120 2.795 1.00 19.27 277 LEU C N 1
ATOM 8737 C CA . LEU C 1 277 ? -39.330 13.677 1.410 1.00 20.03 277 LEU C CA 1
ATOM 8738 C C . LEU C 1 277 ? -39.408 14.975 0.564 1.00 19.77 277 LEU C C 1
ATOM 8739 O O . LEU C 1 277 ? -40.174 15.888 0.912 1.00 19.49 277 LEU C O 1
ATOM 8744 N N . GLY C 1 278 ? -38.582 15.077 -0.477 1.00 19.65 278 GLY C N 1
ATOM 8745 C CA . GLY C 1 278 ? -38.607 16.221 -1.438 1.00 21.50 278 GLY C CA 1
ATOM 8746 C C . GLY C 1 278 ? -38.282 15.768 -2.863 1.00 22.35 278 GLY C C 1
ATOM 8747 O O . GLY C 1 278 ? -37.994 14.573 -3.075 1.00 21.33 278 GLY C O 1
ATOM 8748 N N . ILE C 1 279 ? -38.371 16.684 -3.835 1.00 20.94 279 ILE C N 1
ATOM 8749 C CA . ILE C 1 279 ? -38.242 16.333 -5.276 1.00 21.56 279 ILE C CA 1
ATOM 8750 C C . ILE C 1 279 ? -37.168 17.198 -5.945 1.00 20.81 279 ILE C C 1
ATOM 8751 O O . ILE C 1 279 ? -37.221 18.424 -5.815 1.00 22.00 279 ILE C O 1
ATOM 8756 N N . LEU C 1 280 ? -36.212 16.559 -6.638 1.00 20.22 280 LEU C N 1
ATOM 8757 C CA . LEU C 1 280 ? -35.329 17.204 -7.621 1.00 21.41 280 LEU C CA 1
ATOM 8758 C C . LEU C 1 280 ? -35.955 16.999 -9.024 1.00 21.66 280 LEU C C 1
ATOM 8759 O O . LEU C 1 280 ? -36.019 15.880 -9.505 1.00 21.96 280 LEU C O 1
ATOM 8764 N N . ARG C 1 281 ? -36.440 18.072 -9.655 1.00 22.83 281 ARG C N 1
ATOM 8765 C CA . ARG C 1 281 ? -37.188 17.964 -10.915 1.00 23.27 281 ARG C CA 1
ATOM 8766 C C . ARG C 1 281 ? -36.268 18.274 -12.084 1.00 24.10 281 ARG C C 1
ATOM 8767 O O . ARG C 1 281 ? -35.939 19.441 -12.336 1.00 22.89 281 ARG C O 1
ATOM 8775 N N . ALA C 1 282 ? -35.850 17.216 -12.793 1.00 23.97 282 ALA C N 1
ATOM 8776 C CA . ALA C 1 282 ? -34.826 17.325 -13.830 1.00 24.49 282 ALA C CA 1
ATOM 8777 C C . ALA C 1 282 ? -35.498 17.638 -15.174 1.00 25.59 282 ALA C C 1
ATOM 8778 O O . ALA C 1 282 ? -36.394 16.885 -15.621 1.00 25.16 282 ALA C O 1
ATOM 8780 N N . LYS C 1 283 ? -35.113 18.774 -15.763 1.00 26.40 283 LYS C N 1
ATOM 8781 C CA . LYS C 1 283 ? -35.586 19.214 -17.113 1.00 27.05 283 LYS C CA 1
ATOM 8782 C C . LYS C 1 283 ? -34.436 19.814 -17.874 1.00 26.10 283 LYS C C 1
ATOM 8783 O O . LYS C 1 283 ? -33.652 20.581 -17.316 1.00 26.13 283 LYS C O 1
ATOM 8789 N N . LYS C 1 284 ? -34.344 19.480 -19.162 1.00 26.65 284 LYS C N 1
ATOM 8790 C CA . LYS C 1 284 ? -33.256 19.967 -20.035 1.00 29.47 284 LYS C CA 1
ATOM 8791 C C . LYS C 1 284 ? -33.144 21.485 -20.050 1.00 28.39 284 LYS C C 1
ATOM 8792 O O . LYS C 1 284 ? -32.046 22.030 -20.072 1.00 30.20 284 LYS C O 1
ATOM 8798 N N . ASP C 1 285 ? -34.274 22.166 -19.990 1.00 29.06 285 ASP C N 1
ATOM 8799 C CA . ASP C 1 285 ? -34.255 23.656 -20.077 1.00 37.90 285 ASP C CA 1
ATOM 8800 C C . ASP C 1 285 ? -34.294 24.371 -18.702 1.00 37.57 285 ASP C C 1
ATOM 8801 O O . ASP C 1 285 ? -34.615 25.565 -18.625 1.00 36.02 285 ASP C O 1
ATOM 8806 N N . ALA C 1 286 ? -33.958 23.660 -17.617 1.00 33.41 286 ALA C N 1
ATOM 8807 C CA . ALA C 1 286 ? -34.194 24.199 -16.272 1.00 30.56 286 ALA C CA 1
ATOM 8808 C C . ALA C 1 286 ? -33.273 25.392 -16.000 1.00 30.73 286 ALA C C 1
ATOM 8809 O O . ALA C 1 286 ? -32.055 25.318 -16.243 1.00 29.77 286 ALA C O 1
ATOM 8811 N N . PRO C 1 287 ? -33.832 26.485 -15.440 1.00 31.46 287 PRO C N 1
ATOM 8812 C CA . PRO C 1 287 ? -32.982 27.603 -15.070 1.00 32.06 287 PRO C CA 1
ATOM 8813 C C . PRO C 1 287 ? -32.075 27.255 -13.914 1.00 32.59 287 PRO C C 1
ATOM 8814 O O . PRO C 1 287 ? -32.397 26.369 -13.105 1.00 32.02 287 PRO C O 1
ATOM 8818 N N . ARG C 1 288 ? -30.924 27.910 -13.863 1.00 31.11 288 ARG C N 1
ATOM 8819 C CA . ARG C 1 288 ? -30.071 27.818 -12.708 1.00 32.01 288 ARG C CA 1
ATOM 8820 C C . ARG C 1 288 ? -30.586 28.692 -11.539 1.00 32.60 288 ARG C C 1
ATOM 8821 O O . ARG C 1 288 ? -30.443 29.921 -11.541 1.00 28.67 288 ARG C O 1
ATOM 8829 N N . ILE C 1 289 ? -31.235 28.054 -10.562 1.00 31.26 289 ILE C N 1
ATOM 8830 C CA . ILE C 1 289 ? -31.784 28.788 -9.423 1.00 30.27 289 ILE C CA 1
ATOM 8831 C C . ILE C 1 289 ? -30.695 29.100 -8.409 1.00 30.09 289 ILE C C 1
ATOM 8832 O O . ILE C 1 289 ? -29.600 28.524 -8.474 1.00 28.99 289 ILE C O 1
ATOM 8837 N N . PRO C 1 290 ? -30.980 30.018 -7.478 1.00 31.43 290 PRO C N 1
ATOM 8838 C CA . PRO C 1 290 ? -30.001 30.227 -6.400 1.00 33.12 290 PRO C CA 1
ATOM 8839 C C . PRO C 1 290 ? -29.867 28.984 -5.491 1.00 29.53 290 PRO C C 1
ATOM 8840 O O . PRO C 1 290 ? -30.822 28.201 -5.368 1.00 26.22 290 PRO C O 1
ATOM 8844 N N . GLU C 1 291 ? -28.695 28.822 -4.887 1.00 30.33 291 GLU C N 1
ATOM 8845 C CA . GLU C 1 291 ? -28.418 27.685 -4.002 1.00 28.62 291 GLU C CA 1
ATOM 8846 C C . GLU C 1 291 ? -29.484 27.487 -2.921 1.00 25.07 291 GLU C C 1
ATOM 8847 O O . GLU C 1 291 ? -30.037 28.445 -2.367 1.00 24.21 291 GLU C O 1
ATOM 8853 N N . VAL C 1 292 ? -29.757 26.230 -2.607 1.00 23.07 292 VAL C N 1
ATOM 8854 C CA . VAL C 1 292 ? -30.764 25.874 -1.598 1.00 23.20 292 VAL C CA 1
ATOM 8855 C C . VAL C 1 292 ? -30.048 25.956 -0.249 1.00 22.43 292 VAL C C 1
ATOM 8856 O O . VAL C 1 292 ? -29.115 25.184 0.001 1.00 22.94 292 VAL C O 1
ATOM 8860 N N . ARG C 1 293 ? -30.443 26.928 0.567 1.00 20.52 293 ARG C N 1
ATOM 8861 C CA . ARG C 1 293 ? -29.854 27.154 1.897 1.00 21.58 293 ARG C CA 1
ATOM 8862 C C . ARG C 1 293 ? -30.564 26.299 2.982 1.00 21.88 293 ARG C C 1
ATOM 8863 O O . ARG C 1 293 ? -31.812 26.092 2.958 1.00 21.25 293 ARG C O 1
ATOM 8871 N N . ALA C 1 294 ? -29.803 25.918 4.000 1.00 22.44 294 ALA C N 1
ATOM 8872 C CA . ALA C 1 294 ? -30.326 25.050 5.062 1.00 21.22 294 ALA C CA 1
ATOM 8873 C C . ALA C 1 294 ? -30.938 25.888 6.167 1.00 22.01 294 ALA C C 1
ATOM 8874 O O . ALA C 1 294 ? -30.448 25.876 7.312 1.00 20.50 294 ALA C O 1
ATOM 8876 N N . GLU C 1 295 ? -32.056 26.551 5.837 1.00 21.58 295 GLU C N 1
ATOM 8877 C CA . GLU C 1 295 ? -32.675 27.583 6.680 1.00 22.27 295 GLU C CA 1
ATOM 8878 C C . GLU C 1 295 ? -34.173 27.411 6.611 1.00 22.24 295 GLU C C 1
ATOM 8879 O O . GLU C 1 295 ? -34.734 27.150 5.524 1.00 22.24 295 GLU C O 1
ATOM 8885 N N . GLY C 1 296 ? -34.817 27.520 7.756 1.00 21.08 296 GLY C N 1
ATOM 8886 C CA . GLY C 1 296 ? -36.285 27.485 7.854 1.00 22.08 296 GLY C CA 1
ATOM 8887 C C . GLY C 1 296 ? -36.959 28.705 7.230 1.00 25.87 296 GLY C C 1
ATOM 8888 O O . GLY C 1 296 ? -36.310 29.702 6.944 1.00 26.13 296 GLY C O 1
ATOM 8889 N N . VAL C 1 297 ? -38.274 28.618 7.057 1.00 27.85 297 VAL C N 1
ATOM 8890 C CA . VAL C 1 297 ? -39.099 29.754 6.639 1.00 35.41 297 VAL C CA 1
ATOM 8891 C C . VAL C 1 297 ? -39.201 30.701 7.854 1.00 35.17 297 VAL C C 1
ATOM 8892 O O . VAL C 1 297 ? -39.454 30.222 8.975 1.00 33.71 297 VAL C O 1
ATOM 8896 N N . PRO C 1 298 ? -39.040 32.028 7.657 1.00 33.96 298 PRO C N 1
ATOM 8897 C CA . PRO C 1 298 ? -39.174 32.940 8.817 1.00 32.42 298 PRO C CA 1
ATOM 8898 C C . PRO C 1 298 ? -40.487 32.764 9.582 1.00 32.20 298 PRO C C 1
ATOM 8899 O O . PRO C 1 298 ? -41.502 32.452 8.976 1.00 29.63 298 PRO C O 1
ATOM 8903 N N . GLY C 1 299 ? -40.453 32.956 10.901 1.00 32.05 299 GLY C N 1
ATOM 8904 C CA . GLY C 1 299 ? -41.618 32.710 11.752 1.00 33.48 299 GLY C CA 1
ATOM 8905 C C . GLY C 1 299 ? -42.713 33.755 11.696 1.00 35.34 299 GLY C C 1
ATOM 8906 O O . GLY C 1 299 ? -42.567 34.780 11.039 1.00 32.97 299 GLY C O 1
ATOM 8907 N N . VAL C 1 300 ? -43.797 33.494 12.422 1.00 35.06 300 VAL C N 1
ATOM 8908 C CA . VAL C 1 300 ? -44.910 34.437 12.537 1.00 36.66 300 VAL C CA 1
ATOM 8909 C C . VAL C 1 300 ? -44.988 35.053 13.937 1.00 36.89 300 VAL C C 1
ATOM 8910 O O . VAL C 1 300 ? -44.358 34.574 14.869 1.00 31.94 300 VAL C O 1
ATOM 8914 N N . LYS C 1 301 ? -45.813 36.089 14.094 1.00 41.07 301 LYS C N 1
ATOM 8915 C CA . LYS C 1 301 ? -45.998 36.736 15.408 1.00 45.28 301 LYS C CA 1
ATOM 8916 C C . LYS C 1 301 ? -47.277 36.351 16.102 1.00 45.49 301 LYS C C 1
ATOM 8917 O O . LYS C 1 301 ? -47.308 36.238 17.328 1.00 47.39 301 LYS C O 1
ATOM 8923 N N . GLU C 1 302 ? -48.324 36.142 15.319 1.00 46.36 302 GLU C N 1
ATOM 8924 C CA . GLU C 1 302 ? -49.588 35.639 15.817 1.00 48.83 302 GLU C CA 1
ATOM 8925 C C . GLU C 1 302 ? -49.938 34.378 15.049 1.00 45.60 302 GLU C C 1
ATOM 8926 O O . GLU C 1 302 ? -49.498 34.170 13.911 1.00 46.96 302 GLU C O 1
ATOM 8932 N N . ILE C 1 303 ? -50.750 33.544 15.680 1.00 42.04 303 ILE C N 1
ATOM 8933 C CA . ILE C 1 303 ? -51.309 32.382 15.024 1.00 39.09 303 ILE C CA 1
ATOM 8934 C C . ILE C 1 303 ? -52.684 32.806 14.508 1.00 40.26 303 ILE C C 1
ATOM 8935 O O . ILE C 1 303 ? -53.489 33.328 15.269 1.00 45.32 303 ILE C O 1
ATOM 8940 N N . PRO C 1 304 ? -52.952 32.601 13.217 1.00 41.72 304 PRO C N 1
ATOM 8941 C CA . PRO C 1 304 ? -54.248 32.986 12.688 1.00 43.32 304 PRO C CA 1
ATOM 8942 C C . PRO C 1 304 ? -55.399 32.105 13.145 1.00 49.39 304 PRO C C 1
ATOM 8943 O O . PRO C 1 304 ? -55.201 30.987 13.636 1.00 47.08 304 PRO C O 1
ATOM 8947 N N . ALA C 1 305 ? -56.608 32.633 12.980 1.00 54.53 305 ALA C N 1
ATOM 8948 C CA . ALA C 1 305 ? -57.837 31.912 13.309 1.00 54.71 305 ALA C CA 1
ATOM 8949 C C . ALA C 1 305 ? -58.087 30.754 12.340 1.00 49.27 305 ALA C C 1
ATOM 8950 O O . ALA C 1 305 ? -58.847 29.847 12.660 1.00 53.79 305 ALA C O 1
ATOM 8952 N N . SER C 1 306 ? -57.463 30.800 11.161 1.00 48.88 306 SER C N 1
ATOM 8953 C CA . SER C 1 306 ? -57.461 29.670 10.223 1.00 48.68 306 SER C CA 1
ATOM 8954 C C . SER C 1 306 ? -56.647 28.417 10.662 1.00 46.48 306 SER C C 1
ATOM 8955 O O . SER C 1 306 ? -56.794 27.374 10.046 1.00 47.18 306 SER C O 1
ATOM 8958 N N . ALA C 1 307 ? -55.811 28.514 11.701 1.00 44.13 307 ALA C N 1
ATOM 8959 C CA . ALA C 1 307 ? -54.922 27.402 12.120 1.00 39.08 307 ALA C CA 1
ATOM 8960 C C . ALA C 1 307 ? -55.687 26.138 12.462 1.00 38.46 307 ALA C C 1
ATOM 8961 O O . ALA C 1 307 ? -56.706 26.205 13.148 1.00 39.50 307 ALA C O 1
ATOM 8963 N N . LYS C 1 308 ? -55.189 24.983 12.021 1.00 32.08 308 LYS C N 1
ATOM 8964 C CA . LYS C 1 308 ? -55.821 23.707 12.408 1.00 32.19 308 LYS C CA 1
ATOM 8965 C C . LYS C 1 308 ? -55.139 22.993 13.576 1.00 28.98 308 LYS C C 1
ATOM 8966 O O . LYS C 1 308 ? -55.759 22.170 14.229 1.00 27.40 308 LYS C O 1
ATOM 8972 N N . ARG C 1 309 ? -53.899 23.365 13.889 1.00 29.15 309 ARG C N 1
ATOM 8973 C CA . ARG C 1 309 ? -53.167 22.744 14.992 1.00 27.90 309 ARG C CA 1
ATOM 8974 C C . ARG C 1 309 ? -52.076 23.699 15.454 1.00 26.52 309 ARG C C 1
ATOM 8975 O O . ARG C 1 309 ? -51.420 24.351 14.614 1.00 25.12 309 ARG C O 1
ATOM 8983 N N . VAL C 1 310 ? -51.917 23.823 16.776 1.00 23.50 310 VAL C N 1
ATOM 8984 C CA . VAL C 1 310 ? -50.746 24.463 17.366 1.00 23.98 310 VAL C CA 1
ATOM 8985 C C . VAL C 1 310 ? -50.023 23.458 18.249 1.00 23.90 310 VAL C C 1
ATOM 8986 O O . VAL C 1 310 ? -50.592 22.942 19.200 1.00 23.76 310 VAL C O 1
ATOM 8990 N N . VAL C 1 311 ? -48.749 23.217 17.935 1.00 23.69 311 VAL C N 1
ATOM 8991 C CA . VAL C 1 311 ? -47.906 22.245 18.627 1.00 24.20 311 VAL C CA 1
ATOM 8992 C C . VAL C 1 311 ? -46.990 23.049 19.563 1.00 23.49 311 VAL C C 1
ATOM 8993 O O . VAL C 1 311 ? -46.457 24.083 19.151 1.00 22.40 311 VAL C O 1
ATOM 8997 N N . ASP C 1 312 ? -46.840 22.590 20.811 1.00 22.28 312 ASP C N 1
ATOM 8998 C CA . ASP C 1 312 ? -45.939 23.217 21.772 1.00 23.32 312 ASP C CA 1
ATOM 8999 C C . ASP C 1 312 ? -45.401 22.165 22.742 1.00 21.62 312 ASP C C 1
ATOM 9000 O O . ASP C 1 312 ? -46.130 21.718 23.611 1.00 20.67 312 ASP C O 1
ATOM 9005 N N . PRO C 1 313 ? -44.116 21.783 22.615 1.00 21.37 313 PRO C N 1
ATOM 9006 C CA . PRO C 1 313 ? -43.666 20.712 23.490 1.00 22.42 313 PRO C CA 1
ATOM 9007 C C . PRO C 1 313 ? -43.713 21.058 24.993 1.00 23.69 313 PRO C C 1
ATOM 9008 O O . PRO C 1 313 ? -44.054 20.187 25.802 1.00 24.19 313 PRO C O 1
ATOM 9012 N N . TYR C 1 314 ? -43.420 22.313 25.324 1.00 23.43 314 TYR C N 1
ATOM 9013 C CA . TYR C 1 314 ? -43.302 22.784 26.711 1.00 23.19 314 TYR C CA 1
ATOM 9014 C C . TYR C 1 314 ? -44.628 23.226 27.382 1.00 23.91 314 TYR C C 1
ATOM 9015 O O . TYR C 1 314 ? -44.753 23.161 28.602 1.00 23.38 314 TYR C O 1
ATOM 9024 N N . GLY C 1 315 ? -45.587 23.685 26.593 1.00 27.04 315 GLY C N 1
ATOM 9025 C CA . GLY C 1 315 ? -46.769 24.420 27.101 1.00 28.26 315 GLY C CA 1
ATOM 9026 C C . GLY C 1 315 ? -48.070 23.896 26.559 1.00 28.67 315 GLY C C 1
ATOM 9027 O O . GLY C 1 315 ? -48.166 22.727 26.189 1.00 27.22 315 GLY C O 1
ATOM 9028 N N . LEU C 1 316 ? -49.090 24.757 26.524 1.00 30.05 316 LEU C N 1
ATOM 9029 C CA . LEU C 1 316 ? -50.422 24.353 26.107 1.00 29.63 316 LEU C CA 1
ATOM 9030 C C . LEU C 1 316 ? -50.500 24.292 24.568 1.00 30.59 316 LEU C C 1
ATOM 9031 O O . LEU C 1 316 ? -50.049 25.202 23.871 1.00 32.07 316 LEU C O 1
ATOM 9036 N N . ALA C 1 317 ? -51.089 23.225 24.049 1.00 31.01 317 ALA C N 1
ATOM 9037 C CA . ALA C 1 317 ? -51.254 23.044 22.604 1.00 31.56 317 ALA C CA 1
ATOM 9038 C C . ALA C 1 317 ? -52.721 23.129 22.229 1.00 30.17 317 ALA C C 1
ATOM 9039 O O . ALA C 1 317 ? -53.565 23.050 23.121 1.00 32.50 317 ALA C O 1
ATOM 9041 N N . SER C 1 318 ? -53.012 23.268 20.923 1.00 28.06 318 SER C N 1
ATOM 9042 C CA . SER C 1 318 ? -54.393 23.323 20.379 1.00 30.14 318 SER C CA 1
ATOM 9043 C C . SER C 1 318 ? -54.643 22.336 19.232 1.00 30.48 318 SER C C 1
ATOM 9044 O O . SER C 1 318 ? -53.752 22.169 18.388 1.00 30.72 318 SER C O 1
ATOM 9047 N N . PRO C 1 319 ? -55.842 21.755 19.125 1.00 29.04 319 PRO C N 1
ATOM 9048 C CA . PRO C 1 319 ? -56.955 21.949 20.070 1.00 31.96 319 PRO C CA 1
ATOM 9049 C C . PRO C 1 319 ? -56.668 21.308 21.430 1.00 33.57 319 PRO C C 1
ATOM 9050 O O . PRO C 1 319 ? -55.999 20.278 21.495 1.00 32.69 319 PRO C O 1
ATOM 9054 N N . GLY C 1 320 ? -57.145 21.929 22.503 1.00 33.04 320 GLY C N 1
ATOM 9055 C CA . GLY C 1 320 ? -56.848 21.448 23.853 1.00 32.51 320 GLY C CA 1
ATOM 9056 C C . GLY C 1 320 ? -57.366 20.052 24.185 1.00 31.35 320 GLY C C 1
ATOM 9057 O O . GLY C 1 320 ? -56.766 19.336 25.006 1.00 28.65 320 GLY C O 1
ATOM 9058 N N . HIS C 1 321 ? -58.478 19.650 23.577 1.00 30.90 321 HIS C N 1
ATOM 9059 C CA . HIS C 1 321 ? -59.081 18.356 23.946 1.00 33.73 321 HIS C CA 1
ATOM 9060 C C . HIS C 1 321 ? -58.187 17.161 23.619 1.00 34.27 321 HIS C C 1
ATOM 9061 O O . HIS C 1 321 ? -58.164 16.175 24.375 1.00 34.78 321 HIS C O 1
ATOM 9068 N N . GLU C 1 322 ? -57.410 17.259 22.544 1.00 34.38 322 GLU C N 1
ATOM 9069 C CA . GLU C 1 322 ? -56.525 16.139 22.184 1.00 37.01 322 GLU C CA 1
ATOM 9070 C C . GLU C 1 322 ? -55.361 15.945 23.170 1.00 36.08 322 GLU C C 1
ATOM 9071 O O . GLU C 1 322 ? -54.669 14.944 23.059 1.00 36.58 322 GLU C O 1
ATOM 9077 N N . HIS C 1 323 ? -55.151 16.882 24.118 1.00 32.67 323 HIS C N 1
ATOM 9078 C CA . HIS C 1 323 ? -54.156 16.728 25.199 1.00 32.21 323 HIS C CA 1
ATOM 9079 C C . HIS C 1 323 ? -54.734 16.602 26.619 1.00 30.50 323 HIS C C 1
ATOM 9080 O O . HIS C 1 323 ? -53.987 16.693 27.602 1.00 29.21 323 HIS C O 1
ATOM 9087 N N . THR C 1 324 ? -56.045 16.378 26.710 1.00 29.75 324 THR C N 1
ATOM 9088 C CA . THR C 1 324 ? -56.792 16.377 27.974 1.00 30.55 324 THR C CA 1
ATOM 9089 C C . THR C 1 324 ? -57.083 14.956 28.460 1.00 30.26 324 THR C C 1
ATOM 9090 O O . THR C 1 324 ? -57.599 14.154 27.702 1.00 31.80 324 THR C O 1
ATOM 9094 N N . VAL C 1 325 ? -56.762 14.673 29.721 1.00 29.45 325 VAL C N 1
ATOM 9095 C CA . VAL C 1 325 ? -57.136 13.443 30.394 1.00 30.97 325 VAL C CA 1
ATOM 9096 C C . VAL C 1 325 ? -58.262 13.776 31.409 1.00 29.88 325 VAL C C 1
ATOM 9097 O O . VAL C 1 325 ? -58.016 14.518 32.356 1.00 30.18 325 VAL C O 1
ATOM 9101 N N . ARG C 1 326 ? -59.459 13.218 31.204 1.00 29.41 326 ARG C N 1
ATOM 9102 C CA . ARG C 1 326 ? -60.542 13.272 32.209 1.00 30.60 326 ARG C CA 1
ATOM 9103 C C . ARG C 1 326 ? -60.659 11.928 32.920 1.00 33.57 326 ARG C C 1
ATOM 9104 O O . ARG C 1 326 ? -60.946 10.901 32.294 1.00 32.32 326 ARG C O 1
ATOM 9112 N N . VAL C 1 327 ? -60.429 11.960 34.228 1.00 34.68 327 VAL C N 1
ATOM 9113 C CA . VAL C 1 327 ? -60.450 10.785 35.100 1.00 39.35 327 VAL C CA 1
ATOM 9114 C C . VAL C 1 327 ? -61.848 10.628 35.763 1.00 41.96 327 VAL C C 1
ATOM 9115 O O . VAL C 1 327 ? -62.417 11.617 36.226 1.00 39.02 327 VAL C O 1
ATOM 9119 N N . PRO C 1 328 ? -62.412 9.400 35.793 1.00 42.26 328 PRO C N 1
ATOM 9120 C CA . PRO C 1 328 ? -63.607 9.159 36.631 1.00 41.52 328 PRO C CA 1
ATOM 9121 C C . PRO C 1 328 ? -63.198 8.949 38.092 1.00 42.56 328 PRO C C 1
ATOM 9122 O O . PRO C 1 328 ? -62.012 8.782 38.387 1.00 40.59 328 PRO C O 1
ATOM 9126 N N . LEU C 1 329 ? -64.165 8.960 39.007 1.00 42.92 329 LEU C N 1
ATOM 9127 C CA . LEU C 1 329 ? -63.878 8.782 40.438 1.00 43.57 329 LEU C CA 1
ATOM 9128 C C . LEU C 1 329 ? -63.287 7.382 40.673 1.00 41.68 329 LEU C C 1
ATOM 9129 O O . LEU C 1 329 ? -63.809 6.398 40.141 1.00 38.87 329 LEU C O 1
ATOM 9134 N N . ASP C 1 330 ? -62.175 7.318 41.416 1.00 42.36 330 ASP C N 1
ATOM 9135 C CA . ASP C 1 330 ? -61.517 6.051 41.776 1.00 42.87 330 ASP C CA 1
ATOM 9136 C C . ASP C 1 330 ? -62.581 5.151 42.422 1.00 48.07 330 ASP C C 1
ATOM 9137 O O . ASP C 1 330 ? -63.349 5.631 43.273 1.00 43.34 330 ASP C O 1
ATOM 9142 N N . PRO C 1 331 ? -62.660 3.865 42.007 1.00 50.27 331 PRO C N 1
ATOM 9143 C CA . PRO C 1 331 ? -63.623 2.942 42.650 1.00 51.70 331 PRO C CA 1
ATOM 9144 C C . PRO C 1 331 ? -63.547 2.920 44.202 1.00 52.06 331 PRO C C 1
ATOM 9145 O O . PRO C 1 331 ? -64.578 2.760 44.866 1.00 48.72 331 PRO C O 1
ATOM 9149 N N . ALA C 1 332 ? -62.343 3.101 44.756 1.00 49.96 332 ALA C N 1
ATOM 9150 C CA . ALA C 1 332 ? -62.139 3.176 46.211 1.00 51.53 332 ALA C CA 1
ATOM 9151 C C . ALA C 1 332 ? -62.743 4.428 46.868 1.00 53.02 332 ALA C C 1
ATOM 9152 O O . ALA C 1 332 ? -63.054 4.399 48.062 1.00 53.05 332 ALA C O 1
ATOM 9154 N N . LEU C 1 333 ? -62.880 5.518 46.108 1.00 51.13 333 LEU C N 1
ATOM 9155 C CA . LEU C 1 333 ? -63.626 6.703 46.563 1.00 53.25 333 LEU C CA 1
ATOM 9156 C C . LEU C 1 333 ? -65.132 6.579 46.320 1.00 51.00 333 LEU C C 1
ATOM 9157 O O . LEU C 1 333 ? -65.920 7.052 47.137 1.00 50.50 333 LEU C O 1
ATOM 9162 N N . ALA C 1 334 ? -65.528 5.964 45.206 1.00 49.01 334 ALA C N 1
ATOM 9163 C CA . ALA C 1 334 ? -66.951 5.816 44.857 1.00 50.67 334 ALA C CA 1
ATOM 9164 C C . ALA C 1 334 ? -67.759 5.148 45.984 1.00 55.16 334 ALA C C 1
ATOM 9165 O O . ALA C 1 334 ? -68.905 5.523 46.251 1.00 54.39 334 ALA C O 1
ATOM 9167 N N . GLN C 1 335 ? -67.146 4.148 46.617 1.00 56.39 335 GLN C N 1
ATOM 9168 C CA . GLN C 1 335 ? -67.681 3.508 47.817 1.00 57.72 335 GLN C CA 1
ATOM 9169 C C . GLN C 1 335 ? -66.552 2.762 48.537 1.00 58.37 335 GLN C C 1
ATOM 9170 O O . GLN C 1 335 ? -65.455 2.622 47.980 1.00 55.67 335 GLN C O 1
ATOM 9176 N N . PRO C 1 336 ? -66.809 2.279 49.772 1.00 56.02 336 PRO C N 1
ATOM 9177 C CA . PRO C 1 336 ? -65.781 1.472 50.444 1.00 52.96 336 PRO C CA 1
ATOM 9178 C C . PRO C 1 336 ? -65.607 0.101 49.764 1.00 47.11 336 PRO C C 1
ATOM 9179 O O . PRO C 1 336 ? -66.597 -0.603 49.558 1.00 44.81 336 PRO C O 1
ATOM 9183 N N . VAL C 1 337 ? -64.371 -0.234 49.381 1.00 43.56 337 VAL C N 1
ATOM 9184 C CA . VAL C 1 337 ? -64.052 -1.538 48.771 1.00 42.57 337 VAL C CA 1
ATOM 9185 C C . VAL C 1 337 ? -62.874 -2.157 49.497 1.00 40.41 337 VAL C C 1
ATOM 9186 O O . VAL C 1 337 ? -62.080 -1.448 50.112 1.00 42.86 337 VAL C O 1
ATOM 9190 N N . ALA C 1 338 ? -62.755 -3.478 49.423 1.00 40.37 338 ALA C N 1
ATOM 9191 C CA . ALA C 1 338 ? -61.668 -4.175 50.119 1.00 40.84 338 ALA C CA 1
ATOM 9192 C C . ALA C 1 338 ? -61.266 -5.462 49.419 1.00 40.99 338 ALA C C 1
ATOM 9193 O O . ALA C 1 338 ? -62.055 -6.084 48.715 1.00 39.25 338 ALA C O 1
ATOM 9195 N N . VAL C 1 339 ? -60.009 -5.820 49.623 1.00 42.02 339 VAL C N 1
ATOM 9196 C CA . VAL C 1 339 ? -59.452 -7.074 49.185 1.00 47.79 339 VAL C CA 1
ATOM 9197 C C . VAL C 1 339 ? -59.509 -8.003 50.410 1.00 55.12 339 VAL C C 1
ATOM 9198 O O . VAL C 1 339 ? -60.414 -8.831 50.522 1.00 57.11 339 VAL C O 1
ATOM 9202 N N . GLY C 1 340 ? -58.586 -7.822 51.352 1.00 64.77 340 GLY C N 1
ATOM 9203 C CA . GLY C 1 340 ? -58.453 -8.728 52.489 1.00 71.21 340 GLY C CA 1
ATOM 9204 C C . GLY C 1 340 ? -59.436 -8.415 53.596 1.00 75.62 340 GLY C C 1
ATOM 9205 O O . GLY C 1 340 ? -60.233 -9.268 53.983 1.00 84.01 340 GLY C O 1
ATOM 9206 N N . ALA C 1 341 ? -59.382 -7.184 54.094 1.00 74.60 341 ALA C N 1
ATOM 9207 C CA . ALA C 1 341 ? -60.123 -6.803 55.289 1.00 78.25 341 ALA C CA 1
ATOM 9208 C C . ALA C 1 341 ? -60.429 -5.311 55.310 1.00 76.21 341 ALA C C 1
ATOM 9209 O O . ALA C 1 341 ? -61.594 -4.922 55.208 1.00 76.62 341 ALA C O 1
ATOM 9211 N N . LYS C 1 342 ? -59.386 -4.487 55.434 1.00 74.70 342 LYS C N 1
ATOM 9212 C CA . LYS C 1 342 ? -59.546 -3.028 55.535 1.00 78.18 342 LYS C CA 1
ATOM 9213 C C . LYS C 1 342 ? -59.785 -2.419 54.146 1.00 73.10 342 LYS C C 1
ATOM 9214 O O . LYS C 1 342 ? -59.283 -2.936 53.145 1.00 69.54 342 LYS C O 1
ATOM 9220 N N . ALA C 1 343 ? -60.553 -1.330 54.093 1.00 65.80 343 ALA C N 1
ATOM 9221 C CA . ALA C 1 343 ? -60.893 -0.690 52.824 1.00 66.19 343 ALA C CA 1
ATOM 9222 C C . ALA C 1 343 ? -59.637 -0.236 52.038 1.00 66.46 343 ALA C C 1
ATOM 9223 O O . ALA C 1 343 ? -58.602 0.059 52.645 1.00 65.15 343 ALA C O 1
ATOM 9225 N N . LEU C 1 344 ? -59.726 -0.215 50.701 1.00 65.68 344 LEU C N 1
ATOM 9226 C CA . LEU C 1 344 ? -58.614 0.253 49.840 1.00 61.17 344 LEU C CA 1
ATOM 9227 C C . LEU C 1 344 ? -58.537 1.767 49.827 1.00 56.25 344 LEU C C 1
ATOM 9228 O O . LEU C 1 344 ? -59.566 2.437 49.844 1.00 53.11 344 LEU C O 1
ATOM 9233 N N . GLU C 1 345 ? -57.308 2.287 49.772 1.00 55.48 345 GLU C N 1
ATOM 9234 C CA . GLU C 1 345 ? -57.046 3.717 49.577 1.00 53.40 345 GLU C CA 1
ATOM 9235 C C . GLU C 1 345 ? -57.109 4.035 48.080 1.00 48.69 345 GLU C C 1
ATOM 9236 O O . GLU C 1 345 ? -56.742 3.189 47.267 1.00 43.60 345 GLU C O 1
ATOM 9242 N N . PRO C 1 346 ? -57.545 5.254 47.708 1.00 44.85 346 PRO C N 1
ATOM 9243 C CA . PRO C 1 346 ? -57.536 5.598 46.280 1.00 44.69 346 PRO C CA 1
ATOM 9244 C C . PRO C 1 346 ? -56.116 5.764 45.772 1.00 39.83 346 PRO C C 1
ATOM 9245 O O . PRO C 1 346 ? -55.214 6.113 46.551 1.00 36.64 346 PRO C O 1
ATOM 9249 N N . LEU C 1 347 ? -55.908 5.456 44.495 1.00 39.52 347 LEU C N 1
ATOM 9250 C CA . LEU C 1 347 ? -54.586 5.654 43.883 1.00 37.38 347 LEU C CA 1
ATOM 9251 C C . LEU C 1 347 ? -54.475 7.122 43.482 1.00 33.21 347 LEU C C 1
ATOM 9252 O O . LEU C 1 347 ? -55.422 7.678 42.938 1.00 35.94 347 LEU C O 1
ATOM 9257 N N . PRO C 1 348 ? -53.326 7.763 43.733 1.00 32.42 348 PRO C N 1
ATOM 9258 C CA . PRO C 1 348 ? -53.187 9.147 43.263 1.00 31.09 348 PRO C CA 1
ATOM 9259 C C . PRO C 1 348 ? -53.159 9.242 41.719 1.00 31.17 348 PRO C C 1
ATOM 9260 O O . PRO C 1 348 ? -52.912 8.239 41.042 1.00 30.43 348 PRO C O 1
ATOM 9264 N N . VAL C 1 349 ? -53.470 10.422 41.193 1.00 29.36 349 VAL C N 1
ATOM 9265 C CA . VAL C 1 349 ? -53.430 10.696 39.759 1.00 28.92 349 VAL C CA 1
ATOM 9266 C C . VAL C 1 349 ? -52.099 11.404 39.499 1.00 28.50 349 VAL C C 1
ATOM 9267 O O . VAL C 1 349 ? -51.785 12.410 40.126 1.00 28.19 349 VAL C O 1
ATOM 9271 N N . THR C 1 350 ? -51.288 10.843 38.600 1.00 27.44 350 THR C N 1
ATOM 9272 C CA . THR C 1 350 ? -49.927 11.345 38.365 1.00 25.64 350 THR C CA 1
ATOM 9273 C C . THR C 1 350 ? -49.860 12.507 37.349 1.00 25.28 350 THR C C 1
ATOM 9274 O O . THR C 1 350 ? -50.425 12.426 36.251 1.00 26.65 350 THR C O 1
ATOM 9278 N N . VAL C 1 351 ? -49.143 13.571 37.708 1.00 24.71 351 VAL C N 1
ATOM 9279 C CA . VAL C 1 351 ? -48.689 14.550 36.728 1.00 24.49 351 VAL C CA 1
ATOM 9280 C C . VAL C 1 351 ? -47.170 14.531 36.706 1.00 24.49 351 VAL C C 1
ATOM 9281 O O . VAL C 1 351 ? -46.532 14.803 37.722 1.00 24.57 351 VAL C O 1
ATOM 9285 N N . GLN C 1 352 ? -46.598 14.186 35.544 1.00 22.08 352 GLN C N 1
ATOM 9286 C CA . GLN C 1 352 ? -45.136 14.169 35.390 1.00 21.90 352 GLN C CA 1
ATOM 9287 C C . GLN C 1 352 ? -44.603 15.513 34.948 1.00 22.54 352 GLN C C 1
ATOM 9288 O O . GLN C 1 352 ? -45.177 16.146 34.065 1.00 24.58 352 GLN C O 1
ATOM 9294 N N . MET C 1 353 ? -43.484 15.930 35.537 1.00 22.32 353 MET C N 1
ATOM 9295 C CA . MET C 1 353 ? -42.617 16.945 34.945 1.00 22.74 353 MET C CA 1
ATOM 9296 C C . MET C 1 353 ? -41.577 16.161 34.128 1.00 21.95 353 MET C C 1
ATOM 9297 O O . MET C 1 353 ? -40.888 15.324 34.676 1.00 21.15 353 MET C O 1
ATOM 9302 N N . VAL C 1 354 ? -41.508 16.418 32.819 1.00 20.80 354 VAL C N 1
ATOM 9303 C CA . VAL C 1 354 ? -40.669 15.614 31.912 1.00 20.61 354 VAL C CA 1
ATOM 9304 C C . VAL C 1 354 ? -40.346 16.399 30.632 1.00 19.68 354 VAL C C 1
ATOM 9305 O O . VAL C 1 354 ? -41.240 16.931 29.978 1.00 21.06 354 VAL C O 1
ATOM 9309 N N . GLY C 1 355 ? -39.056 16.476 30.280 1.00 20.76 355 GLY C N 1
ATOM 9310 C CA . GLY C 1 355 ? -38.616 17.286 29.128 1.00 21.38 355 GLY C CA 1
ATOM 9311 C C . GLY C 1 355 ? -39.078 18.737 29.170 1.00 22.69 355 GLY C C 1
ATOM 9312 O O . GLY C 1 355 ? -39.530 19.273 28.159 1.00 21.67 355 GLY C O 1
ATOM 9313 N N . ASN C 1 356 ? -38.958 19.376 30.351 1.00 22.48 356 ASN C N 1
ATOM 9314 C CA . ASN C 1 356 ? -39.444 20.750 30.581 1.00 22.28 356 ASN C CA 1
ATOM 9315 C C . ASN C 1 356 ? -40.893 20.921 30.123 1.00 22.72 356 ASN C C 1
ATOM 9316 O O . ASN C 1 356 ? -41.222 21.850 29.380 1.00 22.81 356 ASN C O 1
ATOM 9321 N N . SER C 1 357 ? -41.741 19.982 30.541 1.00 21.44 357 SER C N 1
ATOM 9322 C CA . SER C 1 357 ? -43.171 20.026 30.275 1.00 20.27 357 SER C CA 1
ATOM 9323 C C . SER C 1 357 ? -43.933 19.298 31.342 1.00 20.75 357 SER C C 1
ATOM 9324 O O . SER C 1 357 ? -43.347 18.551 32.120 1.00 22.56 357 SER C O 1
ATOM 9327 N N . PHE C 1 358 ? -45.261 19.502 31.378 1.00 22.18 358 PHE C N 1
ATOM 9328 C CA . PHE C 1 358 ? -46.144 18.786 32.282 1.00 23.06 358 PHE C CA 1
ATOM 9329 C C . PHE C 1 358 ? -46.974 17.781 31.480 1.00 22.14 358 PHE C C 1
ATOM 9330 O O . PHE C 1 358 ? -47.546 18.145 30.469 1.00 22.87 358 PHE C O 1
ATOM 9338 N N . TYR C 1 359 ? -47.060 16.532 31.964 1.00 23.73 359 TYR C N 1
ATOM 9339 C CA . TYR C 1 359 ? -47.781 15.442 31.274 1.00 23.78 359 TYR C CA 1
ATOM 9340 C C . TYR C 1 359 ? -48.707 14.686 32.214 1.00 23.36 359 TYR C C 1
ATOM 9341 O O . TYR C 1 359 ? -48.238 14.068 33.154 1.00 24.08 359 TYR C O 1
ATOM 9350 N N . PRO C 1 360 ? -50.015 14.693 31.980 1.00 23.25 360 PRO C N 1
ATOM 9351 C CA . PRO C 1 360 ? -50.703 15.339 30.851 1.00 24.64 360 PRO C CA 1
ATOM 9352 C C . PRO C 1 360 ? -50.746 16.878 30.961 1.00 24.52 360 PRO C C 1
ATOM 9353 O O . PRO C 1 360 ? -50.620 17.422 32.074 1.00 26.88 360 PRO C O 1
ATOM 9357 N N . LYS C 1 361 ? -50.840 17.567 29.817 1.00 24.04 361 LYS C N 1
ATOM 9358 C CA . LYS C 1 361 ? -50.918 19.032 29.781 1.00 23.31 361 LYS C CA 1
ATOM 9359 C C . LYS C 1 361 ? -52.181 19.605 30.482 1.00 25.37 361 LYS C C 1
ATOM 9360 O O . LYS C 1 361 ? -52.105 20.643 31.160 1.00 25.41 361 LYS C O 1
ATOM 9366 N N . VAL C 1 362 ? -53.302 18.923 30.292 1.00 26.26 362 VAL C N 1
ATOM 9367 C CA . VAL C 1 362 ? -54.603 19.299 30.874 1.00 26.76 362 VAL C CA 1
ATOM 9368 C C . VAL C 1 362 ? -55.194 18.087 31.583 1.00 28.21 362 VAL C C 1
ATOM 9369 O O . VAL C 1 362 ? -55.383 17.026 30.973 1.00 28.57 362 VAL C O 1
ATOM 9373 N N . LEU C 1 363 ? -55.513 18.252 32.873 1.00 27.41 363 LEU C N 1
ATOM 9374 C CA . LEU C 1 363 ? -56.052 17.173 33.704 1.00 28.57 363 LEU C CA 1
ATOM 9375 C C . LEU C 1 363 ? -57.396 17.640 34.307 1.00 28.74 363 LEU C C 1
ATOM 9376 O O . LEU C 1 363 ? -57.466 18.748 34.869 1.00 28.71 363 LEU C O 1
ATOM 9381 N N . GLU C 1 364 ? -58.419 16.803 34.167 1.00 27.87 364 GLU C N 1
ATOM 9382 C CA . GLU C 1 364 ? -59.774 17.031 34.711 1.00 29.41 364 GLU C CA 1
ATOM 9383 C C . GLU C 1 364 ? -60.114 15.893 35.694 1.00 28.98 364 GLU C C 1
ATOM 9384 O O . GLU C 1 364 ? -60.262 14.739 35.293 1.00 27.36 364 GLU C O 1
ATOM 9390 N N . ILE C 1 365 ? -60.206 16.239 36.988 1.00 30.13 365 ILE C N 1
ATOM 9391 C CA . ILE C 1 365 ? -60.413 15.279 38.087 1.00 30.34 365 ILE C CA 1
ATOM 9392 C C . ILE C 1 365 ? -61.691 15.617 38.884 1.00 34.56 365 ILE C C 1
ATOM 9393 O O . ILE C 1 365 ? -62.065 16.799 38.970 1.00 31.45 365 ILE C O 1
ATOM 9398 N N . PRO C 1 366 ? -62.362 14.592 39.447 1.00 33.28 366 PRO C N 1
ATOM 9399 C CA . PRO C 1 366 ? -63.511 14.853 40.359 1.00 36.76 366 PRO C CA 1
ATOM 9400 C C . PRO C 1 366 ? -63.054 15.285 41.754 1.00 35.94 366 PRO C C 1
ATOM 9401 O O . PRO C 1 366 ? -61.964 14.899 42.201 1.00 35.05 366 PRO C O 1
ATOM 9405 N N . VAL C 1 367 ? -63.879 16.089 42.440 1.00 37.63 367 VAL C N 1
ATOM 9406 C CA . VAL C 1 367 ? -63.593 16.492 43.824 1.00 34.95 367 VAL C CA 1
ATOM 9407 C C . VAL C 1 367 ? -63.277 15.286 44.716 1.00 33.49 367 VAL C C 1
ATOM 9408 O O . VAL C 1 367 ? -63.882 14.206 44.563 1.00 31.01 367 VAL C O 1
ATOM 9412 N N . GLY C 1 368 ? -62.324 15.474 45.633 1.00 32.23 368 GLY C N 1
ATOM 9413 C CA . GLY C 1 368 ? -61.846 14.399 46.506 1.00 34.04 368 GLY C CA 1
ATOM 9414 C C . GLY C 1 368 ? -60.554 13.738 46.026 1.00 34.49 368 GLY C C 1
ATOM 9415 O O . GLY C 1 368 ? -59.929 12.972 46.774 1.00 34.99 368 GLY C O 1
ATOM 9416 N N . THR C 1 369 ? -60.136 14.034 44.792 1.00 33.18 369 THR C N 1
ATOM 9417 C CA . THR C 1 369 ? -58.994 13.338 44.172 1.00 32.16 369 THR C CA 1
ATOM 9418 C C . THR C 1 369 ? -57.672 13.944 44.610 1.00 32.66 369 THR C C 1
ATOM 9419 O O . THR C 1 369 ? -57.548 15.163 44.766 1.00 34.34 369 THR C O 1
ATOM 9423 N N . THR C 1 370 ? -56.672 13.084 44.769 1.00 30.90 370 THR C N 1
ATOM 9424 C CA . THR C 1 370 ? -55.340 13.509 45.096 1.00 31.17 370 THR C CA 1
ATOM 9425 C C . THR C 1 370 ? -54.462 13.401 43.834 1.00 31.45 370 THR C C 1
ATOM 9426 O O . THR C 1 370 ? -54.391 12.339 43.219 1.00 31.92 370 THR C O 1
ATOM 9430 N N . VAL C 1 371 ? -53.773 14.490 43.513 1.00 32.06 371 VAL C N 1
ATOM 9431 C CA . VAL C 1 371 ? -52.787 14.552 42.433 1.00 31.91 371 VAL C CA 1
ATOM 9432 C C . VAL C 1 371 ? -51.403 14.398 43.044 1.00 31.17 371 VAL C C 1
ATOM 9433 O O . VAL C 1 371 ? -51.103 15.032 44.065 1.00 31.52 371 VAL C O 1
ATOM 9437 N N . GLU C 1 372 ? -50.543 13.599 42.407 1.00 28.09 372 GLU C N 1
ATOM 9438 C CA . GLU C 1 372 ? -49.133 13.553 42.773 1.00 27.83 372 GLU C CA 1
ATOM 9439 C C . GLU C 1 372 ? -48.296 14.064 41.605 1.00 28.67 372 GLU C C 1
ATOM 9440 O O . GLU C 1 372 ? -48.270 13.421 40.542 1.00 27.82 372 GLU C O 1
ATOM 9446 N N . PHE C 1 373 ? -47.623 15.198 41.809 1.00 27.75 373 PHE C N 1
ATOM 9447 C CA . PHE C 1 373 ? -46.561 15.665 40.909 1.00 28.46 373 PHE C CA 1
ATOM 9448 C C . PHE C 1 373 ? -45.292 14.824 41.142 1.00 28.93 373 PHE C C 1
ATOM 9449 O O . PHE C 1 373 ? -44.883 14.588 42.308 1.00 27.74 373 PHE C O 1
ATOM 9457 N N . VAL C 1 374 ? -44.681 14.340 40.054 1.00 26.20 374 VAL C N 1
ATOM 9458 C CA . VAL C 1 374 ? -43.377 13.635 40.158 1.00 24.85 374 VAL C CA 1
ATOM 9459 C C . VAL C 1 374 ? -42.421 14.198 39.115 1.00 23.40 374 VAL C C 1
ATOM 9460 O O . VAL C 1 374 ? -42.817 14.402 37.976 1.00 24.05 374 VAL C O 1
ATOM 9464 N N . ASN C 1 375 ? -41.173 14.466 39.495 1.00 24.05 375 ASN C N 1
ATOM 9465 C CA . ASN C 1 375 ? -40.196 14.967 38.550 1.00 23.95 375 ASN C CA 1
ATOM 9466 C C . ASN C 1 375 ? -39.439 13.805 37.897 1.00 23.28 375 ASN C C 1
ATOM 9467 O O . ASN C 1 375 ? -38.618 13.162 38.543 1.00 24.77 375 ASN C O 1
ATOM 9472 N N . GLU C 1 376 ? -39.716 13.575 36.614 1.00 21.92 376 GLU C N 1
ATOM 9473 C CA . GLU C 1 376 ? -39.015 12.537 35.830 1.00 21.92 376 GLU C CA 1
ATOM 9474 C C . GLU C 1 376 ? -37.742 13.072 35.149 1.00 22.49 376 GLU C C 1
ATOM 9475 O O . GLU C 1 376 ? -36.901 12.272 34.718 1.00 22.22 376 GLU C O 1
ATOM 9481 N N . ASP C 1 377 ? -37.546 14.392 35.072 1.00 21.80 377 ASP C N 1
ATOM 9482 C CA . ASP C 1 377 ? -36.262 14.893 34.554 1.00 22.03 377 ASP C CA 1
ATOM 9483 C C . ASP C 1 377 ? -35.174 14.472 35.539 1.00 23.45 377 ASP C C 1
ATOM 9484 O O . ASP C 1 377 ? -35.421 14.399 36.754 1.00 24.06 377 ASP C O 1
ATOM 9489 N N . VAL C 1 378 ? -33.989 14.150 35.004 1.00 23.34 378 VAL C N 1
ATOM 9490 C CA . VAL C 1 378 ? -32.925 13.461 35.731 1.00 23.79 378 VAL C CA 1
ATOM 9491 C C . VAL C 1 378 ? -31.810 14.404 36.217 1.00 24.37 378 VAL C C 1
ATOM 9492 O O . VAL C 1 378 ? -31.315 14.209 37.329 1.00 24.34 378 VAL C O 1
ATOM 9496 N N . PHE C 1 379 ? -31.430 15.404 35.408 1.00 23.62 379 PHE C N 1
ATOM 9497 C CA . PHE C 1 379 ? -30.366 16.369 35.752 1.00 24.00 379 PHE C CA 1
ATOM 9498 C C . PHE C 1 379 ? -30.925 17.465 36.685 1.00 25.55 379 PHE C C 1
ATOM 9499 O O . PHE C 1 379 ? -31.596 18.387 36.232 1.00 24.46 379 PHE C O 1
ATOM 9507 N N . ASP C 1 380 ? -30.662 17.353 37.986 1.00 25.90 380 ASP C N 1
ATOM 9508 C CA . ASP C 1 380 ? -31.251 18.291 38.985 1.00 26.94 380 ASP C CA 1
ATOM 9509 C C . ASP C 1 380 ? -30.179 19.175 39.668 1.00 28.17 380 ASP C C 1
ATOM 9510 O O . ASP C 1 380 ? -30.379 19.726 40.754 1.00 30.49 380 ASP C O 1
ATOM 9515 N N . LEU C 1 381 ? -29.060 19.355 38.990 1.00 28.83 381 LEU C N 1
ATOM 9516 C CA . LEU C 1 381 ? -27.980 20.229 39.433 1.00 30.77 381 LEU C CA 1
ATOM 9517 C C . LEU C 1 381 ? -28.103 21.641 38.815 1.00 30.14 381 LEU C C 1
ATOM 9518 O O . LEU C 1 381 ? -29.031 21.913 38.034 1.00 29.89 381 LEU C O 1
ATOM 9523 N N . LEU C 1 382 ? -27.183 22.534 39.197 1.00 28.71 382 LEU C N 1
ATOM 9524 C CA . LEU C 1 382 ? -27.139 23.913 38.670 1.00 27.74 382 LEU C CA 1
ATOM 9525 C C . LEU C 1 382 ? -28.456 24.695 38.955 1.00 28.40 382 LEU C C 1
ATOM 9526 O O . LEU C 1 382 ? -29.144 24.412 39.945 1.00 28.03 382 LEU C O 1
ATOM 9531 N N . GLU C 1 383 ? -28.806 25.664 38.113 1.00 27.93 383 GLU C N 1
ATOM 9532 C CA . GLU C 1 383 ? -29.995 26.500 38.326 1.00 29.89 383 GLU C CA 1
ATOM 9533 C C . GLU C 1 383 ? -30.548 27.039 37.015 1.00 27.62 383 GLU C C 1
ATOM 9534 O O . GLU C 1 383 ? -29.872 26.990 35.986 1.00 27.74 383 GLU C O 1
ATOM 9540 N N . GLY C 1 384 ? -31.778 27.554 37.077 1.00 25.28 384 GLY C N 1
ATOM 9541 C CA . GLY C 1 384 ? -32.412 28.224 35.937 1.00 26.98 384 GLY C CA 1
ATOM 9542 C C . GLY C 1 384 ? -32.558 27.287 34.733 1.00 28.08 384 GLY C C 1
ATOM 9543 O O . GLY C 1 384 ? -32.863 26.088 34.898 1.00 26.16 384 GLY C O 1
ATOM 9544 N N . GLU C 1 385 ? -32.268 27.811 33.545 1.00 25.84 385 GLU C N 1
ATOM 9545 C CA . GLU C 1 385 ? -32.291 27.005 32.316 1.00 26.47 385 GLU C CA 1
ATOM 9546 C C . GLU C 1 385 ? -31.235 25.907 32.268 1.00 24.91 385 GLU C C 1
ATOM 9547 O O . GLU C 1 385 ? -31.301 25.029 31.394 1.00 24.62 385 GLU C O 1
ATOM 9553 N N . ARG C 1 386 ? -30.265 25.924 33.180 1.00 25.42 386 ARG C N 1
ATOM 9554 C CA . ARG C 1 386 ? -29.284 24.858 33.267 1.00 25.27 386 ARG C CA 1
ATOM 9555 C C . ARG C 1 386 ? -29.715 23.634 34.086 1.00 25.51 386 ARG C C 1
ATOM 9556 O O . ARG C 1 386 ? -29.015 22.605 34.039 1.00 25.05 386 ARG C O 1
ATOM 9564 N N . THR C 1 387 ? -30.860 23.726 34.784 1.00 24.45 387 THR C N 1
ATOM 9565 C CA . THR C 1 387 ? -31.349 22.660 35.670 1.00 25.39 387 THR C CA 1
ATOM 9566 C C . THR C 1 387 ? -32.626 22.031 35.155 1.00 23.02 387 THR C C 1
ATOM 9567 O O . THR C 1 387 ? -33.407 22.644 34.400 1.00 26.21 387 THR C O 1
ATOM 9571 N N . GLY C 1 388 ? -32.802 20.775 35.540 1.00 22.96 388 GLY C N 1
ATOM 9572 C CA . GLY C 1 388 ? -34.048 20.038 35.334 1.00 22.09 388 GLY C CA 1
ATOM 9573 C C . GLY C 1 388 ? -34.883 19.843 36.593 1.00 23.71 388 GLY C C 1
ATOM 9574 O O . GLY C 1 388 ? -35.820 19.029 36.582 1.00 21.71 388 GLY C O 1
ATOM 9575 N N . ARG C 1 389 ? -34.551 20.562 37.683 1.00 24.09 389 ARG C N 1
ATOM 9576 C CA . ARG C 1 389 ? -35.492 20.776 38.774 1.00 25.91 389 ARG C CA 1
ATOM 9577 C C . ARG C 1 389 ? -36.686 21.580 38.298 1.00 24.79 389 ARG C C 1
ATOM 9578 O O . ARG C 1 389 ? -36.553 22.431 37.423 1.00 25.04 389 ARG C O 1
ATOM 9586 N N . HIS C 1 390 ? -37.847 21.297 38.870 1.00 22.59 390 HIS C N 1
ATOM 9587 C CA . HIS C 1 390 ? -39.105 21.967 38.538 1.00 24.83 390 HIS C CA 1
ATOM 9588 C C . HIS C 1 390 ? -39.974 22.161 39.769 1.00 26.70 390 HIS C C 1
ATOM 9589 O O . HIS C 1 390 ? -39.874 21.392 40.748 1.00 26.56 390 HIS C O 1
ATOM 9596 N N . ASP C 1 391 ? -40.868 23.154 39.672 1.00 28.76 391 ASP C N 1
ATOM 9597 C CA . ASP C 1 391 ? -41.996 23.292 40.587 1.00 28.79 391 ASP C CA 1
ATOM 9598 C C . ASP C 1 391 ? -43.250 23.512 39.766 1.00 30.35 391 ASP C C 1
ATOM 9599 O O . ASP C 1 391 ? -43.210 23.531 38.510 1.00 27.77 391 ASP C O 1
ATOM 9604 N N . ALA C 1 392 ? -44.382 23.651 40.456 1.00 28.58 392 ALA C N 1
ATOM 9605 C CA . ALA C 1 392 ? -45.629 24.031 39.813 1.00 28.55 392 ALA C CA 1
ATOM 9606 C C . ALA C 1 392 ? -46.265 25.152 40.665 1.00 31.30 392 ALA C C 1
ATOM 9607 O O . ALA C 1 392 ? -46.480 24.934 41.856 1.00 31.43 392 ALA C O 1
ATOM 9609 N N . VAL C 1 393 ? -46.545 26.309 40.047 1.00 31.30 393 VAL C N 1
ATOM 9610 C CA . VAL C 1 393 ? -47.083 27.529 40.731 1.00 30.92 393 VAL C CA 1
ATOM 9611 C C . VAL C 1 393 ? -48.286 28.085 39.938 1.00 31.19 393 VAL C C 1
ATOM 9612 O O . VAL C 1 393 ? -48.175 28.405 38.744 1.00 28.32 393 VAL C O 1
ATOM 9616 N N . VAL C 1 394 ? -49.455 28.169 40.572 1.00 31.57 394 VAL C N 1
ATOM 9617 C CA . VAL C 1 394 ? -50.636 28.692 39.886 1.00 33.39 394 VAL C CA 1
ATOM 9618 C C . VAL C 1 394 ? -50.455 30.187 39.583 1.00 35.04 394 VAL C C 1
ATOM 9619 O O . VAL C 1 394 ? -50.010 30.956 40.459 1.00 34.79 394 VAL C O 1
ATOM 9623 N N . ILE C 1 395 ? -50.775 30.582 38.350 1.00 35.06 395 ILE C N 1
ATOM 9624 C CA . ILE C 1 395 ? -50.730 31.997 37.944 1.00 34.65 395 ILE C CA 1
ATOM 9625 C C . ILE C 1 395 ? -52.053 32.550 37.368 1.00 37.61 395 ILE C C 1
ATOM 9626 O O . ILE C 1 395 ? -52.104 33.725 36.994 1.00 34.84 395 ILE C O 1
ATOM 9631 N N . ASP C 1 396 ? -53.106 31.723 37.322 1.00 37.47 396 ASP C N 1
ATOM 9632 C CA . ASP C 1 396 ? -54.447 32.114 36.874 1.00 41.25 396 ASP C CA 1
ATOM 9633 C C . ASP C 1 396 ? -55.415 31.330 37.759 1.00 42.65 396 ASP C C 1
ATOM 9634 O O . ASP C 1 396 ? -55.544 30.103 37.628 1.00 41.13 396 ASP C O 1
ATOM 9639 N N . VAL C 1 397 ? -56.087 32.052 38.655 1.00 40.91 397 VAL C N 1
ATOM 9640 C CA . VAL C 1 397 ? -56.836 31.468 39.753 1.00 42.45 397 VAL C CA 1
ATOM 9641 C C . VAL C 1 397 ? -58.319 31.582 39.423 1.00 46.32 397 VAL C C 1
ATOM 9642 O O . VAL C 1 397 ? -58.834 32.706 39.336 1.00 46.75 397 VAL C O 1
ATOM 9646 N N . GLN C 1 398 ? -58.983 30.439 39.201 1.00 41.01 398 GLN C N 1
ATOM 9647 C CA . GLN C 1 398 ? -60.451 30.390 39.010 1.00 44.60 398 GLN C CA 1
ATOM 9648 C C . GLN C 1 398 ? -61.056 29.301 39.894 1.00 37.48 398 GLN C C 1
ATOM 9649 O O . GLN C 1 398 ? -61.843 28.462 39.469 1.00 35.81 398 GLN C O 1
ATOM 9655 N N . GLY C 1 399 ? -60.691 29.370 41.156 1.00 36.04 399 GLY C N 1
ATOM 9656 C CA . GLY C 1 399 ? -61.137 28.417 42.150 1.00 36.81 399 GLY C CA 1
ATOM 9657 C C . GLY C 1 399 ? -60.519 28.756 43.496 1.00 34.06 399 GLY C C 1
ATOM 9658 O O . GLY C 1 399 ? -59.636 29.609 43.574 1.00 34.37 399 GLY C O 1
ATOM 9659 N N . PRO C 1 400 ? -60.989 28.113 44.561 1.00 36.91 400 PRO C N 1
ATOM 9660 C CA . PRO C 1 400 ? -60.524 28.442 45.908 1.00 38.42 400 PRO C CA 1
ATOM 9661 C C . PRO C 1 400 ? -59.249 27.733 46.391 1.00 41.80 400 PRO C C 1
ATOM 9662 O O . PRO C 1 400 ? -58.870 27.949 47.538 1.00 39.65 400 PRO C O 1
ATOM 9666 N N . GLU C 1 401 ? -58.580 26.913 45.563 1.00 39.83 401 GLU C N 1
ATOM 9667 C CA . GLU C 1 401 ? -57.407 26.166 46.043 1.00 40.52 401 GLU C CA 1
ATOM 9668 C C . GLU C 1 401 ? -56.127 26.325 45.188 1.00 41.89 401 GLU C C 1
ATOM 9669 O O . GLU C 1 401 ? -55.495 25.343 44.827 1.00 38.82 401 GLU C O 1
ATOM 9675 N N . PRO C 1 402 ? -55.711 27.569 44.907 1.00 43.17 402 PRO C N 1
ATOM 9676 C CA . PRO C 1 402 ? -54.423 27.735 44.216 1.00 41.46 402 PRO C CA 1
ATOM 9677 C C . PRO C 1 402 ? -53.283 27.121 45.042 1.00 42.12 402 PRO C C 1
ATOM 9678 O O . PRO C 1 402 ? -53.443 26.910 46.245 1.00 36.70 402 PRO C O 1
ATOM 9682 N N . PHE C 1 403 ? -52.168 26.776 44.385 1.00 38.33 403 PHE C N 1
ATOM 9683 C CA . PHE C 1 403 ? -51.130 25.956 45.017 1.00 35.17 403 PHE C CA 1
ATOM 9684 C C . PHE C 1 403 ? -49.752 26.370 44.538 1.00 33.59 403 PHE C C 1
ATOM 9685 O O . PHE C 1 403 ? -49.615 27.068 43.508 1.00 31.01 403 PHE C O 1
ATOM 9693 N N . VAL C 1 404 ? -48.755 25.986 45.333 1.00 33.14 404 VAL C N 1
ATOM 9694 C CA . VAL C 1 404 ? -47.349 26.121 44.982 1.00 34.98 404 VAL C CA 1
ATOM 9695 C C . VAL C 1 404 ? -46.651 24.884 45.538 1.00 36.66 404 VAL C C 1
ATOM 9696 O O . VAL C 1 404 ? -46.827 24.555 46.723 1.00 35.10 404 VAL C O 1
ATOM 9700 N N . THR C 1 405 ? -45.902 24.155 44.690 1.00 32.65 405 THR C N 1
ATOM 9701 C CA . THR C 1 405 ? -45.210 22.960 45.153 1.00 29.74 405 THR C CA 1
ATOM 9702 C C . THR C 1 405 ? -43.823 23.415 45.503 1.00 27.40 405 THR C C 1
ATOM 9703 O O . THR C 1 405 ? -43.380 24.453 45.025 1.00 28.81 405 THR C O 1
ATOM 9707 N N . PRO C 1 406 ? -43.117 22.644 46.329 1.00 26.77 406 PRO C N 1
ATOM 9708 C CA . PRO C 1 406 ? -41.649 22.811 46.415 1.00 28.25 406 PRO C CA 1
ATOM 9709 C C . PRO C 1 406 ? -40.923 22.557 45.075 1.00 27.42 406 PRO C C 1
ATOM 9710 O O . PRO C 1 406 ? -41.513 22.031 44.135 1.00 30.03 406 PRO C O 1
ATOM 9714 N N . LYS C 1 407 ? -39.651 22.923 45.001 1.00 29.52 407 LYS C N 1
ATOM 9715 C CA . LYS C 1 407 ? -38.832 22.597 43.831 1.00 31.49 407 LYS C CA 1
ATOM 9716 C C . LYS C 1 407 ? -38.340 21.140 43.974 1.00 29.92 407 LYS C C 1
ATOM 9717 O O . LYS C 1 407 ? -37.703 20.780 44.948 1.00 30.63 407 LYS C O 1
ATOM 9723 N N . LEU C 1 408 ? -38.716 20.302 43.024 1.00 29.08 408 LEU C N 1
ATOM 9724 C CA . LEU C 1 408 ? -38.482 18.849 43.098 1.00 27.33 408 LEU C CA 1
ATOM 9725 C C . LEU C 1 408 ? -37.253 18.468 42.267 1.00 27.59 408 LEU C C 1
ATOM 9726 O O . LEU C 1 408 ? -37.128 18.890 41.097 1.00 25.10 408 LEU C O 1
ATOM 9731 N N . GLY C 1 409 ? -36.354 17.716 42.895 1.00 24.54 409 GLY C N 1
ATOM 9732 C CA . GLY C 1 409 ? -35.253 17.007 42.208 1.00 25.88 409 GLY C CA 1
ATOM 9733 C C . GLY C 1 409 ? -35.758 15.697 41.574 1.00 24.04 409 GLY C C 1
ATOM 9734 O O . GLY C 1 409 ? -36.955 15.357 41.646 1.00 22.08 409 GLY C O 1
ATOM 9735 N N . HIS C 1 410 ? -34.848 14.925 40.991 1.00 23.12 410 HIS C N 1
ATOM 9736 C CA . HIS C 1 410 ? -35.257 13.719 40.267 1.00 23.18 410 HIS C CA 1
ATOM 9737 C C . HIS C 1 410 ? -35.943 12.694 41.158 1.00 24.02 410 HIS C C 1
ATOM 9738 O O . HIS C 1 410 ? -35.430 12.349 42.209 1.00 25.37 410 HIS C O 1
ATOM 9745 N N . GLY C 1 411 ? -37.098 12.213 40.740 1.00 23.85 411 GLY C N 1
ATOM 9746 C CA . GLY C 1 411 ? -37.803 11.196 41.483 1.00 26.28 411 GLY C CA 1
ATOM 9747 C C . GLY C 1 411 ? -38.438 11.679 42.781 1.00 27.02 411 GLY C C 1
ATOM 9748 O O . GLY C 1 411 ? -38.948 10.822 43.533 1.00 25.27 411 GLY C O 1
ATOM 9749 N N . GLU C 1 412 ? -38.404 13.000 43.052 1.00 25.63 412 GLU C N 1
ATOM 9750 C CA . GLU C 1 412 ? -39.109 13.583 44.224 1.00 27.63 412 GLU C CA 1
ATOM 9751 C C . GLU C 1 412 ? -40.545 13.837 43.858 1.00 26.68 412 GLU C C 1
ATOM 9752 O O . GLU C 1 412 ? -40.873 14.009 42.678 1.00 26.60 412 GLU C O 1
ATOM 9758 N N . ARG C 1 413 ? -41.419 13.845 44.868 1.00 26.86 413 ARG C N 1
ATOM 9759 C CA . ARG C 1 413 ? -42.879 13.826 44.663 1.00 25.60 413 ARG C CA 1
ATOM 9760 C C . ARG C 1 413 ? -43.595 14.843 45.569 1.00 28.37 413 ARG C C 1
ATOM 9761 O O . ARG C 1 413 ? -43.129 15.128 46.664 1.00 27.76 413 ARG C O 1
ATOM 9769 N N . TYR C 1 414 ? -44.729 15.369 45.120 1.00 28.29 414 TYR C N 1
ATOM 9770 C CA . TYR C 1 414 ? -45.553 16.259 45.973 1.00 31.48 414 TYR C CA 1
ATOM 9771 C C . TYR C 1 414 ? -47.031 16.036 45.700 1.00 29.78 414 TYR C C 1
ATOM 9772 O O . TYR C 1 414 ? -47.455 16.111 44.545 1.00 31.64 414 TYR C O 1
ATOM 9781 N N . ARG C 1 415 ? -47.804 15.789 46.773 1.00 30.12 415 ARG C N 1
ATOM 9782 C CA . ARG C 1 415 ? -49.236 15.508 46.695 1.00 30.08 415 ARG C CA 1
ATOM 9783 C C . ARG C 1 415 ? -50.133 16.696 47.121 1.00 33.17 415 ARG C C 1
ATOM 9784 O O . ARG C 1 415 ? -49.803 17.464 48.049 1.00 30.04 415 ARG C O 1
ATOM 9792 N N . ILE C 1 416 ? -51.241 16.839 46.401 1.00 34.79 416 ILE C N 1
ATOM 9793 C CA . ILE C 1 416 ? -52.270 17.855 46.650 1.00 35.87 416 ILE C CA 1
ATOM 9794 C C . ILE C 1 416 ? -53.630 17.189 46.505 1.00 34.59 416 ILE C C 1
ATOM 9795 O O . ILE C 1 416 ? -53.893 16.531 45.503 1.00 33.91 416 ILE C O 1
ATOM 9800 N N . THR C 1 417 ? -54.495 17.362 47.502 1.00 33.17 417 THR C N 1
ATOM 9801 C CA . THR C 1 417 ? -55.866 16.848 47.439 1.00 33.65 417 THR C CA 1
ATOM 9802 C C . THR C 1 417 ? -56.812 18.019 47.167 1.00 35.77 417 THR C C 1
ATOM 9803 O O . THR C 1 417 ? -56.776 19.018 47.908 1.00 34.46 417 THR C O 1
ATOM 9807 N N . PHE C 1 418 ? -57.629 17.899 46.116 1.00 35.15 418 PHE C N 1
ATOM 9808 C CA . PHE C 1 418 ? -58.579 18.934 45.695 1.00 36.35 418 PHE C CA 1
ATOM 9809 C C . PHE C 1 418 ? -59.996 18.569 46.203 1.00 35.37 418 PHE C C 1
ATOM 9810 O O . PHE C 1 418 ? -60.509 17.497 45.891 1.00 34.50 418 PHE C O 1
ATOM 9818 N N . THR C 1 419 ? -60.595 19.446 47.013 1.00 37.90 419 THR C N 1
ATOM 9819 C CA . THR C 1 419 ? -61.925 19.186 47.650 1.00 39.52 419 THR C CA 1
ATOM 9820 C C . THR C 1 419 ? -63.114 19.987 47.083 1.00 41.49 419 THR C C 1
ATOM 9821 O O . THR C 1 419 ? -64.279 19.674 47.383 1.00 41.60 419 THR C O 1
ATOM 9825 N N . LYS C 1 420 ? -62.831 21.006 46.274 1.00 39.09 420 LYS C N 1
ATOM 9826 C CA . LYS C 1 420 ? -63.860 21.896 45.752 1.00 40.54 420 LYS C CA 1
ATOM 9827 C C . LYS C 1 420 ? -63.646 22.109 44.256 1.00 39.31 420 LYS C C 1
ATOM 9828 O O . LYS C 1 420 ? -62.503 22.005 43.794 1.00 36.30 420 LYS C O 1
ATOM 9834 N N . PRO C 1 421 ? -64.732 22.411 43.502 1.00 37.85 421 PRO C N 1
ATOM 9835 C CA . PRO C 1 421 ? -64.590 22.668 42.072 1.00 37.43 421 PRO C CA 1
ATOM 9836 C C . PRO C 1 421 ? -63.852 23.959 41.772 1.00 39.47 421 PRO C C 1
ATOM 9837 O O . PRO C 1 421 ? -63.805 24.866 42.617 1.00 34.95 421 PRO C O 1
ATOM 9841 N N . GLY C 1 422 ? -63.277 24.028 40.567 1.00 37.37 422 GLY C N 1
ATOM 9842 C CA . GLY C 1 422 ? -62.431 25.155 40.156 1.00 37.34 422 GLY C CA 1
ATOM 9843 C C . GLY C 1 422 ? -61.512 24.799 38.988 1.00 39.38 422 GLY C C 1
ATOM 9844 O O . GLY C 1 422 ? -61.401 23.620 38.625 1.00 34.86 422 GLY C O 1
ATOM 9845 N N . GLU C 1 423 ? -60.888 25.814 38.386 1.00 38.23 423 GLU C N 1
ATOM 9846 C CA . GLU C 1 423 ? -59.788 25.589 37.444 1.00 40.54 423 GLU C CA 1
ATOM 9847 C C . GLU C 1 423 ? -58.612 26.526 37.659 1.00 40.09 423 GLU C C 1
ATOM 9848 O O . GLU C 1 423 ? -58.755 27.631 38.238 1.00 34.77 423 GLU C O 1
ATOM 9854 N N . TYR C 1 424 ? -57.442 26.048 37.213 1.00 35.45 424 TYR C N 1
ATOM 9855 C CA . TYR C 1 424 ? -56.148 26.666 37.508 1.00 35.19 424 TYR C CA 1
ATOM 9856 C C . TYR C 1 424 ? -55.197 26.481 36.329 1.00 33.45 424 TYR C C 1
ATOM 9857 O O . TYR C 1 424 ? -55.086 25.364 35.811 1.00 32.84 424 TYR C O 1
ATOM 9866 N N . VAL C 1 425 ? -54.521 27.554 35.920 1.00 31.36 425 VAL C N 1
ATOM 9867 C CA . VAL C 1 425 ? -53.397 27.467 34.998 1.00 33.68 425 VAL C CA 1
ATOM 9868 C C . VAL C 1 425 ? -52.154 27.620 35.852 1.00 32.11 425 VAL C C 1
ATOM 9869 O O . VAL C 1 425 ? -52.087 28.556 36.655 1.00 32.35 425 VAL C O 1
ATOM 9873 N N . TYR C 1 426 ? -51.184 26.710 35.700 1.00 28.03 426 TYR C N 1
ATOM 9874 C CA . TYR C 1 426 ? -49.938 26.758 36.466 1.00 26.25 426 TYR C CA 1
ATOM 9875 C C . TYR C 1 426 ? -48.722 26.734 35.540 1.00 27.69 426 TYR C C 1
ATOM 9876 O O . TYR C 1 426 ? -48.808 26.275 34.392 1.00 27.11 426 TYR C O 1
ATOM 9885 N N . ILE C 1 427 ? -47.615 27.276 36.039 1.00 28.43 427 ILE C N 1
ATOM 9886 C CA . ILE C 1 427 ? -46.313 27.238 35.360 1.00 28.93 427 ILE C CA 1
ATOM 9887 C C . ILE C 1 427 ? -45.256 26.671 36.280 1.00 27.24 427 ILE C C 1
ATOM 9888 O O . ILE C 1 427 ? -45.493 26.459 37.470 1.00 28.42 427 ILE C O 1
ATOM 9893 N N . CYS C 1 428 ? -44.065 26.453 35.732 1.00 27.19 428 CYS C N 1
ATOM 9894 C CA . CYS C 1 428 ? -42.868 26.307 36.548 1.00 27.27 428 CYS C CA 1
ATOM 9895 C C . CYS C 1 428 ? -42.189 27.664 36.717 1.00 28.25 428 CYS C C 1
ATOM 9896 O O . CYS C 1 428 ? -41.966 28.385 35.735 1.00 28.94 428 CYS C O 1
ATOM 9899 N N . SER C 1 429 ? -41.832 28.022 37.954 1.00 29.77 429 SER C N 1
ATOM 9900 C CA . SER C 1 429 ? -41.219 29.339 38.205 1.00 28.29 429 SER C CA 1
ATOM 9901 C C . SER C 1 429 ? -39.778 29.395 37.697 1.00 31.10 429 SER C C 1
ATOM 9902 O O . SER C 1 429 ? -39.297 30.468 37.340 1.00 29.95 429 SER C O 1
ATOM 9905 N N . ILE C 1 430 ? -39.131 28.229 37.601 1.00 27.10 430 ILE C N 1
ATOM 9906 C CA . ILE C 1 430 ? -37.756 28.125 37.097 1.00 27.42 430 ILE C CA 1
ATOM 9907 C C . ILE C 1 430 ? -37.758 28.326 35.576 1.00 27.70 430 ILE C C 1
ATOM 9908 O O . ILE C 1 430 ? -36.900 29.047 35.030 1.00 31.04 430 ILE C O 1
ATOM 9913 N N . HIS C 1 431 ? -38.703 27.664 34.909 1.00 26.69 431 HIS C N 1
ATOM 9914 C CA . HIS C 1 431 ? -38.867 27.672 33.447 1.00 25.69 431 HIS C CA 1
ATOM 9915 C C . HIS C 1 431 ? -40.287 28.155 33.109 1.00 27.25 431 HIS C C 1
ATOM 9916 O O . HIS C 1 431 ? -41.203 27.349 32.901 1.00 26.59 431 HIS C O 1
ATOM 9923 N N . PRO C 1 432 ? -40.493 29.492 33.043 1.00 29.41 432 PRO C N 1
ATOM 9924 C CA . PRO C 1 432 ? -41.881 30.017 33.013 1.00 29.34 432 PRO C CA 1
ATOM 9925 C C . PRO C 1 432 ? -42.715 29.714 31.758 1.00 28.78 432 PRO C C 1
ATOM 9926 O O . PRO C 1 432 ? -43.923 29.884 31.792 1.00 28.30 432 PRO C O 1
ATOM 9930 N N . TYR C 1 433 ? -42.053 29.262 30.693 1.00 28.07 433 TYR C N 1
ATOM 9931 C CA . TYR C 1 433 ? -42.686 28.749 29.453 1.00 28.92 433 TYR C CA 1
ATOM 9932 C C . TYR C 1 433 ? -43.287 27.324 29.591 1.00 27.27 433 TYR C C 1
ATOM 9933 O O . TYR C 1 433 ? -44.069 26.908 28.739 1.00 28.67 433 TYR C O 1
ATOM 9942 N N . MET C 1 434 ? -42.943 26.588 30.652 1.00 26.28 434 MET C N 1
ATOM 9943 C CA . MET C 1 434 ? -43.663 25.340 31.000 1.00 27.04 434 MET C CA 1
ATOM 9944 C C . MET C 1 434 ? -45.022 25.668 31.556 1.00 27.85 434 MET C C 1
ATOM 9945 O O . MET C 1 434 ? -45.117 26.427 32.531 1.00 32.58 434 MET C O 1
ATOM 9950 N N . LYS C 1 435 ? -46.064 25.069 31.001 1.00 26.77 435 LYS C N 1
ATOM 9951 C CA . LYS C 1 435 ? -47.433 25.414 31.402 1.00 27.74 435 LYS C CA 1
ATOM 9952 C C . LYS C 1 435 ? -48.382 24.233 31.360 1.00 27.05 435 LYS C C 1
ATOM 9953 O O . LYS C 1 435 ? -48.341 23.411 30.435 1.00 25.78 435 LYS C O 1
ATOM 9959 N N . GLY C 1 436 ? -49.272 24.180 32.351 1.00 25.75 436 GLY C N 1
ATOM 9960 C CA . GLY C 1 436 ? -50.303 23.154 32.443 1.00 26.51 436 GLY C CA 1
ATOM 9961 C C . GLY C 1 436 ? -51.588 23.664 33.076 1.00 27.83 436 GLY C C 1
ATOM 9962 O O . GLY C 1 436 ? -51.627 24.800 33.583 1.00 26.98 436 GLY C O 1
ATOM 9963 N N . ILE C 1 437 ? -52.611 22.811 33.050 1.00 26.52 437 ILE C N 1
ATOM 9964 C CA . ILE C 1 437 ? -53.966 23.114 33.586 1.00 27.82 437 ILE C CA 1
ATOM 9965 C C . ILE C 1 437 ? -54.468 21.963 34.434 1.00 29.17 437 ILE C C 1
ATOM 9966 O O . ILE C 1 437 ? -54.319 20.779 34.055 1.00 26.82 437 ILE C O 1
ATOM 9971 N N . ILE C 1 438 ? -55.098 22.285 35.575 1.00 29.82 438 ILE C N 1
ATOM 9972 C CA . ILE C 1 438 ? -55.926 21.324 36.308 1.00 29.96 438 ILE C CA 1
ATOM 9973 C C . ILE C 1 438 ? -57.336 21.910 36.480 1.00 32.43 438 ILE C C 1
ATOM 9974 O O . ILE C 1 438 ? -57.476 23.086 36.867 1.00 31.71 438 ILE C O 1
ATOM 9979 N N . ARG C 1 439 ? -58.350 21.105 36.177 1.00 29.76 439 ARG C N 1
ATOM 9980 C CA . ARG C 1 439 ? -59.749 21.446 36.429 1.00 31.65 439 ARG C CA 1
ATOM 9981 C C . ARG C 1 439 ? -60.337 20.392 37.331 1.00 31.53 439 ARG C C 1
ATOM 9982 O O . ARG C 1 439 ? -60.077 19.211 37.141 1.00 29.69 439 ARG C O 1
ATOM 9990 N N . VAL C 1 440 ? -61.153 20.828 38.299 1.00 31.47 440 VAL C N 1
ATOM 9991 C CA . VAL C 1 440 ? -61.750 19.940 39.294 1.00 32.27 440 VAL C CA 1
ATOM 9992 C C . VAL C 1 440 ? -63.268 20.059 39.174 1.00 32.61 440 VAL C C 1
ATOM 9993 O O . VAL C 1 440 ? -63.805 21.155 39.294 1.00 31.90 440 VA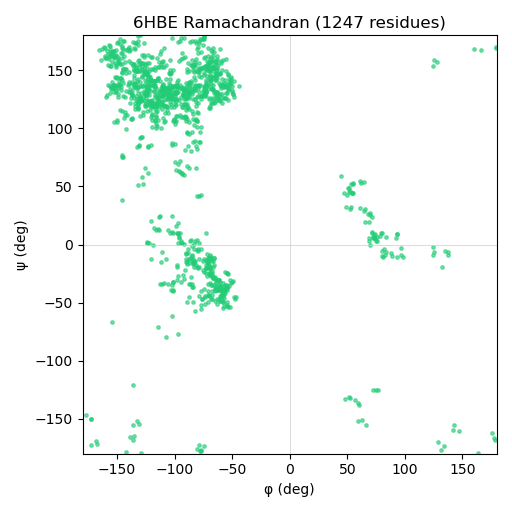L C O 1
ATOM 9997 N N . TYR C 1 441 ? -63.941 18.940 38.939 1.00 32.05 441 TYR C N 1
ATOM 9998 C CA . TYR C 1 441 ? -65.370 18.941 38.674 1.00 33.28 441 TYR C CA 1
ATOM 9999 C C . TYR C 1 441 ? -66.156 18.302 39.811 1.00 34.95 441 TYR C C 1
ATOM 10000 O O . TYR C 1 441 ? -65.618 17.531 40.593 1.00 34.16 441 TYR C O 1
ATOM 10009 N N . GLU C 1 442 ? -67.438 18.671 39.894 1.00 39.62 442 GLU C N 1
ATOM 10010 C CA . GLU C 1 442 ? -68.365 18.196 40.943 1.00 40.45 442 GLU C CA 1
ATOM 10011 C C . GLU C 1 442 ? -69.788 18.202 40.363 1.00 39.37 442 GLU C C 1
ATOM 10012 O O . GLU C 1 442 ? -70.125 19.104 39.596 1.00 36.93 442 GLU C O 1
ATOM 10018 N N . PRO C 1 443 ? -70.626 17.216 40.725 1.00 40.25 443 PRO C N 1
ATOM 10019 C CA . PRO C 1 443 ? -72.020 17.268 40.236 1.00 41.96 443 PRO C CA 1
ATOM 10020 C C . PRO C 1 443 ? -72.751 18.546 40.708 1.00 39.87 443 PRO C C 1
ATOM 10021 O O . PRO C 1 443 ? -72.555 18.973 41.852 1.00 37.71 443 PRO C O 1
ATOM 10025 N N . LEU C 1 444 ? -73.503 19.172 39.803 1.00 41.01 444 LEU C N 1
ATOM 10026 C CA . LEU C 1 444 ? -74.275 20.396 40.110 1.00 44.72 444 LEU C CA 1
ATOM 10027 C C . LEU C 1 444 ? -75.348 20.174 41.197 1.00 47.88 444 LEU C C 1
ATOM 10028 O O . LEU C 1 444 ? -75.673 21.106 41.956 1.00 43.69 444 LEU C O 1
ATOM 10033 N N . SER C 1 445 ? -75.875 18.945 41.250 1.00 45.36 445 SER C N 1
ATOM 10034 C CA . SER C 1 445 ? -76.753 18.471 42.332 1.00 48.43 445 SER C CA 1
ATOM 10035 C C . SER C 1 445 ? -76.217 18.739 43.746 1.00 48.08 445 SER C C 1
ATOM 10036 O O . SER C 1 445 ? -77.003 18.918 44.674 1.00 50.77 445 SER C O 1
ATOM 10039 N N . GLN C 1 446 ? -74.895 18.735 43.916 1.00 47.73 446 GLN C N 1
ATOM 10040 C CA . GLN C 1 446 ? -74.273 19.142 45.172 1.00 46.05 446 GLN C CA 1
ATOM 10041 C C . GLN C 1 446 ? -74.099 20.660 45.136 1.00 43.70 446 GLN C C 1
ATOM 10042 O O . GLN C 1 446 ? -73.507 21.215 46.045 1.00 43.12 446 GLN C O 1
#

InterPro domains:
  IPR000923 Blue (type 1) copper domain [PF00127] (357-440)
  IPR001287 Nitrite reductase, copper-type [PR00695] (45-61)
  IPR001287 Nitrite reductase, copper-type [PR00695] (102-117)
  IPR001287 Nitrite reductase, copper-type [PR00695] (121-137)
  IPR008972 Cupredoxin [G3DSA:2.60.40.420] (15-138)
  IPR008972 Cupredoxin [G3DSA:2.60.40.420] (152-291)
  IPR008972 Cupredoxin [G3DSA:2.60.40.420] (337-440)
  IPR008972 Cupredoxin [SSF49503] (15-141)
  IPR008972 Cupredoxin [SSF49503] (153-286)
  IPR008972 Cupredoxin [SSF49503] (349-441)
  IPR011707 Multicopper oxidase-like, N-terminal [PF07732] (41-140)
  IPR052721 Electron Transfer Amicyanin [PTHR36507] (356-441)

Sequence (1277 aa):
AERHFTLEARSSIFEVDQGVYLRGFSFNDMMSPGPMLVVEEGDTVHITLRNLDNVTHGLSIHAANTQQTSSRFLGNVQPGETREFSFTADFPGVFMYHCAPGGHGIMAHTMGGQFGMIVVEPKEKYRMERELGRGPDLKLYIIQSEAYASGRDFYDGKALYVMFNGRNFRYVDEPIPVRPGDYLRIYFLNVGPNLTSTLHVVGGIFEYMYYQGNPKNLVVGAQTALAGPSDSWVIEWRVPPVEGDYTLVTHVFGTAIKGALGILRAKKDAPRIPEVRAEGVPGVKEIPASAKRVVDPYGLASPGHEHTVRVPLDPALAQPVAVGAKALEPLPVTVQMVGNSFYPKVLEIPVGTTVEFVNEDVFDLLEGERTGRHDAVVIDVQGPEPFVTPKLGHGERYRITFTKPGEYVYICSIHPYMKGIIRVYEPLAERHFTLEARSSIFEVDQGVYLRGFSFNDMMSPGPMLVVEEGDTVHITLRNLDNVTHGLSIHAANTQQTSSRFLGNVQPGETREFSFTADFPGVFMYHCAPGGHGIMAHTMGGQFGMIVVEPKEKYRMERELGRGPDLKLYIIQSEAYASGRDFYDGKALYVMFNGRNFRYVDEPIPVRPGDYLRIYFLNVGPNLTSTLHVVGGIFEYMYYQGNPKNLVVGAQTALAGPSDSWVIEWRVPPVEGDYTLVTHVFGTAIKGALGILRAKKDAPRIPEVRAEGVPGVKEIPASAKRVVDPYGLASPGHEHTVRVPLDPALAQPVAVGAKALEPLPVTVQMVGNSFYPKVLEIPVGTTVEFVNEDVFDLLEGERTGRHDAVVIDVQGPEPFVTPKLGHGERYRITFTKPGEYVYICSIHPYMKGIIRVYEPLAERHFTLEARSSIFEVDQGVYLRGFSFNDMMSPGPMLVVEEGDTVHITLRNLDNVTHGLSIHAANTQQTSSRFLGNVQPGETREFSFTADFPGVFMYHCAPGGHGIMAHTMGGQFGMIVVEPKEKYRMERELGRGPDLKLYIIQSEAYASGRDFYDGKALYVMFNGRNFRYVDEPIPVRPGDYLRIYFLNVGPNLTSTLHVVGGIFEYMYYQGNPKNLVVGAQTALAGPSDSWVIEWRVPPVEGDYTLVTHVFGTAIKGALGILRAKKDAPRIPEVRAEGVPGVKEIPASAKRVVDPYGLASPGHEHTVRVPLDPALAQPVAVGAKALEPLPVTVQMVGNSFYPKVLEIPVGTTVEFVNEDVFDLLEGERTGRHDAVVIDVQGPEPFVTPKLGHGERYRITFTKPGEYVYICSIHPYMKGIIRVYEPLSQ